Protein 2GK3 (pdb70)

InterPro domains:
  IPR010768 Putative glutamine amidotransferase [PF07090] (9-250)
  IPR017027 STM3548-like [PIRSF034405] (7-253)
  IPR029062 Class I glutamine amidotransferase-like [G3DSA:3.40.50.880] (1-253)
  IPR029062 Class I glutamine amidotransferase-like [SSF52317] (9-252)

Organism: Salmonella typhimurium (strain LT2 / SGSC1412 / ATCC 700720) (NCBI:txid99287)

Radius of gyration: 33.11 Å; Cα contacts (8 Å, |Δi|>4): 3754; chains: 6; bounding box: 82×88×79 Å

Structure (mmCIF, N/CA/C/O backbone):
data_2GK3
#
_entry.id   2GK3
#
_cell.length_a   182.892
_cell.length_b   79.367
_cell.length_c   115.660
_cell.angle_alpha   90.00
_cell.angle_beta   90.00
_cell.angle_gamma   90.00
#
_symmetry.space_group_name_H-M   'P 21 21 2'
#
loop_
_entity.id
_entity.type
_entity.pdbx_description
1 polymer 'putative cytoplasmic protein'
2 non-polymer GLYCEROL
3 water water
#
loop_
_atom_site.group_PDB
_atom_site.id
_atom_site.type_symbol
_atom_site.label_atom_id
_atom_site.label_alt_id
_atom_site.label_comp_id
_atom_site.label_asym_id
_atom_site.label_entity_id
_atom_site.label_seq_id
_atom_site.pdbx_PDB_ins_code
_atom_site.Cartn_x
_atom_site.Cartn_y
_atom_site.Cartn_z
_atom_site.occupancy
_atom_site.B_iso_or_equiv
_atom_site.auth_seq_id
_atom_site.auth_comp_id
_atom_site.auth_asym_id
_atom_site.auth_atom_id
_atom_site.pdbx_PDB_model_num
ATOM 1 N N . LEU A 1 11 ? 143.099 48.713 129.275 1.00 44.17 8 LEU A N 1
ATOM 2 C CA . LEU A 1 11 ? 143.465 48.910 127.840 1.00 44.27 8 LEU A CA 1
ATOM 3 C C . LEU A 1 11 ? 142.249 49.303 126.995 1.00 43.81 8 LEU A C 1
ATOM 4 O O . LEU A 1 11 ? 141.260 48.566 126.931 1.00 43.84 8 LEU A O 1
ATOM 9 N N . LYS A 1 12 ? 142.339 50.469 126.355 1.00 43.03 9 LYS A N 1
ATOM 10 C CA . LYS A 1 12 ? 141.218 51.079 125.630 1.00 42.52 9 LYS A CA 1
ATOM 11 C C . LYS A 1 12 ? 141.555 51.263 124.131 1.00 41.68 9 LYS A C 1
ATOM 12 O O . LYS A 1 12 ? 142.468 52.016 123.770 1.00 40.95 9 LYS A O 1
ATOM 18 N N . VAL A 1 13 ? 140.806 50.560 123.278 1.00 40.65 10 VAL A N 1
ATOM 19 C CA . VAL A 1 13 ? 141.180 50.355 121.874 1.00 39.93 10 VAL A CA 1
ATOM 20 C C . VAL A 1 13 ? 140.065 50.735 120.887 1.00 39.84 10 VAL A C 1
ATOM 21 O O . VAL A 1 13 ? 138.888 50.427 121.106 1.00 40.01 10 VAL A O 1
ATOM 25 N N . LEU A 1 14 ? 140.448 51.430 119.819 1.00 39.37 11 LEU A N 1
ATOM 26 C CA . LEU A 1 14 ? 139.542 51.737 118.712 1.00 39.06 11 LEU A CA 1
ATOM 27 C C . LEU A 1 14 ? 139.888 50.771 117.593 1.00 38.65 11 LEU A C 1
ATOM 28 O O . LEU A 1 14 ? 140.961 50.874 116.989 1.00 38.81 11 LEU A O 1
ATOM 33 N N . PHE A 1 15 ? 138.991 49.820 117.344 1.00 38.00 12 PHE A N 1
ATOM 34 C CA . PHE A 1 15 ? 139.161 48.826 116.291 1.00 37.30 12 PHE A CA 1
ATOM 35 C C . PHE A 1 15 ? 138.320 49.190 115.076 1.00 36.98 12 PHE A C 1
ATOM 36 O O . PHE A 1 15 ? 137.089 49.136 115.133 1.00 36.92 12 PHE A O 1
ATOM 44 N N . ILE A 1 16 ? 138.984 49.532 113.975 1.00 36.42 13 ILE A N 1
ATOM 45 C CA . ILE A 1 16 ? 138.299 49.979 112.766 1.00 35.88 13 ILE A CA 1
ATOM 46 C C . ILE A 1 16 ? 138.316 48.919 111.638 1.00 36.48 13 ILE A C 1
ATOM 47 O O . ILE A 1 16 ? 139.359 48.328 111.326 1.00 36.52 13 ILE A O 1
ATOM 52 N N . GLY A 1 17 ? 137.151 48.678 111.041 1.00 36.46 14 GLY A N 1
ATOM 53 C CA . GLY A 1 17 ? 137.061 47.841 109.844 1.00 37.28 14 GLY A CA 1
ATOM 54 C C . GLY A 1 17 ? 136.495 46.453 110.086 1.00 37.64 14 GLY A C 1
ATOM 55 O O . GLY A 1 17 ? 135.564 46.290 110.877 1.00 37.53 14 GLY A O 1
ATOM 56 N N . GLU A 1 18 ? 137.054 45.456 109.397 1.00 37.70 15 GLU A N 1
ATOM 57 C CA . GLU A 1 18 ? 136.550 44.072 109.456 1.00 38.14 15 GLU A CA 1
ATOM 58 C C . GLU A 1 18 ? 135.026 43.963 109.246 1.00 37.65 15 GLU A C 1
ATOM 59 O O . GLU A 1 18 ? 134.361 43.137 109.890 1.00 36.73 15 GLU A O 1
ATOM 65 N N . SER A 1 19 ? 134.499 44.808 108.348 1.00 37.37 16 SER A N 1
ATOM 66 C CA . SER A 1 19 ? 133.078 44.783 107.964 1.00 37.33 16 SER A CA 1
ATOM 67 C C . SER A 1 19 ? 132.876 45.012 106.453 1.00 37.51 16 SER A C 1
ATOM 68 O O . SER A 1 19 ? 133.670 45.709 105.803 1.00 37.42 16 SER A O 1
ATOM 71 N N . TRP A 1 20 ? 131.805 44.443 105.903 1.00 37.35 17 TRP A N 1
ATOM 72 C CA . TRP A 1 20 ? 131.524 44.571 104.471 1.00 37.67 17 TRP A CA 1
ATOM 73 C C . TRP A 1 20 ? 130.065 44.316 104.127 1.00 38.02 17 TRP A C 1
ATOM 74 O O . TRP A 1 20 ? 129.355 43.592 104.831 1.00 38.10 17 TRP A O 1
ATOM 85 N N . HIS A 1 21 ? 129.629 44.908 103.024 1.00 38.12 18 HIS A N 1
ATOM 86 C CA . HIS A 1 21 ? 128.358 44.550 102.437 1.00 38.23 18 HIS A CA 1
ATOM 87 C C . HIS A 1 21 ? 128.550 43.913 101.032 1.00 37.61 18 HIS A C 1
ATOM 88 O O . HIS A 1 21 ? 129.182 44.507 100.176 1.00 36.80 18 HIS A O 1
ATOM 95 N N . ILE A 1 22 ? 128.007 42.704 100.835 1.00 37.75 19 ILE A N 1
ATOM 96 C CA . ILE A 1 22 ? 127.854 42.023 99.514 1.00 38.56 19 ILE A CA 1
ATOM 97 C C . ILE A 1 22 ? 126.335 42.061 99.259 1.00 38.30 19 ILE A C 1
ATOM 98 O O . ILE A 1 22 ? 125.602 41.477 100.044 1.00 38.95 19 ILE A O 1
ATOM 103 N N . HIS A 1 23 ? 125.773 42.692 98.227 1.00 37.84 20 HIS A N 1
ATOM 104 C CA . HIS A 1 23 ? 125.943 42.577 96.791 1.00 37.15 20 HIS A CA 1
ATOM 105 C C . HIS A 1 23 ? 126.250 41.290 95.963 1.00 36.96 20 HIS A C 1
ATOM 106 O O . HIS A 1 23 ? 127.222 41.239 95.222 1.00 36.72 20 HIS A O 1
ATOM 121 N N . ILE A 1 25 ? 124.795 39.079 92.795 1.00 36.27 22 ILE A N 1
ATOM 122 C CA . ILE A 1 25 ? 123.955 39.013 91.600 1.00 34.71 22 ILE A CA 1
ATOM 123 C C . ILE A 1 25 ? 123.960 37.565 91.115 1.00 34.74 22 ILE A C 1
ATOM 124 O O . ILE A 1 25 ? 125.019 37.049 90.740 1.00 34.75 22 ILE A O 1
ATOM 129 N N . HIS A 1 26 ? 122.799 36.899 91.149 1.00 34.05 23 HIS A N 1
ATOM 130 C CA . HIS A 1 26 ? 122.718 35.479 90.771 1.00 33.21 23 HIS A CA 1
ATOM 131 C C . HIS A 1 26 ? 122.115 35.331 89.402 1.00 32.64 23 HIS A C 1
ATOM 132 O O . HIS A 1 26 ? 120.903 35.478 89.259 1.00 32.64 23 HIS A O 1
ATOM 139 N N . SER A 1 27 ? 122.935 35.006 88.409 1.00 32.61 24 SER A N 1
ATOM 140 C CA . SER A 1 27 ? 122.470 34.899 87.018 1.00 32.39 24 SER A CA 1
ATOM 141 C C . SER A 1 27 ? 122.149 33.465 86.615 1.00 32.93 24 SER A C 1
ATOM 142 O O . SER A 1 27 ? 123.028 32.612 86.589 1.00 32.73 24 SER A O 1
ATOM 145 N N . LYS A 1 28 ? 120.876 33.213 86.321 1.00 33.44 25 LYS A N 1
ATOM 146 C CA . LYS A 1 28 ? 120.415 31.898 85.864 1.00 33.88 25 LYS A CA 1
ATOM 147 C C . LYS A 1 28 ? 119.949 32.020 84.427 1.00 33.66 25 LYS A C 1
ATOM 148 O O . LYS A 1 28 ? 118.811 32.387 84.162 1.00 34.30 25 LYS A O 1
ATOM 154 N N . GLY A 1 29 ? 120.858 31.738 83.498 1.00 33.76 26 GLY A N 1
ATOM 155 C CA . GLY A 1 29 ? 120.649 32.002 82.086 1.00 33.76 26 GLY A CA 1
ATOM 156 C C . GLY A 1 29 ? 120.542 33.489 81.816 1.00 34.15 26 GLY A C 1
ATOM 157 O O . GLY A 1 29 ? 121.451 34.266 82.158 1.00 35.19 26 GLY A O 1
ATOM 158 N N . TYR A 1 30 ? 119.435 33.883 81.196 1.00 33.98 27 TYR A N 1
ATOM 159 C CA . TYR A 1 30 ? 119.172 35.263 80.794 1.00 33.54 27 TYR A CA 1
ATOM 160 C C . TYR A 1 30 ? 118.912 36.158 82.005 1.00 33.55 27 TYR A C 1
ATOM 161 O O . TYR A 1 30 ? 119.242 37.339 81.999 1.00 33.17 27 TYR A O 1
ATOM 170 N N . ASP A 1 31 ? 118.308 35.577 83.032 1.00 33.57 28 ASP A N 1
ATOM 171 C CA . ASP A 1 31 ? 117.789 36.314 84.166 1.00 33.90 28 ASP A CA 1
ATOM 172 C C . ASP A 1 31 ? 118.758 36.346 85.332 1.00 34.03 28 ASP A C 1
ATOM 173 O O . ASP A 1 31 ? 119.645 35.503 85.435 1.00 33.37 28 ASP A O 1
ATOM 178 N N . SER A 1 32 ? 118.575 37.323 86.211 1.00 34.33 29 SER A N 1
ATOM 179 C CA . SER A 1 32 ? 119.248 37.301 87.506 1.00 35.35 29 SER A CA 1
ATOM 180 C C . SER A 1 32 ? 118.346 37.826 88.600 1.00 34.73 29 SER A C 1
ATOM 181 O O . SER A 1 32 ? 117.398 38.564 88.345 1.00 34.97 29 SER A O 1
ATOM 184 N N . PHE A 1 33 ? 118.611 37.371 89.812 1.00 34.45 30 PHE A N 1
ATOM 185 C CA . PHE A 1 33 ? 117.996 37.936 90.994 1.00 34.41 30 PHE A CA 1
ATOM 186 C C . PHE A 1 33 ? 119.143 38.284 91.942 1.00 35.03 30 PHE A C 1
ATOM 187 O O . PHE A 1 33 ? 120.271 37.796 91.770 1.00 34.77 30 PHE A O 1
ATOM 195 N N . THR A 1 34 ? 118.866 39.146 92.918 1.00 35.84 31 THR A N 1
ATOM 196 C CA . THR A 1 34 ? 119.916 39.572 93.832 1.00 36.38 31 THR A CA 1
ATOM 197 C C . THR A 1 34 ? 119.654 39.237 95.271 1.00 36.02 31 THR A C 1
ATOM 198 O O . THR A 1 34 ? 118.532 39.031 95.687 1.00 36.63 31 THR A O 1
ATOM 202 N N . SER A 1 35 ? 120.749 39.207 96.008 1.00 36.38 32 SER A N 1
ATOM 203 C CA . SER A 1 35 ? 120.843 38.767 97.371 1.00 36.14 32 SER A CA 1
ATOM 204 C C . SER A 1 35 ? 121.808 39.778 97.960 1.00 36.16 32 SER A C 1
ATOM 205 O O . SER A 1 35 ? 122.781 40.145 97.285 1.00 35.99 32 SER A O 1
ATOM 208 N N . SER A 1 36 ? 121.564 40.222 99.192 1.00 36.03 33 SER A N 1
ATOM 209 C CA . SER A 1 36 ? 122.471 41.162 99.853 1.00 36.16 33 SER A CA 1
ATOM 210 C C . SER A 1 36 ? 122.659 40.844 101.331 1.00 36.94 33 SER A C 1
ATOM 211 O O . SER A 1 36 ? 121.718 40.465 102.005 1.00 37.34 33 SER A O 1
ATOM 214 N N . LYS A 1 37 ? 123.874 41.014 101.844 1.00 37.88 34 LYS A N 1
ATOM 215 C CA . LYS A 1 37 ? 124.131 40.775 103.277 1.00 39.04 34 LYS A CA 1
ATOM 216 C C . LYS A 1 37 ? 125.289 41.635 103.777 1.00 39.36 34 LYS A C 1
ATOM 217 O O . LYS A 1 37 ? 126.263 41.868 103.064 1.00 39.57 34 LYS A O 1
ATOM 223 N N . TYR A 1 38 ? 125.160 42.097 105.011 1.00 40.20 35 TYR A N 1
ATOM 224 C CA . TYR A 1 38 ? 126.236 42.737 105.733 1.00 40.82 35 TYR A CA 1
ATOM 225 C C . TYR A 1 38 ? 126.874 41.652 106.601 1.00 42.31 35 TYR A C 1
ATOM 226 O O . TYR A 1 38 ? 126.168 40.772 107.103 1.00 43.23 35 TYR A O 1
ATOM 235 N N . GLU A 1 39 ? 128.201 41.686 106.742 1.00 43.12 36 GLU A N 1
ATOM 236 C CA . GLU A 1 39 ? 128.928 40.737 107.590 1.00 43.57 36 GLU A CA 1
ATOM 237 C C . GLU A 1 39 ? 130.016 41.433 108.377 1.00 43.95 36 GLU A C 1
ATOM 238 O O . GLU A 1 39 ? 130.544 42.474 107.965 1.00 43.97 36 GLU A O 1
ATOM 244 N N . GLU A 1 40 ? 130.354 40.855 109.520 1.00 44.61 37 GLU A N 1
ATOM 245 C CA . GLU A 1 40 ? 131.509 41.306 110.268 1.00 44.95 37 GLU A CA 1
ATOM 246 C C . GLU A 1 40 ? 132.482 40.153 110.445 1.00 45.48 37 GLU A C 1
ATOM 247 O O . GLU A 1 40 ? 132.085 39.035 110.790 1.00 45.11 37 GLU A O 1
ATOM 253 N N . GLY A 1 41 ? 133.756 40.438 110.175 1.00 46.06 38 GLY A N 1
ATOM 254 C CA . GLY A 1 41 ? 134.786 39.408 110.062 1.00 47.17 38 GLY A CA 1
ATOM 255 C C . GLY A 1 41 ? 135.516 38.984 111.324 1.00 48.02 38 GLY A C 1
ATOM 256 O O . GLY A 1 41 ? 136.124 37.908 111.349 1.00 48.01 38 GLY A O 1
ATOM 257 N N . ALA A 1 42 ? 135.470 39.812 112.371 1.00 48.78 39 ALA A N 1
ATOM 258 C CA . ALA A 1 42 ? 136.308 39.569 113.561 1.00 49.67 39 ALA A CA 1
ATOM 259 C C . ALA A 1 42 ? 135.545 39.444 114.875 1.00 49.92 39 ALA A C 1
ATOM 260 O O . ALA A 1 42 ? 136.081 39.770 115.938 1.00 50.30 39 ALA A O 1
ATOM 262 N N . THR A 1 43 ? 134.315 38.944 114.804 1.00 50.18 40 THR A N 1
ATOM 263 C CA . THR A 1 43 ? 133.431 38.882 115.961 1.00 50.30 40 THR A CA 1
ATOM 264 C C . THR A 1 43 ? 133.999 38.083 117.146 1.00 50.57 40 THR A C 1
ATOM 265 O O . THR A 1 43 ? 134.017 38.579 118.268 1.00 50.22 40 THR A O 1
ATOM 269 N N . TRP A 1 44 ? 134.474 36.864 116.898 1.00 51.38 41 TRP A N 1
ATOM 270 C CA . TRP A 1 44 ? 135.018 36.031 117.981 1.00 52.10 41 TRP A CA 1
ATOM 271 C C . TRP A 1 44 ? 136.363 36.584 118.484 1.00 52.12 41 TRP A C 1
ATOM 272 O O . TRP A 1 44 ? 136.580 36.667 119.700 1.00 51.80 41 TRP A O 1
ATOM 283 N N . LEU A 1 45 ? 137.238 36.989 117.559 1.00 51.84 42 LEU A N 1
ATOM 284 C CA . LEU A 1 45 ? 138.438 37.737 117.929 1.00 51.84 42 LEU A CA 1
ATOM 285 C C . LEU A 1 45 ? 138.085 38.893 118.869 1.00 51.88 42 LEU A C 1
ATOM 286 O O . LEU A 1 45 ? 138.621 38.975 119.973 1.00 52.06 42 LEU A O 1
ATOM 291 N N . LEU A 1 46 ? 137.161 39.755 118.447 1.00 51.61 43 LEU A N 1
ATOM 292 C CA . LEU A 1 46 ? 136.776 40.904 119.249 1.00 51.73 43 LEU A CA 1
ATOM 293 C C . LEU A 1 46 ? 136.246 40.492 120.617 1.00 51.96 43 LEU A C 1
ATOM 294 O O . LEU A 1 46 ? 136.510 41.169 121.611 1.00 51.99 43 LEU A O 1
ATOM 299 N N . GLU A 1 47 ? 135.517 39.375 120.656 1.00 52.25 44 GLU A N 1
ATOM 300 C CA . GLU A 1 47 ? 134.910 38.860 121.882 1.00 53.11 44 GLU A CA 1
ATOM 301 C C . GLU A 1 47 ? 135.998 38.332 122.811 1.00 52.87 44 GLU A C 1
ATOM 302 O O . GLU A 1 47 ? 135.944 38.533 124.033 1.00 52.55 44 GLU A O 1
ATOM 308 N N . CYS A 1 48 ? 136.981 37.667 122.203 1.00 52.85 45 CYS A N 1
ATOM 309 C CA . CYS A 1 48 ? 138.174 37.188 122.883 1.00 53.06 45 CYS A CA 1
ATOM 310 C C . CYS A 1 48 ? 139.030 38.314 123.475 1.00 52.83 45 CYS A C 1
ATOM 311 O O . CYS A 1 48 ? 139.546 38.175 124.583 1.00 52.55 45 CYS A O 1
ATOM 314 N N . LEU A 1 49 ? 139.166 39.422 122.747 1.00 52.42 46 LEU A N 1
ATOM 315 C CA . LEU A 1 49 ? 139.868 40.594 123.263 1.00 52.37 46 LEU A CA 1
ATOM 316 C C . LEU A 1 49 ? 139.158 41.205 124.472 1.00 52.50 46 LEU A C 1
ATOM 317 O O . LEU A 1 49 ? 139.802 41.593 125.452 1.00 52.55 46 LEU A O 1
ATOM 322 N N . ARG A 1 50 ? 137.833 41.291 124.403 1.00 52.76 47 ARG A N 1
ATOM 323 C CA . ARG A 1 50 ? 137.042 41.853 125.503 1.00 53.11 47 ARG A CA 1
ATOM 324 C C . ARG A 1 50 ? 137.090 40.963 126.748 1.00 53.15 47 ARG A C 1
ATOM 325 O O . ARG A 1 50 ? 137.240 41.463 127.872 1.00 53.02 47 ARG A O 1
ATOM 333 N N . LYS A 1 51 ? 136.974 39.649 126.539 1.00 53.15 48 LYS A N 1
ATOM 334 C CA . LYS A 1 51 ? 137.096 38.671 127.625 1.00 53.28 48 LYS A CA 1
ATOM 335 C C . LYS A 1 51 ? 138.509 38.655 128.226 1.00 53.56 48 LYS A C 1
ATOM 336 O O . LYS A 1 51 ? 138.696 38.226 129.370 1.00 54.19 48 LYS A O 1
ATOM 342 N N . GLY A 1 52 ? 139.492 39.132 127.460 1.00 53.52 49 GLY A N 1
ATOM 343 C CA . GLY A 1 52 ? 140.874 39.236 127.919 1.00 53.01 49 GLY A CA 1
ATOM 344 C C . GLY A 1 52 ? 141.251 40.611 128.444 1.00 53.13 49 GLY A C 1
ATOM 345 O O . GLY A 1 52 ? 142.437 40.917 128.567 1.00 53.41 49 GLY A O 1
ATOM 346 N N . GLY A 1 53 ? 140.254 41.443 128.744 1.00 52.80 50 GLY A N 1
ATOM 347 C CA . GLY A 1 53 ? 140.488 42.706 129.444 1.00 52.78 50 GLY A CA 1
ATOM 348 C C . GLY A 1 53 ? 140.660 43.958 128.599 1.00 52.99 50 GLY A C 1
ATOM 349 O O . GLY A 1 53 ? 140.945 45.031 129.136 1.00 53.23 50 GLY A O 1
ATOM 350 N N . VAL A 1 54 ? 140.491 43.821 127.280 1.00 52.65 51 VAL A N 1
ATOM 351 C CA . VAL A 1 54 ? 140.561 44.942 126.337 1.00 51.60 51 VAL A CA 1
ATOM 352 C C . VAL A 1 54 ? 139.180 45.604 126.204 1.00 51.11 51 VAL A C 1
ATOM 353 O O . VAL A 1 54 ? 138.194 44.938 125.895 1.00 50.52 51 VAL A O 1
ATOM 357 N N . ASP A 1 55 ? 139.120 46.912 126.452 1.00 50.65 52 ASP A N 1
ATOM 358 C CA . ASP A 1 55 ? 137.890 47.688 126.271 1.00 50.38 52 ASP A CA 1
ATOM 359 C C . ASP A 1 55 ? 137.837 48.241 124.852 1.00 49.62 52 ASP A C 1
ATOM 360 O O . ASP A 1 55 ? 138.569 49.175 124.517 1.00 49.81 52 ASP A O 1
ATOM 365 N N . ILE A 1 56 ? 136.953 47.681 124.029 1.00 48.82 53 ILE A N 1
ATOM 366 C CA . ILE A 1 56 ? 136.906 47.995 122.592 1.00 47.67 53 ILE A CA 1
ATOM 367 C C . ILE A 1 56 ? 135.722 48.856 122.158 1.00 47.28 53 ILE A C 1
ATOM 368 O O . ILE A 1 56 ? 134.572 48.562 122.465 1.00 47.21 53 ILE A O 1
ATOM 373 N N . ASP A 1 57 ? 136.028 49.929 121.439 1.00 47.08 54 ASP A N 1
ATOM 374 C CA . ASP A 1 57 ? 135.041 50.647 120.641 1.00 46.63 54 ASP A CA 1
ATOM 375 C C . ASP A 1 57 ? 135.206 50.145 119.212 1.00 46.34 54 ASP A C 1
ATOM 376 O O . ASP A 1 57 ? 136.260 50.362 118.592 1.00 46.56 54 ASP A O 1
ATOM 381 N N . TYR A 1 58 ? 134.197 49.431 118.707 1.00 45.60 55 TYR A N 1
ATOM 382 C CA . TYR A 1 58 ? 134.276 48.819 117.378 1.00 44.71 55 TYR A CA 1
ATOM 383 C C . TYR A 1 58 ? 133.617 49.693 116.318 1.00 44.62 55 TYR A C 1
ATOM 384 O O . TYR A 1 58 ? 132.523 50.199 116.515 1.00 43.79 55 TYR A O 1
ATOM 401 N N . PRO A 1 60 ? 132.679 49.659 112.309 1.00 43.17 57 PRO A N 1
ATOM 402 C CA . PRO A 1 60 ? 132.576 49.101 110.965 1.00 42.24 57 PRO A CA 1
ATOM 403 C C . PRO A 1 60 ? 132.916 50.182 109.957 1.00 41.53 57 PRO A C 1
ATOM 404 O O . PRO A 1 60 ? 132.729 51.376 110.239 1.00 41.10 57 PRO A O 1
ATOM 408 N N . ALA A 1 61 ? 133.423 49.765 108.803 1.00 40.66 58 ALA A N 1
ATOM 409 C CA . ALA A 1 61 ? 133.941 50.701 107.815 1.00 40.22 58 ALA A CA 1
ATOM 410 C C . ALA A 1 61 ? 132.923 51.781 107.432 1.00 40.23 58 ALA A C 1
ATOM 411 O O . ALA A 1 61 ? 133.288 52.962 107.252 1.00 40.03 58 ALA A O 1
ATOM 413 N N . HIS A 1 62 ? 131.649 51.388 107.329 1.00 39.93 59 HIS A N 1
ATOM 414 C CA . HIS A 1 62 ? 130.588 52.341 106.979 1.00 39.88 59 HIS A CA 1
ATOM 415 C C . HIS A 1 62 ? 130.390 53.459 108.004 1.00 40.39 59 HIS A C 1
ATOM 416 O O . HIS A 1 62 ? 129.992 54.564 107.637 1.00 40.74 59 HIS A O 1
ATOM 423 N N . THR A 1 63 ? 130.682 53.158 109.272 1.00 40.69 60 THR A N 1
ATOM 424 C CA . THR A 1 63 ? 130.643 54.126 110.374 1.00 41.09 60 THR A CA 1
ATOM 425 C C . THR A 1 63 ? 131.734 55.190 110.216 1.00 40.68 60 THR A C 1
ATOM 426 O O . THR A 1 63 ? 131.518 56.370 110.523 1.00 40.31 60 THR A O 1
ATOM 430 N N . VAL A 1 64 ? 132.897 54.767 109.723 1.00 40.39 61 VAL A N 1
ATOM 431 C CA . VAL A 1 64 ? 134.005 55.681 109.419 1.00 40.37 61 VAL A CA 1
ATOM 432 C C . VAL A 1 64 ? 133.564 56.767 108.448 1.00 40.80 61 VAL A C 1
ATOM 433 O O . VAL A 1 64 ? 133.997 57.922 108.568 1.00 40.69 61 VAL A O 1
ATOM 437 N N . GLN A 1 65 ? 132.706 56.400 107.491 1.00 41.45 62 GLN A N 1
ATOM 438 C CA . GLN A 1 65 ? 132.237 57.359 106.479 1.00 42.35 62 GLN A CA 1
ATOM 439 C C . GLN A 1 65 ? 131.247 58.368 107.055 1.00 43.01 62 GLN A C 1
ATOM 440 O O . GLN A 1 65 ? 131.174 59.494 106.591 1.00 43.05 62 GLN A O 1
ATOM 446 N N . ILE A 1 66 ? 130.496 57.940 108.071 1.00 44.44 63 ILE A N 1
ATOM 447 C CA . ILE A 1 66 ? 129.461 58.749 108.731 1.00 45.69 63 ILE A CA 1
ATOM 448 C C . ILE A 1 66 ? 129.997 59.542 109.929 1.00 46.28 63 ILE A C 1
ATOM 449 O O . ILE A 1 66 ? 129.753 60.739 110.035 1.00 46.80 63 ILE A O 1
ATOM 454 N N . ALA A 1 67 ? 130.731 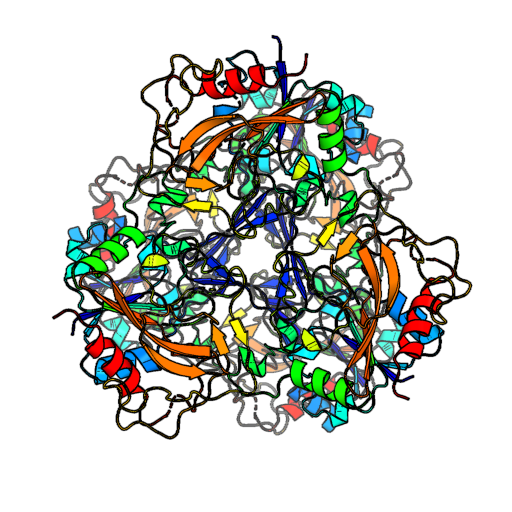58.870 110.817 1.00 47.12 64 ALA A N 1
ATOM 455 C CA . ALA A 1 67 ? 130.993 59.373 112.171 1.00 47.83 64 ALA A CA 1
ATOM 456 C C . ALA A 1 67 ? 132.431 59.158 112.689 1.00 48.14 64 ALA A C 1
ATOM 457 O O . ALA A 1 67 ? 132.632 58.537 113.737 1.00 48.64 64 ALA A O 1
ATOM 459 N N . PHE A 1 68 ? 133.429 59.670 111.976 1.00 48.00 65 PHE A N 1
ATOM 460 C CA . PHE A 1 68 ? 134.805 59.523 112.430 1.00 48.00 65 PHE A CA 1
ATOM 461 C C . PHE A 1 68 ? 135.235 60.711 113.295 1.00 48.66 65 PHE A C 1
ATOM 462 O O . PHE A 1 68 ? 134.963 61.862 112.928 1.00 48.59 65 PHE A O 1
ATOM 470 N N . PRO A 1 69 ? 135.922 60.440 114.431 1.00 49.24 66 PRO A N 1
ATOM 471 C CA . PRO A 1 69 ? 136.304 61.542 115.329 1.00 50.02 66 PRO A CA 1
ATOM 472 C C . PRO A 1 69 ? 137.132 62.619 114.622 1.00 50.85 66 PRO A C 1
ATOM 473 O O . PRO A 1 69 ? 138.108 62.312 113.933 1.00 50.69 66 PRO A O 1
ATOM 477 N N . GLU A 1 70 ? 136.727 63.872 114.800 1.00 52.02 67 GLU A N 1
ATOM 478 C CA . GLU A 1 70 ? 137.377 65.004 114.146 1.00 53.05 67 GLU A CA 1
ATOM 479 C C . GLU A 1 70 ? 138.391 65.705 115.054 1.00 53.70 67 GLU A C 1
ATOM 480 O O . GLU A 1 70 ? 139.306 66.377 114.572 1.00 54.05 67 GLU A O 1
ATOM 486 N N . SER A 1 71 ? 138.214 65.565 116.366 1.00 54.40 68 SER A N 1
ATOM 487 C CA . SER A 1 71 ? 139.146 66.136 117.336 1.00 54.94 68 SER A CA 1
ATOM 488 C C . SER A 1 71 ? 140.231 65.163 117.755 1.00 55.23 68 SER A C 1
ATOM 489 O O . SER A 1 71 ? 139.983 63.974 117.967 1.00 55.11 68 SER A O 1
ATOM 492 N N . ILE A 1 72 ? 141.439 65.701 117.874 1.00 55.71 69 ILE A N 1
ATOM 493 C CA . ILE A 1 72 ? 142.583 64.981 118.401 1.00 56.02 69 ILE A CA 1
ATOM 494 C C . ILE A 1 72 ? 142.302 64.418 119.817 1.00 55.96 69 ILE A C 1
ATOM 495 O O . ILE A 1 72 ? 142.658 63.277 120.123 1.00 55.88 69 ILE A O 1
ATOM 500 N N . ASP A 1 73 ? 141.633 65.221 120.645 1.00 55.87 70 ASP A N 1
ATOM 501 C CA . ASP A 1 73 ? 141.320 64.893 122.042 1.00 55.81 70 ASP A CA 1
ATOM 502 C C . ASP A 1 73 ? 140.423 63.668 122.177 1.00 55.28 70 ASP A C 1
ATOM 503 O O . ASP A 1 73 ? 140.545 62.894 123.132 1.00 55.24 70 ASP A O 1
ATOM 508 N N . GLU A 1 74 ? 139.507 63.520 121.226 1.00 54.44 71 GLU A N 1
ATOM 509 C CA . GLU A 1 74 ? 138.639 62.363 121.156 1.00 53.66 71 GLU A CA 1
ATOM 510 C C . GLU A 1 74 ? 139.464 61.107 120.895 1.00 52.43 71 GLU A C 1
ATOM 511 O O . GLU A 1 74 ? 139.295 60.103 121.572 1.00 52.21 71 GLU A O 1
ATOM 517 N N . LEU A 1 75 ? 140.368 61.176 119.923 1.00 51.29 72 LEU A N 1
ATOM 518 C CA . LEU A 1 75 ? 141.247 60.045 119.607 1.00 50.36 72 LEU A CA 1
ATOM 519 C C . LEU A 1 75 ? 142.228 59.698 120.741 1.00 49.90 72 LEU A C 1
ATOM 520 O O . LEU A 1 75 ? 142.483 58.510 121.012 1.00 49.42 72 LEU A O 1
ATOM 525 N N . ASN A 1 76 ? 142.755 60.732 121.402 1.00 48.98 73 ASN A N 1
ATOM 526 C CA . ASN A 1 76 ? 143.736 60.554 122.477 1.00 48.64 73 ASN A CA 1
ATOM 527 C C . ASN A 1 76 ? 143.284 59.659 123.626 1.00 48.12 73 ASN A C 1
ATOM 528 O O . ASN A 1 76 ? 144.120 59.082 124.309 1.00 48.19 73 ASN A O 1
ATOM 533 N N . ARG A 1 77 ? 141.969 59.538 123.819 1.00 47.80 74 ARG A N 1
ATOM 534 C CA . ARG A 1 77 ? 141.384 58.630 124.811 1.00 47.39 74 ARG A CA 1
ATOM 535 C C . ARG A 1 77 ? 141.673 57.154 124.521 1.00 46.37 74 ARG A C 1
ATOM 536 O O . ARG A 1 77 ? 141.518 56.305 125.399 1.00 46.72 74 ARG A O 1
ATOM 544 N N . TYR A 1 78 ? 142.103 56.845 123.301 1.00 44.93 75 TYR A N 1
ATOM 545 C CA . TYR A 1 78 ? 142.466 55.469 122.967 1.00 43.41 75 TYR A CA 1
ATOM 546 C C . TYR A 1 78 ? 143.943 55.207 123.150 1.00 42.36 75 TYR A C 1
ATOM 547 O O . TYR A 1 78 ? 144.785 56.040 122.814 1.00 41.42 75 TYR A O 1
ATOM 556 N N . ASP A 1 79 ? 144.237 54.028 123.686 1.00 41.39 76 ASP A N 1
ATOM 557 C CA . ASP A 1 79 ? 145.607 53.604 123.929 1.00 40.80 76 ASP A CA 1
ATOM 558 C C . ASP A 1 79 ? 146.162 53.042 122.640 1.00 40.37 76 ASP A C 1
ATOM 559 O O . ASP A 1 79 ? 147.369 53.103 122.400 1.00 40.59 76 ASP A O 1
ATOM 564 N N . VAL A 1 80 ? 145.273 52.470 121.821 1.00 39.76 77 VAL A N 1
ATOM 565 C CA . VAL A 1 80 ? 145.632 51.892 120.517 1.00 38.86 77 VAL A CA 1
ATOM 566 C C . VAL A 1 80 ? 144.506 52.124 119.507 1.00 38.09 77 VAL A C 1
ATOM 567 O O . VAL A 1 80 ? 143.332 52.189 119.878 1.00 37.70 77 VAL A O 1
ATOM 571 N N . ILE A 1 81 ? 144.878 52.288 118.238 1.00 36.88 78 ILE A N 1
ATOM 572 C CA . ILE A 1 81 ? 143.925 52.221 117.142 1.00 35.64 78 ILE A CA 1
ATOM 573 C C . ILE A 1 81 ? 144.326 51.066 116.243 1.00 35.49 78 ILE A C 1
ATOM 574 O O . ILE A 1 81 ? 145.511 50.864 115.981 1.00 35.67 78 ILE A O 1
ATOM 579 N N . VAL A 1 82 ? 143.337 50.281 115.821 1.00 35.44 79 VAL A N 1
ATOM 580 C CA . VAL A 1 82 ? 143.552 49.143 114.928 1.00 34.89 79 VAL A CA 1
ATOM 581 C C . VAL A 1 82 ? 142.829 49.380 113.611 1.00 35.32 79 VAL A C 1
ATOM 582 O O . VAL A 1 82 ? 141.647 49.722 113.594 1.00 35.71 79 VAL A O 1
ATOM 586 N N . ILE A 1 83 ? 143.552 49.200 112.513 1.00 35.22 80 ILE A N 1
ATOM 587 C CA . ILE A 1 83 ? 142.990 49.331 111.187 1.00 35.22 80 ILE A CA 1
ATOM 588 C C . ILE A 1 83 ? 143.115 47.986 110.455 1.00 35.27 80 ILE A C 1
ATOM 589 O O . ILE A 1 83 ? 144.215 47.462 110.277 1.00 35.18 80 ILE A O 1
ATOM 594 N N . SER A 1 84 ? 141.972 47.424 110.063 1.00 34.82 81 SER A N 1
ATOM 595 C CA . SER A 1 84 ? 141.938 46.139 109.399 1.00 34.71 81 SER A CA 1
ATOM 596 C C . SER A 1 84 ? 140.907 46.128 108.277 1.00 34.71 81 SER A C 1
ATOM 597 O O . SER A 1 84 ? 139.726 46.440 108.509 1.00 34.91 81 SER A O 1
ATOM 600 N N . ASP A 1 85 ? 141.366 45.768 107.075 1.00 34.30 82 ASP A N 1
ATOM 601 C CA . ASP A 1 85 ? 140.528 45.631 105.883 1.00 33.32 82 ASP A CA 1
ATOM 602 C C . ASP A 1 85 ? 139.624 46.829 105.568 1.00 32.82 82 ASP A C 1
ATOM 603 O O . ASP A 1 85 ? 138.437 46.677 105.195 1.00 32.35 82 ASP A O 1
ATOM 608 N N . ILE A 1 86 ? 140.187 48.018 105.746 1.00 31.44 83 ILE A N 1
ATOM 609 C CA . ILE A 1 86 ? 139.532 49.246 105.360 1.00 31.09 83 ILE A CA 1
ATOM 610 C C . ILE A 1 86 ? 140.586 50.102 104.660 1.00 30.89 83 ILE A C 1
ATOM 611 O O . ILE A 1 86 ? 141.670 50.302 105.185 1.00 30.81 83 ILE A O 1
ATOM 616 N N . GLY A 1 87 ? 140.270 50.576 103.465 1.00 30.71 84 GLY A N 1
ATOM 617 C CA . GLY A 1 87 ? 141.236 51.297 102.654 1.00 30.75 84 GLY A CA 1
ATOM 618 C C . GLY A 1 87 ? 141.267 52.781 102.963 1.00 30.67 84 GLY A C 1
ATOM 619 O O . GLY A 1 87 ? 140.326 53.321 103.558 1.00 30.94 84 GLY A O 1
ATOM 620 N N . SER A 1 88 ? 142.337 53.438 102.516 1.00 30.75 85 SER A N 1
ATOM 621 C CA . SER A 1 88 ? 142.546 54.874 102.732 1.00 30.70 85 SER A CA 1
ATOM 622 C C . SER A 1 88 ? 141.424 55.773 102.195 1.00 30.63 85 SER A C 1
ATOM 623 O O . SER A 1 88 ? 141.142 56.816 102.780 1.00 31.15 85 SER A O 1
ATOM 626 N N . ASN A 1 89 ? 140.791 55.363 101.092 1.00 30.68 86 ASN A N 1
ATOM 627 C CA . ASN A 1 89 ? 139.641 56.079 100.518 1.00 30.84 86 ASN A CA 1
ATOM 628 C C . ASN A 1 89 ? 138.486 56.270 101.492 1.00 30.43 86 ASN A C 1
ATOM 629 O O . ASN A 1 89 ? 137.843 57.300 101.491 1.00 29.39 86 ASN A O 1
ATOM 634 N N . THR A 1 90 ? 138.234 55.268 102.325 1.00 31.01 87 THR A N 1
ATOM 635 C CA . THR A 1 90 ? 137.162 55.350 103.311 1.00 31.49 87 THR A CA 1
ATOM 636 C C . THR A 1 90 ? 137.439 56.462 104.334 1.00 31.67 87 THR A C 1
ATOM 637 O O . THR A 1 90 ? 136.503 57.167 104.753 1.00 31.33 87 THR A O 1
ATOM 641 N N . PHE A 1 91 ? 138.716 56.630 104.697 1.00 31.49 88 PHE A N 1
ATOM 642 C CA . PHE A 1 91 ? 139.127 57.686 105.626 1.00 32.11 88 PHE A CA 1
ATOM 643 C C . PHE A 1 91 ? 139.133 59.071 105.004 1.00 32.11 88 PHE A C 1
ATOM 644 O O . PHE A 1 91 ? 138.755 60.046 105.636 1.00 32.65 88 PHE A O 1
ATOM 652 N N . LEU A 1 92 ? 139.576 59.155 103.763 1.00 32.20 89 LEU A N 1
ATOM 653 C CA . LEU A 1 92 ? 139.775 60.439 103.117 1.00 31.97 89 LEU A CA 1
ATOM 654 C C . LEU A 1 92 ? 138.516 60.969 102.472 1.00 32.47 89 LEU A C 1
ATOM 655 O O . LEU A 1 92 ? 138.427 62.166 102.193 1.00 33.80 89 LEU A O 1
ATOM 660 N N . LEU A 1 93 ? 137.553 60.081 102.227 1.00 32.11 90 LEU A N 1
ATOM 661 C CA . LEU A 1 93 ? 136.347 60.395 101.438 1.00 31.79 90 LEU A CA 1
ATOM 662 C C . LEU A 1 93 ? 135.069 60.010 102.190 1.00 31.78 90 LEU A C 1
ATOM 663 O O . LEU A 1 93 ? 134.230 59.254 101.686 1.00 30.94 90 LEU A O 1
ATOM 668 N N . GLN A 1 94 ? 134.939 60.540 103.403 1.00 32.49 91 GLN A N 1
ATOM 669 C CA . GLN A 1 94 ? 133.720 60.388 104.191 1.00 33.17 91 GLN A CA 1
ATOM 670 C C . GLN A 1 94 ? 132.579 61.069 103.454 1.00 33.36 91 GLN A C 1
ATOM 671 O O . GLN A 1 94 ? 132.808 61.903 102.567 1.00 32.77 91 GLN A O 1
ATOM 677 N N . ASN A 1 95 ? 131.356 60.698 103.811 1.00 33.89 92 ASN A N 1
ATOM 678 C CA . ASN A 1 95 ? 130.172 61.157 103.090 1.00 34.94 92 ASN A CA 1
ATOM 679 C C . ASN A 1 95 ? 130.024 62.676 103.009 1.00 35.66 92 ASN A C 1
ATOM 680 O O . ASN A 1 95 ? 129.617 63.207 101.966 1.00 35.53 92 ASN A O 1
ATOM 685 N N . GLU A 1 96 ? 130.387 63.379 104.084 1.00 36.81 93 GLU A N 1
ATOM 686 C CA . GLU A 1 96 ? 130.334 64.860 104.085 1.00 37.79 93 GLU A CA 1
ATOM 687 C C . GLU A 1 96 ? 131.279 65.462 103.039 1.00 37.30 93 GLU A C 1
ATOM 688 O O . GLU A 1 96 ? 131.009 66.520 102.462 1.00 37.69 93 GLU A O 1
ATOM 694 N N . THR A 1 97 ? 132.382 64.770 102.794 1.00 36.83 94 THR A N 1
ATOM 695 C CA . THR A 1 97 ? 133.375 65.199 101.820 1.00 36.43 94 THR A CA 1
ATOM 696 C C . THR A 1 97 ? 132.914 64.857 100.410 1.00 36.92 94 THR A C 1
ATOM 697 O O . THR A 1 97 ? 132.761 65.747 99.562 1.00 36.64 94 THR A O 1
ATOM 701 N N . PHE A 1 98 ? 132.687 63.563 100.171 1.00 37.07 95 PHE A N 1
ATOM 702 C CA . PHE A 1 98 ? 132.440 63.085 98.815 1.00 36.69 95 PHE A CA 1
ATOM 703 C C . PHE A 1 98 ? 131.059 63.456 98.269 1.00 37.13 95 PHE A C 1
ATOM 704 O O . PHE A 1 98 ? 130.926 63.738 97.080 1.00 36.21 95 PHE A O 1
ATOM 712 N N . TYR A 1 99 ? 130.042 63.458 99.129 1.00 37.65 96 TYR A N 1
ATOM 713 C CA . TYR A 1 99 ? 128.699 63.747 98.655 1.00 38.77 96 TYR A CA 1
ATOM 714 C C . TYR A 1 99 ? 128.181 65.089 99.092 1.00 40.61 96 TYR A C 1
ATOM 715 O O . TYR A 1 99 ? 127.514 65.759 98.309 1.00 40.89 96 TYR A O 1
ATOM 724 N N . GLN A 1 100 ? 128.473 65.479 100.335 1.00 43.06 97 GLN A N 1
ATOM 725 C CA . GLN A 1 100 ? 127.880 66.697 100.919 1.00 44.90 97 GLN A CA 1
ATOM 726 C C . GLN A 1 100 ? 128.676 67.958 100.587 1.00 45.99 97 GLN A C 1
ATOM 727 O O . GLN A 1 100 ? 128.219 69.070 100.848 1.00 46.80 97 GLN A O 1
ATOM 733 N N . LEU A 1 101 ? 129.858 67.773 100.003 1.00 46.86 98 LEU A N 1
ATOM 734 C CA . LEU A 1 101 ? 130.683 68.866 99.468 1.00 47.69 98 LEU A CA 1
ATOM 735 C C . LEU A 1 101 ? 131.124 69.858 100.542 1.00 48.01 98 LEU A C 1
ATOM 736 O O . LEU A 1 101 ? 131.377 71.035 100.268 1.00 48.05 98 LEU A O 1
ATOM 741 N N . LYS A 1 102 ? 131.221 69.351 101.768 1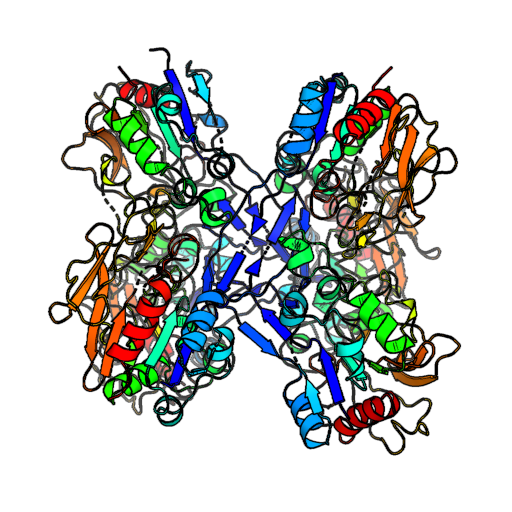.00 48.05 99 LYS A N 1
ATOM 742 C CA . LYS A 1 102 ? 131.704 70.107 102.904 1.00 48.01 99 LYS A CA 1
ATOM 743 C C . LYS A 1 102 ? 133.203 69.932 103.080 1.00 47.55 99 LYS A C 1
ATOM 744 O O . LYS A 1 102 ? 133.777 68.938 102.638 1.00 47.91 99 LYS A O 1
ATOM 750 N N . ILE A 1 103 ? 133.832 70.916 103.713 1.00 47.07 100 ILE A N 1
ATOM 751 C CA . ILE A 1 103 ? 135.220 70.810 104.149 1.00 46.64 100 ILE A CA 1
ATOM 752 C C . ILE A 1 103 ? 135.241 70.121 105.505 1.00 46.03 100 ILE A C 1
ATOM 753 O O . ILE A 1 103 ? 134.429 70.436 106.384 1.00 46.52 100 ILE A O 1
ATOM 758 N N . LYS A 1 104 ? 136.134 69.157 105.679 1.00 44.78 101 LYS A N 1
ATOM 759 C CA . LYS A 1 104 ? 136.196 68.473 106.958 1.00 43.95 101 LYS A CA 1
ATOM 760 C C . LYS A 1 104 ? 137.599 68.006 107.302 1.00 42.51 101 LYS A C 1
ATOM 761 O O . LYS A 1 104 ? 138.413 67.812 106.413 1.00 42.53 101 LYS A O 1
ATOM 767 N N . PRO A 1 105 ? 137.893 67.851 108.608 1.00 41.42 102 PRO A N 1
ATOM 768 C CA . PRO A 1 105 ? 139.236 67.441 108.981 1.00 40.26 102 PRO A CA 1
ATOM 769 C C . PRO A 1 105 ? 139.629 66.134 108.303 1.00 39.59 102 PRO A C 1
ATOM 770 O O . PRO A 1 105 ? 138.783 65.252 108.095 1.00 39.47 102 PRO A O 1
ATOM 774 N N . ASN A 1 106 ? 140.911 66.025 107.979 1.00 38.69 103 ASN A N 1
ATOM 775 C CA . ASN A 1 106 ? 141.490 64.829 107.402 1.00 37.99 103 ASN A CA 1
ATOM 776 C C . ASN A 1 106 ? 141.753 63.754 108.464 1.00 37.75 103 ASN A C 1
ATOM 777 O O . ASN A 1 106 ? 142.608 63.933 109.358 1.00 37.32 103 ASN A O 1
ATOM 782 N N . ALA A 1 107 ? 141.028 62.638 108.341 1.00 36.78 104 ALA A N 1
ATOM 783 C CA . ALA A 1 107 ? 141.097 61.539 109.307 1.00 36.86 104 ALA A CA 1
ATOM 784 C C . ALA A 1 107 ? 142.480 60.904 109.365 1.00 36.68 104 ALA A C 1
ATOM 785 O O . ALA A 1 107 ? 142.943 60.535 110.437 1.00 36.43 104 ALA A O 1
ATOM 787 N N . LEU A 1 108 ? 143.137 60.779 108.213 1.00 36.81 105 LEU A N 1
ATOM 788 C CA . LEU A 1 108 ? 144.492 60.236 108.177 1.00 37.04 105 LEU A CA 1
ATOM 789 C C . LEU A 1 108 ? 145.511 61.170 108.861 1.00 37.18 105 LEU A C 1
ATOM 790 O O . LEU A 1 108 ? 146.447 60.687 109.512 1.00 37.26 105 LEU A O 1
ATOM 795 N N . GLU A 1 109 ? 145.331 62.486 108.700 1.00 36.67 106 GLU A N 1
ATOM 796 C CA . GLU A 1 109 ? 146.117 63.467 109.442 1.00 36.58 106 GLU A CA 1
ATOM 797 C C . GLU A 1 109 ? 145.812 63.364 110.925 1.00 36.36 106 GLU A C 1
ATOM 798 O O . GLU A 1 109 ? 146.724 63.440 111.740 1.00 35.73 106 GLU A O 1
ATOM 804 N N . SER A 1 110 ? 144.535 63.182 111.270 1.00 36.30 107 SER A N 1
ATOM 805 C CA . SER A 1 110 ? 144.152 62.966 112.666 1.00 36.67 107 SER A CA 1
ATOM 806 C C . SER A 1 110 ? 144.847 61.737 113.245 1.00 37.13 107 SER A C 1
ATOM 807 O O . SER A 1 110 ? 145.393 61.788 114.351 1.00 37.58 107 SER A O 1
ATOM 810 N N . ILE A 1 111 ? 144.861 60.640 112.493 1.00 37.41 108 ILE A N 1
ATOM 811 C CA . ILE A 1 111 ? 145.470 59.419 112.995 1.00 37.36 108 ILE A CA 1
ATOM 812 C C . ILE A 1 111 ? 146.980 59.610 113.144 1.00 37.87 108 ILE A C 1
ATOM 813 O O . ILE A 1 111 ? 147.560 59.284 114.194 1.00 37.69 108 ILE A O 1
ATOM 818 N N . LYS A 1 112 ? 147.605 60.171 112.111 1.00 38.75 109 LYS A N 1
ATOM 819 C CA . LYS A 1 112 ? 149.050 60.444 112.140 1.00 39.99 109 LYS A CA 1
ATOM 820 C C . LYS A 1 112 ? 149.417 61.302 113.373 1.00 40.18 109 LYS A C 1
ATOM 821 O O . LYS A 1 112 ? 150.424 61.040 114.046 1.00 39.85 109 LYS A O 1
ATOM 827 N N . GLU A 1 113 ? 148.572 62.299 113.655 1.00 40.41 110 GLU A N 1
ATOM 828 C CA . GLU A 1 113 ? 148.741 63.218 114.775 1.00 41.27 110 GLU A CA 1
ATOM 829 C C . GLU A 1 113 ? 148.547 62.473 116.103 1.00 41.06 110 GLU A C 1
ATOM 830 O O . GLU A 1 113 ? 149.278 62.685 117.060 1.00 40.30 110 GLU A O 1
ATOM 836 N N . TYR A 1 114 ? 147.563 61.584 116.128 1.00 41.44 111 TYR A N 1
ATOM 837 C CA . TYR A 1 114 ? 147.307 60.725 117.270 1.00 41.86 111 TYR A CA 1
ATOM 838 C C . TYR A 1 114 ? 148.551 59.925 117.682 1.00 42.24 111 TYR A C 1
ATOM 839 O O . TYR A 1 114 ? 148.857 59.847 118.871 1.00 42.50 111 TYR A O 1
ATOM 848 N N . VAL A 1 115 ? 149.255 59.344 116.707 1.00 42.83 112 VAL A N 1
ATOM 849 C CA . VAL A 1 115 ? 150.482 58.567 116.971 1.00 43.37 112 VAL A CA 1
ATOM 850 C C . VAL A 1 115 ? 151.671 59.443 117.415 1.00 44.14 112 VAL A C 1
ATOM 851 O O . VAL A 1 115 ? 152.504 59.000 118.216 1.00 44.41 112 VAL A O 1
ATOM 855 N N . LYS A 1 116 ? 151.750 60.665 116.882 1.00 44.56 113 LYS A N 1
ATOM 856 C CA . LYS A 1 116 ? 152.780 61.635 117.272 1.00 44.94 113 LYS A CA 1
ATOM 857 C C . LYS A 1 116 ? 152.663 61.917 118.749 1.00 45.03 113 LYS A C 1
ATOM 858 O O . LYS A 1 116 ? 153.657 61.986 119.455 1.00 45.48 113 LYS A O 1
ATOM 864 N N . ASN A 1 117 ? 151.421 62.067 119.194 1.00 45.14 114 ASN A N 1
ATOM 865 C CA . ASN A 1 117 ? 151.082 62.391 120.561 1.00 44.86 114 ASN A CA 1
ATOM 866 C C . ASN A 1 117 ? 151.209 61.220 121.540 1.00 44.58 114 ASN A C 1
ATOM 867 O O . ASN A 1 117 ? 150.902 61.381 122.725 1.00 44.63 114 ASN A O 1
ATOM 872 N N . GLY A 1 118 ? 151.631 60.049 121.057 1.00 43.85 115 GLY A N 1
ATOM 873 C CA . GLY A 1 118 ? 151.821 58.891 121.938 1.00 43.27 115 GLY A CA 1
ATOM 874 C C . GLY A 1 118 ? 150.983 57.635 121.720 1.00 42.82 115 GLY A C 1
ATOM 875 O O . GLY A 1 118 ? 151.381 56.550 122.160 1.00 42.98 115 GLY A O 1
ATOM 876 N N . GLY A 1 119 ? 149.833 57.765 121.050 1.00 42.06 116 GLY A N 1
ATOM 877 C CA . GLY A 1 119 ? 148.945 56.623 120.808 1.00 40.73 116 GLY A CA 1
ATOM 878 C C . GLY A 1 119 ? 149.559 55.514 119.964 1.00 39.73 116 GLY A C 1
ATOM 879 O O . GLY A 1 119 ? 150.394 55.781 119.109 1.00 39.96 116 GLY A O 1
ATOM 880 N N . GLY A 1 120 ? 149.154 54.266 120.203 1.00 38.71 117 GLY A N 1
ATOM 881 C CA . GLY A 1 120 ? 149.583 53.136 119.354 1.00 37.46 117 GLY A CA 1
ATOM 882 C C . GLY A 1 120 ? 148.728 52.903 118.102 1.00 37.05 117 GLY A C 1
ATOM 883 O O . GLY A 1 120 ? 147.507 53.171 118.083 1.00 36.43 117 GLY A O 1
ATOM 884 N N . LEU A 1 121 ? 149.372 52.411 117.044 1.00 36.68 118 LEU A N 1
ATOM 885 C CA . LEU A 1 121 ? 148.668 52.079 115.811 1.00 36.04 118 LEU A CA 1
ATOM 886 C C . LEU A 1 121 ? 149.095 50.728 115.279 1.00 35.48 118 LEU A C 1
ATOM 887 O O . LEU A 1 121 ? 150.283 50.476 115.087 1.00 35.18 118 LEU A O 1
ATOM 892 N N . LEU A 1 122 ? 148.109 49.866 115.036 1.00 34.94 119 LEU A N 1
ATOM 893 C CA . LEU A 1 122 ? 148.337 48.580 114.385 1.00 34.73 119 LEU A CA 1
ATOM 894 C C . LEU A 1 122 ? 147.516 48.475 113.103 1.00 34.51 119 LEU A C 1
ATOM 895 O O . LEU A 1 122 ? 146.329 48.800 113.101 1.00 33.38 119 LEU A O 1
ATOM 908 N N . ILE A 1 124 ? 146.411 45.515 110.372 1.00 33.93 121 ILE A N 1
ATOM 909 C CA . ILE A 1 124 ? 146.336 44.096 110.022 1.00 32.74 121 ILE A CA 1
ATOM 910 C C . ILE A 1 124 ? 146.114 43.978 108.524 1.00 32.51 121 ILE A C 1
ATOM 911 O O . ILE A 1 124 ? 145.313 44.710 107.965 1.00 32.47 121 ILE A O 1
ATOM 916 N N . GLY A 1 125 ? 146.823 43.054 107.878 1.00 32.16 122 GLY A N 1
ATOM 917 C CA . GLY A 1 125 ? 146.743 42.892 106.426 1.00 31.69 122 GLY A CA 1
ATOM 918 C C . GLY A 1 125 ? 145.415 42.344 105.939 1.00 32.15 122 GLY A C 1
ATOM 919 O O . GLY A 1 125 ? 144.566 41.936 106.733 1.00 32.92 122 GLY A O 1
ATOM 920 N N . GLY A 1 126 ? 145.249 42.320 104.624 1.00 31.65 123 GLY A N 1
ATOM 921 C CA . GLY A 1 126 ? 144.003 41.919 103.980 1.00 31.49 123 GLY A CA 1
ATOM 922 C C . GLY A 1 126 ? 143.910 42.606 102.628 1.00 31.49 123 GLY A C 1
ATOM 923 O O . GLY A 1 126 ? 144.830 43.351 102.239 1.00 32.42 123 GLY A O 1
ATOM 924 N N . TYR A 1 127 ? 142.808 42.379 101.914 1.00 30.93 124 TYR A N 1
ATOM 925 C CA . TYR A 1 127 ? 142.636 42.886 100.546 1.00 30.48 124 TYR A CA 1
ATOM 926 C C . TYR A 1 127 ? 142.529 44.411 100.470 1.00 30.43 124 TYR A C 1
ATOM 927 O O . TYR A 1 127 ? 142.851 45.011 99.443 1.00 29.80 124 TYR A O 1
ATOM 936 N N . LEU A 1 128 ? 142.089 45.023 101.567 1.00 31.11 125 LEU A N 1
ATOM 937 C CA . LEU A 1 128 ? 142.011 46.492 101.675 1.00 31.83 125 LEU A CA 1
ATOM 938 C C . LEU A 1 128 ? 142.878 47.095 102.759 1.00 31.82 125 LEU A C 1
ATOM 939 O O . LEU A 1 128 ? 142.563 48.148 103.291 1.00 31.98 125 LEU A O 1
ATOM 944 N N . SER A 1 129 ? 143.978 46.414 103.069 1.00 31.91 126 SER A N 1
ATOM 945 C CA . SER A 1 129 ? 145.053 47.008 103.843 1.00 31.70 126 SER A CA 1
ATOM 946 C C . SER A 1 129 ? 146.248 47.267 102.932 1.00 31.76 126 SER A C 1
ATOM 947 O O . SER A 1 129 ? 146.309 46.764 101.778 1.00 30.40 126 SER A O 1
ATOM 950 N N . PHE A 1 130 ? 147.180 48.077 103.448 1.00 32.05 127 PHE A N 1
ATOM 951 C CA . PHE A 1 130 ? 148.428 48.407 102.739 1.00 32.32 127 PHE A CA 1
ATOM 952 C C . PHE A 1 130 ? 148.163 48.904 101.300 1.00 32.40 127 PHE A C 1
ATOM 953 O O . PHE A 1 130 ? 147.566 49.972 101.134 1.00 32.39 127 PHE A O 1
ATOM 969 N N . GLY A 1 132 ? 147.057 46.291 98.740 1.00 32.18 129 GLY A N 1
ATOM 970 C CA . GLY A 1 132 ? 145.950 45.340 98.665 1.00 31.57 129 GLY A CA 1
ATOM 971 C C . GLY A 1 132 ? 145.592 44.975 97.242 1.00 31.47 129 GLY A C 1
ATOM 972 O O . GLY A 1 132 ? 146.389 45.176 96.330 1.00 31.20 129 GLY A O 1
ATOM 973 N N . ILE A 1 133 ? 144.377 44.460 97.058 1.00 31.39 130 ILE A N 1
ATOM 974 C CA . ILE A 1 133 ? 143.939 43.964 95.750 1.00 31.20 130 ILE A CA 1
ATOM 975 C C . ILE A 1 133 ? 143.760 45.129 94.786 1.00 31.60 130 ILE A C 1
ATOM 976 O O . ILE A 1 133 ? 143.124 46.138 95.125 1.00 31.24 130 ILE A O 1
ATOM 981 N N . GLU A 1 134 ? 144.343 44.973 93.597 1.00 31.46 131 GLU A N 1
ATOM 982 C CA . GLU A 1 134 ? 144.410 46.045 92.607 1.00 32.74 131 GLU A CA 1
ATOM 983 C C . GLU A 1 134 ? 144.951 47.347 93.196 1.00 31.87 131 GLU A C 1
ATOM 984 O O . GLU A 1 134 ? 144.633 48.416 92.710 1.00 32.03 131 GLU A O 1
ATOM 990 N N . ALA A 1 135 ? 145.742 47.238 94.264 1.00 32.15 132 ALA A N 1
ATOM 991 C CA . ALA A 1 135 ? 146.314 48.387 94.977 1.00 31.91 132 ALA A CA 1
ATOM 992 C C . ALA A 1 135 ? 145.257 49.375 95.496 1.00 32.01 132 ALA A C 1
ATOM 993 O O . ALA A 1 135 ? 145.567 50.543 95.741 1.00 32.31 132 ALA A O 1
ATOM 995 N N . LYS A 1 136 ? 144.023 48.895 95.690 1.00 31.46 133 LYS A N 1
ATOM 996 C CA . LYS A 1 136 ? 142.889 49.769 96.012 1.00 30.15 133 LYS A CA 1
ATOM 997 C C . LYS A 1 136 ? 142.997 50.471 97.375 1.00 29.28 133 LYS A C 1
ATOM 998 O O . LYS A 1 136 ? 142.477 51.578 97.537 1.00 28.53 133 LYS A O 1
ATOM 1004 N N . ALA A 1 137 ? 143.607 49.800 98.358 1.00 28.30 134 ALA A N 1
ATOM 1005 C CA . ALA A 1 137 ? 143.755 50.356 99.713 1.00 27.49 134 ALA A CA 1
ATOM 1006 C C . ALA A 1 137 ? 144.608 51.632 99.689 1.00 27.41 134 ALA A C 1
ATOM 1007 O O . ALA A 1 137 ? 144.331 52.589 100.445 1.00 26.97 134 ALA A O 1
ATOM 1009 N N . ASN A 1 138 ? 145.641 51.603 98.836 1.00 26.74 135 ASN A N 1
ATOM 1010 C CA . ASN A 1 138 ? 146.363 52.780 98.354 1.00 27.83 135 ASN A CA 1
ATOM 1011 C C . ASN A 1 138 ? 147.120 53.559 99.447 1.00 28.00 135 ASN A C 1
ATOM 1012 O O . ASN A 1 138 ? 147.377 54.763 99.279 1.00 27.52 135 ASN A O 1
ATOM 1017 N N . TYR A 1 139 ? 147.496 52.884 100.538 1.00 27.61 136 TYR A N 1
ATOM 1018 C CA . TYR A 1 139 ? 148.081 53.594 101.682 1.00 28.35 136 TYR A CA 1
ATOM 1019 C C . TYR A 1 139 ? 149.417 54.247 101.373 1.00 29.40 136 TYR A C 1
ATOM 1020 O O . TYR A 1 139 ? 149.732 55.309 101.946 1.00 29.76 136 TYR A O 1
ATOM 1029 N N . LYS A 1 140 ? 150.172 53.656 100.443 1.00 29.58 137 LYS A N 1
ATOM 1030 C CA . LYS A 1 140 ? 151.474 54.188 100.075 1.00 30.61 137 LYS A CA 1
ATOM 1031 C C . LYS A 1 140 ? 151.420 55.634 99.573 1.00 31.09 137 LYS A C 1
ATOM 1032 O O . LYS A 1 140 ? 152.405 56.386 99.701 1.00 31.00 137 LYS A O 1
ATOM 1038 N N . ASN A 1 141 ? 150.278 56.001 98.988 1.00 31.15 138 ASN A N 1
ATOM 1039 C CA . ASN A 1 141 ? 150.103 57.316 98.372 1.00 31.13 138 ASN A CA 1
ATOM 1040 C C . ASN A 1 141 ? 149.352 58.294 99.264 1.00 31.34 138 ASN A C 1
ATOM 1041 O O . ASN A 1 141 ? 148.777 59.261 98.780 1.00 31.30 138 ASN A O 1
ATOM 1046 N N . THR A 1 142 ? 149.367 58.031 100.564 1.00 31.68 139 THR A N 1
ATOM 1047 C CA . THR A 1 142 ? 148.675 58.871 101.529 1.00 31.73 139 THR A CA 1
ATOM 1048 C C . THR A 1 142 ? 149.615 59.388 102.614 1.00 32.29 139 THR A C 1
ATOM 1049 O O . THR A 1 142 ? 150.714 58.871 102.803 1.00 32.30 139 THR A O 1
ATOM 1053 N N . VAL A 1 143 ? 149.146 60.380 103.357 1.00 33.01 140 VAL A N 1
ATOM 1054 C CA . VAL A 1 143 ? 149.932 60.984 104.424 1.00 34.05 140 VAL A CA 1
ATOM 1055 C C . VAL A 1 143 ? 150.158 60.025 105.608 1.00 34.74 140 VAL A C 1
ATOM 1056 O O . VAL A 1 143 ? 150.911 60.330 106.538 1.00 34.95 140 VAL A O 1
ATOM 1060 N N . LEU A 1 144 ? 149.538 58.845 105.548 1.00 34.68 141 LEU A N 1
ATOM 1061 C CA . LEU A 1 144 ? 149.774 57.829 106.570 1.00 34.34 141 LEU A CA 1
ATOM 1062 C C . LEU A 1 144 ? 150.960 56.924 106.263 1.00 34.08 141 LEU A C 1
ATOM 1063 O O . LEU A 1 144 ? 151.453 56.235 107.146 1.00 34.75 141 LEU A O 1
ATOM 1068 N N . ALA A 1 145 ? 151.433 56.911 105.026 1.00 34.25 142 ALA A N 1
ATOM 1069 C CA . ALA A 1 145 ? 152.535 56.008 104.667 1.00 34.61 142 ALA A CA 1
ATOM 1070 C C . ALA A 1 145 ? 153.801 56.149 105.558 1.00 35.19 142 ALA A C 1
ATOM 1071 O O . ALA A 1 145 ? 154.426 55.141 105.936 1.00 34.58 142 ALA A O 1
ATOM 1073 N N . GLU A 1 146 ? 154.159 57.392 105.901 1.00 35.89 143 GLU A N 1
ATOM 1074 C CA . GLU A 1 146 ? 155.391 57.669 106.658 1.00 36.75 143 GLU A CA 1
ATOM 1075 C C . GLU A 1 146 ? 155.319 57.182 108.102 1.00 36.73 143 GLU A C 1
ATOM 1076 O O . GLU A 1 146 ? 156.338 56.871 108.711 1.00 37.34 143 GLU A O 1
ATOM 1082 N N . VAL A 1 147 ? 154.103 57.096 108.623 1.00 36.79 144 VAL A N 1
ATOM 1083 C CA . VAL A 1 147 ? 153.847 56.580 109.963 1.00 37.13 144 VAL A CA 1
ATOM 1084 C C . VAL A 1 147 ? 154.117 55.073 110.107 1.00 37.21 144 VAL A C 1
ATOM 1085 O O . VAL A 1 147 ? 154.526 54.618 111.180 1.00 37.76 144 VAL A O 1
ATOM 1089 N N . LEU A 1 148 ? 153.930 54.303 109.038 1.00 36.88 145 LEU A N 1
ATOM 1090 C CA . LEU A 1 148 ? 154.046 52.846 109.156 1.00 36.57 145 LEU A CA 1
ATOM 1091 C C . LEU A 1 148 ? 155.504 52.356 109.159 1.00 36.78 145 LEU A C 1
ATOM 1092 O O . LEU A 1 148 ? 156.346 52.900 108.430 1.00 35.90 145 LEU A O 1
ATOM 1097 N N . PRO A 1 149 ? 155.798 51.323 109.987 1.00 37.02 146 PRO A N 1
ATOM 1098 C CA . PRO A 1 149 ? 157.150 50.743 110.086 1.00 36.93 146 PRO A CA 1
ATOM 1099 C C . PRO A 1 149 ? 157.571 49.905 108.886 1.00 37.07 146 PRO A C 1
ATOM 1100 O O . PRO A 1 149 ? 158.657 49.325 108.903 1.00 37.61 146 PRO A O 1
ATOM 1104 N N . VAL A 1 150 ? 156.730 49.829 107.857 1.00 36.96 147 VAL A N 1
ATOM 1105 C CA . VAL A 1 150 ? 157.103 49.141 106.610 1.00 36.43 147 VAL A CA 1
ATOM 1106 C C . VAL A 1 150 ? 157.019 50.086 105.405 1.00 36.63 147 VAL A C 1
ATOM 1107 O O . VAL A 1 150 ? 156.407 51.155 105.475 1.00 36.61 147 VAL A O 1
ATOM 1111 N N . ILE A 1 151 ? 157.646 49.678 104.310 1.00 36.98 148 ILE A N 1
ATOM 1112 C CA . ILE A 1 151 ? 157.593 50.383 103.039 1.00 36.92 148 ILE A CA 1
ATOM 1113 C C . ILE A 1 151 ? 156.849 49.444 102.088 1.00 37.01 148 ILE A C 1
ATOM 1114 O O . ILE A 1 151 ? 157.212 48.268 101.967 1.00 36.67 148 ILE A O 1
ATOM 1127 N N . LEU A 1 153 ? 154.806 48.139 98.406 1.00 36.22 150 LEU A N 1
ATOM 1128 C CA . LEU A 1 153 ? 155.050 48.053 96.957 1.00 35.74 150 LEU A CA 1
ATOM 1129 C C . LEU A 1 153 ? 154.315 49.166 96.200 1.00 35.75 150 LEU A C 1
ATOM 1130 O O . LEU A 1 153 ? 153.464 49.857 96.770 1.00 36.37 150 LEU A O 1
ATOM 1135 N N . ASP A 1 154 ? 154.637 49.331 94.921 1.00 35.29 151 ASP A N 1
ATOM 1136 C CA . ASP A 1 154 ? 154.024 50.361 94.093 1.00 35.42 151 ASP A CA 1
ATOM 1137 C C . ASP A 1 154 ? 152.668 49.974 93.539 1.00 35.11 151 ASP A C 1
ATOM 1138 O O . ASP A 1 154 ? 151.935 50.838 93.050 1.00 35.38 151 ASP A O 1
ATOM 1143 N N . GLY A 1 155 ? 152.349 48.683 93.600 1.00 34.28 152 GLY A N 1
ATOM 1144 C CA . GLY A 1 155 ? 151.064 48.172 93.120 1.00 33.19 152 GLY A CA 1
ATOM 1145 C C . GLY A 1 155 ? 150.534 47.086 94.046 1.00 32.34 152 GLY A C 1
ATOM 1146 O O . GLY A 1 155 ? 150.871 47.068 95.237 1.00 32.57 152 GLY A O 1
ATOM 1147 N N . ASP A 1 156 ? 149.698 46.206 93.493 1.00 31.27 153 ASP A N 1
ATOM 1148 C CA . ASP A 1 156 ? 149.054 45.102 94.208 1.00 30.43 153 ASP A CA 1
ATOM 1149 C C . ASP A 1 156 ? 150.119 44.345 94.989 1.00 29.70 153 ASP A C 1
ATOM 1150 O O . ASP A 1 156 ? 151.062 43.823 94.411 1.00 29.08 153 ASP A O 1
ATOM 1155 N N . ASP A 1 157 ? 149.968 44.293 96.306 1.00 29.35 154 ASP A N 1
ATOM 1156 C CA . ASP A 1 157 ? 150.995 43.693 97.142 1.00 29.59 154 ASP A CA 1
ATOM 1157 C C . ASP A 1 157 ? 150.627 42.317 97.752 1.00 30.08 154 ASP A C 1
ATOM 1158 O O . ASP A 1 157 ? 151.319 41.837 98.665 1.00 30.18 154 ASP A O 1
ATOM 1163 N N . ARG A 1 158 ? 149.561 41.693 97.266 1.00 30.27 155 ARG A N 1
ATOM 1164 C CA . ARG A 1 158 ? 149.175 40.385 97.784 1.00 31.18 155 ARG A CA 1
ATOM 1165 C C . ARG A 1 158 ? 150.208 39.351 97.408 1.00 31.77 155 ARG A C 1
ATOM 1166 O O . ARG A 1 158 ? 150.780 39.378 96.310 1.00 31.53 155 ARG A O 1
ATOM 1174 N N . VAL A 1 159 ? 150.464 38.450 98.344 1.00 32.40 156 VAL A N 1
ATOM 1175 C CA . VAL A 1 159 ? 151.105 37.207 98.012 1.00 33.20 156 VAL A CA 1
ATOM 1176 C C . VAL A 1 159 ? 150.079 36.135 98.371 1.00 33.79 156 VAL A C 1
ATOM 1177 O O . VAL A 1 159 ? 149.773 35.923 99.552 1.00 33.82 156 VAL A O 1
ATOM 1181 N N . GLU A 1 160 ? 149.510 35.507 97.347 1.00 34.08 157 GLU A N 1
ATOM 1182 C CA . GLU A 1 160 ? 148.577 34.410 97.565 1.00 34.88 157 GLU A CA 1
ATOM 1183 C C . GLU A 1 160 ? 149.321 33.072 97.721 1.00 35.03 157 GLU A C 1
ATOM 1184 O O . GLU A 1 160 ? 150.123 32.666 96.866 1.00 34.18 157 GLU A O 1
ATOM 1190 N N . LYS A 1 161 ? 149.028 32.398 98.822 1.00 35.50 158 LYS A N 1
ATOM 1191 C CA . LYS A 1 161 ? 149.594 31.083 99.092 1.00 35.80 158 LYS A CA 1
ATOM 1192 C C . LYS A 1 161 ? 148.480 30.096 99.418 1.00 35.76 158 LYS A C 1
ATOM 1193 O O . LYS A 1 161 ? 148.284 29.742 100.580 1.00 35.23 158 LYS A O 1
ATOM 1199 N N . PRO A 1 162 ? 147.753 29.624 98.392 1.00 36.47 159 PRO A N 1
ATOM 1200 C CA . PRO A 1 162 ? 146.654 28.717 98.751 1.00 37.38 159 PRO A CA 1
ATOM 1201 C C . PRO A 1 162 ? 147.156 27.378 99.343 1.00 38.45 159 PRO A C 1
ATOM 1202 O O . PRO A 1 162 ? 146.373 26.696 100.019 1.00 38.14 159 PRO A O 1
ATOM 1206 N N . GLU A 1 163 ? 148.438 27.034 99.106 1.00 39.26 160 GLU A N 1
ATOM 1207 C CA . GLU A 1 163 ? 149.088 25.868 99.747 1.00 40.76 160 GLU A CA 1
ATOM 1208 C C . GLU A 1 163 ? 149.276 26.044 101.255 1.00 41.16 160 GLU A C 1
ATOM 1209 O O . GLU A 1 163 ? 149.564 25.081 101.944 1.00 41.97 160 GLU A O 1
ATOM 1215 N N . GLY A 1 164 ? 149.162 27.266 101.754 1.00 41.97 161 GLY A N 1
ATOM 1216 C CA . GLY A 1 164 ? 149.570 27.575 103.122 1.00 43.24 161 GLY A CA 1
ATOM 1217 C C . GLY A 1 164 ? 151.072 27.790 103.245 1.00 44.32 161 GLY A C 1
ATOM 1218 O O . GLY A 1 164 ? 151.855 27.162 102.535 1.00 44.17 161 GLY A O 1
ATOM 1219 N N . ILE A 1 165 ? 151.463 28.723 104.109 1.00 45.70 162 ILE A N 1
ATOM 1220 C CA . ILE A 1 165 ? 152.840 28.825 104.621 1.00 47.68 162 ILE A CA 1
ATOM 1221 C C . ILE A 1 165 ? 152.855 29.218 106.098 1.00 48.61 162 ILE A C 1
ATOM 1222 O O . ILE A 1 165 ? 152.167 30.152 106.518 1.00 49.04 162 ILE A O 1
ATOM 1227 N N . CYS A 1 166 ? 153.643 28.515 106.896 1.00 49.97 163 CYS A N 1
ATOM 1228 C CA . CYS A 1 166 ? 153.686 28.827 108.319 1.00 51.26 163 CYS A CA 1
ATOM 1229 C C . CYS A 1 166 ? 154.543 30.034 108.596 1.00 51.02 163 CYS A C 1
ATOM 1230 O O . CYS A 1 166 ? 155.483 30.326 107.863 1.00 51.19 163 CYS A O 1
ATOM 1233 N N . ALA A 1 167 ? 154.168 30.749 109.648 1.00 51.17 164 ALA A N 1
ATOM 1234 C CA . ALA A 1 167 ? 154.948 31.852 110.174 1.00 51.58 164 ALA A CA 1
ATOM 1235 C C . ALA A 1 167 ? 156.282 31.341 110.732 1.00 51.89 164 ALA A C 1
ATOM 1236 O O . ALA A 1 167 ? 156.495 30.121 110.849 1.00 52.06 164 ALA A O 1
ATOM 1238 N N . GLU A 1 168 ? 157.183 32.271 111.043 1.00 51.96 165 GLU A N 1
ATOM 1239 C CA . GLU A 1 168 ? 158.491 31.935 111.600 1.00 52.48 165 GLU A CA 1
ATOM 1240 C C . GLU A 1 168 ? 158.938 33.055 112.492 1.00 52.42 165 GLU A C 1
ATOM 1241 O O . GLU A 1 168 ? 158.876 34.219 112.098 1.00 52.75 165 GLU A O 1
ATOM 1247 N N . ALA A 1 169 ? 159.382 32.705 113.693 1.00 52.23 166 ALA A N 1
ATOM 1248 C CA . ALA A 1 169 ? 159.946 33.676 114.615 1.00 52.01 166 ALA A CA 1
ATOM 1249 C C . ALA A 1 169 ? 161.382 33.980 114.216 1.00 51.97 166 ALA A C 1
ATOM 1250 O O . ALA A 1 169 ? 162.185 33.068 114.005 1.00 51.97 166 ALA A O 1
ATOM 1252 N N . VAL A 1 170 ? 161.692 35.263 114.071 1.00 51.93 167 VAL A N 1
ATOM 1253 C CA . VAL A 1 170 ? 163.075 35.677 113.870 1.00 51.86 167 VAL A CA 1
ATOM 1254 C C . VAL A 1 170 ? 163.623 36.254 115.171 1.00 52.23 167 VAL A C 1
ATOM 1255 O O . VAL A 1 170 ? 164.788 36.050 115.493 1.00 52.62 167 VAL A O 1
ATOM 1259 N N . SER A 1 171 ? 162.769 36.943 115.924 1.00 52.48 168 SER A N 1
ATOM 1260 C CA . SER A 1 171 ? 163.038 37.261 117.323 1.00 53.08 168 SER A CA 1
ATOM 1261 C C . SER A 1 171 ? 162.103 36.472 118.250 1.00 53.39 168 SER A C 1
ATOM 1262 O O . SER A 1 171 ? 161.142 37.037 118.754 1.00 53.29 168 SER A O 1
ATOM 1265 N N . PRO A 1 172 ? 162.395 35.173 118.507 1.00 54.22 169 PRO A N 1
ATOM 1266 C CA . PRO A 1 172 ? 161.452 34.415 119.346 1.00 54.75 169 PRO A CA 1
ATOM 1267 C C . PRO A 1 172 ? 161.449 34.935 120.778 1.00 55.18 169 PRO A C 1
ATOM 1268 O O . PRO A 1 172 ? 160.545 34.621 121.556 1.00 55.64 169 PRO A O 1
ATOM 1272 N N . GLU A 1 173 ? 162.435 35.767 121.096 1.00 55.51 170 GLU A N 1
ATOM 1273 C CA . GLU A 1 173 ? 162.630 36.271 122.445 1.00 55.74 170 GLU A CA 1
ATOM 1274 C C . GLU A 1 173 ? 161.878 37.569 122.732 1.00 55.68 170 GLU A C 1
ATOM 1275 O O . GLU A 1 173 ? 161.795 37.974 123.887 1.00 55.82 170 GLU A O 1
ATOM 1281 N N . HIS A 1 174 ? 161.336 38.215 121.694 1.00 55.70 171 HIS A N 1
ATOM 1282 C CA . HIS A 1 174 ? 160.575 39.479 121.844 1.00 55.38 171 HIS A CA 1
ATOM 1283 C C . HIS A 1 174 ? 159.403 39.268 122.810 1.00 55.28 171 HIS A C 1
ATOM 1284 O O . HIS A 1 174 ? 158.760 38.220 122.761 1.00 55.49 171 HIS A O 1
ATOM 1291 N N . PRO A 1 175 ? 159.147 40.240 123.715 1.00 55.28 172 PRO A N 1
ATOM 1292 C CA . PRO A 1 175 ? 158.062 40.119 124.710 1.00 55.44 172 PRO A CA 1
ATOM 1293 C C . PRO A 1 175 ? 156.702 39.661 124.159 1.00 55.62 172 PRO A C 1
ATOM 1294 O O . PRO A 1 175 ? 155.991 38.899 124.833 1.00 55.86 172 PRO A O 1
ATOM 1298 N N . VAL A 1 176 ? 156.363 40.105 122.948 1.00 55.31 173 VAL A N 1
ATOM 1299 C CA . VAL A 1 176 ? 155.094 39.761 122.299 1.00 54.94 173 VAL A CA 1
ATOM 1300 C C . VAL A 1 176 ? 154.944 38.260 121.956 1.00 54.76 173 VAL A C 1
ATOM 1301 O O . VAL A 1 176 ? 153.860 37.699 122.107 1.00 54.63 173 VAL A O 1
ATOM 1305 N N . VAL A 1 177 ? 156.024 37.618 121.517 1.00 54.77 174 VAL A N 1
ATOM 1306 C CA . VAL A 1 177 ? 155.946 36.230 121.018 1.00 54.90 174 VAL A CA 1
ATOM 1307 C C . VAL A 1 177 ? 156.742 35.207 121.851 1.00 54.97 174 VAL A C 1
ATOM 1308 O O . VAL A 1 177 ? 156.829 34.019 121.486 1.00 54.72 174 VAL A O 1
ATOM 1312 N N . ASN A 1 178 ? 157.341 35.679 122.941 1.00 55.15 175 ASN A N 1
ATOM 1313 C CA . ASN A 1 178 ? 158.116 34.822 123.828 1.00 55.39 175 ASN A CA 1
ATOM 1314 C C . ASN A 1 178 ? 157.224 33.710 124.379 1.00 55.14 175 ASN A C 1
ATOM 1315 O O . ASN A 1 178 ? 156.181 33.982 124.979 1.00 54.71 175 ASN A O 1
ATOM 1320 N N . GLY A 1 179 ? 157.628 32.464 124.131 1.00 55.06 176 GLY A N 1
ATOM 1321 C CA . GLY A 1 179 ? 156.893 31.294 124.603 1.00 54.63 176 GLY A CA 1
ATOM 1322 C C . GLY A 1 179 ? 156.044 30.657 123.523 1.00 54.60 176 GLY A C 1
ATOM 1323 O O . GLY A 1 179 ? 155.783 29.445 123.570 1.00 54.66 176 GLY A O 1
ATOM 1324 N N . PHE A 1 180 ? 155.623 31.460 122.535 1.00 53.86 177 PHE A N 1
ATOM 1325 C CA . PHE A 1 180 ? 154.775 30.960 121.446 1.00 52.85 177 PHE A CA 1
ATOM 1326 C C . PHE A 1 180 ? 155.494 29.822 120.757 1.00 52.57 177 PHE A C 1
ATOM 1327 O O . PHE A 1 180 ? 156.721 29.831 120.656 1.00 52.82 177 PHE A O 1
ATOM 1335 N N . SER A 1 181 ? 154.726 28.850 120.282 1.00 51.99 178 SER A N 1
ATOM 1336 C CA . SER A 1 181 ? 155.266 27.722 119.539 1.00 51.56 178 SER A CA 1
ATOM 1337 C C . SER A 1 181 ? 154.212 27.187 118.567 1.00 51.52 178 SER A C 1
ATOM 1338 O O . SER A 1 181 ? 153.073 27.673 118.548 1.00 51.79 178 SER A O 1
ATOM 1341 N N . ASP A 1 182 ? 154.601 26.203 117.761 1.00 51.13 179 ASP A N 1
ATOM 1342 C CA . ASP A 1 182 ? 153.724 25.580 116.751 1.00 51.25 179 ASP A CA 1
ATOM 1343 C C . ASP A 1 182 ? 153.005 26.621 115.883 1.00 50.48 179 ASP A C 1
ATOM 1344 O O . ASP A 1 182 ? 151.771 26.640 115.791 1.00 51.00 179 ASP A O 1
ATOM 1349 N N . TYR A 1 183 ? 153.798 27.487 115.258 1.00 49.31 180 TYR A N 1
ATOM 1350 C CA . TYR A 1 183 ? 153.282 28.557 114.422 1.00 47.79 180 TYR A CA 1
ATOM 1351 C C . TYR A 1 183 ? 152.430 28.013 113.287 1.00 46.73 180 TYR A C 1
ATOM 1352 O O . TYR A 1 183 ? 152.862 27.111 112.553 1.00 46.85 180 TYR A O 1
ATOM 1361 N N . PRO A 1 184 ? 151.211 28.567 113.142 1.00 45.56 181 PRO A N 1
ATOM 1362 C CA . PRO A 1 184 ? 150.211 28.082 112.191 1.00 44.58 181 PRO A CA 1
ATOM 1363 C C . PRO A 1 184 ? 150.474 28.589 110.773 1.00 43.77 181 PRO A C 1
ATOM 1364 O O . PRO A 1 184 ? 151.319 29.474 110.574 1.00 43.60 181 PRO A O 1
ATOM 1368 N N . VAL A 1 185 ? 149.750 28.032 109.805 1.00 42.73 182 VAL A N 1
ATOM 1369 C CA . VAL A 1 185 ? 149.855 28.467 108.414 1.00 41.71 182 VAL A CA 1
ATOM 1370 C C . VAL A 1 185 ? 148.958 29.676 108.103 1.00 40.62 182 VAL A C 1
ATOM 1371 O O . VAL A 1 185 ? 147.962 29.939 108.789 1.00 40.59 182 VAL A O 1
ATOM 1375 N N . PHE A 1 186 ? 149.359 30.422 107.078 1.00 39.44 183 PHE A N 1
ATOM 1376 C CA . PHE A 1 186 ? 148.541 31.482 106.491 1.00 37.69 183 PHE A CA 1
ATOM 1377 C C . PHE A 1 186 ? 148.406 31.176 105.007 1.00 36.67 183 PHE A C 1
ATOM 1378 O O . PHE A 1 186 ? 149.244 30.487 104.445 1.00 36.00 183 PHE A O 1
ATOM 1386 N N . LEU A 1 187 ? 147.327 31.656 104.398 1.00 35.80 184 LEU A N 1
ATOM 1387 C CA . LEU A 1 187 ? 147.077 31.444 102.971 1.00 34.88 184 LEU A CA 1
ATOM 1388 C C . LEU A 1 187 ? 147.494 32.658 102.116 1.00 33.97 184 LEU A C 1
ATOM 1389 O O . LEU A 1 187 ? 147.267 32.694 100.910 1.00 33.75 184 LEU A O 1
ATOM 1394 N N . GLY A 1 188 ? 148.114 33.641 102.758 1.00 33.20 185 GLY A N 1
ATOM 1395 C CA . GLY A 1 188 ? 148.659 34.781 102.068 1.00 32.67 185 GLY A CA 1
ATOM 1396 C C . GLY A 1 188 ? 148.915 35.939 103.000 1.00 32.73 185 GLY A C 1
ATOM 1397 O O . GLY A 1 188 ? 148.637 35.850 104.206 1.00 32.75 185 GLY A O 1
ATOM 1398 N N . TYR A 1 189 ? 149.415 37.033 102.418 1.00 32.42 186 TYR A N 1
ATOM 1399 C CA . TYR A 1 189 ? 149.829 38.222 103.145 1.00 32.19 186 TYR A CA 1
ATOM 1400 C C . TYR A 1 189 ? 150.119 39.374 102.170 1.00 32.39 186 TYR A C 1
ATOM 1401 O O . TYR A 1 189 ? 150.237 39.153 100.961 1.00 33.03 186 TYR A O 1
ATOM 1410 N N . ASN A 1 190 ? 150.218 40.594 102.691 1.00 32.23 187 ASN A N 1
ATOM 1411 C CA . ASN A 1 190 ? 150.721 41.732 101.923 1.00 32.76 187 ASN A CA 1
ATOM 1412 C C . ASN A 1 190 ? 152.254 41.770 101.984 1.00 33.29 187 ASN A C 1
ATOM 1413 O O . ASN A 1 190 ? 152.844 41.729 103.064 1.00 32.79 187 ASN A O 1
ATOM 1418 N N . GLN A 1 191 ? 152.898 41.844 100.823 1.00 34.50 188 GLN A N 1
ATOM 1419 C CA . GLN A 1 191 ? 154.352 41.971 100.764 1.00 35.33 188 GLN A CA 1
ATOM 1420 C C . GLN A 1 191 ? 154.772 43.411 101.028 1.00 35.60 188 GLN A C 1
ATOM 1421 O O . GLN A 1 191 ? 154.263 44.333 100.416 1.00 35.56 188 GLN A O 1
ATOM 1427 N N . ALA A 1 192 ? 155.684 43.596 101.975 1.00 36.54 189 ALA A N 1
ATOM 1428 C CA . ALA A 1 192 ? 156.306 44.899 102.229 1.00 37.27 189 ALA A CA 1
ATOM 1429 C C . ALA A 1 192 ? 157.772 44.711 102.656 1.00 37.82 189 ALA A C 1
ATOM 1430 O O . ALA A 1 192 ? 158.301 43.592 102.613 1.00 37.96 189 ALA A O 1
ATOM 1432 N N . VAL A 1 193 ? 158.417 45.814 103.030 1.00 38.15 190 VAL A N 1
ATOM 1433 C CA . VAL A 1 193 ? 159.821 45.827 103.434 1.00 38.87 190 VAL A CA 1
ATOM 1434 C C . VAL A 1 193 ? 159.917 46.581 104.766 1.00 39.18 190 VAL A C 1
ATOM 1435 O O . VAL A 1 193 ? 159.469 47.734 104.875 1.00 39.34 190 VAL A O 1
ATOM 1439 N N . ALA A 1 194 ? 160.469 45.941 105.792 1.00 39.51 191 ALA A N 1
ATOM 1440 C CA . ALA A 1 194 ? 160.663 46.643 107.055 1.00 39.89 191 ALA A CA 1
ATOM 1441 C C . ALA A 1 194 ? 161.615 47.819 106.824 1.00 40.07 191 ALA A C 1
ATOM 1442 O O . ALA A 1 194 ? 162.565 47.710 106.049 1.00 40.18 191 ALA A O 1
ATOM 1444 N N . ARG A 1 195 ? 161.332 48.946 107.462 1.00 40.60 192 ARG A N 1
ATOM 1445 C CA . ARG A 1 195 ? 162.261 50.067 107.469 1.00 41.60 192 ARG A CA 1
ATOM 1446 C C . ARG A 1 195 ? 163.486 49.684 108.307 1.00 42.51 192 ARG A C 1
ATOM 1447 O O . ARG A 1 195 ? 163.404 48.786 109.163 1.00 42.61 192 ARG A O 1
ATOM 1455 N N . ASP A 1 196 ? 164.615 50.352 108.064 1.00 43.18 193 ASP A N 1
ATOM 1456 C CA . ASP A 1 196 ? 165.852 50.069 108.802 1.00 43.98 193 ASP A CA 1
ATOM 1457 C C . ASP A 1 196 ? 165.662 50.189 110.324 1.00 44.17 193 ASP A C 1
ATOM 1458 O O . ASP A 1 196 ? 166.083 49.305 111.065 1.00 44.15 193 ASP A O 1
ATOM 1463 N N A ASP A 1 197 ? 165.016 51.264 110.775 0.50 44.34 194 ASP A N 1
ATOM 1464 N N B ASP A 1 197 ? 165.007 51.266 110.758 0.50 44.43 194 ASP A N 1
ATOM 1465 C CA A ASP A 1 197 ? 164.829 51.517 112.208 0.50 44.67 194 ASP A CA 1
ATOM 1466 C CA B ASP A 1 197 ? 164.784 51.547 112.181 0.50 44.82 194 ASP A CA 1
ATOM 1467 C C A ASP A 1 197 ? 163.849 50.563 112.913 0.50 45.03 194 ASP A C 1
ATOM 1468 C C B ASP A 1 197 ? 163.716 50.667 112.850 0.50 45.05 194 ASP A C 1
ATOM 1469 O O A ASP A 1 197 ? 163.613 50.699 114.120 0.50 44.97 194 ASP A O 1
ATOM 1470 O O B ASP A 1 197 ? 163.292 50.949 113.978 0.50 45.02 194 ASP A O 1
ATOM 1479 N N . ALA A 1 198 ? 163.302 49.596 112.171 1.00 45.05 195 ALA A N 1
ATOM 1480 C CA . ALA A 1 198 ? 162.202 48.741 112.663 1.00 45.43 195 ALA A CA 1
ATOM 1481 C C . ALA A 1 198 ? 162.595 47.330 113.069 1.00 45.72 195 ALA A C 1
ATOM 1482 O O . ALA A 1 198 ? 163.490 46.722 112.472 1.00 45.55 195 ALA A O 1
ATOM 1484 N N . ASP A 1 199 ? 161.879 46.806 114.064 1.00 46.06 196 ASP A N 1
ATOM 1485 C CA . ASP A 1 199 ? 162.101 45.445 114.563 1.00 46.44 196 ASP A CA 1
ATOM 1486 C C . ASP A 1 199 ? 161.147 44.462 113.927 1.00 45.86 196 ASP A C 1
ATOM 1487 O O . ASP A 1 199 ? 159.936 44.533 114.168 1.00 46.09 196 ASP A O 1
ATOM 1492 N N . VAL A 1 200 ? 161.692 43.549 113.123 1.00 45.03 197 VAL A N 1
ATOM 1493 C CA . VAL A 1 200 ? 160.929 42.433 112.572 1.00 44.54 197 VAL A CA 1
ATOM 1494 C C . VAL A 1 200 ? 160.934 41.292 113.600 1.00 44.42 197 VAL A C 1
ATOM 1495 O O . VAL A 1 200 ? 162.002 40.849 114.043 1.00 44.68 197 VAL A O 1
ATOM 1499 N N . VAL A 1 201 ? 159.746 40.816 113.965 1.00 43.58 198 VAL A N 1
ATOM 1500 C CA . VAL A 1 201 ? 159.603 39.793 115.002 1.00 42.65 198 VAL A CA 1
ATOM 1501 C C . VAL A 1 201 ? 159.190 38.439 114.410 1.00 42.27 198 VAL A C 1
ATOM 1502 O O . VAL A 1 201 ? 159.715 37.395 114.815 1.00 41.91 198 VAL A O 1
ATOM 1506 N N . LEU A 1 202 ? 158.258 38.458 113.453 1.00 41.85 199 LEU A N 1
ATOM 1507 C CA . LEU A 1 202 ? 157.916 37.241 112.689 1.00 41.34 199 LEU A CA 1
ATOM 1508 C C . LEU A 1 202 ? 158.090 37.477 111.198 1.00 41.09 199 LEU A C 1
ATOM 1509 O O . LEU A 1 202 ? 157.964 38.611 110.726 1.00 41.34 199 LEU A O 1
ATOM 1514 N N . THR A 1 203 ? 158.383 36.407 110.464 1.00 40.72 200 THR A N 1
ATOM 1515 C CA . THR A 1 203 ? 158.455 36.467 109.017 1.00 40.14 200 THR A CA 1
ATOM 1516 C C . THR A 1 203 ? 157.549 35.428 108.370 1.00 40.01 200 THR A C 1
ATOM 1517 O O . THR A 1 203 ? 157.047 34.499 109.024 1.00 39.45 200 THR A O 1
ATOM 1521 N N . ILE A 1 204 ? 157.357 35.592 107.067 1.00 39.65 201 ILE A N 1
ATOM 1522 C CA . ILE A 1 204 ? 156.436 34.773 106.315 1.00 40.03 201 ILE A CA 1
ATOM 1523 C C . ILE A 1 204 ? 157.011 34.639 104.920 1.00 40.65 201 ILE A C 1
ATOM 1524 O O . ILE A 1 204 ? 157.211 35.641 104.224 1.00 40.31 201 ILE A O 1
ATOM 1529 N N . ASN A 1 205 ? 157.326 33.404 104.532 1.00 41.26 202 ASN A N 1
ATOM 1530 C CA . ASN A 1 205 ? 157.973 33.153 103.249 1.00 41.84 202 ASN A CA 1
ATOM 1531 C C . ASN A 1 205 ? 159.152 34.144 103.023 1.00 42.17 202 ASN A C 1
ATOM 1532 O O . ASN A 1 205 ? 159.351 34.654 101.917 1.00 42.50 202 ASN A O 1
ATOM 1537 N N . ASN A 1 206 ? 159.907 34.409 104.099 1.00 42.07 203 ASN A N 1
ATOM 1538 C CA . ASN A 1 206 ? 161.017 35.387 104.150 1.00 42.44 203 ASN A CA 1
ATOM 1539 C C . ASN A 1 206 ? 160.653 36.877 104.048 1.00 41.95 203 ASN A C 1
ATOM 1540 O O . ASN A 1 206 ? 161.530 37.738 103.943 1.00 41.76 203 ASN A O 1
ATOM 1545 N N . ASP A 1 207 ? 159.359 37.179 104.106 1.00 41.37 204 ASP A N 1
ATOM 1546 C CA . ASP A 1 207 ? 158.887 38.550 104.138 1.00 40.21 204 ASP A CA 1
ATOM 1547 C C . ASP A 1 207 ? 158.491 38.911 105.573 1.00 39.98 204 ASP A C 1
ATOM 1548 O O . ASP A 1 207 ? 158.228 38.018 106.390 1.00 40.08 204 ASP A O 1
ATOM 1553 N N . PRO A 1 208 ? 158.450 40.215 105.895 1.00 39.25 205 PRO A N 1
ATOM 1554 C CA . PRO A 1 208 ? 158.014 40.527 107.254 1.00 39.22 205 PRO A CA 1
ATOM 1555 C C . PRO A 1 208 ? 156.555 40.095 107.481 1.00 39.04 205 PRO A C 1
ATOM 1556 O O . PRO A 1 208 ? 155.709 40.213 106.581 1.00 39.04 205 PRO A O 1
ATOM 1560 N N . LEU A 1 209 ? 156.283 39.547 108.657 1.00 38.94 206 LEU A N 1
ATOM 1561 C CA . LEU A 1 209 ? 154.934 39.170 109.020 1.00 38.68 206 LEU A CA 1
ATOM 1562 C C . LEU A 1 209 ? 154.465 40.042 110.150 1.00 38.77 206 LEU A C 1
ATOM 1563 O O . LEU A 1 209 ? 153.340 40.537 110.121 1.00 39.04 206 LEU A O 1
ATOM 1568 N N . LEU A 1 210 ? 155.332 40.232 111.141 1.00 38.71 207 LEU A N 1
ATOM 1569 C CA . LEU A 1 210 ? 155.048 41.122 112.271 1.00 38.72 207 LEU A CA 1
ATOM 1570 C C . LEU A 1 210 ? 156.218 42.082 112.497 1.00 38.90 207 LEU A C 1
ATOM 1571 O O . LEU A 1 210 ? 157.375 41.660 112.561 1.00 39.38 207 LEU A O 1
ATOM 1576 N N . VAL A 1 211 ? 155.911 43.370 112.628 1.00 38.88 208 VAL A N 1
ATOM 1577 C CA . VAL A 1 211 ? 156.926 44.416 112.622 1.00 38.92 208 VAL A CA 1
ATOM 1578 C C . VAL A 1 211 ? 156.497 45.490 113.594 1.00 39.70 208 VAL A C 1
ATOM 1579 O O . VAL A 1 211 ? 155.353 45.953 113.526 1.00 40.13 208 VAL A O 1
ATOM 1583 N N . PHE A 1 212 ? 157.397 45.899 114.493 1.00 39.72 209 PHE A N 1
ATOM 1584 C CA . PHE A 1 212 ? 157.112 47.046 115.368 1.00 39.82 209 PHE A CA 1
ATOM 1585 C C . PHE A 1 212 ? 158.027 48.214 115.060 1.00 39.79 209 PHE A C 1
ATOM 1586 O O . PHE A 1 212 ? 159.179 48.030 114.660 1.00 39.71 209 PHE A O 1
ATOM 1594 N N . GLY A 1 213 ? 157.509 49.420 115.240 1.00 39.66 210 GLY A N 1
ATOM 1595 C CA . GLY A 1 213 ? 158.321 50.606 115.063 1.00 39.76 210 GLY A CA 1
ATOM 1596 C C . GLY A 1 213 ? 157.804 51.711 115.937 1.00 40.14 210 GLY A C 1
ATOM 1597 O O . GLY A 1 213 ? 157.042 51.479 116.877 1.00 39.64 210 GLY A O 1
ATOM 1598 N N . GLU A 1 214 ? 158.217 52.925 115.607 1.00 41.06 211 GLU A N 1
ATOM 1599 C CA . GLU A 1 214 ? 157.874 54.099 116.381 1.00 42.38 211 GLU A CA 1
ATOM 1600 C C . GLU A 1 214 ? 157.627 55.239 115.420 1.00 41.71 211 GLU A C 1
ATOM 1601 O O . GLU A 1 214 ? 158.189 55.253 114.323 1.00 41.96 211 GLU A O 1
ATOM 1607 N N . TYR A 1 215 ? 156.780 56.181 115.821 1.00 40.91 212 TYR A N 1
ATOM 1608 C CA . TYR A 1 215 ? 156.621 57.416 115.079 1.00 40.34 212 TYR A CA 1
ATOM 1609 C C . TYR A 1 215 ? 156.487 58.542 116.094 1.00 40.85 212 TYR A C 1
ATOM 1610 O O . TYR A 1 215 ? 155.392 58.789 116.642 1.00 40.50 212 TYR A O 1
ATOM 1619 N N . GLN A 1 216 ? 157.612 59.218 116.346 1.00 40.80 213 GLN A N 1
ATOM 1620 C CA . GLN A 1 216 ? 157.718 60.185 117.454 1.00 41.03 213 GLN A CA 1
ATOM 1621 C C . GLN A 1 216 ? 157.336 59.484 118.778 1.00 40.38 213 GLN A C 1
ATOM 1622 O O . GLN A 1 216 ? 157.913 58.450 119.086 1.00 40.04 213 GLN A O 1
ATOM 1628 N N . GLN A 1 217 ? 156.379 60.006 119.541 1.00 40.59 214 GLN A N 1
ATOM 1629 C CA . GLN A 1 217 ? 156.010 59.397 120.833 1.00 40.77 214 GLN A CA 1
ATOM 1630 C C . GLN A 1 217 ? 155.326 58.020 120.742 1.00 41.06 214 GLN A C 1
ATOM 1631 O O . GLN A 1 217 ? 155.469 57.189 121.649 1.00 41.39 214 GLN A O 1
ATOM 1637 N N . GLY A 1 218 ? 154.573 57.795 119.660 1.00 41.11 215 GLY A N 1
ATOM 1638 C CA . GLY A 1 218 ? 153.724 56.609 119.512 1.00 40.58 215 GLY A CA 1
ATOM 1639 C C . GLY A 1 218 ? 154.424 55.357 119.014 1.00 40.21 215 GLY A C 1
ATOM 1640 O O . GLY A 1 218 ? 155.367 55.430 118.227 1.00 40.47 215 GLY A O 1
ATOM 1641 N N . LYS A 1 219 ? 153.961 54.207 119.499 1.00 39.73 216 LYS A N 1
ATOM 1642 C CA . LYS A 1 219 ? 154.393 52.910 118.994 1.00 39.55 216 LYS A CA 1
ATOM 1643 C C . LYS A 1 219 ? 153.515 52.450 117.814 1.00 38.54 216 LYS A C 1
ATOM 1644 O O . LYS A 1 219 ? 152.315 52.754 117.744 1.00 38.18 216 LYS A O 1
ATOM 1650 N N . THR A 1 220 ? 154.116 51.709 116.892 1.00 37.46 217 THR A N 1
ATOM 1651 C CA . THR A 1 220 ? 153.402 51.255 115.716 1.00 36.86 217 THR A CA 1
ATOM 1652 C C . THR A 1 220 ? 153.615 49.764 115.492 1.00 36.52 217 THR A C 1
ATOM 1653 O O . THR A 1 220 ? 154.602 49.202 115.934 1.00 36.49 217 THR A O 1
ATOM 1657 N N . ALA A 1 221 ? 152.670 49.125 114.816 1.00 36.02 218 ALA A N 1
ATOM 1658 C CA . ALA A 1 221 ? 152.772 47.710 114.514 1.00 35.61 218 ALA A CA 1
ATOM 1659 C C . ALA A 1 221 ? 152.068 47.367 113.203 1.00 35.35 218 ALA A C 1
ATOM 1660 O O . ALA A 1 221 ? 151.029 47.951 112.863 1.00 35.69 218 ALA A O 1
ATOM 1662 N N . CYS A 1 222 ? 152.649 46.416 112.481 1.00 34.68 219 CYS A N 1
ATOM 1663 C CA . CYS A 1 222 ? 152.047 45.849 111.286 1.00 34.31 219 CYS A CA 1
ATOM 1664 C C . CYS A 1 222 ? 152.065 44.324 111.367 1.00 33.99 219 CYS A C 1
ATOM 1665 O O . CYS A 1 222 ? 153.115 43.730 111.539 1.00 33.03 219 CYS A O 1
ATOM 1668 N N . PHE A 1 223 ? 150.887 43.703 111.271 1.00 34.00 220 PHE A N 1
ATOM 1669 C CA . PHE A 1 223 ? 150.802 42.273 111.017 1.00 33.72 220 PHE A CA 1
ATOM 1670 C C . PHE A 1 223 ? 150.419 42.111 109.556 1.00 33.36 220 PHE A C 1
ATOM 1671 O O . PHE A 1 223 ? 149.380 42.629 109.133 1.00 33.29 220 PHE A O 1
ATOM 1687 N N . SER A 1 225 ? 149.648 39.494 107.491 1.00 33.43 222 SER A N 1
ATOM 1688 C CA . SER A 1 225 ? 148.516 38.655 107.060 1.00 33.28 222 SER A CA 1
ATOM 1689 C C . SER A 1 225 ? 147.210 39.134 107.707 1.00 33.18 222 SER A C 1
ATOM 1690 O O . SER A 1 225 ? 147.138 40.235 108.240 1.00 33.25 222 SER A O 1
ATOM 1693 N N . ASP A 1 226 ? 146.178 38.304 107.657 1.00 33.38 223 ASP A N 1
ATOM 1694 C CA . ASP A 1 226 ? 144.848 38.693 108.108 1.00 33.46 223 ASP A CA 1
ATOM 1695 C C . ASP A 1 226 ? 144.585 38.057 109.469 1.00 34.03 223 ASP A C 1
ATOM 1696 O O . ASP A 1 226 ? 145.166 37.017 109.811 1.00 34.32 223 ASP A O 1
ATOM 1701 N N . CYS A 1 227 ? 143.707 38.670 110.245 1.00 34.31 224 CYS A N 1
ATOM 1702 C CA . CYS A 1 227 ? 143.277 38.073 111.495 1.00 34.76 224 CYS A CA 1
ATOM 1703 C C . CYS A 1 227 ? 142.103 37.132 111.233 1.00 34.58 224 CYS A C 1
ATOM 1704 O O . CYS A 1 227 ? 141.661 36.431 112.136 1.00 34.69 224 CYS A O 1
ATOM 1707 N N . SER A 1 228 ? 141.609 37.122 109.993 1.00 34.75 225 SER A N 1
ATOM 1708 C CA . SER A 1 228 ? 140.327 36.484 109.643 1.00 34.53 225 SER A CA 1
ATOM 1709 C C . SER A 1 228 ? 140.504 35.666 108.382 1.00 34.06 225 SER A C 1
ATOM 1710 O O . SER A 1 228 ? 141.500 35.823 107.708 1.00 34.27 225 SER A O 1
ATOM 1713 N N . PRO A 1 229 ? 139.534 34.789 108.055 1.00 34.05 226 PRO A N 1
ATOM 1714 C CA . PRO A 1 229 ? 139.529 34.106 106.750 1.00 33.76 226 PRO A CA 1
ATOM 1715 C C . PRO A 1 229 ? 139.508 35.084 105.547 1.00 33.53 226 PRO A C 1
ATOM 1716 O O . PRO A 1 229 ? 138.962 36.197 105.664 1.00 32.93 226 PRO A O 1
ATOM 1720 N N . HIS A 1 230 ? 140.063 34.673 104.403 1.00 33.17 227 HIS A N 1
ATOM 1721 C CA . HIS A 1 230 ? 140.654 33.337 104.237 1.00 33.86 227 HIS A CA 1
ATOM 1722 C C . HIS A 1 230 ? 142.159 33.254 104.503 1.00 33.99 227 HIS A C 1
ATOM 1723 O O . HIS A 1 230 ? 142.682 32.153 104.675 1.00 33.52 227 HIS A O 1
ATOM 1730 N N . TRP A 1 231 ? 142.842 34.408 104.556 1.00 34.18 228 TRP A N 1
ATOM 1731 C CA . TRP A 1 231 ? 144.288 34.413 104.800 1.00 34.15 228 TRP A CA 1
ATOM 1732 C C . TRP A 1 231 ? 144.610 33.880 106.187 1.00 34.82 228 TRP A C 1
ATOM 1733 O O . TRP A 1 231 ? 145.499 33.040 106.337 1.00 35.15 228 TRP A O 1
ATOM 1744 N N . GLY A 1 232 ? 143.895 34.384 107.192 1.00 35.47 229 GLY A N 1
ATOM 1745 C CA . GLY A 1 232 ? 143.951 33.828 108.547 1.00 36.64 229 GLY A CA 1
ATOM 1746 C C . GLY A 1 232 ? 143.215 32.502 108.566 1.00 37.12 229 GLY A C 1
ATOM 1747 O O . GLY A 1 232 ? 141.980 32.450 108.502 1.00 36.89 229 GLY A O 1
ATOM 1748 N N . THR A 1 233 ? 143.976 31.423 108.622 1.00 38.18 230 THR A N 1
ATOM 1749 C CA . THR A 1 233 ? 143.399 30.092 108.468 1.00 39.64 230 THR A CA 1
ATOM 1750 C C . THR A 1 233 ? 142.660 29.645 109.725 1.00 40.33 230 THR A C 1
ATOM 1751 O O . THR A 1 233 ? 142.773 30.264 110.789 1.00 40.11 230 THR A O 1
ATOM 1755 N N . GLN A 1 234 ? 141.901 28.569 109.591 1.00 41.56 231 GLN A N 1
ATOM 1756 C CA . GLN A 1 234 ? 141.242 27.968 110.739 1.00 43.29 231 GLN A CA 1
ATOM 1757 C C . GLN A 1 234 ? 142.288 27.534 111.783 1.00 43.46 231 GLN A C 1
ATOM 1758 O O . GLN A 1 234 ? 142.095 27.771 112.982 1.00 43.68 231 GLN A O 1
ATOM 1764 N N . GLN A 1 235 ? 143.406 26.963 111.317 1.00 43.90 232 GLN A N 1
ATOM 1765 C CA . GLN A 1 235 ? 144.542 26.630 112.185 1.00 44.93 232 GLN A CA 1
ATOM 1766 C C . GLN A 1 235 ? 144.999 27.846 112.978 1.00 43.93 232 GLN A C 1
ATOM 1767 O O . GLN A 1 235 ? 145.235 27.751 114.182 1.00 44.53 232 GLN A O 1
ATOM 1773 N N . PHE A 1 236 ? 145.099 28.987 112.303 1.00 43.13 233 PHE A N 1
ATOM 1774 C CA . PHE A 1 236 ? 145.452 30.247 112.947 1.00 42.29 233 PHE A CA 1
ATOM 1775 C C . PHE A 1 236 ? 144.388 30.708 113.959 1.00 41.99 233 PHE A C 1
ATOM 1776 O O . PHE A 1 236 ? 144.742 31.062 115.081 1.00 41.33 233 PHE A O 1
ATOM 1792 N N . SER A 1 238 ? 142.360 29.014 115.730 1.00 42.95 235 SER A N 1
ATOM 1793 C CA . SER A 1 238 ? 142.275 28.109 116.867 1.00 43.49 235 SER A CA 1
ATOM 1794 C C . SER A 1 238 ? 143.618 27.897 117.571 1.00 43.90 235 SER A C 1
ATOM 1795 O O . SER A 1 238 ? 143.707 27.161 118.544 1.00 44.13 235 SER A O 1
ATOM 1798 N N . TRP A 1 239 ? 144.661 28.541 117.067 1.00 44.34 236 TRP A N 1
ATOM 1799 C CA . TRP A 1 239 ? 146.003 28.406 117.615 1.00 44.88 236 TRP A CA 1
ATOM 1800 C C . TRP A 1 239 ? 146.041 28.946 119.054 1.00 45.46 236 TRP A C 1
ATOM 1801 O O . TRP A 1 239 ? 145.555 30.058 119.312 1.00 45.52 236 TRP A O 1
ATOM 1812 N N . PRO A 1 240 ? 146.562 28.137 120.013 1.00 45.98 237 PRO A N 1
ATOM 1813 C CA . PRO A 1 240 ? 146.841 28.703 121.334 1.00 46.55 237 PRO A CA 1
ATOM 1814 C C . PRO A 1 240 ? 147.777 29.864 121.055 1.00 47.00 237 PRO A C 1
ATOM 1815 O O . PRO A 1 240 ? 148.522 29.797 120.076 1.00 48.09 237 PRO A O 1
ATOM 1819 N N . PHE A 1 241 ? 147.752 30.921 121.852 1.00 46.90 238 PHE A N 1
ATOM 1820 C CA . PHE A 1 241 ? 148.582 32.123 121.551 1.00 46.34 238 PHE A CA 1
ATOM 1821 C C . PHE A 1 241 ? 147.972 33.087 120.531 1.00 45.77 238 PHE A C 1
ATOM 1822 O O . PHE A 1 241 ? 148.435 34.225 120.441 1.00 45.84 238 PHE A O 1
ATOM 1830 N N . TYR A 1 242 ? 146.953 32.653 119.778 1.00 44.99 239 TYR A N 1
ATOM 1831 C CA . TYR A 1 242 ? 146.262 33.543 118.836 1.00 44.14 239 TYR A CA 1
ATOM 1832 C C . TYR A 1 242 ? 145.761 34.793 119.552 1.00 43.87 239 TYR A C 1
ATOM 1833 O O . TYR A 1 242 ? 146.046 35.913 119.138 1.00 43.65 239 TYR A O 1
ATOM 1842 N N . THR A 1 243 ? 145.044 34.597 120.649 1.00 43.55 240 THR A N 1
ATOM 1843 C CA . THR A 1 243 ? 144.578 35.702 121.474 1.00 43.35 240 THR A CA 1
ATOM 1844 C C . THR A 1 243 ? 145.744 36.434 122.136 1.00 43.44 240 THR A C 1
ATOM 1845 O O . THR A 1 243 ? 145.704 37.671 122.291 1.00 43.50 240 THR A O 1
ATOM 1849 N N . ASP A 1 244 ? 146.777 35.679 122.525 1.00 43.24 241 ASP A N 1
ATOM 1850 C CA . ASP A 1 244 ? 147.954 36.270 123.161 1.00 43.17 241 ASP A CA 1
ATOM 1851 C C . ASP A 1 244 ? 148.677 37.201 122.201 1.00 42.25 241 ASP A C 1
ATOM 1852 O O . ASP A 1 244 ? 149.050 38.303 122.590 1.00 42.30 241 ASP A O 1
ATOM 1857 N N . LEU A 1 245 ? 148.859 36.766 120.953 1.00 41.27 242 LEU A N 1
ATOM 1858 C CA . LEU A 1 245 ? 149.470 37.610 119.923 1.00 40.55 242 LEU A CA 1
ATOM 1859 C C . LEU A 1 245 ? 148.785 38.969 119.928 1.00 40.24 242 LEU A C 1
ATOM 1860 O O . LEU A 1 245 ? 149.422 39.972 120.174 1.00 40.24 242 LEU A O 1
ATOM 1865 N N . TRP A 1 246 ? 147.473 38.982 119.745 1.00 39.36 243 TRP A N 1
ATOM 1866 C CA . TRP A 1 246 ? 146.733 40.230 119.697 1.00 39.02 243 TRP A CA 1
ATOM 1867 C C . TRP A 1 246 ? 146.753 41.024 120.996 1.00 39.86 243 TRP A C 1
ATOM 1868 O O . TRP A 1 246 ? 146.973 42.232 120.968 1.00 39.60 243 TRP A O 1
ATOM 1879 N N . VAL A 1 247 ? 146.520 40.355 122.126 1.00 40.86 244 VAL A N 1
ATOM 1880 C CA . VAL A 1 247 ? 146.572 41.017 123.429 1.00 41.74 244 VAL A CA 1
ATOM 1881 C C . VAL A 1 247 ? 147.974 41.616 123.660 1.00 42.18 244 VAL A C 1
ATOM 1882 O O . VAL A 1 247 ? 148.106 42.797 123.986 1.00 42.22 244 VAL A O 1
ATOM 1886 N N . ASN A 1 248 ? 149.004 40.796 123.461 1.00 43.03 245 ASN A N 1
ATOM 1887 C CA . ASN A 1 248 ? 150.389 41.215 123.649 1.00 43.85 245 ASN A CA 1
ATOM 1888 C C . ASN A 1 248 ? 150.724 42.426 122.790 1.00 44.62 245 ASN A C 1
ATOM 1889 O O . ASN A 1 248 ? 151.070 43.485 123.339 1.00 45.16 245 ASN A O 1
ATOM 1894 N N . THR A 1 249 ? 150.582 42.299 121.467 1.00 44.94 246 THR A N 1
ATOM 1895 C CA . THR A 1 249 ? 150.879 43.440 120.586 1.00 45.41 246 THR A CA 1
ATOM 1896 C C . THR A 1 249 ? 150.096 44.727 120.936 1.00 45.54 246 THR A C 1
ATOM 1897 O O . THR A 1 249 ? 150.659 45.815 120.917 1.00 45.61 246 THR A O 1
ATOM 1901 N N . LEU A 1 250 ? 148.837 44.596 121.327 1.00 45.89 247 LEU A N 1
ATOM 1902 C CA . LEU A 1 250 ? 148.087 45.762 121.802 1.00 46.61 247 LEU A CA 1
ATOM 1903 C C . LEU A 1 250 ? 148.698 46.394 123.052 1.00 47.33 247 LEU A C 1
ATOM 1904 O O . LEU A 1 250 ? 148.855 47.614 123.116 1.00 47.13 247 LEU A O 1
ATOM 1909 N N . GLN A 1 251 ? 149.034 45.557 124.039 1.00 48.20 248 GLN A N 1
ATOM 1910 C CA . GLN A 1 251 ? 149.683 46.006 125.279 1.00 48.98 248 GLN A CA 1
ATOM 1911 C C . GLN A 1 251 ? 150.999 46.691 124.951 1.00 48.43 248 GLN A C 1
ATOM 1912 O O . GLN A 1 251 ? 151.287 47.789 125.438 1.00 48.63 248 GLN A O 1
ATOM 1918 N N . PHE A 1 252 ? 151.786 46.025 124.116 1.00 47.86 249 PHE A N 1
ATOM 1919 C CA . PHE A 1 252 ? 153.083 46.522 123.699 1.00 48.11 249 PHE A CA 1
ATOM 1920 C C . PHE A 1 252 ? 153.032 47.925 123.056 1.00 47.56 249 PHE A C 1
ATOM 1921 O O . PHE A 1 252 ? 153.884 48.775 123.355 1.00 47.80 249 PHE A O 1
ATOM 1929 N N . ILE A 1 253 ? 152.049 48.179 122.192 1.00 46.12 250 ILE A N 1
ATOM 1930 C CA . ILE A 1 253 ? 152.036 49.460 121.490 1.00 44.87 250 ILE A CA 1
ATOM 1931 C C . ILE A 1 253 ? 151.219 50.540 122.191 1.00 45.01 250 ILE A C 1
ATOM 1932 O O . ILE A 1 253 ? 151.258 51.691 121.781 1.00 44.59 250 ILE A O 1
ATOM 1937 N N . ALA A 1 254 ? 150.543 50.179 123.281 1.00 45.40 251 ALA A N 1
ATOM 1938 C CA . ALA A 1 254 ? 149.613 51.091 123.956 1.00 46.14 251 ALA A CA 1
ATOM 1939 C C . ALA A 1 254 ? 150.263 52.305 124.598 1.00 46.24 251 ALA A C 1
ATOM 1940 O O . ALA A 1 254 ? 151.350 52.216 125.123 1.00 46.55 251 ALA A O 1
ATOM 1942 N N . ARG A 1 255 ? 149.579 53.437 124.547 1.00 46.75 252 ARG A N 1
ATOM 1943 C CA . ARG A 1 255 ? 149.933 54.597 125.355 1.00 47.81 252 ARG A CA 1
ATOM 1944 C C . ARG A 1 255 ? 149.887 54.236 126.847 1.00 47.91 252 ARG A C 1
ATOM 1945 O O . ARG A 1 255 ? 148.883 53.691 127.330 1.00 47.93 252 ARG A O 1
ATOM 1953 N N . LYS A 1 256 ? 150.962 54.546 127.573 1.00 48.26 253 LYS A N 1
ATOM 1954 C CA . LYS A 1 256 ? 151.023 54.272 129.028 1.00 48.69 253 LYS A CA 1
ATOM 1955 C C . LYS A 1 256 ? 150.729 55.494 129.904 1.00 48.61 253 LYS A C 1
ATOM 1956 O O . LYS A 1 256 ? 151.107 56.616 129.557 1.00 48.88 253 LYS A O 1
ATOM 1962 N N . LEU B 1 11 ? 136.486 82.915 69.365 1.00 48.06 8 LEU B N 1
ATOM 1963 C CA . LEU B 1 11 ? 137.158 81.736 70.003 1.00 48.72 8 LEU B CA 1
ATOM 1964 C C . LEU B 1 11 ? 136.262 80.495 69.984 1.00 48.31 8 LEU B C 1
ATOM 1965 O O . LEU B 1 11 ? 135.218 80.463 70.658 1.00 48.24 8 LEU B O 1
ATOM 1970 N N . LYS B 1 12 ? 136.695 79.480 69.225 1.00 47.90 9 LYS B N 1
ATOM 1971 C CA . LYS B 1 12 ? 135.906 78.256 68.957 1.00 47.40 9 LYS B CA 1
ATOM 1972 C C . LYS B 1 12 ? 136.480 77.025 69.671 1.00 46.63 9 LYS B C 1
ATOM 1973 O O . LYS B 1 12 ? 137.592 76.595 69.379 1.00 46.86 9 LYS B O 1
ATOM 1979 N N . VAL B 1 13 ? 135.720 76.458 70.601 1.00 45.82 10 VAL B N 1
ATOM 1980 C CA . VAL B 1 13 ? 136.267 75.437 71.516 1.00 44.66 10 VAL B CA 1
ATOM 1981 C C . VAL B 1 13 ? 135.402 74.176 71.633 1.00 43.99 10 VAL B C 1
ATOM 1982 O O . VAL B 1 13 ? 134.172 74.245 71.795 1.00 44.20 10 VAL B O 1
ATOM 1986 N N . LEU B 1 14 ? 136.069 73.025 71.547 1.00 42.53 11 LEU B N 1
ATOM 1987 C CA . LEU B 1 14 ? 135.425 71.727 71.774 1.00 41.32 11 LEU B CA 1
ATOM 1988 C C . LEU B 1 14 ? 135.664 71.265 73.218 1.00 40.27 11 LEU B C 1
ATOM 1989 O O . LEU B 1 14 ? 136.806 71.132 73.665 1.00 39.43 11 LEU B O 1
ATOM 1994 N N . PHE B 1 15 ? 134.573 71.050 73.946 1.00 39.54 12 PHE B N 1
ATOM 1995 C CA . PHE B 1 15 ? 134.662 70.641 75.338 1.00 38.79 12 PHE B CA 1
ATOM 1996 C C . PHE B 1 15 ? 134.237 69.177 75.547 1.00 38.10 12 PHE B C 1
ATOM 1997 O O . PHE B 1 15 ? 133.041 68.841 75.453 1.00 38.03 12 PHE B O 1
ATOM 2005 N N . ILE B 1 16 ? 135.212 68.323 75.867 1.00 37.12 13 ILE B N 1
ATOM 2006 C CA . ILE B 1 16 ? 134.961 66.884 75.982 1.00 35.82 13 ILE B CA 1
ATOM 2007 C C . ILE B 1 16 ? 134.941 66.321 77.406 1.00 35.38 13 ILE B C 1
ATOM 2008 O O . ILE B 1 16 ? 135.903 66.467 78.164 1.00 35.52 13 ILE B O 1
ATOM 2013 N N . GLY B 1 17 ? 133.847 65.648 77.748 1.00 34.79 14 GLY B N 1
ATOM 2014 C CA . GLY B 1 17 ? 133.751 64.926 79.011 1.00 34.38 14 GLY B CA 1
ATOM 2015 C C . GLY B 1 17 ? 132.723 65.530 79.938 1.00 34.14 14 GLY B C 1
ATOM 2016 O O . GLY B 1 17 ? 131.689 66.006 79.489 1.00 33.95 14 GLY B O 1
ATOM 2017 N N . GLU B 1 18 ? 133.012 65.475 81.235 1.00 33.87 15 GLU B N 1
ATOM 2018 C CA . GLU B 1 18 ? 132.186 66.077 82.281 1.00 34.12 15 GLU B CA 1
ATOM 2019 C C . GLU B 1 18 ? 130.755 65.551 82.310 1.00 33.99 15 GLU B C 1
ATOM 2020 O O . GLU B 1 18 ? 129.811 66.297 82.592 1.00 34.20 15 GLU B O 1
ATOM 2026 N N . SER B 1 19 ? 130.609 64.260 82.020 1.00 33.72 16 SER B N 1
ATOM 2027 C CA . SER B 1 19 ? 129.317 63.582 82.084 1.00 32.94 16 SER B CA 1
ATOM 2028 C C . SER B 1 19 ? 129.513 62.157 82.561 1.00 33.09 16 SER B C 1
ATOM 2029 O O . SER B 1 19 ? 130.527 61.524 82.278 1.00 32.50 16 SER B O 1
ATOM 2032 N N . TRP B 1 20 ? 128.518 61.659 83.274 1.00 33.20 17 TRP B N 1
ATOM 2033 C CA . TRP B 1 20 ? 128.537 60.300 83.755 1.00 33.73 17 TRP B CA 1
ATOM 2034 C C . TRP B 1 20 ? 127.125 59.790 83.862 1.00 33.31 17 TRP B C 1
ATOM 2035 O O . TRP B 1 20 ? 126.187 60.576 83.992 1.00 33.19 17 TRP B O 1
ATOM 2046 N N A HIS B 1 21 ? 126.988 58.472 83.812 0.50 32.68 18 HIS B N 1
ATOM 2047 N N B HIS B 1 21 ? 126.979 58.466 83.771 0.50 33.14 18 HIS B N 1
ATOM 2048 C CA A HIS B 1 21 ? 125.746 57.832 84.150 0.50 31.95 18 HIS B CA 1
ATOM 2049 C CA B HIS B 1 21 ? 125.745 57.763 84.096 0.50 32.85 18 HIS B CA 1
ATOM 2050 C C A HIS B 1 21 ? 125.981 56.938 85.362 0.50 32.22 18 HIS B C 1
ATOM 2051 C C B HIS B 1 21 ? 126.036 56.993 85.388 0.50 32.73 18 HIS B C 1
ATOM 2052 O O A HIS B 1 21 ? 126.841 56.048 85.333 0.50 32.62 18 HIS B O 1
ATOM 2053 O O B HIS B 1 21 ? 127.019 56.244 85.445 0.50 33.14 18 HIS B O 1
ATOM 2066 N N . ILE B 1 22 ? 125.205 57.169 86.415 1.00 32.09 19 ILE B N 1
ATOM 2067 C CA . ILE B 1 22 ? 125.373 56.447 87.673 1.00 31.82 19 ILE B CA 1
ATOM 2068 C C . ILE B 1 22 ? 124.308 55.380 87.786 1.00 31.81 19 ILE B C 1
ATOM 2069 O O . ILE B 1 22 ? 123.125 55.658 87.602 1.00 31.46 19 ILE B O 1
ATOM 2074 N N . HIS B 1 23 ? 124.737 54.163 88.087 1.00 31.41 20 HIS B N 1
ATOM 2075 C CA . HIS B 1 23 ? 123.824 53.102 88.436 1.00 31.57 20 HIS B CA 1
ATOM 2076 C C . HIS B 1 23 ? 123.954 52.889 89.926 1.00 31.70 20 HIS B C 1
ATOM 2077 O O . HIS B 1 23 ? 125.032 52.527 90.397 1.00 31.78 20 HIS B O 1
ATOM 2092 N N . ILE B 1 25 ? 122.736 50.966 93.434 1.00 33.82 22 ILE B N 1
ATOM 2093 C CA . ILE B 1 25 ? 122.117 49.776 93.991 1.00 33.99 22 ILE B CA 1
ATOM 2094 C C . ILE B 1 25 ? 121.842 50.064 95.465 1.00 33.99 22 ILE B C 1
ATOM 2095 O O . ILE B 1 25 ? 122.766 50.179 96.283 1.00 34.57 22 ILE B O 1
ATOM 2100 N N . HIS B 1 26 ? 120.560 50.214 95.797 1.00 33.47 23 HIS B N 1
ATOM 2101 C CA . HIS B 1 26 ? 120.162 50.522 97.155 1.00 32.50 23 HIS B CA 1
ATOM 2102 C C . HIS B 1 26 ? 119.755 49.218 97.814 1.00 32.28 23 HIS B C 1
ATOM 2103 O O . HIS B 1 26 ? 118.639 48.756 97.600 1.00 32.51 23 HIS B O 1
ATOM 2110 N N . SER B 1 27 ? 120.629 48.637 98.629 1.00 32.35 24 SER B N 1
ATOM 2111 C CA . SER B 1 27 ? 120.290 47.407 99.358 1.00 32.52 24 SER B CA 1
ATOM 2112 C C . SER B 1 27 ? 119.727 47.698 100.746 1.00 33.43 24 SER B C 1
ATOM 2113 O O . SER B 1 27 ? 120.439 48.223 101.628 1.00 33.45 24 SER B O 1
ATOM 2116 N N . LYS B 1 28 ? 118.446 47.350 100.912 1.00 33.76 25 LYS B N 1
ATOM 2117 C CA . LYS B 1 28 ? 117.744 47.390 102.177 1.00 33.64 25 LYS B CA 1
ATOM 2118 C C . LYS B 1 28 ? 117.607 45.946 102.632 1.00 33.94 25 LYS B C 1
ATOM 2119 O O . LYS B 1 28 ? 116.678 45.265 102.234 1.00 35.26 25 LYS B O 1
ATOM 2125 N N . GLY B 1 29 ? 118.545 45.470 103.453 1.00 33.64 26 GLY B N 1
ATOM 2126 C CA . GLY B 1 29 ? 118.578 44.061 103.879 1.00 32.57 26 GLY B CA 1
ATOM 2127 C C . GLY B 1 29 ? 118.805 43.064 102.743 1.00 32.19 26 GLY B C 1
ATOM 2128 O O . GLY B 1 29 ? 119.730 43.221 101.947 1.00 31.68 26 GLY B O 1
ATOM 2129 N N . TYR B 1 30 ? 117.954 42.034 102.673 1.00 32.25 27 TYR B N 1
ATOM 2130 C CA . TYR B 1 30 ? 118.011 41.026 101.606 1.00 31.56 27 TYR B CA 1
ATOM 2131 C C . TYR B 1 30 ? 117.847 41.650 100.231 1.00 31.27 27 TYR B C 1
ATOM 2132 O O . TYR B 1 30 ? 118.557 41.291 99.291 1.00 31.08 27 TYR B O 1
ATOM 2141 N N . ASP B 1 31 ? 116.919 42.602 100.139 1.00 31.59 28 ASP B N 1
ATOM 2142 C CA . ASP B 1 31 ? 116.487 43.206 98.876 1.00 31.38 28 ASP B CA 1
ATOM 2143 C C . ASP B 1 31 ? 117.286 44.408 98.448 1.00 31.24 28 ASP B C 1
ATOM 2144 O O . ASP B 1 31 ? 117.877 45.097 99.266 1.00 31.00 28 ASP B O 1
ATOM 2149 N N . SER B 1 32 ? 117.256 44.673 97.152 1.00 31.26 29 SER B N 1
ATOM 2150 C CA . SER B 1 32 ? 117.800 45.892 96.628 1.00 32.01 29 SER B CA 1
ATOM 2151 C C . SER B 1 32 ? 116.910 46.438 95.510 1.00 31.63 29 SER B C 1
ATOM 2152 O O . SER B 1 32 ? 116.297 45.681 94.749 1.00 31.49 29 SER B O 1
ATOM 2155 N N . PHE B 1 33 ? 116.820 47.759 95.434 1.00 31.10 30 PHE B N 1
ATOM 2156 C CA . PHE B 1 33 ? 116.223 48.411 94.283 1.00 30.94 30 PHE B CA 1
ATOM 2157 C C . PHE B 1 33 ? 117.243 49.362 93.662 1.00 31.39 30 PHE B C 1
ATOM 2158 O O . PHE B 1 33 ? 118.197 49.803 94.319 1.00 31.34 30 PHE B O 1
ATOM 2166 N N . THR B 1 34 ? 117.044 49.671 92.393 1.00 31.80 31 THR B N 1
ATOM 2167 C CA . THR B 1 34 ? 118.012 50.437 91.651 1.00 32.69 31 THR B CA 1
ATOM 2168 C C . THR B 1 34 ? 117.382 51.716 91.114 1.00 33.02 31 THR B C 1
ATOM 2169 O O . THR B 1 34 ? 116.179 51.788 90.870 1.00 33.74 31 THR B O 1
ATOM 2173 N N . SER B 1 35 ? 118.201 52.751 90.996 1.00 32.94 32 SER B N 1
ATOM 2174 C CA . SER B 1 35 ? 117.807 53.984 90.372 1.00 32.02 32 SER B CA 1
ATOM 2175 C C . SER B 1 35 ? 119.033 54.360 89.559 1.00 32.27 32 SER B C 1
ATOM 2176 O O . SER B 1 35 ? 120.161 54.163 90.012 1.00 32.89 32 SER B O 1
ATOM 2179 N N . SER B 1 36 ? 118.835 54.832 88.340 1.00 32.47 33 SER B N 1
ATOM 2180 C CA . SER B 1 36 ? 119.957 55.270 87.510 1.00 32.68 33 SER B CA 1
ATOM 2181 C C . SER B 1 36 ? 119.842 56.750 87.239 1.00 33.51 33 SER B C 1
ATOM 2182 O O . SER B 1 36 ? 118.751 57.291 87.175 1.00 33.14 33 SER B O 1
ATOM 2185 N N . LYS B 1 37 ? 120.986 57.399 87.060 1.00 35.22 34 LYS B N 1
ATOM 2186 C CA . LYS B 1 37 ? 121.057 58.860 87.109 1.00 36.51 34 LYS B CA 1
ATOM 2187 C C . LYS B 1 37 ? 122.143 59.381 86.173 1.00 36.93 34 LYS B C 1
ATOM 2188 O O . LYS B 1 37 ? 123.328 59.092 86.359 1.00 37.26 34 LYS B O 1
ATOM 2194 N N . TYR B 1 38 ? 121.742 60.154 85.175 1.00 37.44 35 TYR B N 1
ATOM 2195 C CA . TYR B 1 38 ? 122.709 60.838 84.333 1.00 38.13 35 TYR B CA 1
ATOM 2196 C C . TYR B 1 38 ? 122.966 62.281 84.852 1.00 39.11 35 TYR B C 1
ATOM 2197 O O . TYR B 1 38 ? 122.029 63.004 85.203 1.00 39.05 35 TYR B O 1
ATOM 2206 N N . GLU B 1 39 ? 124.236 62.674 84.916 1.00 39.89 36 GLU B N 1
ATOM 2207 C CA . GLU B 1 39 ? 124.601 64.045 85.280 1.00 41.23 36 GLU B CA 1
ATOM 2208 C C . GLU B 1 39 ? 125.684 64.595 84.382 1.00 41.29 36 GLU B C 1
ATOM 2209 O O . GLU B 1 39 ? 126.591 63.870 83.959 1.00 41.51 36 GLU B O 1
ATOM 2215 N N . GLU B 1 40 ? 125.578 65.887 84.094 1.00 41.47 37 GLU B N 1
ATOM 2216 C CA . GLU B 1 40 ? 126.666 66.634 83.496 1.00 41.71 37 GLU B CA 1
ATOM 2217 C C . GLU B 1 40 ? 127.307 67.494 84.580 1.00 41.93 37 GLU B C 1
ATOM 2218 O O . GLU B 1 40 ? 126.616 68.087 85.401 1.00 41.82 37 GLU B O 1
ATOM 2224 N N . GLY B 1 41 ? 128.630 67.548 84.600 1.00 42.41 38 GLY B N 1
ATOM 2225 C CA . GLY B 1 41 ? 129.331 68.141 85.738 1.00 43.48 38 GLY B CA 1
ATOM 2226 C C . GLY B 1 41 ? 129.880 69.552 85.614 1.00 44.39 38 GLY B C 1
ATOM 2227 O O . GLY B 1 41 ? 130.326 70.111 86.614 1.00 44.20 38 GLY B O 1
ATOM 2228 N N . ALA B 1 42 ? 129.859 70.120 84.403 1.00 44.90 39 ALA B N 1
ATOM 2229 C CA . ALA B 1 42 ? 130.431 71.449 84.140 1.00 45.68 39 ALA B CA 1
ATOM 2230 C C . ALA B 1 42 ? 129.415 72.404 83.516 1.00 46.27 39 ALA B C 1
ATOM 2231 O O . ALA B 1 42 ? 129.772 73.255 82.707 1.00 46.07 39 ALA B O 1
ATOM 2233 N N . THR B 1 43 ? 128.148 72.240 83.894 1.00 47.59 40 THR B N 1
ATOM 2234 C CA . THR B 1 43 ? 127.071 73.141 83.475 1.00 48.79 40 THR B CA 1
ATOM 2235 C C . THR B 1 43 ? 127.419 74.608 83.790 1.00 49.57 40 THR B C 1
ATOM 2236 O O . THR B 1 43 ? 127.155 75.509 82.974 1.00 49.28 40 THR B O 1
ATOM 2240 N N . TRP B 1 44 ? 128.017 74.815 84.971 1.00 50.19 41 TRP B N 1
ATOM 2241 C CA . TRP B 1 44 ? 128.418 76.128 85.457 1.00 50.64 41 TRP B CA 1
ATOM 2242 C C . TRP B 1 44 ? 129.578 76.693 84.660 1.00 50.39 41 TRP B C 1
ATOM 2243 O O . TRP B 1 44 ? 129.523 77.832 84.228 1.00 50.12 41 TRP B O 1
ATOM 2254 N N . LEU B 1 45 ? 130.621 75.884 84.468 1.00 50.45 42 LEU B N 1
ATOM 2255 C CA . LEU B 1 45 ? 131.792 76.278 83.679 1.00 50.19 42 LEU B CA 1
ATOM 2256 C C . LEU B 1 45 ? 131.382 76.727 82.291 1.00 50.34 42 LEU B C 1
ATOM 2257 O O . LEU B 1 45 ? 131.858 77.747 81.813 1.00 50.26 42 LEU B O 1
ATOM 2262 N N . LEU B 1 46 ? 130.495 75.959 81.653 1.00 50.96 43 LEU B N 1
ATOM 2263 C CA . LEU B 1 46 ? 130.121 76.194 80.256 1.00 51.85 43 LEU B CA 1
ATOM 2264 C C . LEU B 1 46 ? 129.311 77.474 80.080 1.00 52.44 43 LEU B C 1
ATOM 2265 O O . LEU B 1 46 ? 129.472 78.167 79.088 1.00 52.51 43 LEU B O 1
ATOM 2270 N N . GLU B 1 47 ? 128.433 77.751 81.044 1.00 53.44 44 GLU B N 1
ATOM 2271 C CA . GLU B 1 47 ? 127.740 79.035 81.163 1.00 54.46 44 GLU B CA 1
ATOM 2272 C C . GLU B 1 47 ? 128.727 80.202 81.315 1.00 54.30 44 GLU B C 1
ATOM 2273 O O . GLU B 1 47 ? 128.664 81.154 80.552 1.00 54.44 44 GLU B O 1
ATOM 2279 N N . CYS B 1 48 ? 129.642 80.112 82.282 1.00 54.36 45 CYS B N 1
ATOM 2280 C CA . CYS B 1 48 ? 130.709 81.106 82.435 1.00 54.38 45 CYS B CA 1
ATOM 2281 C C . CYS B 1 48 ? 131.478 81.345 81.138 1.00 54.72 45 CYS B C 1
ATOM 2282 O O . CYS B 1 48 ? 131.716 82.492 80.763 1.00 55.16 45 CYS B O 1
ATOM 2285 N N . LEU B 1 49 ? 131.871 80.263 80.467 1.00 54.79 46 LEU B N 1
ATOM 2286 C CA . LEU B 1 49 ? 132.676 80.360 79.257 1.00 54.58 46 LEU B CA 1
ATOM 2287 C C . LEU B 1 49 ? 131.929 81.020 78.105 1.00 54.67 46 LEU B C 1
ATOM 2288 O O . LEU B 1 49 ? 132.502 81.830 77.381 1.00 54.30 46 LEU B O 1
ATOM 2293 N N . ARG B 1 50 ? 130.659 80.666 77.932 1.00 54.98 47 ARG B N 1
ATOM 2294 C CA . ARG B 1 50 ? 129.858 81.250 76.859 1.00 55.65 47 ARG B CA 1
ATOM 2295 C C . ARG B 1 50 ? 129.529 82.713 77.174 1.00 55.64 47 ARG B C 1
ATOM 2296 O O . ARG B 1 50 ? 129.447 83.549 76.265 1.00 55.48 47 ARG B O 1
ATOM 2304 N N . LYS B 1 51 ? 129.381 83.010 78.466 1.00 55.29 48 LYS B N 1
ATOM 2305 C CA . LYS B 1 51 ? 129.209 84.377 78.933 1.00 55.43 48 LYS B CA 1
ATOM 2306 C C . LYS B 1 51 ? 130.496 85.185 78.747 1.00 54.67 48 LYS B C 1
ATOM 2307 O O . LYS B 1 51 ? 130.438 86.396 78.554 1.00 55.18 48 LYS B O 1
ATOM 2313 N N . GLY B 1 52 ? 131.644 84.519 78.801 1.00 53.60 49 GLY B N 1
ATOM 2314 C CA . GLY B 1 52 ? 132.920 85.150 78.482 1.00 52.65 49 GLY B CA 1
ATOM 2315 C C . GLY B 1 52 ? 133.126 85.232 76.979 1.00 52.38 49 GLY B C 1
ATOM 2316 O O . GLY B 1 52 ? 134.225 85.533 76.508 1.00 52.25 49 GLY B O 1
ATOM 2317 N N . GLY B 1 53 ? 132.072 84.950 76.220 1.00 51.88 50 GLY B N 1
ATOM 2318 C CA . GLY B 1 53 ? 132.140 85.004 74.763 1.00 51.91 50 GLY B CA 1
ATOM 2319 C C . GLY B 1 53 ? 132.945 83.913 74.062 1.00 51.82 50 GLY B C 1
ATOM 2320 O O . GLY B 1 53 ? 133.393 84.104 72.921 1.00 51.80 50 GLY B O 1
ATOM 2321 N N . VAL B 1 54 ? 133.130 82.775 74.735 1.00 51.30 51 VAL B N 1
ATOM 2322 C CA . VAL B 1 54 ? 133.718 81.588 74.106 1.00 50.55 51 VAL B CA 1
ATOM 2323 C C . VAL B 1 54 ? 132.628 80.798 73.381 1.00 50.30 51 VAL B C 1
ATOM 2324 O O . VAL B 1 54 ? 131.550 80.561 73.937 1.00 49.66 51 VAL B O 1
ATOM 2328 N N . ASP B 1 55 ? 132.917 80.402 72.139 1.00 49.91 52 ASP B N 1
ATOM 2329 C CA . ASP B 1 55 ? 132.015 79.536 71.380 1.00 49.85 52 ASP B CA 1
ATOM 2330 C C . ASP B 1 55 ? 132.275 78.029 71.667 1.00 48.93 52 ASP B C 1
ATOM 2331 O O . ASP B 1 55 ? 133.266 77.452 71.189 1.00 48.81 52 ASP B O 1
ATOM 2336 N N . ILE B 1 56 ? 131.374 77.417 72.440 1.00 47.76 53 ILE B N 1
ATOM 2337 C CA . ILE B 1 56 ? 131.534 76.035 72.934 1.00 47.03 53 ILE B CA 1
ATOM 2338 C C . ILE B 1 56 ? 130.667 74.991 72.209 1.00 46.21 53 ILE B C 1
ATOM 2339 O O . ILE B 1 56 ? 129.449 75.123 72.128 1.00 46.04 53 ILE B O 1
ATOM 2344 N N . ASP B 1 57 ? 131.305 73.952 71.688 1.00 45.22 54 ASP B N 1
ATOM 2345 C CA . ASP B 1 57 ? 130.594 72.714 71.356 1.00 44.48 54 ASP B CA 1
ATOM 2346 C C . ASP B 1 57 ? 130.866 71.674 72.469 1.00 43.24 54 ASP B C 1
ATOM 2347 O O . ASP B 1 57 ? 132.005 71.261 72.679 1.00 43.31 54 ASP B O 1
ATOM 2352 N N . TYR B 1 58 ? 129.829 71.279 73.195 1.00 41.74 55 TYR B N 1
ATOM 2353 C CA . TYR B 1 58 ? 129.980 70.336 74.302 1.00 40.67 55 TYR B CA 1
ATOM 2354 C C . TYR B 1 58 ? 129.804 68.873 73.846 1.00 39.75 55 TYR B C 1
ATOM 2355 O O . TYR B 1 58 ? 128.770 68.511 73.298 1.00 39.16 55 TYR B O 1
ATOM 2372 N N . PRO B 1 60 ? 129.688 65.240 75.426 1.00 37.09 57 PRO B N 1
ATOM 2373 C CA . PRO B 1 60 ? 129.637 64.325 76.569 1.00 36.89 57 PRO B CA 1
ATOM 2374 C C . PRO B 1 60 ? 130.460 63.059 76.300 1.00 36.54 57 PRO B C 1
ATOM 2375 O O . PRO B 1 60 ? 130.685 62.720 75.147 1.00 36.19 57 PRO B O 1
ATOM 2379 N N . ALA B 1 61 ? 130.888 62.361 77.352 1.00 36.63 58 ALA B N 1
ATOM 2380 C CA . ALA B 1 61 ? 131.706 61.133 77.192 1.00 36.31 58 ALA B CA 1
ATOM 2381 C C . ALA B 1 61 ? 131.029 60.081 76.289 1.00 36.28 58 ALA B C 1
ATOM 2382 O O . ALA B 1 61 ? 131.651 59.561 75.362 1.00 36.54 58 ALA B O 1
ATOM 2384 N N . HIS B 1 62 ? 129.751 59.809 76.532 1.00 35.96 59 HIS B N 1
ATOM 2385 C CA . HIS B 1 62 ? 129.018 58.829 75.724 1.00 36.20 59 HIS B CA 1
ATOM 2386 C C . HIS B 1 62 ? 128.963 59.187 74.236 1.00 36.21 59 HIS B C 1
ATOM 2387 O O . HIS B 1 62 ? 128.898 58.290 73.390 1.00 35.58 59 HIS B O 1
ATOM 2394 N N . THR B 1 63 ? 129.015 60.491 73.931 1.00 36.25 60 THR B N 1
ATOM 2395 C CA . THR B 1 63 ? 129.023 60.967 72.542 1.00 36.42 60 THR B CA 1
ATOM 2396 C C . THR B 1 63 ? 130.339 60.624 71.850 1.00 36.98 60 THR B C 1
ATOM 2397 O O . THR B 1 63 ? 130.345 60.293 70.663 1.00 37.00 60 THR B O 1
ATOM 2401 N N . VAL B 1 64 ? 131.446 60.720 72.589 1.00 37.92 61 VAL B N 1
ATOM 2402 C CA . VAL B 1 64 ? 132.762 60.253 72.116 1.00 38.63 61 VAL B CA 1
ATOM 2403 C C . VAL B 1 64 ? 132.691 58.763 71.724 1.00 39.27 61 VAL B C 1
ATOM 2404 O O . VAL B 1 64 ? 133.203 58.362 70.695 1.00 39.24 61 VAL B O 1
ATOM 2408 N N . GLN B 1 65 ? 132.028 57.960 72.549 1.00 40.72 62 GLN B N 1
ATOM 2409 C CA . GLN B 1 65 ? 131.848 56.523 72.309 1.00 41.81 62 GLN B CA 1
ATOM 2410 C C . GLN B 1 65 ? 131.140 56.198 71.002 1.00 42.38 62 GLN B C 1
ATOM 2411 O O . GLN B 1 65 ? 131.418 55.195 70.345 1.00 42.35 62 GLN B O 1
ATOM 2417 N N . ILE B 1 66 ? 130.202 57.063 70.652 1.00 43.24 63 ILE B N 1
ATOM 2418 C CA . ILE B 1 66 ? 129.180 56.781 69.656 1.00 43.63 63 ILE B CA 1
ATOM 2419 C C . ILE B 1 66 ? 129.375 57.578 68.366 1.00 44.16 63 ILE B C 1
ATOM 2420 O O . ILE B 1 66 ? 128.902 57.167 67.308 1.00 44.21 63 ILE B O 1
ATOM 2425 N N . ALA B 1 67 ? 130.091 58.700 68.445 1.00 44.40 64 ALA B N 1
ATOM 2426 C CA . ALA B 1 67 ? 130.091 59.668 67.344 1.00 44.68 64 ALA B CA 1
ATOM 2427 C C . ALA B 1 67 ? 131.311 60.582 67.262 1.00 44.83 64 ALA B C 1
ATOM 2428 O O . ALA B 1 67 ? 131.225 61.646 66.649 1.00 44.54 64 ALA B O 1
ATOM 2430 N N . PHE B 1 68 ? 132.436 60.181 67.863 1.00 45.36 65 PHE B N 1
ATOM 2431 C CA . PHE B 1 68 ? 133.658 60.992 67.808 1.00 45.92 65 PHE B CA 1
ATOM 2432 C C . PHE B 1 68 ? 134.067 61.219 66.362 1.00 47.07 65 PHE B C 1
ATOM 2433 O O . PHE B 1 68 ? 134.067 60.263 65.575 1.00 46.65 65 PHE B O 1
ATOM 2441 N N . PRO B 1 69 ? 134.408 62.486 66.006 1.00 48.57 66 PRO B N 1
ATOM 2442 C CA . PRO B 1 69 ? 134.835 62.850 64.652 1.00 49.54 66 PRO B CA 1
ATOM 2443 C C . PRO B 1 69 ? 135.948 61.952 64.137 1.00 50.71 66 PRO B C 1
ATOM 2444 O O . PRO B 1 69 ? 136.999 61.833 64.760 1.00 50.93 66 PRO B O 1
ATOM 2448 N N . GLU B 1 70 ? 135.700 61.337 62.991 1.00 52.20 67 GLU B N 1
ATOM 2449 C CA . GLU B 1 70 ? 136.606 60.361 62.399 1.00 53.63 67 GLU B CA 1
ATOM 2450 C C . GLU B 1 70 ? 137.803 60.976 61.666 1.00 54.31 67 GLU B C 1
ATOM 2451 O O . GLU B 1 70 ? 138.841 60.326 61.495 1.00 54.51 67 GLU B O 1
ATOM 2457 N N . SER B 1 71 ? 137.674 62.214 61.212 1.00 55.25 68 SER B N 1
ATOM 2458 C CA . SER B 1 71 ? 138.791 62.814 60.490 1.00 56.41 68 SER B CA 1
ATOM 2459 C C . SER B 1 71 ? 139.169 64.174 61.033 1.00 56.65 68 SER B C 1
ATOM 2460 O O . SER B 1 71 ? 138.312 64.933 61.505 1.00 56.75 68 SER B O 1
ATOM 2463 N N . ILE B 1 72 ? 140.464 64.467 60.946 1.00 56.86 69 ILE B N 1
ATOM 2464 C CA . ILE B 1 72 ? 141.064 65.622 61.602 1.00 57.07 69 ILE B CA 1
ATOM 2465 C C . ILE B 1 72 ? 140.541 66.963 61.079 1.00 57.27 69 ILE B C 1
ATOM 2466 O O . ILE B 1 72 ? 140.615 67.980 61.788 1.00 56.96 69 ILE B O 1
ATOM 2471 N N . ASP B 1 73 ? 139.994 66.959 59.860 1.00 57.48 70 ASP B N 1
ATOM 2472 C CA . ASP B 1 73 ? 139.474 68.186 59.240 1.00 57.77 70 ASP B CA 1
ATOM 2473 C C . ASP B 1 73 ? 138.435 68.819 60.141 1.00 57.47 70 ASP B C 1
ATOM 2474 O O . ASP B 1 73 ? 138.420 70.032 60.355 1.00 57.60 70 ASP B O 1
ATOM 2479 N N . GLU B 1 74 ? 137.589 67.955 60.682 1.00 57.30 71 GLU B N 1
ATOM 2480 C CA . GLU B 1 74 ? 136.459 68.318 61.511 1.00 57.32 71 GLU B CA 1
ATOM 2481 C C . GLU B 1 74 ? 136.918 68.901 62.845 1.00 56.50 71 GLU B C 1
ATOM 2482 O O . GLU B 1 74 ? 136.239 69.767 63.405 1.00 56.46 71 GLU B O 1
ATOM 2488 N N . LEU B 1 75 ? 138.058 68.416 63.348 1.00 55.52 72 LEU B N 1
ATOM 2489 C CA . LEU B 1 75 ? 138.642 68.878 64.618 1.00 54.77 72 LEU B CA 1
ATOM 2490 C C . LEU B 1 75 ? 139.295 70.259 64.505 1.00 54.55 72 LEU B C 1
ATOM 2491 O O . LEU B 1 75 ? 139.370 71.009 65.490 1.00 54.19 72 LEU B O 1
ATOM 2496 N N . ASN B 1 76 ? 139.758 70.583 63.302 1.00 54.23 73 ASN B N 1
ATOM 2497 C CA . ASN B 1 76 ? 140.465 71.838 63.045 1.00 54.46 73 ASN B CA 1
ATOM 2498 C C . ASN B 1 76 ? 139.598 73.104 63.008 1.00 53.76 73 ASN B C 1
ATOM 2499 O O . ASN B 1 76 ? 140.125 74.220 62.965 1.00 53.70 73 ASN B O 1
ATOM 2504 N N . ARG B 1 77 ? 138.278 72.934 63.055 1.00 52.94 74 ARG B N 1
ATOM 2505 C CA . ARG B 1 77 ? 137.396 74.080 63.229 1.00 52.44 74 ARG B CA 1
ATOM 2506 C C . ARG B 1 77 ? 137.501 74.675 64.655 1.00 51.25 74 ARG B C 1
ATOM 2507 O O . ARG B 1 77 ? 136.912 75.717 64.942 1.00 51.07 74 ARG B O 1
ATOM 2515 N N . TYR B 1 78 ? 138.271 74.010 65.524 1.00 49.75 75 TYR B N 1
ATOM 2516 C CA . TYR B 1 78 ? 138.427 74.413 66.919 1.00 47.98 75 TYR B CA 1
ATOM 2517 C C . TYR B 1 78 ? 139.798 75.013 67.189 1.00 46.98 75 TYR B C 1
ATOM 2518 O O . TYR B 1 78 ? 140.809 74.556 66.643 1.00 46.86 75 TYR B O 1
ATOM 2527 N N . ASP B 1 79 ? 139.810 76.047 68.029 1.00 45.55 76 ASP B N 1
ATOM 2528 C CA . ASP B 1 79 ? 141.040 76.732 68.413 1.00 44.42 76 ASP B CA 1
ATOM 2529 C C . ASP B 1 79 ? 141.653 76.033 69.609 1.00 43.13 76 ASP B C 1
ATOM 2530 O O . ASP B 1 79 ? 142.874 76.052 69.787 1.00 42.20 76 ASP B O 1
ATOM 2535 N N . VAL B 1 80 ? 140.783 75.433 70.423 1.00 41.65 77 VAL B N 1
ATOM 2536 C CA . VAL B 1 80 ? 141.192 74.653 71.592 1.00 40.71 77 VAL B CA 1
ATOM 2537 C C . VAL B 1 80 ? 140.288 73.430 71.715 1.00 40.03 77 VAL B C 1
ATOM 2538 O O . VAL B 1 80 ? 139.070 73.499 71.476 1.00 39.22 77 VAL B O 1
ATOM 2542 N N . ILE B 1 81 ? 140.898 72.317 72.109 1.00 39.14 78 ILE B N 1
ATOM 2543 C CA . ILE B 1 81 ? 140.143 71.169 72.597 1.00 38.18 78 ILE B CA 1
ATOM 2544 C C . ILE B 1 81 ? 140.351 71.036 74.119 1.00 37.44 78 ILE B C 1
ATOM 2545 O O . ILE B 1 81 ? 141.481 71.102 74.617 1.00 36.70 78 ILE B O 1
ATOM 2550 N N . VAL B 1 82 ? 139.253 70.888 74.856 1.00 36.57 79 VAL B N 1
ATOM 2551 C CA . VAL B 1 82 ? 139.341 70.676 76.304 1.00 35.62 79 VAL B CA 1
ATOM 2552 C C . VAL B 1 82 ? 138.963 69.249 76.669 1.00 35.35 79 VAL B C 1
ATOM 2553 O O . VAL B 1 82 ? 137.920 68.747 76.229 1.00 35.31 79 VAL B O 1
ATOM 2557 N N . ILE B 1 83 ? 139.809 68.607 77.481 1.00 34.23 80 ILE B N 1
ATOM 2558 C CA . ILE B 1 83 ? 139.515 67.261 77.970 1.00 33.14 80 ILE B CA 1
ATOM 2559 C C . ILE B 1 83 ? 139.363 67.243 79.491 1.00 32.44 80 ILE B C 1
ATOM 2560 O O . ILE B 1 83 ? 140.290 67.595 80.209 1.00 32.91 80 ILE B O 1
ATOM 2565 N N . SER B 1 84 ? 138.196 66.839 79.983 1.00 32.03 81 SER B N 1
ATOM 2566 C CA . SER B 1 84 ? 137.954 66.845 81.428 1.00 32.12 81 SER B CA 1
ATOM 2567 C C . SER B 1 84 ? 137.168 65.635 81.922 1.00 31.71 81 SER B C 1
ATOM 2568 O O . SER B 1 84 ? 136.073 65.358 81.430 1.00 32.48 81 SER B O 1
ATOM 2571 N N . ASP B 1 85 ? 137.722 64.911 82.891 1.00 31.26 82 ASP B N 1
ATOM 2572 C CA . ASP B 1 85 ? 137.039 63.733 83.448 1.00 30.81 82 ASP B CA 1
ATOM 2573 C C . ASP B 1 85 ? 136.535 62.692 82.413 1.00 30.34 82 ASP B C 1
ATOM 2574 O O . ASP B 1 85 ? 135.441 62.105 82.547 1.00 29.80 82 ASP B O 1
ATOM 2579 N N . ILE B 1 86 ? 137.335 62.483 81.371 1.00 30.08 83 ILE B N 1
ATOM 2580 C CA . ILE B 1 86 ? 137.076 61.408 80.410 1.00 28.95 83 ILE B CA 1
ATOM 2581 C C . ILE B 1 86 ? 138.408 60.690 80.166 1.00 28.76 83 ILE B C 1
ATOM 2582 O O . ILE B 1 86 ? 139.393 61.323 79.758 1.00 28.36 83 ILE B O 1
ATOM 2587 N N . GLY B 1 87 ? 138.444 59.386 80.458 1.00 27.99 84 GLY B N 1
ATOM 2588 C CA . GLY B 1 87 ? 139.694 58.609 80.380 1.00 27.50 84 GLY B CA 1
ATOM 2589 C C . GLY B 1 87 ? 140.095 58.251 78.971 1.00 27.10 84 GLY B C 1
ATOM 2590 O O . GLY B 1 87 ? 139.282 58.328 78.050 1.00 27.14 84 GLY B O 1
ATOM 2591 N N . SER B 1 88 ? 141.350 57.843 78.802 1.00 27.13 85 SER B N 1
ATOM 2592 C CA . SER B 1 88 ? 141.867 57.445 77.481 1.00 26.52 85 SER B CA 1
ATOM 2593 C C . SER B 1 88 ? 141.164 56.239 76.836 1.00 26.43 85 SER B C 1
ATOM 2594 O O . SER B 1 88 ? 141.082 56.173 75.617 1.00 26.85 85 SER B O 1
ATOM 2597 N N . ASN B 1 89 ? 140.645 55.305 77.632 1.00 26.15 86 ASN B N 1
ATOM 2598 C CA . ASN B 1 89 ? 139.863 54.190 77.093 1.00 26.82 86 ASN B CA 1
ATOM 2599 C C . ASN B 1 89 ? 138.622 54.601 76.303 1.00 28.02 86 ASN B C 1
ATOM 2600 O O . ASN B 1 89 ? 138.210 53.900 75.368 1.00 27.50 86 ASN B O 1
ATOM 2605 N N . THR B 1 90 ? 137.996 55.708 76.696 1.00 28.42 87 THR B N 1
ATOM 2606 C CA . THR B 1 90 ? 136.825 56.171 75.968 1.00 28.72 87 THR B CA 1
ATOM 2607 C C . THR B 1 90 ? 137.239 56.582 74.562 1.00 29.48 87 THR B C 1
ATOM 2608 O O . THR B 1 90 ? 136.532 56.285 73.609 1.00 30.39 87 THR B O 1
ATOM 2612 N N . PHE B 1 91 ? 138.400 57.224 74.429 1.00 30.60 88 PHE B N 1
ATOM 2613 C CA . PHE B 1 91 ? 138.900 57.661 73.117 1.00 30.96 88 PHE B CA 1
ATOM 2614 C C . PHE B 1 91 ? 139.400 56.475 72.269 1.00 31.20 88 PHE B C 1
ATOM 2615 O O . PHE B 1 91 ? 139.114 56.388 71.073 1.00 31.17 88 PHE B O 1
ATOM 2623 N N . LEU B 1 92 ? 140.149 55.580 72.912 1.00 30.69 89 LEU B N 1
ATOM 2624 C CA . LEU B 1 92 ? 140.752 54.411 72.278 1.00 30.40 89 LEU B CA 1
ATOM 2625 C C . LEU B 1 92 ? 139.741 53.324 71.917 1.00 30.80 89 LEU B C 1
ATOM 2626 O O . LEU B 1 92 ? 139.880 52.666 70.894 1.00 31.57 89 LEU B O 1
ATOM 2631 N N . LEU B 1 93 ? 138.711 53.162 72.737 1.00 31.20 90 LEU B N 1
ATOM 2632 C CA . LEU B 1 93 ? 137.770 52.043 72.613 1.00 31.71 90 LEU B CA 1
ATOM 2633 C C . LEU B 1 93 ? 136.325 52.483 72.338 1.00 32.24 90 LEU B C 1
ATOM 2634 O O . LEU B 1 93 ? 135.397 52.169 73.087 1.00 32.03 90 LEU B O 1
ATOM 2639 N N . GLN B 1 94 ? 136.145 53.208 71.242 1.00 33.49 91 GLN B N 1
ATOM 2640 C CA . GLN B 1 94 ? 134.813 53.585 70.770 1.00 34.61 91 GLN B CA 1
ATOM 2641 C C . GLN B 1 94 ? 133.968 52.330 70.463 1.00 35.64 91 GLN B C 1
ATOM 2642 O O . GLN B 1 94 ? 134.532 51.227 70.324 1.00 35.66 91 GLN B O 1
ATOM 2648 N N . ASN B 1 95 ? 132.637 52.490 70.388 1.00 35.93 92 ASN B N 1
ATOM 2649 C CA . ASN B 1 95 ? 131.716 51.357 70.182 1.00 36.96 92 ASN B CA 1
ATOM 2650 C C . ASN B 1 95 ? 132.019 50.460 68.956 1.00 37.20 92 ASN B C 1
ATOM 2651 O O . ASN B 1 95 ? 131.930 49.233 69.044 1.00 36.95 92 ASN B O 1
ATOM 2656 N N . GLU B 1 96 ? 132.371 51.073 67.826 1.00 37.54 93 GLU B N 1
ATOM 2657 C CA . GLU B 1 96 ? 132.645 50.320 66.604 1.00 38.34 93 GLU B CA 1
ATOM 2658 C C . GLU B 1 96 ? 133.897 49.467 66.770 1.00 37.53 93 GLU B C 1
ATOM 2659 O O . GLU B 1 96 ? 133.977 48.355 66.242 1.00 37.94 93 GLU B O 1
ATOM 2665 N N . THR B 1 97 ? 134.870 50.005 67.504 1.00 36.38 94 THR B N 1
ATOM 2666 C CA . THR B 1 97 ? 136.091 49.290 67.806 1.00 35.10 94 THR B CA 1
ATOM 2667 C C . THR B 1 97 ? 135.807 48.129 68.747 1.00 34.70 94 THR B C 1
ATOM 2668 O O . THR B 1 97 ? 136.209 46.988 68.483 1.00 35.42 94 THR B O 1
ATOM 2672 N N . PHE B 1 98 ? 135.117 48.410 69.842 1.00 33.51 95 PHE B N 1
ATOM 2673 C CA . PHE B 1 98 ? 135.052 47.445 70.907 1.00 32.82 95 PHE B CA 1
ATOM 2674 C C . PHE B 1 98 ? 133.944 46.415 70.714 1.00 33.30 95 PHE B C 1
ATOM 2675 O O . PHE B 1 98 ? 134.102 45.283 71.147 1.00 33.00 95 PHE B O 1
ATOM 2683 N N . TYR B 1 99 ? 132.855 46.778 70.039 1.00 34.10 96 TYR B N 1
ATOM 2684 C CA . TYR B 1 99 ? 131.752 45.814 69.820 1.00 35.10 96 TYR B CA 1
ATOM 2685 C C . TYR B 1 99 ? 131.528 45.351 68.378 1.00 36.26 96 TYR B C 1
ATOM 2686 O O . TYR B 1 99 ? 131.179 44.179 68.148 1.00 36.57 96 TYR B O 1
ATOM 2695 N N . GLN B 1 100 ? 131.735 46.253 67.423 1.00 37.75 97 GLN B N 1
ATOM 2696 C CA . GLN B 1 100 ? 131.387 46.002 66.012 1.00 39.75 97 GLN B CA 1
ATOM 2697 C C . GLN B 1 100 ? 132.511 45.433 65.120 1.00 40.66 97 GLN B C 1
ATOM 2698 O O . GLN B 1 100 ? 132.315 45.235 63.918 1.00 41.58 97 GLN B O 1
ATOM 2704 N N . LEU B 1 101 ? 133.682 45.190 65.704 1.00 42.01 98 LEU B N 1
ATOM 2705 C CA . LEU B 1 101 ? 134.834 44.622 64.998 1.00 43.26 98 LEU B CA 1
ATOM 2706 C C . LEU B 1 101 ? 135.382 45.521 63.878 1.00 43.70 98 LEU B C 1
ATOM 2707 O O . LEU B 1 101 ? 136.103 45.041 63.012 1.00 44.09 98 LEU B O 1
ATOM 2712 N N . LYS B 1 102 ? 135.052 46.809 63.891 1.00 44.11 99 LYS B N 1
ATOM 2713 C CA . LYS B 1 102 ? 135.519 47.731 62.850 1.00 44.42 99 LYS B CA 1
ATOM 2714 C C . LYS B 1 102 ? 136.925 48.224 63.146 1.00 44.25 99 LYS B C 1
ATOM 2715 O O . LYS B 1 102 ? 137.346 48.268 64.308 1.00 44.17 99 LYS B O 1
ATOM 2721 N N . ILE B 1 103 ? 137.656 48.571 62.090 1.00 44.06 100 ILE B N 1
ATOM 2722 C CA . ILE B 1 103 ? 138.943 49.249 62.206 1.00 44.17 100 ILE B CA 1
ATOM 2723 C C . ILE B 1 103 ? 138.660 50.732 62.048 1.00 43.95 100 ILE B C 1
ATOM 2724 O O . ILE B 1 103 ? 137.990 51.133 61.094 1.00 44.51 100 ILE B O 1
ATOM 2729 N N . LYS B 1 104 ? 139.140 51.555 62.974 1.00 43.44 101 LYS B N 1
ATOM 2730 C CA . LYS B 1 104 ? 138.942 52.995 62.805 1.00 42.89 101 LYS B CA 1
ATOM 2731 C C . LYS B 1 104 ? 140.053 53.908 63.314 1.00 41.65 101 LYS B C 1
ATOM 2732 O O . LYS B 1 104 ? 140.977 53.442 63.972 1.00 41.20 101 LYS B O 1
ATOM 2738 N N . PRO B 1 105 ? 139.977 55.216 62.976 1.00 40.70 102 PRO B N 1
ATOM 2739 C CA . PRO B 1 105 ? 141.082 56.121 63.298 1.00 39.86 102 PRO B CA 1
ATOM 2740 C C . PRO B 1 105 ? 141.227 56.276 64.800 1.00 39.19 102 PRO B C 1
ATOM 2741 O O . PRO B 1 105 ? 140.230 56.236 65.536 1.00 38.99 102 PRO B O 1
ATOM 2745 N N . ASN B 1 106 ? 142.474 56.405 65.231 1.00 38.13 103 ASN B N 1
ATOM 2746 C CA . ASN B 1 106 ? 142.803 56.569 66.620 1.00 37.64 103 ASN B CA 1
ATOM 2747 C C . ASN B 1 106 ? 142.529 58.026 67.040 1.00 37.10 103 ASN B C 1
ATOM 2748 O O . ASN B 1 106 ? 143.221 58.945 66.605 1.00 36.28 103 ASN B O 1
ATOM 2753 N N . ALA B 1 107 ? 141.494 58.210 67.862 1.00 36.74 104 ALA B N 1
ATOM 2754 C CA . ALA B 1 107 ? 141.070 59.539 68.353 1.00 36.28 104 ALA B CA 1
ATOM 2755 C C . ALA B 1 107 ? 142.188 60.238 69.093 1.00 36.07 104 ALA B C 1
ATOM 2756 O O . ALA B 1 107 ? 142.357 61.441 68.964 1.00 35.82 104 ALA B O 1
ATOM 2758 N N . LEU B 1 108 ? 142.972 59.481 69.856 1.00 35.96 105 LEU B N 1
ATOM 2759 C CA . LEU B 1 108 ? 144.105 60.076 70.541 1.00 36.11 105 LEU B CA 1
ATOM 2760 C C . LEU B 1 108 ? 145.159 60.540 69.557 1.00 36.53 105 LEU B C 1
ATOM 2761 O O . LEU B 1 108 ? 145.810 61.562 69.798 1.00 36.83 105 LEU B O 1
ATOM 2766 N N . GLU B 1 109 ? 145.347 59.787 68.470 1.00 36.95 106 GLU B N 1
ATOM 2767 C CA . GLU B 1 109 ? 146.282 60.198 67.414 1.00 37.64 106 GLU B CA 1
ATOM 2768 C C . GLU B 1 109 ? 145.726 61.436 66.700 1.00 37.65 106 GLU B C 1
ATOM 2769 O O . GLU B 1 109 ? 146.452 62.392 66.461 1.00 37.93 106 GLU B O 1
ATOM 2775 N N . SER B 1 110 ? 144.436 61.426 66.394 1.00 37.91 107 SER B N 1
ATOM 2776 C CA . SER B 1 110 ? 143.787 62.595 65.796 1.00 38.98 107 SER B CA 1
ATOM 2777 C C . SER B 1 110 ? 144.061 63.885 66.603 1.00 39.45 107 SER B C 1
ATOM 2778 O O . SER B 1 110 ? 144.545 64.869 66.054 1.00 39.23 107 SER B O 1
ATOM 2781 N N . ILE B 1 111 ? 143.792 63.837 67.908 1.00 40.31 108 ILE B N 1
ATOM 2782 C CA . ILE B 1 111 ? 143.991 64.971 68.811 1.00 41.06 108 ILE B CA 1
ATOM 2783 C C . ILE B 1 111 ? 145.434 65.436 68.793 1.00 41.98 108 ILE B C 1
ATOM 2784 O O . ILE B 1 111 ? 145.708 66.627 68.721 1.00 42.49 108 ILE B O 1
ATOM 2789 N N . LYS B 1 112 ? 146.350 64.483 68.859 1.00 43.00 109 LYS B N 1
ATOM 2790 C CA . LYS B 1 112 ? 147.776 64.761 68.884 1.00 44.08 109 LYS B CA 1
ATOM 2791 C C . LYS B 1 112 ? 148.221 65.470 67.602 1.00 44.82 109 LYS B C 1
ATOM 2792 O O . LYS B 1 112 ? 149.097 66.348 67.635 1.00 44.42 109 LYS B O 1
ATOM 2798 N N . GLU B 1 113 ? 147.630 65.050 66.479 1.00 45.45 110 GLU B N 1
ATOM 2799 C CA . GLU B 1 113 ? 147.911 65.621 65.172 1.00 46.02 110 GLU B CA 1
ATOM 2800 C C . GLU B 1 113 ? 147.367 67.052 65.140 1.00 45.44 110 GLU B C 1
ATOM 2801 O O . GLU B 1 113 ? 148.027 67.968 64.649 1.00 45.46 110 GLU B O 1
ATOM 2807 N N . TYR B 1 114 ? 146.177 67.219 65.704 1.00 45.03 111 TYR B N 1
ATOM 2808 C CA . TYR B 1 114 ? 145.505 68.505 65.833 1.00 45.05 111 TYR B CA 1
ATOM 2809 C C . TYR B 1 114 ? 146.339 69.537 66.585 1.00 45.06 111 TYR B C 1
ATOM 2810 O O . TYR B 1 114 ? 146.424 70.677 66.152 1.00 45.38 111 TYR B O 1
ATOM 2819 N N . VAL B 1 115 ? 146.937 69.138 67.707 1.00 45.06 112 VAL B N 1
ATOM 2820 C CA . VAL B 1 115 ? 147.838 70.012 68.466 1.00 44.85 112 VAL B CA 1
ATOM 2821 C C . VAL B 1 115 ? 149.130 70.252 67.673 1.00 45.47 112 VAL B C 1
ATOM 2822 O O . VAL B 1 115 ? 149.642 71.374 67.641 1.00 45.85 112 VAL B O 1
ATOM 2826 N N . LYS B 1 116 ? 149.641 69.199 67.032 1.00 45.81 113 LYS B N 1
ATOM 2827 C CA . LYS B 1 116 ? 150.855 69.257 66.209 1.00 46.50 113 LYS B CA 1
ATOM 2828 C C . LYS B 1 116 ? 150.791 70.405 65.177 1.00 46.01 113 LYS B C 1
ATOM 2829 O O . LYS B 1 116 ? 151.757 71.144 64.988 1.00 45.73 113 LYS B O 1
ATOM 2835 N N . ASN B 1 117 ? 149.627 70.556 64.554 1.00 45.68 114 ASN B N 1
ATOM 2836 C CA . ASN B 1 117 ? 149.402 71.555 63.517 1.00 45.65 114 ASN B CA 1
ATOM 2837 C C . ASN B 1 117 ? 148.624 72.794 63.988 1.00 45.38 114 ASN B C 1
ATOM 2838 O O . ASN B 1 117 ? 147.829 73.359 63.229 1.00 45.79 114 ASN B O 1
ATOM 2843 N N . GLY B 1 118 ? 148.839 73.207 65.240 1.00 44.74 115 GLY B N 1
ATOM 2844 C CA . GLY B 1 118 ? 148.346 74.502 65.697 1.00 43.79 115 GLY B CA 1
ATOM 2845 C C . GLY B 1 118 ? 147.309 74.506 66.797 1.00 43.52 115 GLY B C 1
ATOM 2846 O O . GLY B 1 118 ? 147.300 75.424 67.632 1.00 44.49 115 GLY B O 1
ATOM 2847 N N . GLY B 1 119 ? 146.422 73.514 66.802 1.00 42.37 116 GLY B N 1
ATOM 2848 C CA . GLY B 1 119 ? 145.383 73.400 67.832 1.00 41.24 116 GLY B CA 1
ATOM 2849 C C . GLY B 1 119 ? 145.873 73.476 69.282 1.00 40.47 116 GLY B C 1
ATOM 2850 O O . GLY B 1 119 ? 146.988 73.058 69.607 1.00 40.53 116 GLY B O 1
ATOM 2851 N N . GLY B 1 120 ? 145.049 74.043 70.151 1.00 39.32 117 GLY B N 1
ATOM 2852 C CA . GLY B 1 120 ? 145.355 74.068 71.571 1.00 38.40 117 GLY B CA 1
ATOM 2853 C C . GLY B 1 120 ? 144.686 72.908 72.296 1.00 37.56 117 GLY B C 1
ATOM 2854 O O . GLY B 1 120 ? 143.611 72.436 71.885 1.00 37.88 117 GLY B O 1
ATOM 2855 N N . LEU B 1 121 ? 145.318 72.452 73.375 1.00 36.09 118 LEU B N 1
ATOM 2856 C CA . LEU B 1 121 ? 144.755 71.392 74.209 1.00 34.04 118 LEU B CA 1
ATOM 2857 C C . LEU B 1 121 ? 144.864 71.728 75.689 1.00 33.24 118 LEU B C 1
ATOM 2858 O O . LEU B 1 121 ? 145.971 71.915 76.202 1.00 33.04 118 LEU B O 1
ATOM 2863 N N . LEU B 1 122 ? 143.720 71.788 76.368 1.00 31.84 119 LEU B N 1
ATOM 2864 C CA . LEU B 1 122 ? 143.693 71.808 77.824 1.00 31.69 119 LEU B CA 1
ATOM 2865 C C . LEU B 1 122 ? 143.147 70.480 78.418 1.00 30.83 119 LEU B C 1
ATOM 2866 O O . LEU B 1 122 ? 142.127 69.963 77.969 1.00 31.07 119 LEU B O 1
ATOM 2879 N N . ILE B 1 124 ? 141.900 69.030 82.191 1.00 29.44 121 ILE B N 1
ATOM 2880 C CA . ILE B 1 124 ? 141.499 69.403 83.556 1.00 29.67 121 ILE B CA 1
ATOM 2881 C C . ILE B 1 124 ? 141.445 68.140 84.433 1.00 30.08 121 ILE B C 1
ATOM 2882 O O . ILE B 1 124 ? 140.935 67.121 83.994 1.00 30.54 121 ILE B O 1
ATOM 2887 N N . GLY B 1 125 ? 141.946 68.227 85.666 1.00 30.11 122 GLY B N 1
ATOM 2888 C CA . GLY B 1 125 ? 142.094 67.076 86.550 1.00 29.37 122 GLY B CA 1
ATOM 2889 C C . GLY B 1 125 ? 140.780 66.540 87.092 1.00 30.11 122 GLY B C 1
ATOM 2890 O O . GLY B 1 125 ? 139.719 67.198 86.993 1.00 30.41 122 GLY B O 1
ATOM 2891 N N . GLY B 1 126 ? 140.846 65.337 87.657 1.00 29.00 123 GLY B N 1
ATOM 2892 C CA . GLY B 1 126 ? 139.665 64.605 88.086 1.00 28.36 123 GLY B CA 1
ATOM 2893 C C . GLY B 1 126 ? 139.981 63.138 88.253 1.00 28.09 123 GLY B C 1
ATOM 2894 O O . GLY B 1 126 ? 141.124 62.735 88.125 1.00 28.36 123 GLY B O 1
ATOM 2895 N N . TYR B 1 127 ? 138.979 62.338 88.587 1.00 28.36 124 TYR B N 1
ATOM 2896 C CA . TYR B 1 127 ? 139.172 60.901 88.784 1.00 28.21 124 TYR B CA 1
ATOM 2897 C C . TYR B 1 127 ? 139.408 60.192 87.451 1.00 28.40 124 TYR B C 1
ATOM 2898 O O . TYR B 1 127 ? 140.076 59.151 87.407 1.00 28.82 124 TYR B O 1
ATOM 2907 N N . LEU B 1 128 ? 138.894 60.774 86.367 1.00 28.39 125 LEU B N 1
ATOM 2908 C CA . LEU B 1 128 ? 139.149 60.261 85.008 1.00 28.27 125 LEU B CA 1
ATOM 2909 C C . LEU B 1 128 ? 140.023 61.114 84.081 1.00 27.96 125 LEU B C 1
ATOM 2910 O O . LEU B 1 128 ? 139.896 61.101 82.845 1.00 28.58 125 LEU B O 1
ATOM 2915 N N . SER B 1 129 ? 140.964 61.802 84.701 1.00 27.06 126 SER B N 1
ATOM 2916 C CA . SER B 1 129 ? 141.966 62.559 83.991 1.00 26.88 126 SER B CA 1
ATOM 2917 C C . SER B 1 129 ? 143.314 62.077 84.423 1.00 26.59 126 SER B C 1
ATOM 2918 O O . SER B 1 129 ? 143.426 61.381 85.439 1.00 27.13 126 SER B O 1
ATOM 2921 N N . PHE B 1 130 ? 144.338 62.476 83.669 1.00 26.59 127 PHE B N 1
ATOM 2922 C CA . PHE B 1 130 ? 145.727 62.097 83.933 1.00 26.56 127 PHE B CA 1
ATOM 2923 C C . PHE B 1 130 ? 145.820 60.577 84.223 1.00 26.48 127 PHE B C 1
ATOM 2924 O O . PHE B 1 130 ? 145.442 59.787 83.352 1.00 25.92 127 PHE B O 1
ATOM 2940 N N . GLY B 1 132 ? 144.500 59.306 87.505 1.00 26.69 129 GLY B N 1
ATOM 2941 C CA . GLY B 1 132 ? 143.167 59.276 88.100 1.00 26.59 129 GLY B CA 1
ATOM 2942 C C . GLY B 1 132 ? 143.001 58.166 89.121 1.00 26.64 129 GLY B C 1
ATOM 2943 O O . GLY B 1 132 ? 143.973 57.552 89.526 1.00 26.43 129 GLY B O 1
ATOM 2944 N N . ILE B 1 133 ? 141.761 57.902 89.529 1.00 27.13 130 ILE B N 1
ATOM 2945 C CA . ILE B 1 133 ? 141.459 56.843 90.506 1.00 27.62 130 ILE B CA 1
ATOM 2946 C C . ILE B 1 133 ? 141.780 55.438 89.983 1.00 27.76 130 ILE B C 1
ATOM 2947 O O . ILE B 1 133 ? 141.351 55.042 88.896 1.00 28.07 130 ILE B O 1
ATOM 2952 N N . GLU B 1 134 ? 142.568 54.701 90.761 1.00 28.05 131 GLU B N 1
ATOM 2953 C CA . GLU B 1 134 ? 143.080 53.389 90.363 1.00 28.52 131 GLU B CA 1
ATOM 2954 C C . GLU B 1 134 ? 143.795 53.478 89.018 1.00 27.83 131 GLU B C 1
ATOM 2955 O O . GLU B 1 134 ? 143.889 52.485 88.298 1.00 26.83 131 GLU B O 1
ATOM 2961 N N . ALA B 1 135 ? 144.274 54.680 88.683 1.00 27.18 132 ALA B N 1
ATOM 2962 C CA . ALA B 1 135 ? 145.016 54.925 87.453 1.00 27.15 132 ALA B CA 1
ATOM 2963 C C . ALA B 1 135 ? 144.191 54.611 86.206 1.00 27.53 132 ALA B C 1
ATOM 2964 O O . ALA B 1 135 ? 144.772 54.371 85.128 1.00 28.68 132 ALA B O 1
ATOM 2966 N N . LYS B 1 136 ? 142.859 54.633 86.332 1.00 27.33 133 LYS B N 1
ATOM 2967 C CA . LYS B 1 136 ? 141.958 54.151 85.266 1.00 27.51 133 LYS B CA 1
ATOM 2968 C C . LYS B 1 136 ? 142.019 55.018 84.014 1.00 26.60 133 LYS B C 1
ATOM 2969 O O . LYS B 1 136 ? 141.761 54.544 82.904 1.00 25.59 133 LYS B O 1
ATOM 2975 N N . ALA B 1 137 ? 142.333 56.298 84.209 1.00 25.46 134 ALA B N 1
ATOM 2976 C CA . ALA B 1 137 ? 142.345 57.250 83.097 1.00 24.67 134 ALA B CA 1
ATOM 2977 C C . ALA B 1 137 ? 143.501 56.931 82.154 1.00 24.49 134 ALA B C 1
ATOM 2978 O O . ALA B 1 137 ? 143.381 57.109 80.940 1.00 24.35 134 ALA B O 1
ATOM 2980 N N . ASN B 1 138 ? 144.612 56.471 82.737 1.00 24.84 135 ASN B N 1
ATOM 2981 C CA . ASN B 1 138 ? 145.678 55.733 82.045 1.00 25.79 135 ASN B CA 1
ATOM 2982 C C . ASN B 1 138 ? 146.428 56.517 80.971 1.00 27.01 135 ASN B C 1
ATOM 2983 O O . ASN B 1 138 ? 147.128 55.920 80.139 1.00 27.40 135 ASN B O 1
ATOM 2988 N N . TYR B 1 139 ? 146.301 57.846 80.982 1.00 28.24 136 TYR B N 1
ATOM 2989 C CA . TYR B 1 139 ? 146.894 58.665 79.911 1.00 28.60 136 TYR B CA 1
ATOM 2990 C C . TYR B 1 139 ? 148.405 58.483 79.779 1.00 28.89 136 TYR B C 1
ATOM 2991 O O . TYR B 1 139 ? 148.943 58.577 78.672 1.00 29.70 136 TYR B O 1
ATOM 3000 N N . LYS B 1 140 ? 149.104 58.225 80.878 1.00 29.30 137 LYS B N 1
ATOM 3001 C CA . LYS B 1 140 ? 150.550 58.016 80.772 1.00 30.34 137 LYS B CA 1
ATOM 3002 C C . LYS B 1 140 ? 150.937 56.888 79.791 1.00 30.91 137 LYS B C 1
ATOM 3003 O O . LYS B 1 140 ? 152.004 56.919 79.161 1.00 31.01 137 LYS B O 1
ATOM 3009 N N . ASN B 1 141 ? 150.079 55.885 79.668 1.00 31.46 138 ASN B N 1
ATOM 3010 C CA . ASN B 1 141 ? 150.403 54.758 78.800 1.00 32.40 138 ASN B CA 1
ATOM 3011 C C . ASN B 1 141 ? 149.802 54.911 77.424 1.00 32.68 138 ASN B C 1
ATOM 3012 O O . ASN B 1 141 ? 149.476 53.924 76.794 1.00 33.73 138 ASN B O 1
ATOM 3017 N N . THR B 1 142 ? 149.637 56.153 76.974 1.00 33.32 139 THR B N 1
ATOM 3018 C CA . THR B 1 142 ? 149.059 56.428 75.664 1.00 33.58 139 THR B CA 1
ATOM 3019 C C . THR B 1 142 ? 149.901 57.353 74.787 1.00 34.15 139 THR B C 1
ATOM 3020 O O . THR B 1 142 ? 150.807 58.033 75.266 1.00 33.85 139 THR B O 1
ATOM 3024 N N . VAL B 1 143 ? 149.577 57.370 73.493 1.00 34.88 140 VAL B N 1
ATOM 3025 C CA . VAL B 1 143 ? 150.204 58.281 72.533 1.00 35.46 140 VAL B CA 1
ATOM 3026 C C . VAL B 1 143 ? 150.000 59.782 72.842 1.00 35.91 140 VAL B C 1
ATOM 3027 O O . VAL B 1 143 ? 150.680 60.634 72.256 1.00 35.96 140 VAL B O 1
ATOM 3031 N N . LEU B 1 144 ? 149.091 60.099 73.767 1.00 36.03 141 LEU B N 1
ATOM 3032 C CA . LEU B 1 144 ? 148.840 61.504 74.142 1.00 36.19 141 LEU B CA 1
ATOM 3033 C C . LEU B 1 144 ? 149.778 62.009 75.235 1.00 36.13 141 LEU B C 1
ATOM 3034 O O . LEU B 1 144 ? 149.897 63.213 75.426 1.00 36.05 141 LEU B O 1
ATOM 3039 N N . ALA B 1 145 ? 150.449 61.099 75.944 1.00 36.14 142 ALA B N 1
ATOM 3040 C CA . ALA B 1 145 ? 151.233 61.497 77.108 1.00 36.31 142 ALA B CA 1
ATOM 3041 C C . ALA B 1 145 ? 152.344 62.486 76.730 1.00 37.25 142 ALA B C 1
ATOM 3042 O O . ALA B 1 145 ? 152.636 63.427 77.482 1.00 37.00 142 ALA B O 1
ATOM 3044 N N . GLU B 1 146 ? 152.936 62.286 75.549 1.00 37.90 143 GLU B N 1
ATOM 3045 C CA . GLU B 1 146 ? 154.057 63.099 75.106 1.00 38.63 143 GLU B CA 1
ATOM 3046 C C . GLU B 1 146 ? 153.645 64.526 74.705 1.00 38.43 143 GLU B C 1
ATOM 3047 O O . GLU B 1 146 ? 154.476 65.428 74.662 1.00 38.44 143 GLU B O 1
ATOM 3053 N N . VAL B 1 147 ? 152.360 64.718 74.433 1.00 38.11 144 VAL B N 1
ATOM 3054 C CA . VAL B 1 147 ? 151.813 66.047 74.142 1.00 37.83 144 VAL B CA 1
ATOM 3055 C C . VAL B 1 147 ? 151.722 66.948 75.388 1.00 37.88 144 VAL B C 1
ATOM 3056 O O . VAL B 1 147 ? 151.668 68.180 75.269 1.00 38.59 144 VAL B O 1
ATOM 3060 N N . LEU B 1 148 ? 151.695 66.343 76.575 1.00 37.09 145 LEU B N 1
ATOM 3061 C CA . LEU B 1 148 ? 151.306 67.081 77.772 1.00 36.18 145 LEU B CA 1
ATOM 3062 C C . LEU B 1 148 ? 152.517 67.664 78.468 1.00 35.78 145 LEU B C 1
ATOM 3063 O O . LEU B 1 148 ? 153.562 66.988 78.569 1.00 35.97 145 LEU B O 1
ATOM 3068 N N . PRO B 1 149 ? 152.387 68.923 78.954 1.00 35.15 146 PRO B N 1
ATOM 3069 C CA . PRO B 1 149 ? 153.500 69.630 79.591 1.00 35.01 146 PRO B CA 1
ATOM 3070 C C . PRO B 1 149 ? 153.782 69.143 81.021 1.00 35.03 146 PRO B C 1
ATOM 3071 O O . PRO B 1 149 ? 154.476 69.843 81.784 1.00 35.32 146 PRO B O 1
ATOM 3075 N N . VAL B 1 150 ? 153.250 67.972 81.385 1.00 34.06 147 VAL B N 1
ATOM 3076 C CA . VAL B 1 150 ? 153.566 67.350 82.673 1.00 33.74 147 VAL B CA 1
ATOM 3077 C C . VAL B 1 150 ? 153.962 65.879 82.480 1.00 34.15 147 VAL B C 1
ATOM 3078 O O . VAL B 1 150 ? 153.587 65.254 81.476 1.00 33.79 147 VAL B O 1
ATOM 3082 N N . ILE B 1 151 ? 154.706 65.338 83.443 1.00 33.47 148 ILE B N 1
ATOM 3083 C CA . ILE B 1 151 ? 154.948 63.898 83.495 1.00 33.46 148 ILE B CA 1
ATOM 3084 C C . ILE B 1 151 ? 154.128 63.294 84.645 1.00 32.37 148 ILE B C 1
ATOM 3085 O O . ILE B 1 151 ? 154.282 63.689 85.812 1.00 31.79 148 ILE B O 1
ATOM 3098 N N . LEU B 1 153 ? 152.501 60.241 87.206 1.00 30.98 150 LEU B N 1
ATOM 3099 C CA . LEU B 1 153 ? 152.993 59.155 88.065 1.00 31.36 150 LEU B CA 1
ATOM 3100 C C . LEU B 1 153 ? 152.592 57.816 87.445 1.00 31.53 150 LEU B C 1
ATOM 3101 O O . LEU B 1 153 ? 151.724 57.761 86.583 1.00 31.37 150 LEU B O 1
ATOM 3106 N N . ASP B 1 154 ? 153.191 56.736 87.922 1.00 32.41 151 ASP B N 1
ATOM 3107 C CA . ASP B 1 154 ? 152.925 55.408 87.364 1.00 32.68 151 ASP B CA 1
ATOM 3108 C C . ASP B 1 154 ? 151.646 54.708 87.827 1.00 32.03 151 ASP B C 1
ATOM 3109 O O . ASP B 1 154 ? 151.240 53.731 87.206 1.00 33.18 151 ASP B O 1
ATOM 3114 N N . GLY B 1 155 ? 150.992 55.206 88.870 1.00 31.07 152 GLY B N 1
ATOM 3115 C CA . GLY B 1 155 ? 149.693 54.668 89.283 1.00 29.56 152 GLY B CA 1
ATOM 3116 C C . GLY B 1 155 ? 148.721 55.752 89.720 1.00 29.17 152 GLY B C 1
ATOM 3117 O O . GLY B 1 155 ? 148.797 56.890 89.240 1.00 28.81 152 GLY B O 1
ATOM 3118 N N . ASP B 1 156 ? 147.809 55.401 90.626 1.00 28.21 153 ASP B N 1
ATOM 3119 C CA . ASP B 1 156 ? 146.848 56.348 91.164 1.00 29.20 153 ASP B CA 1
ATOM 3120 C C . ASP B 1 156 ? 147.589 57.645 91.544 1.00 29.28 153 ASP B C 1
ATOM 3121 O O . ASP B 1 156 ? 148.611 57.610 92.276 1.00 29.14 153 ASP B O 1
ATOM 3126 N N . ASP B 1 157 ? 147.093 58.767 91.017 1.00 28.53 154 ASP B N 1
ATOM 3127 C CA . ASP B 1 157 ? 147.803 60.027 91.125 1.00 28.49 154 ASP B CA 1
ATOM 3128 C C . ASP B 1 157 ? 147.017 61.088 91.926 1.00 28.63 154 ASP B C 1
ATOM 3129 O O . ASP B 1 157 ? 147.425 62.247 92.005 1.00 28.51 154 ASP B O 1
ATOM 3134 N N . ARG B 1 158 ? 145.901 60.680 92.530 1.00 28.21 155 ARG B N 1
ATOM 3135 C CA . ARG B 1 158 ? 145.123 61.572 93.356 1.00 28.08 155 ARG B CA 1
ATOM 3136 C C . ARG B 1 158 ? 145.880 61.969 94.617 1.00 28.88 155 ARG B C 1
ATOM 3137 O O . ARG B 1 158 ? 146.525 61.138 95.274 1.00 28.93 155 ARG B O 1
ATOM 3145 N N . VAL B 1 159 ? 145.798 63.252 94.932 1.00 28.96 156 VAL B N 1
ATOM 3146 C CA . VAL B 1 159 ? 146.108 63.734 96.263 1.00 29.49 156 VAL B CA 1
ATOM 3147 C C . VAL B 1 159 ? 144.785 64.241 96.838 1.00 29.27 156 VAL B C 1
ATOM 3148 O O . VAL B 1 159 ? 144.181 65.170 96.302 1.00 29.35 156 VAL B O 1
ATOM 3152 N N . GLU B 1 160 ? 144.322 63.596 97.898 1.00 29.04 157 GLU B N 1
ATOM 3153 C CA . GLU B 1 160 ? 143.032 63.928 98.479 1.00 30.03 157 GLU B CA 1
ATOM 3154 C C . GLU B 1 160 ? 143.211 64.916 99.643 1.00 30.42 157 GLU B C 1
ATOM 3155 O O . GLU B 1 160 ? 143.948 64.659 100.596 1.00 29.88 157 GLU B O 1
ATOM 3161 N N . LYS B 1 161 ? 142.555 66.060 99.550 1.00 31.41 158 LYS B N 1
ATOM 3162 C CA . LYS B 1 161 ? 142.678 67.040 100.622 1.00 32.83 158 LYS B CA 1
ATOM 3163 C C . LYS B 1 161 ? 141.320 67.498 101.150 1.00 33.21 158 LYS B C 1
ATOM 3164 O O . LYS B 1 161 ? 140.923 68.639 100.881 1.00 33.79 158 LYS B O 1
ATOM 3170 N N . PRO B 1 162 ? 140.618 66.623 101.911 1.00 33.00 159 PRO B N 1
ATOM 3171 C CA . PRO B 1 162 ? 139.318 67.008 102.422 1.00 33.23 159 PRO B CA 1
ATOM 3172 C C . PRO B 1 162 ? 139.367 68.217 103.371 1.00 33.78 159 PRO B C 1
ATOM 3173 O O . PRO B 1 162 ? 138.340 68.860 103.556 1.00 33.76 159 PRO B O 1
ATOM 3177 N N . GLU B 1 163 ? 140.533 68.495 103.964 1.00 34.91 160 GLU B N 1
ATOM 3178 C CA . GLU B 1 163 ? 140.738 69.667 104.833 1.00 36.32 160 GLU B CA 1
ATOM 3179 C C . GLU B 1 163 ? 140.738 70.948 104.025 1.00 36.80 160 GLU B C 1
ATOM 3180 O O . GLU B 1 163 ? 140.507 72.014 104.590 1.00 36.34 160 GLU B O 1
ATOM 3186 N N . GLY B 1 164 ? 141.071 70.843 102.732 1.00 37.76 161 GLY B N 1
ATOM 3187 C CA . GLY B 1 164 ? 141.252 72.012 101.862 1.00 39.23 161 GLY B CA 1
ATOM 3188 C C . GLY B 1 164 ? 142.690 72.497 101.795 1.00 40.83 161 GLY B C 1
ATOM 3189 O O . GLY B 1 164 ? 143.409 72.502 102.797 1.00 40.70 161 GLY B O 1
ATOM 3190 N N . ILE B 1 165 ? 143.124 72.860 100.597 1.00 42.81 162 ILE B N 1
ATOM 3191 C CA . ILE B 1 165 ? 144.384 73.575 100.388 1.00 45.44 162 ILE B CA 1
ATOM 3192 C C . ILE B 1 165 ? 144.083 74.655 99.373 1.00 46.65 162 ILE B C 1
ATOM 3193 O O . ILE B 1 165 ? 143.312 74.437 98.424 1.00 46.54 162 ILE B O 1
ATOM 3198 N N . CYS B 1 166 ? 144.707 75.810 99.560 1.00 48.02 163 CYS B N 1
ATOM 3199 C CA . CYS B 1 166 ? 144.550 76.895 98.626 1.00 50.01 163 CYS B CA 1
ATOM 3200 C C . CYS B 1 166 ? 145.544 76.773 97.489 1.00 49.92 163 CYS B C 1
ATOM 3201 O O . CYS B 1 166 ? 146.596 76.133 97.621 1.00 49.81 163 CYS B O 1
ATOM 3204 N N . ALA B 1 167 ? 145.170 77.354 96.355 1.00 50.70 164 ALA B N 1
ATOM 3205 C CA . ALA B 1 167 ? 146.073 77.541 95.232 1.00 51.40 164 ALA B CA 1
ATOM 3206 C C . ALA B 1 167 ? 147.061 78.657 95.561 1.00 52.28 164 ALA B C 1
ATOM 3207 O O . ALA B 1 167 ? 146.751 79.559 96.339 1.00 52.27 164 ALA B O 1
ATOM 3209 N N . GLU B 1 168 ? 148.252 78.596 94.980 1.00 53.36 165 GLU B N 1
ATOM 3210 C CA . GLU B 1 168 ? 149.227 79.672 95.135 1.00 54.68 165 GLU B CA 1
ATOM 3211 C C . GLU B 1 168 ? 149.831 80.036 93.801 1.00 54.46 165 GLU B C 1
ATOM 3212 O O . GLU B 1 168 ? 150.202 79.149 93.023 1.00 54.69 165 GLU B O 1
ATOM 3218 N N . ALA B 1 169 ? 149.937 81.338 93.535 1.00 54.23 166 ALA B N 1
ATOM 3219 C CA . ALA B 1 169 ? 150.574 81.806 92.301 1.00 53.93 166 ALA B CA 1
ATOM 3220 C C . ALA B 1 169 ? 152.089 81.898 92.468 1.00 53.64 166 ALA B C 1
ATOM 3221 O O . ALA B 1 169 ? 152.562 82.585 93.360 1.00 53.51 166 ALA B O 1
ATOM 3223 N N . VAL B 1 170 ? 152.842 81.181 91.634 1.00 53.68 167 VAL B N 1
ATOM 3224 C CA . VAL B 1 170 ? 154.314 81.289 91.633 1.00 53.79 167 VAL B CA 1
ATOM 3225 C C . VAL B 1 170 ? 154.850 82.189 90.510 1.00 53.75 167 VAL B C 1
ATOM 3226 O O . VAL B 1 170 ? 156.022 82.573 90.522 1.00 53.90 167 VAL B O 1
ATOM 3230 N N . SER B 1 171 ? 153.988 82.493 89.540 1.00 53.67 168 SER B N 1
ATOM 3231 C CA . SER B 1 171 ? 154.271 83.478 88.499 1.00 53.31 168 SER B CA 1
ATOM 3232 C C . SER B 1 171 ? 153.064 84.387 88.342 1.00 53.21 168 SER B C 1
ATOM 3233 O O . SER B 1 171 ? 152.306 84.270 87.369 1.00 53.04 168 SER B O 1
ATOM 3236 N N . PRO B 1 172 ? 152.870 85.303 89.307 1.00 53.14 169 PRO B N 1
ATOM 3237 C CA . PRO B 1 172 ? 151.703 86.179 89.232 1.00 53.33 169 PRO B CA 1
ATOM 3238 C C . PRO B 1 172 ? 151.760 87.111 88.017 1.00 53.30 169 PRO B C 1
ATOM 3239 O O . PRO B 1 172 ? 150.726 87.630 87.598 1.00 53.69 169 PRO B O 1
ATOM 3243 N N . GLU B 1 173 ? 152.949 87.285 87.445 1.00 53.21 170 GLU B N 1
ATOM 3244 C CA . GLU B 1 173 ? 153.132 88.159 86.292 1.00 53.63 170 GLU B CA 1
ATOM 3245 C C . GLU B 1 173 ? 152.658 87.552 84.964 1.00 53.26 170 GLU B C 1
ATOM 3246 O O . GLU B 1 173 ? 152.595 88.258 83.946 1.00 53.66 170 GLU B O 1
ATOM 3252 N N . HIS B 1 174 ? 152.323 86.258 84.978 1.00 52.10 171 HIS B N 1
ATOM 3253 C CA . HIS B 1 174 ? 151.839 85.557 83.793 1.00 50.54 171 HIS B CA 1
ATOM 3254 C C . HIS B 1 174 ? 150.480 86.117 83.338 1.00 49.93 171 HIS B C 1
ATOM 3255 O O . HIS B 1 174 ? 149.588 86.313 84.164 1.00 49.85 171 HIS B O 1
ATOM 3262 N N . PRO B 1 175 ? 150.327 86.382 82.022 1.00 49.12 172 PRO B N 1
ATOM 3263 C CA . PRO B 1 175 ? 149.131 86.997 81.426 1.00 49.01 172 PRO B CA 1
ATOM 3264 C C . PRO B 1 175 ? 147.805 86.313 81.771 1.00 49.05 172 PRO B C 1
ATOM 3265 O O . PRO B 1 175 ? 146.745 86.952 81.726 1.00 48.75 172 PRO B O 1
ATOM 3269 N N . VAL B 1 176 ? 147.870 85.016 82.074 1.00 48.88 173 VAL B N 1
ATOM 3270 C CA . VAL B 1 176 ? 146.697 84.215 82.393 1.00 48.25 173 VAL B CA 1
ATOM 3271 C C . VAL B 1 176 ? 146.103 84.635 83.741 1.00 48.61 173 VAL B C 1
ATOM 3272 O O . VAL B 1 176 ? 144.884 84.804 83.868 1.00 48.29 173 VAL B O 1
ATOM 3276 N N . VAL B 1 177 ? 146.969 84.841 84.729 1.00 49.22 174 VAL B N 1
ATOM 3277 C CA . VAL B 1 177 ? 146.521 85.132 86.095 1.00 50.11 174 VAL B CA 1
ATOM 3278 C C . VAL B 1 177 ? 146.744 86.578 86.581 1.00 50.92 174 VAL B C 1
ATOM 3279 O O . VAL B 1 177 ? 146.582 86.870 87.790 1.00 50.81 174 VAL B O 1
ATOM 3283 N N . ASN B 1 178 ? 147.120 87.474 85.661 1.00 51.46 175 ASN B N 1
ATOM 3284 C CA . ASN B 1 178 ? 147.378 88.875 86.027 1.00 52.40 175 ASN B CA 1
ATOM 3285 C C . ASN B 1 178 ? 146.178 89.542 86.694 1.00 51.89 175 ASN B C 1
ATOM 3286 O O . ASN B 1 178 ? 145.063 89.568 86.148 1.00 51.31 175 ASN B O 1
ATOM 3291 N N . GLY B 1 179 ? 146.426 90.035 87.905 1.00 51.83 176 GLY B N 1
ATOM 3292 C CA . GLY B 1 179 ? 145.413 90.724 88.685 1.00 51.74 176 GLY B CA 1
ATOM 3293 C C . GLY B 1 179 ? 144.404 89.793 89.314 1.00 51.78 176 GLY B C 1
ATOM 3294 O O . GLY B 1 179 ? 143.290 90.219 89.645 1.00 52.01 176 GLY B O 1
ATOM 3295 N N . PHE B 1 180 ? 144.778 88.518 89.447 1.00 51.12 177 PHE B N 1
ATOM 3296 C CA . PHE B 1 180 ? 144.028 87.574 90.276 1.00 50.62 177 PHE B CA 1
ATOM 3297 C C . PHE B 1 180 ? 144.595 87.708 91.684 1.00 49.99 177 PHE B C 1
ATOM 3298 O O . PHE B 1 180 ? 145.795 87.966 91.853 1.00 49.60 177 PHE B O 1
ATOM 3306 N N . SER B 1 181 ? 143.729 87.532 92.678 1.00 49.28 178 SER B N 1
ATOM 3307 C CA . SER B 1 181 ? 144.145 87.417 94.076 1.00 49.17 178 SER B CA 1
ATOM 3308 C C . SER B 1 181 ? 143.138 86.579 94.883 1.00 48.98 178 SER B C 1
ATOM 3309 O O . SER B 1 181 ? 142.068 86.205 94.378 1.00 48.75 178 SER B O 1
ATOM 3312 N N . ASP B 1 182 ? 143.487 86.311 96.139 1.00 49.22 179 ASP B N 1
ATOM 3313 C CA . ASP B 1 182 ? 142.600 85.635 97.094 1.00 49.29 179 ASP B CA 1
ATOM 3314 C C . ASP B 1 182 ? 142.164 84.261 96.547 1.00 48.98 179 ASP B C 1
ATOM 3315 O O . ASP B 1 182 ? 140.968 83.971 96.383 1.00 48.57 179 ASP B O 1
ATOM 3320 N N . TYR B 1 183 ? 143.157 83.424 96.252 1.00 48.65 180 TYR B N 1
ATOM 3321 C CA . TYR B 1 183 ? 142.902 82.127 95.616 1.00 48.21 180 TYR B CA 1
ATOM 3322 C C . TYR B 1 183 ? 142.034 81.218 96.484 1.00 47.33 180 TYR B C 1
ATOM 3323 O O . TYR B 1 183 ? 142.157 81.233 97.722 1.00 47.19 180 TYR B O 1
ATOM 3332 N N . PRO B 1 184 ? 141.125 80.455 95.845 1.00 46.38 181 PRO B N 1
ATOM 3333 C CA . PRO B 1 184 ? 140.195 79.611 96.609 1.00 45.46 181 PRO B CA 1
ATOM 3334 C C . PRO B 1 184 ? 140.822 78.315 97.132 1.00 44.57 181 PRO B C 1
ATOM 3335 O O . PRO B 1 184 ? 141.984 78.022 96.813 1.00 44.49 181 PRO B O 1
ATOM 3339 N N . VAL B 1 185 ? 140.077 77.591 97.979 1.00 44.00 182 VAL B N 1
ATOM 3340 C CA . VAL B 1 185 ? 140.444 76.218 98.407 1.00 43.18 182 VAL B CA 1
ATOM 3341 C C . VAL B 1 185 ? 139.968 75.136 97.441 1.00 42.00 182 VAL B C 1
ATOM 3342 O O . VAL B 1 185 ? 138.911 75.263 96.811 1.00 41.86 182 VAL B O 1
ATOM 3346 N N . PHE B 1 186 ? 140.758 74.069 97.388 1.00 40.74 183 PHE B N 1
ATOM 3347 C CA . PHE B 1 186 ? 140.494 72.867 96.614 1.00 39.89 183 PHE B CA 1
ATOM 3348 C C . PHE B 1 186 ? 140.521 71.664 97.545 1.00 38.92 183 PHE B C 1
ATOM 3349 O O . PHE B 1 186 ? 141.150 71.706 98.594 1.00 38.65 183 PHE B O 1
ATOM 3357 N N . LEU B 1 187 ? 139.841 70.588 97.151 1.00 37.41 184 LEU B N 1
ATOM 3358 C CA . LEU B 1 187 ? 139.713 69.412 98.011 1.00 35.56 184 LEU B CA 1
ATOM 3359 C C . LEU B 1 187 ? 140.530 68.211 97.517 1.00 34.41 184 LEU B C 1
ATOM 3360 O O . LEU B 1 187 ? 140.468 67.115 98.090 1.00 34.08 184 LEU B O 1
ATOM 3365 N N . GLY B 1 188 ? 141.323 68.446 96.474 1.00 32.80 185 GLY B N 1
ATOM 3366 C CA . GLY B 1 188 ? 142.225 67.440 95.930 1.00 31.75 185 GLY B CA 1
ATOM 3367 C C . GLY B 1 188 ? 142.739 67.870 94.573 1.00 31.49 185 GLY B C 1
ATOM 3368 O O . GLY B 1 188 ? 142.362 68.939 94.051 1.00 31.68 185 GLY B O 1
ATOM 3369 N N . TYR B 1 189 ? 143.614 67.052 94.008 1.00 30.57 186 TYR B N 1
ATOM 3370 C CA . TYR B 1 189 ? 144.201 67.323 92.703 1.00 30.26 186 TYR B CA 1
ATOM 3371 C C . TYR B 1 189 ? 144.988 66.096 92.230 1.00 30.43 186 TYR B C 1
ATOM 3372 O O . TYR B 1 189 ? 145.334 65.241 93.041 1.00 29.71 186 TYR B O 1
ATOM 3381 N N . ASN B 1 190 ? 145.276 66.033 90.926 1.00 30.95 187 ASN B N 1
ATOM 3382 C CA . ASN B 1 190 ? 146.176 65.027 90.391 1.00 32.18 187 ASN B CA 1
ATOM 3383 C C . ASN B 1 190 ? 147.627 65.519 90.536 1.00 33.40 187 ASN B C 1
ATOM 3384 O O . ASN B 1 190 ? 147.957 66.654 90.171 1.00 33.60 187 ASN B O 1
ATOM 3389 N N . GLN B 1 191 ? 148.493 64.645 91.034 1.00 34.35 188 GLN B N 1
ATOM 3390 C CA . GLN B 1 191 ? 149.888 64.968 91.167 1.00 35.88 188 GLN B CA 1
ATOM 3391 C C . GLN B 1 191 ? 150.698 64.538 89.936 1.00 36.53 188 GLN B C 1
ATOM 3392 O O . GLN B 1 191 ? 150.667 63.371 89.527 1.00 36.65 188 GLN B O 1
ATOM 3398 N N . ALA B 1 192 ? 151.407 65.501 89.356 1.00 37.22 189 ALA B N 1
ATOM 3399 C CA . ALA B 1 192 ? 152.353 65.242 88.281 1.00 38.38 189 ALA B CA 1
ATOM 3400 C C . ALA B 1 192 ? 153.621 66.131 88.430 1.00 39.51 189 ALA B C 1
ATOM 3401 O O . ALA B 1 192 ? 153.750 66.902 89.408 1.00 39.77 189 ALA B O 1
ATOM 3403 N N . VAL B 1 193 ? 154.573 66.010 87.505 1.00 40.70 190 VAL B N 1
ATOM 3404 C CA . VAL B 1 193 ? 155.843 66.750 87.621 1.00 42.31 190 VAL B CA 1
ATOM 3405 C C . VAL B 1 193 ? 156.188 67.539 86.358 1.00 43.30 190 VAL B C 1
ATOM 3406 O O . VAL B 1 193 ? 155.670 67.250 85.269 1.00 43.12 190 VAL B O 1
ATOM 3410 N N . ALA B 1 194 ? 157.094 68.514 86.534 1.00 45.14 191 ALA B N 1
ATOM 3411 C CA . ALA B 1 194 ? 157.884 69.175 85.448 1.00 45.30 191 ALA B CA 1
ATOM 3412 C C . ALA B 1 194 ? 156.873 69.774 84.513 1.00 45.51 191 ALA B C 1
ATOM 3413 O O . ALA B 1 194 ? 155.958 70.426 85.040 1.00 45.82 191 ALA B O 1
ATOM 3415 N N . ARG B 1 195 ? 156.975 69.633 83.181 1.00 45.87 192 ARG B N 1
ATOM 3416 C CA . ARG B 1 195 ? 158.160 69.262 82.389 1.00 45.87 192 ARG B CA 1
ATOM 3417 C C . ARG B 1 195 ? 159.160 70.420 82.394 1.00 46.33 192 ARG B C 1
ATOM 3418 O O . ARG B 1 195 ? 158.766 71.570 82.606 1.00 46.09 192 ARG B O 1
ATOM 3426 N N . ASP B 1 196 ? 160.430 70.106 82.139 1.00 46.66 193 ASP B N 1
ATOM 3427 C CA . ASP B 1 196 ? 161.548 71.066 82.220 1.00 47.82 193 ASP B CA 1
ATOM 3428 C C . ASP B 1 196 ? 161.332 72.389 81.487 1.00 47.54 193 ASP B C 1
ATOM 3429 O O . ASP B 1 196 ? 161.591 73.462 82.046 1.00 47.61 193 ASP B O 1
ATOM 3434 N N . ASP B 1 197 ? 160.846 72.302 80.249 1.00 47.38 194 ASP B N 1
ATOM 3435 C CA . ASP B 1 197 ? 160.632 73.482 79.414 1.00 46.83 194 ASP B CA 1
ATOM 3436 C C . ASP B 1 197 ? 159.196 73.983 79.482 1.00 46.70 194 ASP B C 1
ATOM 3437 O O . ASP B 1 197 ? 158.758 74.728 78.595 1.00 46.90 194 ASP B O 1
ATOM 3442 N N . ALA B 1 198 ? 158.478 73.581 80.540 1.00 45.93 195 ALA B N 1
ATOM 3443 C CA . ALA B 1 198 ? 157.090 74.004 80.765 1.00 45.18 195 ALA B CA 1
ATOM 3444 C C . ALA B 1 198 ? 157.009 75.103 81.836 1.00 44.94 195 ALA B C 1
ATOM 3445 O O . ALA B 1 198 ? 157.913 75.222 82.673 1.00 44.59 195 ALA B O 1
ATOM 3447 N N . ASP B 1 199 ? 155.928 75.892 81.811 1.00 44.06 196 ASP B N 1
ATOM 3448 C CA . ASP B 1 199 ? 155.740 76.966 82.791 1.00 43.91 196 ASP B CA 1
ATOM 3449 C C . ASP B 1 199 ? 154.651 76.745 83.836 1.00 43.18 196 ASP B C 1
ATOM 3450 O O . ASP B 1 199 ? 153.456 76.743 83.532 1.00 42.49 196 ASP B O 1
ATOM 3455 N N . VAL B 1 200 ? 155.090 76.596 85.080 1.00 43.06 197 VAL B N 1
ATOM 3456 C CA . VAL B 1 200 ? 154.182 76.470 86.218 1.00 42.91 197 VAL B CA 1
ATOM 3457 C C . VAL B 1 200 ? 153.724 77.859 86.669 1.00 43.13 197 VAL B C 1
ATOM 3458 O O . VAL B 1 200 ? 154.546 78.693 87.054 1.00 43.43 197 VAL B O 1
ATOM 3462 N N . VAL B 1 201 ? 152.417 78.098 86.605 1.00 43.02 198 VAL B N 1
ATOM 3463 C CA . VAL B 1 201 ? 151.843 79.390 86.936 1.00 43.09 198 VAL B CA 1
ATOM 3464 C C . VAL B 1 201 ? 151.198 79.349 88.334 1.00 43.64 198 VAL B C 1
ATOM 3465 O O . VAL B 1 201 ? 151.409 80.254 89.160 1.00 43.78 198 VAL B O 1
ATOM 3469 N N . LEU B 1 202 ? 150.423 78.294 88.598 1.00 43.04 199 LEU B N 1
ATOM 3470 C CA . LEU B 1 202 ? 149.894 78.062 89.939 1.00 42.64 199 LEU B CA 1
ATOM 3471 C C . LEU B 1 202 ? 150.404 76.742 90.467 1.00 42.45 199 LEU B C 1
ATOM 3472 O O . LEU B 1 202 ? 150.576 75.791 89.709 1.00 42.94 199 LEU B O 1
ATOM 3477 N N . THR B 1 203 ? 150.685 76.698 91.762 1.00 42.39 200 THR B N 1
ATOM 3478 C CA . THR B 1 203 ? 150.970 75.441 92.439 1.00 42.36 200 THR B CA 1
ATOM 3479 C C . THR B 1 203 ? 149.899 75.135 93.471 1.00 41.81 200 THR B C 1
ATOM 3480 O O . THR B 1 203 ? 149.006 75.941 93.730 1.00 41.14 200 THR B O 1
ATOM 3484 N N . ILE B 1 204 ? 149.998 73.940 94.040 1.00 41.66 201 ILE B N 1
ATOM 3485 C CA . ILE B 1 204 ? 149.034 73.455 95.011 1.00 41.60 201 ILE B CA 1
ATOM 3486 C C . ILE B 1 204 ? 149.767 72.449 95.891 1.00 41.50 201 ILE B C 1
ATOM 3487 O O . ILE B 1 204 ? 150.315 71.457 95.393 1.00 40.95 201 ILE B O 1
ATOM 3492 N N . ASN B 1 205 ? 149.820 72.736 97.192 1.00 41.55 202 ASN B N 1
ATOM 3493 C CA . ASN B 1 205 ? 150.556 71.885 98.128 1.00 42.12 202 ASN B CA 1
ATOM 3494 C C . ASN B 1 205 ? 151.961 71.570 97.590 1.00 41.97 202 ASN B C 1
ATOM 3495 O O . ASN B 1 205 ? 152.437 70.442 97.691 1.00 42.24 202 ASN B O 1
ATOM 3500 N N . ASN B 1 206 ? 152.610 72.587 97.019 1.00 42.27 203 ASN B N 1
ATOM 3501 C CA . ASN B 1 206 ? 153.943 72.460 96.407 1.00 42.96 203 ASN B CA 1
ATOM 3502 C C . ASN B 1 206 ? 154.068 71.508 95.196 1.00 42.24 203 ASN B C 1
ATOM 3503 O O . ASN B 1 206 ? 155.168 71.070 94.842 1.00 42.66 203 ASN B O 1
ATOM 3508 N N . ASP B 1 207 ? 152.931 71.175 94.591 1.00 41.27 204 ASP B N 1
ATOM 3509 C CA . ASP B 1 207 ? 152.878 70.451 93.332 1.00 40.12 204 ASP B CA 1
ATOM 3510 C C . ASP B 1 207 ? 152.307 71.403 92.287 1.00 39.00 204 ASP B C 1
ATOM 3511 O O . ASP B 1 207 ? 151.590 72.340 92.642 1.00 39.09 204 ASP B O 1
ATOM 3516 N N . PRO B 1 208 ? 152.589 71.159 90.993 1.00 37.98 205 PRO B N 1
ATOM 3517 C CA . PRO B 1 208 ? 152.007 72.024 89.955 1.00 37.08 205 PRO B CA 1
ATOM 3518 C C . PRO B 1 208 ? 150.475 72.010 89.958 1.00 36.41 205 PRO B C 1
ATOM 3519 O O . PRO B 1 208 ? 149.870 70.954 90.208 1.00 36.01 205 PRO B O 1
ATOM 3523 N N . LEU B 1 209 ? 149.864 73.177 89.716 1.00 35.18 206 LEU B N 1
ATOM 3524 C CA . LEU B 1 209 ? 148.399 73.277 89.556 1.00 34.84 206 LEU B CA 1
ATOM 3525 C C . LEU B 1 209 ? 147.977 73.708 88.152 1.00 35.38 206 LEU B C 1
ATOM 3526 O O . LEU B 1 209 ? 147.122 73.092 87.551 1.00 35.23 206 LEU B O 1
ATOM 3531 N N . LEU B 1 210 ? 148.560 74.785 87.648 1.00 36.51 207 LEU B N 1
ATOM 3532 C CA . LEU B 1 210 ? 148.243 75.246 86.303 1.00 37.49 207 LEU B CA 1
ATOM 3533 C C . LEU B 1 210 ? 149.563 75.313 85.579 1.00 37.58 207 LEU B C 1
ATOM 3534 O O . LEU B 1 210 ? 150.490 75.952 86.059 1.00 37.75 207 LEU B O 1
ATOM 3539 N N . VAL B 1 211 ? 149.646 74.603 84.452 1.00 37.75 208 VAL B N 1
ATOM 3540 C CA . VAL B 1 211 ? 150.889 74.438 83.708 1.00 37.84 208 VAL B CA 1
ATOM 3541 C C . VAL B 1 211 ? 150.645 74.750 82.236 1.00 38.27 208 VAL B C 1
ATOM 3542 O O . VAL B 1 211 ? 149.603 74.374 81.683 1.00 38.19 208 VAL B O 1
ATOM 3546 N N . PHE B 1 212 ? 151.587 75.471 81.622 1.00 38.46 209 PHE B N 1
ATOM 3547 C CA . PHE B 1 212 ? 151.544 75.738 80.186 1.00 38.79 209 PHE B CA 1
ATOM 3548 C C . PHE B 1 212 ? 152.780 75.186 79.525 1.00 39.21 209 PHE B C 1
ATOM 3549 O O . PHE B 1 212 ? 153.852 75.191 80.103 1.00 38.96 209 PHE B O 1
ATOM 3557 N N . GLY B 1 213 ? 152.609 74.688 78.311 1.00 40.36 210 GLY B N 1
ATOM 3558 C CA . GLY B 1 213 ? 153.733 74.247 77.492 1.00 41.97 210 GLY B CA 1
ATOM 3559 C C . GLY B 1 213 ? 153.330 74.336 76.038 1.00 42.93 210 GLY B C 1
ATOM 3560 O O . GLY B 1 213 ? 152.320 74.966 75.687 1.00 42.58 210 GLY B O 1
ATOM 3561 N N . GLU B 1 214 ? 154.111 73.698 75.184 1.00 44.43 211 GLU B N 1
ATOM 3562 C CA . GLU B 1 214 ? 153.752 73.624 73.770 1.00 46.35 211 GLU B CA 1
ATOM 3563 C C . GLU B 1 214 ? 154.119 72.279 73.156 1.00 46.64 211 GLU B C 1
ATOM 3564 O O . GLU B 1 214 ? 154.956 71.528 73.702 1.00 46.33 211 GLU B O 1
ATOM 3570 N N . TYR B 1 215 ? 153.446 71.965 72.048 1.00 46.86 212 TYR B N 1
ATOM 3571 C CA . TYR B 1 215 ? 153.749 70.762 71.303 1.00 47.42 212 TYR B CA 1
ATOM 3572 C C . TYR B 1 215 ? 153.728 71.054 69.806 1.00 47.52 212 TYR B C 1
ATOM 3573 O O . TYR B 1 215 ? 152.661 71.219 69.193 1.00 47.15 212 TYR B O 1
ATOM 3582 N N . GLN B 1 216 ? 154.935 71.119 69.242 1.00 47.94 213 GLN B N 1
ATOM 3583 C CA . GLN B 1 216 ? 155.160 71.598 67.880 1.00 48.52 213 GLN B CA 1
ATOM 3584 C C . GLN B 1 216 ? 154.474 72.961 67.667 1.00 48.37 213 GLN B C 1
ATOM 3585 O O . GLN B 1 216 ? 154.831 73.918 68.358 1.00 48.57 213 GLN B O 1
ATOM 3591 N N . GLN B 1 217 ? 153.494 73.055 66.768 1.00 48.09 214 GLN B N 1
ATOM 3592 C CA . GLN B 1 217 ? 152.808 74.342 66.525 1.00 48.45 214 GLN B CA 1
ATOM 3593 C C . GLN B 1 217 ? 151.797 74.734 67.606 1.00 47.92 214 GLN B C 1
ATOM 3594 O O . GLN B 1 217 ? 151.617 75.931 67.886 1.00 47.69 214 GLN B O 1
ATOM 3600 N N . GLY B 1 218 ? 151.156 73.728 68.213 1.00 47.51 215 GLY B N 1
ATOM 3601 C CA . GLY B 1 218 ? 150.117 73.944 69.217 1.00 46.58 215 GLY B CA 1
ATOM 3602 C C . GLY B 1 218 ? 150.642 74.283 70.604 1.00 46.18 215 GLY B C 1
ATOM 3603 O O . GLY B 1 218 ? 151.806 74.024 70.929 1.00 45.73 215 GLY B O 1
ATOM 3604 N N . LYS B 1 219 ? 149.766 74.880 71.410 1.00 45.78 216 LYS B N 1
ATOM 3605 C CA . LYS B 1 219 ? 150.048 75.199 72.815 1.00 45.50 216 LYS B CA 1
ATOM 3606 C C . LYS B 1 219 ? 149.199 74.294 73.706 1.00 44.36 216 LYS B C 1
ATOM 3607 O O . LYS B 1 219 ? 148.055 73.959 73.370 1.00 44.16 216 LYS B O 1
ATOM 3613 N N . THR B 1 220 ? 149.761 73.928 74.849 1.00 42.81 217 THR B N 1
ATOM 3614 C CA . THR B 1 220 ? 149.108 73.025 75.783 1.00 41.34 217 THR B CA 1
ATOM 3615 C C . THR B 1 220 ? 148.957 73.640 77.185 1.00 40.97 217 THR B C 1
ATOM 3616 O O . THR B 1 220 ? 149.719 74.548 77.571 1.00 40.99 217 THR B O 1
ATOM 3620 N N . ALA B 1 221 ? 147.954 73.158 77.918 1.00 39.39 218 ALA B N 1
ATOM 3621 C CA . ALA B 1 221 ? 147.729 73.545 79.298 1.00 38.85 218 ALA B CA 1
ATOM 3622 C C . ALA B 1 221 ? 147.227 72.365 80.147 1.00 38.22 218 ALA B C 1
ATOM 3623 O O . ALA B 1 221 ? 146.476 71.513 79.668 1.00 38.12 218 ALA B O 1
ATOM 3625 N N . CYS B 1 222 ? 147.646 72.334 81.407 1.00 37.07 219 CYS B N 1
ATOM 3626 C CA . CYS B 1 222 ? 147.132 71.367 82.365 1.00 36.38 219 CYS B CA 1
ATOM 3627 C C . CYS B 1 222 ? 146.740 72.092 83.636 1.00 36.11 219 CYS B C 1
ATOM 3628 O O . CYS B 1 222 ? 147.559 72.786 84.239 1.00 35.69 219 CYS B O 1
ATOM 3631 N N . PHE B 1 223 ? 145.473 71.946 84.014 1.00 35.75 220 PHE B N 1
ATOM 3632 C CA . PHE B 1 223 ? 145.014 72.320 85.341 1.00 35.37 220 PHE B CA 1
ATOM 3633 C C . PHE B 1 223 ? 144.782 71.020 86.117 1.00 35.03 220 PHE B C 1
ATOM 3634 O O . PHE B 1 223 ? 143.948 70.184 85.738 1.00 35.44 220 PHE B O 1
ATOM 3650 N N . SER B 1 225 ? 143.668 70.186 89.111 1.00 33.80 222 SER B N 1
ATOM 3651 C CA . SER B 1 225 ? 142.532 69.943 89.944 1.00 33.18 222 SER B CA 1
ATOM 3652 C C . SER B 1 225 ? 141.291 70.028 89.070 1.00 33.77 222 SER B C 1
ATOM 3653 O O . SER B 1 225 ? 141.385 70.098 87.852 1.00 33.79 222 SER B O 1
ATOM 3656 N N . ASP B 1 226 ? 140.128 70.028 89.705 1.00 34.28 223 ASP B N 1
ATOM 3657 C CA . ASP B 1 226 ? 138.865 69.907 89.008 1.00 34.95 223 ASP B CA 1
ATOM 3658 C C . ASP B 1 226 ? 138.246 71.284 88.795 1.00 35.76 223 ASP B C 1
ATOM 3659 O O . ASP B 1 226 ? 138.484 72.225 89.570 1.00 35.51 223 ASP B O 1
ATOM 3664 N N . CYS B 1 227 ? 137.462 71.408 87.732 1.00 36.12 224 CYS B N 1
ATOM 3665 C CA . CYS B 1 227 ? 136.663 72.604 87.520 1.00 36.57 224 CYS B CA 1
ATOM 3666 C C . CYS B 1 227 ? 135.353 72.471 88.293 1.00 36.78 224 CYS B C 1
ATOM 3667 O O . CYS B 1 227 ? 134.616 73.450 88.444 1.00 36.94 224 CYS B O 1
ATOM 3670 N N . SER B 1 228 ? 135.094 71.260 88.801 1.00 36.82 225 SER B N 1
ATOM 3671 C CA . SER B 1 228 ? 133.849 70.917 89.477 1.00 37.26 225 SER B CA 1
ATOM 3672 C C . SER B 1 228 ? 134.061 70.251 90.840 1.00 36.99 225 SER B C 1
ATOM 3673 O O . SER B 1 228 ? 135.180 69.850 91.191 1.00 36.59 225 SER B O 1
ATOM 3676 N N . PRO B 1 229 ? 132.972 70.101 91.608 1.00 36.50 226 PRO B N 1
ATOM 3677 C CA . PRO B 1 229 ? 132.994 69.294 92.824 1.00 36.41 226 PRO B CA 1
ATOM 3678 C C . PRO B 1 229 ? 133.332 67.784 92.581 1.00 36.08 226 PRO B C 1
ATOM 3679 O O . PRO B 1 229 ? 132.962 67.209 91.557 1.00 36.14 226 PRO B O 1
ATOM 3683 N N . HIS B 1 230 ? 133.997 67.152 93.543 1.00 35.40 227 HIS B N 1
ATOM 3684 C CA . HIS B 1 230 ? 134.194 67.749 94.874 1.00 35.05 227 HIS B CA 1
ATOM 3685 C C . HIS B 1 230 ? 135.563 68.420 95.064 1.00 34.63 227 HIS B C 1
ATOM 3686 O O . HIS B 1 230 ? 135.775 69.143 96.030 1.00 34.77 227 HIS B O 1
ATOM 3693 N N . TRP B 1 231 ? 136.483 68.210 94.133 1.00 34.61 228 TRP B N 1
ATOM 3694 C CA . TRP B 1 231 ? 137.791 68.844 94.257 1.00 34.90 228 TRP B CA 1
ATOM 3695 C C . TRP B 1 231 ? 137.690 70.355 94.084 1.00 36.19 228 TRP B C 1
ATOM 3696 O O . TRP B 1 231 ? 138.319 71.108 94.820 1.00 36.75 228 TRP B O 1
ATOM 3707 N N . GLY B 1 232 ? 136.902 70.785 93.102 1.00 37.06 229 GLY B N 1
ATOM 3708 C CA . GLY B 1 232 ? 136.663 72.201 92.873 1.00 38.25 229 GLY B CA 1
ATOM 3709 C C . GLY B 1 232 ? 135.527 72.613 93.778 1.00 39.18 229 GLY B C 1
ATOM 3710 O O . GLY B 1 232 ? 134.372 72.277 93.533 1.00 38.45 229 GLY B O 1
ATOM 3711 N N . THR B 1 233 ? 135.869 73.314 94.849 1.00 40.41 230 THR B N 1
ATOM 3712 C CA . THR B 1 233 ? 134.885 73.729 95.842 1.00 42.00 230 THR B CA 1
ATOM 3713 C C . THR B 1 233 ? 133.977 74.841 95.313 1.00 43.48 230 THR B C 1
ATOM 3714 O O . THR B 1 233 ? 134.281 75.495 94.300 1.00 43.60 230 THR B O 1
ATOM 3718 N N . GLN B 1 234 ? 132.867 75.046 96.019 1.00 45.14 231 GLN B N 1
ATOM 3719 C CA . GLN B 1 234 ? 131.876 76.074 95.683 1.00 46.49 231 GLN B CA 1
ATOM 3720 C C . GLN B 1 234 ? 132.472 77.478 95.820 1.00 46.64 231 GLN B C 1
ATOM 3721 O O . GLN B 1 234 ? 132.036 78.395 95.120 1.00 46.88 231 GLN B O 1
ATOM 3727 N N A GLN B 1 235 ? 133.439 77.621 96.729 0.50 46.66 232 GLN B N 1
ATOM 3728 N N B GLN B 1 235 ? 133.484 77.633 96.674 0.50 46.81 232 GLN B N 1
ATOM 3729 C CA A GLN B 1 235 ? 134.292 78.810 96.814 0.50 46.73 232 GLN B CA 1
ATOM 3730 C CA B GLN B 1 235 ? 134.234 78.897 96.768 0.50 47.05 232 GLN B CA 1
ATOM 3731 C C A GLN B 1 235 ? 134.944 79.087 95.456 0.50 47.23 232 GLN B C 1
ATOM 3732 C C B GLN B 1 235 ? 135.211 79.133 95.593 0.50 47.43 232 GLN B C 1
ATOM 3733 O O A GLN B 1 235 ? 134.838 80.196 94.921 0.50 47.17 232 GLN B O 1
ATOM 3734 O O B GLN B 1 235 ? 135.615 80.268 95.330 0.50 47.53 232 GLN B O 1
ATOM 3745 N N . PHE B 1 236 ? 135.591 78.061 94.898 1.00 47.75 233 PHE B N 1
ATOM 3746 C CA . PHE B 1 236 ? 136.286 78.172 93.610 1.00 48.09 233 PHE B CA 1
ATOM 3747 C C . PHE B 1 236 ? 135.283 78.549 92.525 1.00 48.55 233 PHE B C 1
ATOM 3748 O O . PHE B 1 236 ? 135.529 79.446 91.714 1.00 48.61 233 PHE B O 1
ATOM 3764 N N . SER B 1 238 ? 132.575 80.203 92.872 1.00 51.87 235 SER B N 1
ATOM 3765 C CA . SER B 1 238 ? 132.060 81.558 93.091 1.00 52.30 235 SER B CA 1
ATOM 3766 C C . SER B 1 238 ? 133.158 82.643 93.165 1.00 52.27 235 SER B C 1
ATOM 3767 O O . SER B 1 238 ? 132.855 83.839 93.283 1.00 52.37 235 SER B O 1
ATOM 3770 N N . TRP B 1 239 ? 134.420 82.214 93.119 1.00 51.96 236 TRP B N 1
ATOM 3771 C CA . TRP B 1 239 ? 135.577 83.106 93.049 1.00 51.53 236 TRP B CA 1
ATOM 3772 C C . TRP B 1 239 ? 135.353 84.046 91.867 1.00 52.02 236 TRP B C 1
ATOM 3773 O O . TRP B 1 239 ? 134.874 83.596 90.818 1.00 51.58 236 TRP B O 1
ATOM 3784 N N . PRO B 1 240 ? 135.636 85.364 92.048 1.00 52.61 237 PRO B N 1
ATOM 3785 C CA . PRO B 1 240 ? 135.436 86.380 90.983 1.00 52.83 237 PRO B CA 1
ATOM 3786 C C . PRO B 1 240 ? 136.280 86.152 89.727 1.00 52.70 237 PRO B C 1
ATOM 3787 O O . PRO B 1 240 ? 135.866 86.534 88.629 1.00 52.67 237 PRO B O 1
ATOM 3791 N N . PHE B 1 241 ? 137.441 85.523 89.899 1.00 52.75 238 PHE B N 1
ATOM 3792 C CA . PHE B 1 241 ? 138.328 85.202 88.783 1.00 52.86 238 PHE B CA 1
ATOM 3793 C C . PHE B 1 241 ? 138.187 83.766 88.231 1.00 52.79 238 PHE B C 1
ATOM 3794 O O . PHE B 1 241 ? 139.027 83.322 87.449 1.00 53.28 238 PHE B O 1
ATOM 3802 N N . TYR B 1 242 ? 137.121 83.056 88.616 1.00 52.35 239 TYR B N 1
ATOM 3803 C CA . TYR B 1 242 ? 136.832 81.727 88.077 1.00 51.68 239 TYR B CA 1
ATOM 3804 C C . TYR B 1 242 ? 136.679 81.787 86.561 1.00 51.35 239 TYR B C 1
ATOM 3805 O O . TYR B 1 242 ? 137.370 81.073 85.836 1.00 51.62 239 TYR B O 1
ATOM 3814 N N . THR B 1 243 ? 135.782 82.641 86.084 1.00 50.77 240 THR B N 1
ATOM 3815 C CA . THR B 1 243 ? 135.552 82.791 84.649 1.00 50.60 240 THR B CA 1
ATOM 3816 C C . THR B 1 243 ? 136.807 83.295 83.925 1.00 50.29 240 THR B C 1
ATOM 3817 O O . THR B 1 243 ? 137.085 82.877 82.802 1.00 50.46 240 THR B O 1
ATOM 3821 N N . ASP B 1 244 ? 137.569 84.168 84.586 1.00 49.38 241 ASP B N 1
ATOM 3822 C CA . ASP B 1 244 ? 138.769 84.759 84.002 1.00 48.69 241 ASP B CA 1
ATOM 3823 C C . ASP B 1 244 ? 139.891 83.729 83.840 1.00 47.47 241 ASP B C 1
ATOM 3824 O O . ASP B 1 244 ? 140.526 83.666 82.776 1.00 46.87 241 ASP B O 1
ATOM 3829 N N . LEU B 1 245 ? 140.112 82.918 84.880 1.00 45.91 242 LEU B N 1
ATOM 3830 C CA . LEU B 1 245 ? 141.044 81.786 84.801 1.00 44.83 242 LEU B CA 1
ATOM 3831 C C . LEU B 1 245 ? 140.826 80.967 83.522 1.00 43.91 242 LEU B C 1
ATOM 3832 O O . LEU B 1 245 ? 141.721 80.858 82.692 1.00 43.32 242 LEU B O 1
ATOM 3837 N N . TRP B 1 246 ? 139.625 80.433 83.353 1.00 43.23 243 TRP B N 1
ATOM 3838 C CA . TRP B 1 246 ? 139.365 79.534 82.238 1.00 43.22 243 TRP B CA 1
ATOM 3839 C C . TRP B 1 246 ? 139.376 80.216 80.871 1.00 43.64 243 TRP B C 1
ATOM 3840 O O . TRP B 1 246 ? 139.903 79.645 79.907 1.00 43.66 243 TRP B O 1
ATOM 3851 N N . VAL B 1 247 ? 138.821 81.432 80.792 1.00 43.61 244 VAL B N 1
ATOM 3852 C CA . VAL B 1 247 ? 138.804 82.171 79.534 1.00 43.22 244 VAL B CA 1
ATOM 3853 C C . VAL B 1 247 ? 140.233 82.552 79.137 1.00 43.30 244 VAL B C 1
ATOM 3854 O O . VAL B 1 247 ? 140.598 82.420 77.958 1.00 43.49 244 VAL B O 1
ATOM 3858 N N . ASN B 1 248 ? 141.036 82.993 80.115 1.00 42.77 245 ASN B N 1
ATOM 3859 C CA . ASN B 1 248 ? 142.432 83.388 79.854 1.00 42.69 245 ASN B CA 1
ATOM 3860 C C . ASN B 1 248 ? 143.337 82.221 79.481 1.00 42.47 245 ASN B C 1
ATOM 3861 O O . ASN B 1 248 ? 144.211 82.364 78.616 1.00 42.46 245 ASN B O 1
ATOM 3866 N N . THR B 1 249 ? 143.165 81.083 80.158 1.00 41.76 246 THR B N 1
ATOM 3867 C CA . THR B 1 249 ? 143.929 79.889 79.795 1.00 41.40 246 THR B CA 1
ATOM 3868 C C . THR B 1 249 ? 143.566 79.466 78.364 1.00 40.52 246 THR B C 1
ATOM 3869 O O . THR B 1 249 ? 144.451 79.232 77.558 1.00 39.80 246 THR B O 1
ATOM 3873 N N . LEU B 1 250 ? 142.269 79.414 78.057 1.00 40.49 247 LEU B N 1
ATOM 3874 C CA . LEU B 1 250 ? 141.792 79.057 76.714 1.00 41.26 247 LEU B CA 1
ATOM 3875 C C . LEU B 1 250 ? 142.305 80.018 75.631 1.00 42.15 247 LEU B C 1
ATOM 3876 O O . LEU B 1 250 ? 142.772 79.580 74.569 1.00 42.15 247 LEU B O 1
ATOM 3881 N N . GLN B 1 251 ? 142.210 81.325 75.906 1.00 43.00 248 GLN B N 1
ATOM 3882 C CA . GLN B 1 251 ? 142.733 82.354 74.992 1.00 43.63 248 GLN B CA 1
ATOM 3883 C C . GLN B 1 251 ? 144.242 82.226 74.805 1.00 42.98 248 GLN B C 1
ATOM 3884 O O . GLN B 1 251 ? 144.734 82.403 73.690 1.00 43.09 248 GLN B O 1
ATOM 3890 N N . PHE B 1 252 ? 144.962 81.916 75.886 1.00 42.36 249 PHE B N 1
ATOM 3891 C CA . PHE B 1 252 ? 146.421 81.792 75.832 1.00 42.42 249 PHE B CA 1
ATOM 3892 C C . PHE B 1 252 ? 146.855 80.609 74.970 1.00 42.99 249 PHE B C 1
ATOM 3893 O O . PHE B 1 252 ? 147.875 80.683 74.293 1.00 42.93 249 PHE B O 1
ATOM 3901 N N . ILE B 1 253 ? 146.093 79.513 74.986 1.00 43.39 250 ILE B N 1
ATOM 3902 C CA . ILE B 1 253 ? 146.495 78.354 74.184 1.00 44.13 250 ILE B CA 1
ATOM 3903 C C . ILE B 1 253 ? 145.778 78.255 72.845 1.00 44.49 250 ILE B C 1
ATOM 3904 O O . ILE B 1 253 ? 146.099 77.368 72.043 1.00 45.11 250 ILE B O 1
ATOM 3909 N N . ALA B 1 254 ? 144.820 79.145 72.592 1.00 45.01 251 ALA B N 1
ATOM 3910 C CA . ALA B 1 254 ? 144.100 79.130 71.313 1.00 45.86 251 ALA B CA 1
ATOM 3911 C C . ALA B 1 254 ? 145.034 79.207 70.089 1.00 46.59 251 ALA B C 1
ATOM 3912 O O . ALA B 1 254 ? 146.101 79.828 70.150 1.00 46.46 251 ALA B O 1
ATOM 3914 N N . ARG B 1 255 ? 144.633 78.531 69.010 1.00 47.60 252 ARG B N 1
ATOM 3915 C CA . ARG B 1 255 ? 145.335 78.530 67.722 1.00 48.93 252 ARG B CA 1
ATOM 3916 C C . ARG B 1 255 ? 145.660 79.957 67.252 1.00 50.09 252 ARG B C 1
ATOM 3917 O O . ARG B 1 255 ? 144.755 80.792 67.132 1.00 50.30 252 ARG B O 1
ATOM 3925 N N . LYS B 1 256 ? 146.938 80.239 66.993 1.00 51.52 253 LYS B N 1
ATOM 3926 C CA . LYS B 1 256 ? 147.335 81.588 66.556 1.00 53.10 253 LYS B CA 1
ATOM 3927 C C . LYS B 1 256 ? 147.141 81.768 65.054 1.00 53.08 253 LYS B C 1
ATOM 3928 O O . LYS B 1 256 ? 146.120 82.294 64.621 1.00 53.44 253 LYS B O 1
ATOM 3934 N N . LEU C 1 11 ? 149.396 15.015 69.450 1.00 49.15 8 LEU C N 1
ATOM 3935 C CA . LEU C 1 11 ? 149.719 16.198 70.323 1.00 49.55 8 LEU C CA 1
ATOM 3936 C C . LEU C 1 11 ? 148.598 16.503 71.330 1.00 48.99 8 LEU C C 1
ATOM 3937 O O . LEU C 1 11 ? 147.454 16.772 70.943 1.00 48.70 8 LEU C O 1
ATOM 3942 N N . LYS C 1 12 ? 148.957 16.458 72.616 1.00 48.53 9 LYS C N 1
ATOM 3943 C CA . LYS C 1 12 ? 148.024 16.550 73.740 1.00 48.39 9 LYS C CA 1
ATOM 3944 C C . LYS C 1 12 ? 148.111 17.931 74.428 1.00 47.66 9 LYS C C 1
ATOM 3945 O O . LYS C 1 12 ? 149.111 18.231 75.092 1.00 47.96 9 LYS C O 1
ATOM 3951 N N . VAL C 1 13 ? 147.075 18.763 74.268 1.00 46.51 10 VAL C N 1
ATOM 3952 C CA . VAL C 1 13 ? 147.105 20.152 74.787 1.00 45.14 10 VAL C CA 1
ATOM 3953 C C . VAL C 1 13 ? 145.947 20.534 75.726 1.00 43.94 10 VAL C C 1
ATOM 3954 O O . VAL C 1 13 ? 144.780 20.410 75.369 1.00 43.52 10 VAL C O 1
ATOM 3958 N N . LEU C 1 14 ? 146.288 21.001 76.927 1.00 42.54 11 LEU C N 1
ATOM 3959 C CA . LEU C 1 14 ? 145.309 21.604 77.843 1.00 41.06 11 LEU C CA 1
ATOM 3960 C C . LEU C 1 14 ? 145.157 23.107 77.517 1.00 40.26 11 LEU C C 1
ATOM 3961 O O . LEU C 1 14 ? 146.117 23.879 77.645 1.00 40.00 11 LEU C O 1
ATOM 3966 N N . PHE C 1 15 ? 143.968 23.512 77.077 1.00 38.84 12 PHE C N 1
ATOM 3967 C CA . PHE C 1 15 ? 143.701 24.915 76.761 1.00 38.07 12 PHE C CA 1
ATOM 3968 C C . PHE C 1 15 ? 142.817 25.523 77.852 1.00 38.02 12 PHE C C 1
ATOM 3969 O O . PHE C 1 15 ? 141.706 25.043 78.111 1.00 38.02 12 PHE C O 1
ATOM 3977 N N . ILE C 1 16 ? 143.315 26.575 78.497 1.00 37.27 13 ILE C N 1
ATOM 3978 C CA . ILE C 1 16 ? 142.621 27.163 79.640 1.00 36.80 13 ILE C CA 1
ATOM 3979 C C . ILE C 1 16 ? 142.250 28.640 79.393 1.00 36.51 13 ILE C C 1
ATOM 3980 O O . ILE C 1 16 ? 143.069 29.416 78.891 1.00 35.39 13 ILE C O 1
ATOM 3985 N N . GLY C 1 17 ? 141.013 28.998 79.764 1.00 36.25 14 GLY C N 1
ATOM 3986 C CA . GLY C 1 17 ? 140.508 30.362 79.664 1.00 35.56 14 GLY C CA 1
ATOM 3987 C C . GLY C 1 17 ? 139.522 30.567 78.537 1.00 35.75 14 GLY C C 1
ATOM 3988 O O . GLY C 1 17 ? 138.701 29.685 78.245 1.00 36.10 14 GLY C O 1
ATOM 3989 N N . GLU C 1 18 ? 139.611 31.744 77.916 1.00 35.51 15 GLU C N 1
ATOM 3990 C CA . GLU C 1 18 ? 138.727 32.196 76.826 1.00 35.46 15 GLU C CA 1
ATOM 3991 C C . GLU C 1 18 ? 137.231 32.054 77.086 1.00 35.59 15 GLU C C 1
ATOM 3992 O O . GLU C 1 18 ? 136.441 31.796 76.170 1.00 35.79 15 GLU C O 1
ATOM 3998 N N . SER C 1 19 ? 136.840 32.245 78.337 1.00 35.59 16 SER C N 1
ATOM 3999 C CA . SER C 1 19 ? 135.439 32.170 78.703 1.00 35.33 16 SER C CA 1
ATOM 4000 C C . SER C 1 19 ? 135.084 33.293 79.670 1.00 35.71 16 SER C C 1
ATOM 4001 O O . SER C 1 19 ? 135.923 33.766 80.440 1.00 35.59 16 SER C O 1
ATOM 4004 N N . TRP C 1 20 ? 133.829 33.711 79.624 1.00 36.07 17 TRP C N 1
ATOM 4005 C CA . TRP C 1 20 ? 133.360 34.793 80.457 1.00 36.31 17 TRP C CA 1
ATOM 4006 C C . TRP C 1 20 ? 131.849 34.709 80.611 1.00 36.29 17 TRP C C 1
ATOM 4007 O O . TRP C 1 20 ? 131.163 34.207 79.730 1.00 36.70 17 TRP C O 1
ATOM 4018 N N A HIS C 1 21 ? 131.345 35.173 81.749 0.50 36.24 18 HIS C N 1
ATOM 4019 N N B HIS C 1 21 ? 131.350 35.194 81.748 0.50 36.44 18 HIS C N 1
ATOM 4020 C CA A HIS C 1 21 ? 129.920 35.420 81.908 0.50 35.69 18 HIS C CA 1
ATOM 4021 C CA B HIS C 1 21 ? 129.922 35.400 81.985 0.50 36.08 18 HIS C CA 1
ATOM 4022 C C A HIS C 1 21 ? 129.721 36.923 81.967 0.50 35.63 18 HIS C C 1
ATOM 4023 C C B HIS C 1 21 ? 129.676 36.914 82.007 0.50 35.84 18 HIS C C 1
ATOM 4024 O O A HIS C 1 21 ? 130.259 37.596 82.847 0.50 35.73 18 HIS C O 1
ATOM 4025 O O B HIS C 1 21 ? 130.157 37.597 82.912 0.50 35.91 18 HIS C O 1
ATOM 4038 N N . ILE C 1 22 ? 128.959 37.439 81.012 1.00 35.76 19 ILE C N 1
ATOM 4039 C CA . ILE C 1 22 ? 128.557 38.851 80.999 1.00 35.16 19 ILE C CA 1
ATOM 4040 C C . ILE C 1 22 ? 127.242 39.048 81.747 1.00 35.34 19 ILE C C 1
ATOM 4041 O O . ILE C 1 22 ? 126.259 38.335 81.515 1.00 35.29 19 ILE C O 1
ATOM 4046 N N . HIS C 1 23 ? 127.238 40.003 82.674 1.00 35.03 20 HIS C N 1
ATOM 4047 C CA . HIS C 1 23 ? 125.998 40.493 83.251 1.00 34.75 20 HIS C CA 1
ATOM 4048 C C . HIS C 1 23 ? 125.820 41.939 82.805 1.00 34.40 20 HIS C C 1
ATOM 4049 O O . HIS C 1 23 ? 126.653 42.787 83.132 1.00 33.80 20 HIS C O 1
ATOM 4064 N N . ILE C 1 25 ? 123.635 45.465 82.596 1.00 33.18 22 ILE C N 1
ATOM 4065 C CA . ILE C 1 25 ? 122.650 46.332 83.241 1.00 32.21 22 ILE C CA 1
ATOM 4066 C C . ILE C 1 25 ? 122.245 47.404 82.253 1.00 31.68 22 ILE C C 1
ATOM 4067 O O . ILE C 1 25 ? 123.025 48.294 81.964 1.00 31.50 22 ILE C O 1
ATOM 4072 N N . HIS C 1 26 ? 121.028 47.305 81.727 1.00 31.88 23 HIS C N 1
ATOM 4073 C CA . HIS C 1 26 ? 120.515 48.244 80.734 1.00 31.95 23 HIS C CA 1
ATOM 4074 C C . HIS C 1 26 ? 119.714 49.335 81.427 1.00 32.16 23 HIS C C 1
ATOM 4075 O O . HIS C 1 26 ? 118.588 49.082 81.868 1.00 32.97 23 HIS C O 1
ATOM 4082 N N . SER C 1 27 ? 120.250 50.549 81.495 1.00 32.11 24 SER C N 1
ATOM 4083 C CA . SER C 1 27 ? 119.548 51.639 82.161 1.00 31.53 24 SER C CA 1
ATOM 4084 C C . SER C 1 27 ? 118.860 52.501 81.146 1.00 32.12 24 SER C C 1
ATOM 4085 O O . SER C 1 27 ? 119.512 53.070 80.271 1.00 32.66 24 SER C O 1
ATOM 4088 N N . LYS C 1 28 ? 117.538 52.597 81.256 1.00 32.59 25 LYS C N 1
ATOM 4089 C CA . LYS C 1 28 ? 116.765 53.548 80.444 1.00 32.82 25 LYS C CA 1
ATOM 4090 C C . LYS C 1 28 ? 116.118 54.552 81.380 1.00 32.68 25 LYS C C 1
ATOM 4091 O O . LYS C 1 28 ? 115.083 54.264 81.999 1.00 32.99 25 LYS C O 1
ATOM 4097 N N . GLY C 1 29 ? 116.738 55.723 81.488 1.00 32.43 26 GLY C N 1
ATOM 4098 C CA . GLY C 1 29 ? 116.310 56.741 82.435 1.00 32.01 26 GLY C CA 1
ATOM 4099 C C . GLY C 1 29 ? 116.491 56.230 83.851 1.00 32.11 26 GLY C C 1
ATOM 4100 O O . GLY C 1 29 ? 117.529 55.660 84.178 1.00 32.80 26 GLY C O 1
ATOM 4101 N N . TYR C 1 30 ? 115.470 56.405 84.684 1.00 31.65 27 TYR C N 1
ATOM 4102 C CA . TYR C 1 30 ? 115.489 55.957 86.065 1.00 31.10 27 TYR C CA 1
ATOM 4103 C C . TYR C 1 30 ? 115.618 54.425 86.180 1.00 30.85 27 TYR C C 1
ATOM 4104 O O . TYR C 1 30 ? 116.228 53.923 87.132 1.00 29.62 27 TYR C O 1
ATOM 4113 N N . ASP C 1 31 ? 115.032 53.693 85.221 1.00 30.43 28 ASP C N 1
ATOM 4114 C CA . ASP C 1 31 ? 114.897 52.241 85.330 1.00 30.16 28 ASP C CA 1
ATOM 4115 C C . ASP C 1 31 ? 116.014 51.489 84.623 1.00 30.24 28 ASP C C 1
ATOM 4116 O O . ASP C 1 31 ? 116.653 52.004 83.710 1.00 29.63 28 ASP C O 1
ATOM 4121 N N . SER C 1 32 ? 116.166 50.231 85.016 1.00 30.36 29 SER C N 1
ATOM 4122 C CA . SER C 1 32 ? 117.041 49.294 84.350 1.00 31.03 29 SER C CA 1
ATOM 4123 C C . SER C 1 32 ? 116.487 47.852 84.386 1.00 30.93 29 SER C C 1
ATOM 4124 O O . SER C 1 32 ? 115.786 47.440 85.302 1.00 29.82 29 SER C O 1
ATOM 4127 N N . PHE C 1 33 ? 116.793 47.096 83.344 1.00 31.76 30 PHE C N 1
ATOM 4128 C CA . PHE C 1 33 ? 116.578 45.663 83.357 1.00 31.88 30 PHE C CA 1
ATOM 4129 C C . PHE C 1 33 ? 117.934 45.007 83.046 1.00 32.52 30 PHE C C 1
ATOM 4130 O O . PHE C 1 33 ? 118.878 45.668 82.606 1.00 32.88 30 PHE C O 1
ATOM 4138 N N . THR C 1 34 ? 118.042 43.716 83.296 1.00 33.36 31 THR C N 1
ATOM 4139 C CA . THR C 1 34 ? 119.325 43.033 83.142 1.00 33.90 31 THR C CA 1
ATOM 4140 C C . THR C 1 34 ? 119.230 41.859 82.176 1.00 34.24 31 THR C C 1
ATOM 4141 O O . THR C 1 34 ? 118.171 41.237 82.042 1.00 34.82 31 THR C O 1
ATOM 4145 N N . SER C 1 35 ? 120.319 41.616 81.454 1.00 34.27 32 SER C N 1
ATOM 4146 C CA . SER C 1 35 ? 120.454 40.420 80.631 1.00 34.08 32 SER C CA 1
ATOM 4147 C C . SER C 1 35 ? 121.840 39.844 80.852 1.00 34.10 32 SER C C 1
ATOM 4148 O O . SER C 1 35 ? 122.822 40.581 80.927 1.00 33.53 32 SER C O 1
ATOM 4151 N N . SER C 1 36 ? 121.908 38.528 80.991 1.00 33.78 33 SER C N 1
ATOM 4152 C CA . SER C 1 36 ? 123.162 37.864 81.274 1.00 33.69 33 SER C CA 1
ATOM 4153 C C . SER C 1 36 ? 123.436 36.822 80.214 1.00 34.42 33 SER C C 1
ATOM 4154 O O . SER C 1 36 ? 122.496 36.276 79.623 1.00 34.14 33 SER C O 1
ATOM 4157 N N . LYS C 1 37 ? 124.720 36.572 79.950 1.00 35.43 34 LYS C N 1
ATOM 4158 C CA . LYS C 1 37 ? 125.134 35.478 79.041 1.00 36.31 34 LYS C CA 1
ATOM 4159 C C . LYS C 1 37 ? 126.556 34.979 79.273 1.00 37.02 34 LYS C C 1
ATOM 4160 O O . LYS C 1 37 ? 127.471 35.767 79.539 1.00 37.58 34 LYS C O 1
ATOM 4166 N N . TYR C 1 38 ? 126.720 33.665 79.164 1.00 37.61 35 TYR C N 1
ATOM 4167 C CA . TYR C 1 38 ? 128.022 33.030 79.134 1.00 38.94 35 TYR C CA 1
ATOM 4168 C C . TYR C 1 38 ? 128.466 33.006 77.680 1.00 40.06 35 TYR C C 1
ATOM 4169 O O . TYR C 1 38 ? 127.638 32.835 76.782 1.00 40.87 35 TYR C O 1
ATOM 4178 N N . GLU C 1 39 ? 129.759 33.225 77.436 1.00 40.88 36 GLU C N 1
ATOM 4179 C CA . GLU C 1 39 ? 130.324 33.076 76.079 1.00 41.24 36 GLU C CA 1
ATOM 4180 C C . GLU C 1 39 ? 131.698 32.425 76.127 1.00 40.77 36 GLU C C 1
ATOM 4181 O O . GLU C 1 39 ? 132.370 32.442 77.163 1.00 40.52 36 GLU C O 1
ATOM 4187 N N . GLU C 1 40 ? 132.105 31.866 74.988 1.00 40.78 37 GLU C N 1
ATOM 4188 C CA . GLU C 1 40 ? 133.464 31.375 74.801 1.00 40.59 37 GLU C CA 1
ATOM 4189 C C . GLU C 1 40 ? 134.138 32.061 73.628 1.00 40.44 37 GLU C C 1
ATOM 4190 O O . GLU C 1 40 ? 133.535 32.210 72.582 1.00 40.52 37 GLU C O 1
ATOM 4196 N N . GLY C 1 41 ? 135.384 32.490 73.808 1.00 40.49 38 GLY C N 1
ATOM 4197 C CA . GLY C 1 41 ? 136.037 33.339 72.811 1.00 41.37 38 GLY C CA 1
ATOM 4198 C C . GLY C 1 41 ? 136.979 32.710 71.789 1.00 42.01 38 GLY C C 1
ATOM 4199 O O . GLY C 1 41 ? 137.395 33.381 70.844 1.00 42.09 38 GLY C O 1
ATOM 4200 N N . ALA C 1 42 ? 137.330 31.438 71.968 1.00 42.39 39 ALA C N 1
ATOM 4201 C CA . ALA C 1 42 ? 138.304 30.804 71.082 1.00 42.88 39 ALA C CA 1
ATOM 4202 C C . ALA C 1 42 ? 137.725 29.560 70.388 1.00 43.35 39 ALA C C 1
ATOM 4203 O O . ALA C 1 42 ? 138.450 28.641 70.028 1.00 43.34 39 ALA C O 1
ATOM 4205 N N . THR C 1 43 ? 136.410 29.546 70.199 1.00 44.06 40 THR C N 1
ATOM 4206 C CA . THR C 1 43 ? 135.729 28.404 69.591 1.00 44.44 40 THR C CA 1
ATOM 4207 C C . THR C 1 43 ? 136.295 28.112 68.197 1.00 44.58 40 THR C C 1
ATOM 4208 O O . THR C 1 43 ? 136.538 26.948 67.851 1.00 44.55 40 THR C O 1
ATOM 4212 N N . TRP C 1 44 ? 136.513 29.174 67.426 1.00 44.23 41 TRP C N 1
ATOM 4213 C CA . TRP C 1 44 ? 137.200 29.102 66.140 1.00 44.88 41 TRP C CA 1
ATOM 4214 C C . TRP C 1 44 ? 138.616 28.479 66.241 1.00 45.01 41 TRP C C 1
ATOM 4215 O O . TRP C 1 44 ? 138.883 27.440 65.611 1.00 45.25 41 TRP C O 1
ATOM 4226 N N . LEU C 1 45 ? 139.508 29.101 67.022 1.00 44.18 42 LEU C N 1
ATOM 4227 C CA . LEU C 1 45 ? 140.855 28.571 67.240 1.00 43.90 42 LEU C CA 1
ATOM 4228 C C . LEU C 1 45 ? 140.849 27.073 67.628 1.00 44.29 42 LEU C C 1
ATOM 4229 O O . LEU C 1 45 ? 141.571 26.266 67.042 1.00 43.57 42 LEU C O 1
ATOM 4234 N N . LEU C 1 46 ? 140.028 26.726 68.615 1.00 44.67 43 LEU C N 1
ATOM 4235 C CA . LEU C 1 46 ? 139.888 25.351 69.083 1.00 45.26 43 LEU C CA 1
ATOM 4236 C C . LEU C 1 46 ? 139.491 24.392 67.961 1.00 46.04 43 LEU C C 1
ATOM 4237 O O . LEU C 1 46 ? 140.024 23.277 67.879 1.00 45.53 43 LEU C O 1
ATOM 4242 N N . GLU C 1 47 ? 138.575 24.835 67.103 1.00 47.05 44 GLU C N 1
ATOM 4243 C CA . GLU C 1 47 ? 138.176 24.046 65.950 1.00 48.78 44 GLU C CA 1
ATOM 4244 C C . GLU C 1 47 ? 139.306 23.925 64.926 1.00 48.84 44 GLU C C 1
ATOM 4245 O O . GLU C 1 47 ? 139.556 22.831 64.417 1.00 49.01 44 GLU C O 1
ATOM 4251 N N . CYS C 1 48 ? 139.996 25.038 64.658 1.00 48.98 45 CYS C N 1
ATOM 4252 C CA . CYS C 1 48 ? 141.157 25.045 63.769 1.00 48.86 45 CYS C CA 1
ATOM 4253 C C . CYS C 1 48 ? 142.204 24.063 64.248 1.00 49.27 45 CYS C C 1
ATOM 4254 O O . CYS C 1 48 ? 142.746 23.286 63.453 1.00 49.77 45 CYS C O 1
ATOM 4257 N N . LEU C 1 49 ? 142.484 24.118 65.548 1.00 49.30 46 LEU C N 1
ATOM 4258 C CA . LEU C 1 49 ? 143.483 23.274 66.178 1.00 49.44 46 LEU C CA 1
ATOM 4259 C C . LEU C 1 49 ? 143.093 21.795 66.157 1.00 50.34 46 LEU C C 1
ATOM 4260 O O . LEU C 1 49 ? 143.950 20.930 65.996 1.00 50.12 46 LEU C O 1
ATOM 4265 N N . ARG C 1 50 ? 141.803 21.515 66.351 1.00 51.38 47 ARG C N 1
ATOM 4266 C CA . ARG C 1 50 ? 141.288 20.152 66.273 1.00 52.53 47 ARG C CA 1
ATOM 4267 C C . ARG C 1 50 ? 141.505 19.616 64.857 1.00 52.69 47 ARG C C 1
ATOM 4268 O O . ARG C 1 50 ? 142.133 18.571 64.679 1.00 52.42 47 ARG C O 1
ATOM 4276 N N . LYS C 1 51 ? 141.013 20.364 63.866 1.00 52.96 48 LYS C N 1
ATOM 4277 C CA . LYS C 1 51 ? 141.153 20.009 62.453 1.00 53.45 48 LYS C CA 1
ATOM 4278 C C . LYS C 1 51 ? 142.610 19.933 61.999 1.00 53.18 48 LYS C C 1
ATOM 4279 O O . LYS C 1 51 ? 142.907 19.331 60.966 1.00 53.39 48 LYS C O 1
ATOM 4285 N N . GLY C 1 52 ? 143.508 20.539 62.770 1.00 52.81 49 GLY C N 1
ATOM 4286 C CA . GLY C 1 52 ? 144.933 20.550 62.439 1.00 52.27 49 GLY C CA 1
ATOM 4287 C C . GLY C 1 52 ? 145.742 19.494 63.169 1.00 51.90 49 GLY C C 1
ATOM 4288 O O . GLY C 1 52 ? 146.972 19.574 63.208 1.00 52.29 49 GLY C O 1
ATOM 4289 N N . GLY C 1 53 ? 145.053 18.519 63.762 1.00 51.40 50 GLY C N 1
ATOM 4290 C CA . GLY C 1 53 ? 145.694 17.372 64.407 1.00 50.76 50 GLY C CA 1
ATOM 4291 C C . GLY C 1 53 ? 146.009 17.489 65.894 1.00 50.54 50 GLY C C 1
ATOM 4292 O O . GLY C 1 53 ? 146.680 16.619 66.458 1.00 50.21 50 GLY C O 1
ATOM 4293 N N . VAL C 1 54 ? 145.526 18.557 66.535 1.00 50.27 51 VAL C N 1
ATOM 4294 C CA . VAL C 1 54 ? 145.772 18.783 67.957 1.00 49.45 51 VAL C CA 1
ATOM 4295 C C . VAL C 1 54 ? 144.627 18.203 68.789 1.00 49.23 51 VAL C C 1
ATOM 4296 O O . VAL C 1 54 ? 143.458 18.392 68.468 1.00 48.83 51 VAL C O 1
ATOM 4300 N N . ASP C 1 55 ? 144.980 17.488 69.853 1.00 48.95 52 ASP C N 1
ATOM 4301 C CA . ASP C 1 55 ? 143.998 16.904 70.756 1.00 49.27 52 ASP C CA 1
ATOM 4302 C C . ASP C 1 55 ? 143.854 17.806 71.993 1.00 48.97 52 ASP C C 1
ATOM 4303 O O . ASP C 1 55 ? 144.732 17.809 72.866 1.00 49.04 52 ASP C O 1
ATOM 4308 N N . ILE C 1 56 ? 142.752 18.566 72.049 1.00 48.24 53 ILE C N 1
ATOM 4309 C CA . ILE C 1 56 ? 142.554 19.599 73.066 1.00 47.42 53 ILE C CA 1
ATOM 4310 C C . ILE C 1 56 ? 141.638 19.160 74.206 1.00 46.92 53 ILE C C 1
ATOM 4311 O O . ILE C 1 56 ? 140.529 18.691 73.969 1.00 46.91 53 ILE C O 1
ATOM 4316 N N . ASP C 1 57 ? 142.104 19.342 75.441 1.00 46.41 54 ASP C N 1
ATOM 4317 C CA . ASP C 1 57 ? 141.221 19.407 76.610 1.00 45.99 54 ASP C CA 1
ATOM 4318 C C . ASP C 1 57 ? 140.958 20.877 76.994 1.00 45.89 54 ASP C C 1
ATOM 4319 O O . ASP C 1 57 ? 141.859 21.574 77.478 1.00 46.09 54 ASP C O 1
ATOM 4324 N N . TYR C 1 58 ? 139.726 21.334 76.763 1.00 45.14 55 TYR C N 1
ATOM 4325 C CA . TYR C 1 58 ? 139.351 22.721 76.992 1.00 44.18 55 TYR C CA 1
ATOM 4326 C C . TYR C 1 58 ? 138.769 22.980 78.374 1.00 43.37 55 TYR C C 1
ATOM 4327 O O . TYR C 1 58 ? 137.704 22.465 78.728 1.00 43.96 55 TYR C O 1
ATOM 4344 N N . PRO C 1 60 ? 137.384 25.962 80.504 1.00 40.32 57 PRO C N 1
ATOM 4345 C CA . PRO C 1 60 ? 136.971 27.360 80.703 1.00 39.89 57 PRO C CA 1
ATOM 4346 C C . PRO C 1 60 ? 137.348 27.850 82.104 1.00 40.10 57 PRO C C 1
ATOM 4347 O O . PRO C 1 60 ? 137.622 27.027 83.001 1.00 40.01 57 PRO C O 1
ATOM 4351 N N . ALA C 1 61 ? 137.388 29.171 82.289 1.00 39.77 58 ALA C N 1
ATOM 4352 C CA . ALA C 1 61 ? 137.855 29.745 83.545 1.00 39.87 58 ALA C CA 1
ATOM 4353 C C . ALA C 1 61 ? 137.139 29.185 84.769 1.00 40.04 58 ALA C C 1
ATOM 4354 O O . ALA C 1 61 ? 137.791 28.853 85.756 1.00 39.81 58 ALA C O 1
ATOM 4356 N N . HIS C 1 62 ? 135.813 29.059 84.700 1.00 40.51 59 HIS C N 1
ATOM 4357 C CA . HIS C 1 62 ? 135.021 28.628 85.869 1.00 41.24 59 HIS C CA 1
ATOM 4358 C C . HIS C 1 62 ? 135.319 27.203 86.295 1.00 41.25 59 HIS C C 1
ATOM 4359 O O . HIS C 1 62 ? 135.173 26.847 87.466 1.00 41.98 59 HIS C O 1
ATOM 4366 N N . THR C 1 63 ? 135.764 26.401 85.341 1.00 40.99 60 THR C N 1
ATOM 4367 C CA . THR C 1 63 ? 136.174 25.050 85.616 1.00 40.79 60 THR C CA 1
ATOM 4368 C C . THR C 1 63 ? 137.467 25.043 86.440 1.00 40.86 60 THR C C 1
ATOM 4369 O O . THR C 1 63 ? 137.619 24.212 87.347 1.00 40.21 60 THR C O 1
ATOM 4373 N N . VAL C 1 64 ? 138.383 25.977 86.139 1.00 40.66 61 VAL C N 1
ATOM 4374 C CA . VAL C 1 64 ? 139.618 26.139 86.928 1.00 40.31 61 VAL C CA 1
ATOM 4375 C C . VAL C 1 64 ? 139.276 26.399 88.402 1.00 40.85 61 VAL C C 1
ATOM 4376 O O . VAL C 1 64 ? 140.005 25.971 89.289 1.00 40.78 61 VAL C O 1
ATOM 4380 N N . GLN C 1 65 ? 138.150 27.064 88.651 1.00 41.27 62 GLN C N 1
ATOM 4381 C CA . GLN C 1 65 ? 137.739 27.413 90.011 1.00 42.48 62 GLN C CA 1
ATOM 4382 C C . GLN C 1 65 ? 137.267 26.196 90.805 1.00 43.04 62 GLN C C 1
ATOM 4383 O O . GLN C 1 65 ? 137.410 26.145 92.031 1.00 42.04 62 GLN C O 1
ATOM 4389 N N . ILE C 1 66 ? 136.724 25.222 90.075 1.00 44.45 63 ILE C N 1
ATOM 4390 C CA . ILE C 1 66 ? 136.096 24.022 90.643 1.00 45.86 63 ILE C CA 1
ATOM 4391 C C . ILE C 1 66 ? 136.980 22.776 90.536 1.00 46.40 63 ILE C C 1
ATOM 4392 O O . ILE C 1 66 ? 137.069 21.986 91.473 1.00 46.99 63 ILE C O 1
ATOM 4397 N N . ALA C 1 67 ? 137.622 22.589 89.392 1.00 46.67 64 ALA C N 1
ATOM 4398 C CA . ALA C 1 67 ? 138.188 21.289 89.096 1.00 47.38 64 ALA C CA 1
ATOM 4399 C C . ALA C 1 67 ? 139.558 21.375 88.457 1.00 47.70 64 ALA C C 1
ATOM 4400 O O . ALA C 1 67 ? 139.788 20.810 87.387 1.00 48.60 64 ALA C O 1
ATOM 4402 N N . PHE C 1 68 ? 140.475 22.088 89.099 1.00 47.76 65 PHE C N 1
ATOM 4403 C CA . PHE C 1 68 ? 141.812 22.159 88.558 1.00 47.82 65 PHE C CA 1
ATOM 4404 C C . PHE C 1 68 ? 142.670 21.033 89.126 1.00 48.64 65 PHE C C 1
ATOM 4405 O O . PHE C 1 68 ? 142.679 20.823 90.344 1.00 48.54 65 PHE C O 1
ATOM 4413 N N . PRO C 1 69 ? 143.393 20.309 88.242 1.00 49.38 66 PRO C N 1
ATOM 4414 C CA . PRO C 1 69 ? 144.208 19.161 88.648 1.00 50.22 66 PRO C CA 1
ATOM 4415 C C . PRO C 1 69 ? 145.055 19.458 89.877 1.00 51.11 66 PRO C C 1
ATOM 4416 O O . PRO C 1 69 ? 145.981 20.283 89.818 1.00 51.19 66 PRO C O 1
ATOM 4420 N N . GLU C 1 70 ? 144.720 18.807 90.987 1.00 52.03 67 GLU C N 1
ATOM 4421 C CA . GLU C 1 70 ? 145.524 18.912 92.195 1.00 53.40 67 GLU C CA 1
ATOM 4422 C C . GLU C 1 70 ? 146.886 18.240 92.049 1.00 54.12 67 GLU C C 1
ATOM 4423 O O . GLU C 1 70 ? 147.854 18.644 92.681 1.00 53.94 67 GLU C O 1
ATOM 4429 N N . SER C 1 71 ? 146.946 17.221 91.198 1.00 55.54 68 SER C N 1
ATOM 4430 C CA . SER C 1 71 ? 148.124 16.377 91.049 1.00 56.71 68 SER C CA 1
ATOM 4431 C C . SER C 1 71 ? 149.016 16.830 89.893 1.00 57.31 68 SER C C 1
ATOM 4432 O O . SER C 1 71 ? 148.554 16.950 88.756 1.00 57.55 68 SER C O 1
ATOM 4435 N N . ILE C 1 72 ? 150.292 17.074 90.189 1.00 57.97 69 ILE C N 1
ATOM 4436 C CA . ILE C 1 72 ? 151.314 17.385 89.164 1.00 58.64 69 ILE C CA 1
ATOM 4437 C C . ILE C 1 72 ? 151.427 16.291 88.077 1.00 58.77 69 ILE C C 1
ATOM 4438 O O . ILE C 1 72 ? 151.837 16.569 86.942 1.00 58.96 69 ILE C O 1
ATOM 4443 N N . ASP C 1 73 ? 151.048 15.061 88.436 1.00 58.64 70 ASP C N 1
ATOM 4444 C CA . ASP C 1 73 ? 150.961 13.948 87.493 1.00 58.37 70 ASP C CA 1
ATOM 4445 C C . ASP C 1 73 ? 149.803 14.092 86.517 1.00 57.50 70 ASP C C 1
ATOM 4446 O O . ASP C 1 73 ? 149.852 13.556 85.414 1.00 57.48 70 ASP C O 1
ATOM 4451 N N . GLU C 1 74 ? 148.752 14.789 86.929 1.00 56.84 71 GLU C N 1
ATOM 4452 C CA . GLU C 1 74 ? 147.632 15.037 86.029 1.00 56.13 71 GLU C CA 1
AT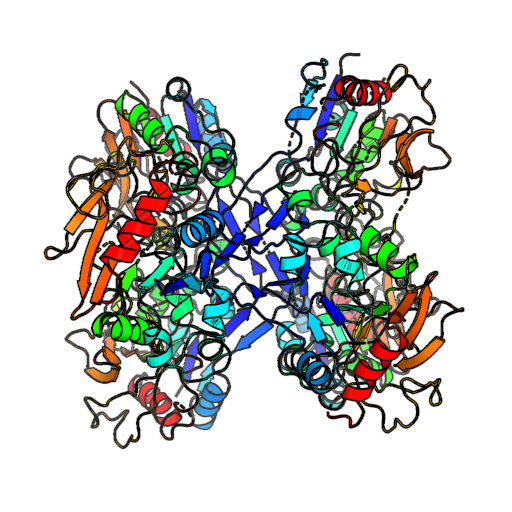OM 4453 C C . GLU C 1 74 ? 148.028 15.962 84.903 1.00 55.68 71 GLU C C 1
ATOM 4454 O O . GLU C 1 74 ? 147.633 15.752 83.756 1.00 56.15 71 GLU C O 1
ATOM 4460 N N . LEU C 1 75 ? 148.817 16.980 85.229 1.00 54.87 72 LEU C N 1
ATOM 4461 C CA . LEU C 1 75 ? 149.267 17.933 84.227 1.00 54.22 72 LEU C CA 1
ATOM 4462 C C . LEU C 1 75 ? 150.293 17.292 83.310 1.00 53.73 72 LEU C C 1
ATOM 4463 O O . LEU C 1 75 ? 150.350 17.612 82.120 1.00 53.67 72 LEU C O 1
ATOM 4468 N N . ASN C 1 76 ? 151.086 16.376 83.865 1.00 53.14 73 ASN C N 1
ATOM 4469 C CA . ASN C 1 76 ? 152.150 15.726 83.117 1.00 52.74 73 ASN C CA 1
ATOM 4470 C C . ASN C 1 76 ? 151.692 14.936 81.893 1.00 52.40 73 ASN C C 1
ATOM 4471 O O . ASN C 1 76 ? 152.479 14.711 80.974 1.00 52.50 73 ASN C O 1
ATOM 4476 N N . ARG C 1 77 ? 150.419 14.552 81.860 1.00 51.63 74 ARG C N 1
ATOM 4477 C CA . ARG C 1 77 ? 149.865 13.908 80.675 1.00 51.72 74 ARG C CA 1
ATOM 4478 C C . ARG C 1 77 ? 149.827 14.852 79.455 1.00 50.23 74 ARG C C 1
ATOM 4479 O O . ARG C 1 77 ? 149.789 14.394 78.303 1.00 50.55 74 ARG C O 1
ATOM 4487 N N . TYR C 1 78 ? 149.838 16.162 79.709 1.00 48.23 75 TYR C N 1
ATOM 4488 C CA . TYR C 1 78 ? 149.783 17.167 78.637 1.00 46.25 75 TYR C CA 1
ATOM 4489 C C . TYR C 1 78 ? 151.168 17.524 78.095 1.00 45.20 75 TYR C C 1
ATOM 4490 O O . TYR C 1 78 ? 152.121 17.649 78.870 1.00 45.00 75 TYR C O 1
ATOM 4499 N N . ASP C 1 79 ? 151.260 17.668 76.771 1.00 43.95 76 ASP C N 1
ATOM 4500 C CA . ASP C 1 79 ? 152.484 18.106 76.084 1.00 43.37 76 ASP C CA 1
ATOM 4501 C C . ASP C 1 79 ? 152.654 19.639 76.147 1.00 42.93 76 ASP C C 1
ATOM 4502 O O . ASP C 1 79 ? 153.786 20.142 76.211 1.00 42.30 76 ASP C O 1
ATOM 4507 N N . VAL C 1 80 ? 151.524 20.361 76.093 1.00 42.03 77 VAL C N 1
ATOM 4508 C CA . VAL C 1 80 ? 151.478 21.847 76.225 1.00 41.48 77 VAL C CA 1
ATOM 4509 C C . VAL C 1 80 ? 150.257 22.312 77.040 1.00 40.58 77 VAL C C 1
ATOM 4510 O O . VAL C 1 80 ? 149.171 21.739 76.936 1.00 40.33 77 VAL C O 1
ATOM 4514 N N . ILE C 1 81 ? 150.457 23.335 77.866 1.00 39.79 78 ILE C N 1
ATOM 4515 C CA . ILE C 1 81 ? 149.339 24.060 78.471 1.00 38.81 78 ILE C CA 1
ATOM 4516 C C . ILE C 1 81 ? 149.259 25.469 77.869 1.00 38.11 78 ILE C C 1
ATOM 4517 O O . ILE C 1 81 ? 150.285 26.158 77.723 1.00 38.65 78 ILE C O 1
ATOM 4522 N N . VAL C 1 82 ? 148.047 25.880 77.502 1.00 36.43 79 VAL C N 1
ATOM 4523 C CA . VAL C 1 82 ? 147.835 27.184 76.911 1.00 34.93 79 VAL C CA 1
ATOM 4524 C C . VAL C 1 82 ? 146.982 28.012 77.868 1.00 34.56 79 VAL C C 1
ATOM 4525 O O . VAL C 1 82 ? 145.952 27.539 78.347 1.00 34.03 79 VAL C O 1
ATOM 4529 N N . ILE C 1 83 ? 147.438 29.234 78.160 1.00 33.56 80 ILE C N 1
ATOM 4530 C CA . ILE C 1 83 ? 146.726 30.139 79.064 1.00 32.86 80 ILE C CA 1
ATOM 4531 C C . ILE C 1 83 ? 146.347 31.402 78.313 1.00 32.66 80 ILE C C 1
ATOM 4532 O O . ILE C 1 83 ? 147.206 32.079 77.741 1.00 33.11 80 ILE C O 1
ATOM 4537 N N . SER C 1 84 ? 145.052 31.703 78.286 1.00 32.09 81 SER C N 1
ATOM 4538 C CA . SER C 1 84 ? 144.559 32.820 77.493 1.00 31.48 81 SER C CA 1
ATOM 4539 C C . SER C 1 84 ? 143.310 33.457 78.072 1.00 31.33 81 SER C C 1
ATOM 4540 O O . SER C 1 84 ? 142.330 32.764 78.363 1.00 31.04 81 SER C O 1
ATOM 4543 N N . ASP C 1 85 ? 143.348 34.788 78.201 1.00 31.25 82 ASP C N 1
ATOM 4544 C CA . ASP C 1 85 ? 142.281 35.576 78.834 1.00 30.78 82 ASP C CA 1
ATOM 4545 C C . ASP C 1 85 ? 141.748 35.014 80.168 1.00 30.76 82 ASP C C 1
ATOM 4546 O O . ASP C 1 85 ? 140.541 34.984 80.430 1.00 30.08 82 ASP C O 1
ATOM 4551 N N . ILE C 1 86 ? 142.676 34.555 81.002 1.00 30.72 83 ILE C N 1
ATOM 4552 C CA . ILE C 1 86 ? 142.359 34.122 82.347 1.00 30.76 83 ILE C CA 1
ATOM 4553 C C . ILE C 1 86 ? 143.477 34.646 83.231 1.00 31.13 83 ILE C C 1
ATOM 4554 O O . ILE C 1 86 ? 144.667 34.439 82.933 1.00 31.28 83 ILE C O 1
ATOM 4559 N N . GLY C 1 87 ? 143.092 35.338 84.301 1.00 30.80 84 GLY C N 1
ATOM 4560 C CA . GLY C 1 87 ? 144.050 35.966 85.188 1.00 31.29 84 GLY C CA 1
ATOM 4561 C C . GLY C 1 87 ? 144.582 35.084 86.291 1.00 31.19 84 GLY C C 1
ATOM 4562 O O . GLY C 1 87 ? 143.966 34.097 86.674 1.00 32.00 84 GLY C O 1
ATOM 4563 N N . SER C 1 88 ? 145.735 35.459 86.822 1.00 31.34 85 SER C N 1
ATOM 4564 C CA . SER C 1 88 ? 146.401 34.693 87.866 1.00 31.21 85 SER C CA 1
ATOM 4565 C C . SER C 1 88 ? 145.484 34.377 89.058 1.00 31.55 85 SER C C 1
ATOM 4566 O O . SER C 1 88 ? 145.583 33.293 89.651 1.00 32.35 85 SER C O 1
ATOM 4569 N N . ASN C 1 89 ? 144.597 35.319 89.392 1.00 31.12 86 ASN C N 1
ATOM 4570 C CA . ASN C 1 89 ? 143.643 35.181 90.497 1.00 30.71 86 ASN C CA 1
ATOM 4571 C C . ASN C 1 89 ? 142.734 33.957 90.400 1.00 30.67 86 ASN C C 1
ATOM 4572 O O . ASN C 1 89 ? 142.350 33.385 91.415 1.00 31.15 86 ASN C O 1
ATOM 4577 N N . THR C 1 90 ? 142.345 33.590 89.191 1.00 30.56 87 THR C N 1
ATOM 4578 C CA . THR C 1 90 ? 141.478 32.428 88.998 1.00 31.15 87 THR C CA 1
ATOM 4579 C C . THR C 1 90 ? 142.191 31.129 89.392 1.00 31.59 87 THR C C 1
ATOM 4580 O O . THR C 1 90 ? 141.617 30.279 90.093 1.00 31.63 87 THR C O 1
ATOM 4584 N N . PHE C 1 91 ? 143.452 31.009 88.985 1.00 31.98 88 PHE C N 1
ATOM 4585 C CA . PHE C 1 91 ? 144.290 29.871 89.363 1.00 32.35 88 PHE C CA 1
ATOM 4586 C C . PHE C 1 91 ? 144.585 29.881 90.858 1.00 32.80 88 PHE C C 1
ATOM 4587 O O . PHE C 1 91 ? 144.546 28.838 91.506 1.00 33.30 88 PHE C O 1
ATOM 4595 N N . LEU C 1 92 ? 144.885 31.065 91.399 1.00 32.81 89 LEU C N 1
ATOM 4596 C CA . LEU C 1 92 ? 145.246 31.205 92.816 1.00 32.67 89 LEU C CA 1
ATOM 4597 C C . LEU C 1 92 ? 144.097 31.125 93.812 1.00 32.56 89 LEU C C 1
ATOM 4598 O O . LEU C 1 92 ? 144.312 30.727 94.957 1.00 32.41 89 LEU C O 1
ATOM 4603 N N . LEU C 1 93 ? 142.899 31.529 93.393 1.00 32.44 90 LEU C N 1
ATOM 4604 C CA . LEU C 1 93 ? 141.772 31.665 94.323 1.00 32.98 90 LEU C CA 1
ATOM 4605 C C . LEU C 1 93 ? 140.593 30.807 93.904 1.00 33.43 90 LEU C C 1
ATOM 4606 O O . LEU C 1 93 ? 139.498 31.316 93.689 1.00 34.16 90 LEU C O 1
ATOM 4611 N N . GLN C 1 94 ? 140.826 29.504 93.787 1.00 33.74 91 GLN C N 1
ATOM 4612 C CA . GLN C 1 94 ? 139.768 28.554 93.443 1.00 34.34 91 GLN C CA 1
ATOM 4613 C C . GLN C 1 94 ? 138.710 28.573 94.560 1.00 33.81 91 GLN C C 1
ATOM 4614 O O . GLN C 1 94 ? 138.957 29.105 95.642 1.00 33.11 91 GLN C O 1
ATOM 4620 N N . ASN C 1 95 ? 137.524 28.039 94.282 1.00 34.34 92 ASN C N 1
ATOM 4621 C CA . ASN C 1 95 ? 136.421 28.097 95.243 1.00 35.19 92 ASN C CA 1
ATOM 4622 C C . ASN C 1 95 ? 136.715 27.570 96.631 1.00 35.30 92 ASN C C 1
ATOM 4623 O O . ASN C 1 95 ? 136.367 28.214 97.612 1.00 35.00 92 ASN C O 1
ATOM 4628 N N . GLU C 1 96 ? 137.394 26.431 96.718 1.00 36.01 93 GLU C N 1
ATOM 4629 C CA . GLU C 1 96 ? 137.691 25.839 98.021 1.00 37.11 93 GLU C CA 1
ATOM 4630 C C . GLU C 1 96 ? 138.693 26.647 98.839 1.00 36.88 93 GLU C C 1
ATOM 4631 O O . GLU C 1 96 ? 138.735 26.543 100.069 1.00 37.07 93 GLU C O 1
ATOM 4637 N N . THR C 1 97 ? 139.524 27.421 98.149 1.00 36.58 94 THR C N 1
ATOM 4638 C CA . THR C 1 97 ? 140.357 28.406 98.809 1.00 36.30 94 THR C CA 1
ATOM 4639 C C . THR C 1 97 ? 139.496 29.566 99.281 1.00 36.09 94 THR C C 1
ATOM 4640 O O . THR C 1 97 ? 139.457 29.856 100.465 1.00 35.22 94 THR C O 1
ATOM 4644 N N . PHE C 1 98 ? 138.800 30.217 98.342 1.00 36.57 95 PHE C N 1
ATOM 4645 C CA . PHE C 1 98 ? 138.142 31.495 98.631 1.00 36.68 95 PHE C CA 1
ATOM 4646 C C . PHE C 1 98 ? 136.878 31.418 99.491 1.00 37.57 95 PHE C C 1
ATOM 4647 O O . PHE C 1 98 ? 136.659 32.278 100.355 1.00 37.55 95 PHE C O 1
ATOM 4655 N N . TYR C 1 99 ? 136.065 30.383 99.287 1.00 38.30 96 TYR C N 1
ATOM 4656 C CA . TYR C 1 99 ? 134.766 30.298 99.955 1.00 39.31 96 TYR C CA 1
ATOM 4657 C C . TYR C 1 99 ? 134.690 29.242 101.045 1.00 41.22 96 TYR C C 1
ATOM 4658 O O . TYR C 1 99 ? 134.232 29.521 102.149 1.00 41.77 96 TYR C O 1
ATOM 4667 N N . GLN C 1 100 ? 135.110 28.025 100.721 1.00 43.14 97 GLN C N 1
ATOM 4668 C CA . GLN C 1 100 ? 135.260 26.978 101.704 1.00 45.32 97 GLN C CA 1
ATOM 4669 C C . GLN C 1 100 ? 136.590 27.393 102.270 1.00 46.75 97 GLN C C 1
ATOM 4670 O O . GLN C 1 100 ? 137.246 28.271 101.687 1.00 48.46 97 GLN C O 1
ATOM 4676 N N . LEU C 1 101 ? 137.021 26.878 103.406 1.00 47.05 98 LEU C N 1
ATOM 4677 C CA . LEU C 1 101 ? 138.252 27.485 103.898 1.00 47.19 98 LEU C CA 1
ATOM 4678 C C . LEU C 1 101 ? 139.375 26.476 103.973 1.00 47.56 98 LEU C C 1
ATOM 4679 O O . LEU C 1 101 ? 139.977 26.244 105.027 1.00 47.39 98 LEU C O 1
ATOM 4684 N N . LYS C 1 102 ? 139.653 25.908 102.801 1.00 47.64 99 LYS C N 1
ATOM 4685 C CA . LYS C 1 102 ? 140.522 24.750 102.658 1.00 47.96 99 LYS C CA 1
ATOM 4686 C C . LYS C 1 102 ? 141.875 25.112 102.065 1.00 48.01 99 LYS C C 1
ATOM 4687 O O . LYS C 1 102 ? 141.995 26.055 101.267 1.00 47.82 99 LYS C O 1
ATOM 4693 N N . ILE C 1 103 ? 142.888 24.360 102.482 1.00 47.85 100 ILE C N 1
ATOM 4694 C CA . ILE C 1 103 ? 144.233 24.445 101.929 1.00 47.74 100 ILE C CA 1
ATOM 4695 C C . ILE C 1 103 ? 144.248 23.607 100.650 1.00 47.10 100 ILE C C 1
ATOM 4696 O O . ILE C 1 103 ? 143.747 22.486 100.642 1.00 47.61 100 ILE C O 1
ATOM 4701 N N . LYS C 1 104 ? 144.786 24.168 99.568 1.00 46.04 101 LYS C N 1
ATOM 4702 C CA . LYS C 1 104 ? 144.781 23.511 98.256 1.00 45.20 101 LYS C CA 1
ATOM 4703 C C . LYS C 1 104 ? 146.167 23.581 97.649 1.00 44.59 101 LYS C C 1
ATOM 4704 O O . LYS C 1 104 ? 146.964 24.427 98.050 1.00 45.12 101 LYS C O 1
ATOM 4710 N N . PRO C 1 105 ? 146.477 22.680 96.698 1.00 43.85 102 PRO C N 1
ATOM 4711 C CA . PRO C 1 105 ? 147.727 22.885 95.962 1.00 42.95 102 PRO C CA 1
ATOM 4712 C C . PRO C 1 105 ? 147.656 24.162 95.107 1.00 42.15 102 PRO C C 1
ATOM 4713 O O . PRO C 1 105 ? 146.600 24.492 94.548 1.00 42.05 102 PRO C O 1
ATOM 4717 N N . ASN C 1 106 ? 148.774 24.868 95.038 1.00 40.99 103 ASN C N 1
ATOM 4718 C CA . ASN C 1 106 ? 148.905 26.081 94.249 1.00 40.31 103 ASN C CA 1
ATOM 4719 C C . ASN C 1 106 ? 149.008 25.724 92.765 1.00 39.30 103 ASN C C 1
ATOM 4720 O O . ASN C 1 106 ? 149.992 25.120 92.331 1.00 39.22 103 ASN C O 1
ATOM 4725 N N . ALA C 1 107 ? 147.982 26.094 92.002 1.00 38.38 104 ALA C N 1
ATOM 4726 C CA . ALA C 1 107 ? 147.917 25.804 90.567 1.00 38.03 104 ALA C CA 1
ATOM 4727 C C . ALA C 1 107 ? 149.120 26.350 89.807 1.00 38.15 104 ALA C C 1
ATOM 4728 O O . ALA C 1 107 ? 149.619 25.694 88.892 1.00 38.33 104 ALA C O 1
ATOM 4730 N N . LEU C 1 108 ? 149.584 27.542 90.189 1.00 37.90 105 LEU C N 1
ATOM 4731 C CA . LEU C 1 108 ? 150.680 28.181 89.487 1.00 38.22 105 LEU C CA 1
ATOM 4732 C C . LEU C 1 108 ? 151.995 27.471 89.781 1.00 38.55 105 LEU C C 1
ATOM 4733 O O . LEU C 1 108 ? 152.815 27.288 88.880 1.00 37.89 105 LEU C O 1
ATOM 4738 N N . GLU C 1 109 ? 152.184 27.074 91.044 1.00 39.12 106 GLU C N 1
ATOM 4739 C CA . GLU C 1 109 ? 153.292 26.190 91.415 1.00 39.35 106 GLU C CA 1
ATOM 4740 C C . GLU C 1 109 ? 153.247 24.899 90.594 1.00 39.20 106 GLU C C 1
ATOM 4741 O O . GLU C 1 109 ? 154.277 24.487 90.044 1.00 39.61 106 GLU C O 1
ATOM 4747 N N . SER C 1 110 ? 152.065 24.286 90.486 1.00 38.91 107 SER C N 1
ATOM 4748 C CA . SER C 1 110 ? 151.893 23.106 89.630 1.00 39.19 107 SER C CA 1
ATOM 4749 C C . SER C 1 110 ? 152.373 23.396 88.206 1.00 39.84 107 SER C C 1
ATOM 4750 O O . SER C 1 110 ? 153.273 22.723 87.707 1.00 39.95 107 SER C O 1
ATOM 4753 N N . ILE C 1 111 ? 151.801 24.420 87.571 1.00 39.99 108 ILE C N 1
ATOM 4754 C CA . ILE C 1 111 ? 152.246 24.823 86.236 1.00 40.06 108 ILE C CA 1
ATOM 4755 C C . ILE C 1 111 ? 153.760 25.061 86.167 1.00 40.34 108 ILE C C 1
ATOM 4756 O O . ILE C 1 111 ? 154.401 24.588 85.242 1.00 40.87 108 ILE C O 1
ATOM 4761 N N . LYS C 1 112 ? 154.339 25.766 87.135 1.00 41.03 109 LYS C N 1
ATOM 4762 C CA . LYS C 1 112 ? 155.803 25.950 87.159 1.00 42.39 109 LYS C CA 1
ATOM 4763 C C . LYS C 1 112 ? 156.563 24.603 87.208 1.00 43.01 109 LYS C C 1
ATOM 4764 O O . LYS C 1 112 ? 157.436 24.362 86.382 1.00 42.77 109 LYS C O 1
ATOM 4770 N N . GLU C 1 113 ? 156.227 23.751 88.179 1.00 43.65 110 GLU C N 1
ATOM 4771 C CA . GLU C 1 113 ? 156.774 22.383 88.265 1.00 44.94 110 GLU C CA 1
ATOM 4772 C C . GLU C 1 113 ? 156.605 21.607 86.944 1.00 44.00 110 GLU C C 1
ATOM 4773 O O . GLU C 1 113 ? 157.585 21.097 86.396 1.00 43.90 110 GLU C O 1
ATOM 4779 N N . TYR C 1 114 ? 155.379 21.574 86.420 1.00 43.52 111 TYR C N 1
ATOM 4780 C CA . TYR C 1 114 ? 155.083 21.026 85.086 1.00 43.39 111 TYR C CA 1
ATOM 4781 C C . TYR C 1 114 ? 156.052 21.432 83.958 1.00 43.99 111 TYR C C 1
ATOM 4782 O O . TYR C 1 114 ? 156.543 20.566 83.224 1.00 44.66 111 TYR C O 1
ATOM 4791 N N . VAL C 1 115 ? 156.304 22.737 83.805 1.00 44.18 112 VAL C N 1
ATOM 4792 C CA . VAL C 1 115 ? 157.221 23.250 82.773 1.00 44.33 112 VAL C CA 1
ATOM 4793 C C . VAL C 1 115 ? 158.681 22.912 83.119 1.00 44.46 112 VAL C C 1
ATOM 4794 O O . VAL C 1 115 ? 159.455 22.460 82.267 1.00 44.41 112 VAL C O 1
ATOM 4798 N N . LYS C 1 116 ? 159.043 23.144 84.379 1.00 44.69 113 LYS C N 1
ATOM 4799 C CA . LYS C 1 116 ? 160.350 22.783 84.925 1.00 44.99 113 LYS C CA 1
ATOM 4800 C C . LYS C 1 116 ? 160.754 21.343 84.516 1.00 45.20 113 LYS C C 1
ATOM 4801 O O . LYS C 1 116 ? 161.928 21.096 84.194 1.00 45.28 113 LYS C O 1
ATOM 4807 N N . ASN C 1 117 ? 159.776 20.428 84.492 1.00 44.96 114 ASN C N 1
ATOM 4808 C CA . ASN C 1 117 ? 160.005 19.012 84.154 1.00 44.77 114 ASN C CA 1
ATOM 4809 C C . ASN C 1 117 ? 159.728 18.619 82.689 1.00 44.20 114 ASN C C 1
ATOM 4810 O O . ASN C 1 117 ? 159.602 17.431 82.376 1.00 44.55 114 ASN C O 1
ATOM 4815 N N . GLY C 1 118 ? 159.650 19.596 81.788 1.00 42.93 115 GLY C N 1
ATOM 4816 C CA . GLY C 1 118 ? 159.573 19.279 80.365 1.00 41.34 115 GLY C CA 1
ATOM 4817 C C . GLY C 1 118 ? 158.298 19.667 79.637 1.00 40.68 115 GLY C C 1
ATOM 4818 O O . GLY C 1 118 ? 158.259 19.652 78.414 1.00 40.48 115 GLY C O 1
ATOM 4819 N N . GLY C 1 119 ? 157.246 20.019 80.372 1.00 39.94 116 GLY C N 1
ATOM 4820 C CA . GLY C 1 119 ? 156.004 20.443 79.732 1.00 38.52 116 GLY C CA 1
ATOM 4821 C C . GLY C 1 119 ? 156.112 21.778 79.007 1.00 37.46 116 GLY C C 1
ATOM 4822 O O . GLY C 1 119 ? 156.927 22.621 79.368 1.00 37.51 116 GLY C O 1
ATOM 4823 N N . GLY C 1 120 ? 155.290 21.966 77.978 1.00 36.76 117 GLY C N 1
ATOM 4824 C CA . GLY C 1 120 ? 155.242 23.248 77.248 1.00 35.96 117 GLY C CA 1
ATOM 4825 C C . GLY C 1 120 ? 154.214 24.233 77.788 1.00 35.21 117 GLY C C 1
ATOM 4826 O O . GLY C 1 120 ? 153.161 23.826 78.308 1.00 34.99 117 GLY C O 1
ATOM 4827 N N . LEU C 1 121 ? 154.526 25.530 77.678 1.00 34.29 118 LEU C N 1
ATOM 4828 C CA . LEU C 1 121 ? 153.610 26.587 78.137 1.00 33.53 118 LEU C CA 1
ATOM 4829 C C . LEU C 1 121 ? 153.511 27.751 77.171 1.00 32.97 118 LEU C C 1
ATOM 4830 O O . LEU C 1 121 ? 154.507 28.406 76.885 1.00 33.05 118 LEU C O 1
ATOM 4835 N N . LEU C 1 122 ? 152.301 27.986 76.679 1.00 32.28 119 LEU C N 1
ATOM 4836 C CA . LEU C 1 122 ? 151.994 29.124 75.809 1.00 32.25 119 LEU C CA 1
ATOM 4837 C C . LEU C 1 122 ? 151.016 30.073 76.519 1.00 31.78 119 LEU C C 1
ATOM 4838 O O . LEU C 1 122 ? 149.961 29.634 76.999 1.00 31.70 119 LEU C O 1
ATOM 4851 N N . ILE C 1 124 ? 148.798 33.466 75.718 1.00 29.00 121 ILE C N 1
ATOM 4852 C CA . ILE C 1 124 ? 148.236 34.338 74.683 1.00 27.87 121 ILE C CA 1
ATOM 4853 C C . ILE C 1 124 ? 147.714 35.628 75.321 1.00 28.73 121 ILE C C 1
ATOM 4854 O O . ILE C 1 124 ? 147.105 35.590 76.401 1.00 28.43 121 ILE C O 1
ATOM 4859 N N . GLY C 1 125 ? 147.961 36.759 74.648 1.00 28.82 122 GLY C N 1
ATOM 4860 C CA . GLY C 1 125 ? 147.642 38.079 75.174 1.00 28.31 122 GLY C CA 1
ATOM 4861 C C . GLY C 1 125 ? 146.165 38.442 75.192 1.00 28.47 122 GLY C C 1
ATOM 4862 O O . GLY C 1 125 ? 145.346 37.829 74.499 1.00 28.63 122 GLY C O 1
ATOM 4863 N N . GLY C 1 126 ? 145.841 39.459 75.993 1.00 28.04 123 GLY C N 1
ATOM 4864 C CA . GLY C 1 126 ? 144.497 40.037 76.095 1.00 27.13 123 GLY C CA 1
ATOM 4865 C C . GLY C 1 126 ? 144.319 40.777 77.421 1.00 26.93 123 GLY C C 1
ATOM 4866 O O . GLY C 1 126 ? 145.293 41.019 78.142 1.00 26.50 123 GLY C O 1
ATOM 4867 N N . TYR C 1 127 ? 143.075 41.099 77.774 1.00 26.64 124 TYR C N 1
ATOM 4868 C CA . TYR C 1 127 ? 142.812 41.926 78.951 1.00 26.80 124 TYR C CA 1
ATOM 4869 C C . TYR C 1 127 ? 143.070 41.219 80.274 1.00 27.39 124 TYR C C 1
ATOM 4870 O O . TYR C 1 127 ? 143.322 41.870 81.322 1.00 26.59 124 TYR C O 1
ATOM 4879 N N . LEU C 1 128 ? 142.977 39.891 80.227 1.00 27.05 125 LEU C N 1
ATOM 4880 C CA . LEU C 1 128 ? 143.230 39.110 81.403 1.00 27.98 125 LEU C CA 1
ATOM 4881 C C . LEU C 1 128 ? 144.415 38.177 81.268 1.00 28.31 125 LEU C C 1
ATOM 4882 O O . LEU C 1 128 ? 144.447 37.123 81.896 1.00 28.77 125 LEU C O 1
ATOM 4887 N N . SER C 1 129 ? 145.404 38.622 80.495 1.00 28.37 126 SER C N 1
ATOM 4888 C CA . SER C 1 129 ? 146.702 37.948 80.352 1.00 28.77 126 SER C CA 1
ATOM 4889 C C . SER C 1 129 ? 147.801 38.914 80.762 1.00 28.67 126 SER C C 1
ATOM 4890 O O . SER C 1 129 ? 147.567 40.133 80.803 1.00 28.01 126 SER C O 1
ATOM 4893 N N . PHE C 1 130 ? 148.998 38.370 81.032 1.00 28.02 127 PHE C N 1
ATOM 4894 C CA . PHE C 1 130 ? 150.158 39.188 81.372 1.00 27.50 127 PHE C CA 1
ATOM 4895 C C . PHE C 1 130 ? 149.772 40.146 82.508 1.00 27.40 127 PHE C C 1
ATOM 4896 O O . PHE C 1 130 ? 149.371 39.662 83.565 1.00 26.61 127 PHE C O 1
ATOM 4912 N N . GLY C 1 132 ? 147.577 43.120 81.756 1.00 28.24 129 GLY C N 1
ATOM 4913 C CA . GLY C 1 132 ? 146.194 43.288 81.283 1.00 28.28 129 GLY C CA 1
ATOM 4914 C C . GLY C 1 132 ? 145.508 44.571 81.739 1.00 28.29 129 GLY C C 1
ATOM 4915 O O . GLY C 1 132 ? 146.168 45.484 82.261 1.00 28.87 129 GLY C O 1
ATOM 4916 N N . ILE C 1 133 ? 144.190 44.636 81.526 1.00 27.86 130 ILE C N 1
ATOM 4917 C CA . ILE C 1 133 ? 143.385 45.808 81.843 1.00 27.65 130 ILE C CA 1
ATOM 4918 C C . ILE C 1 133 ? 143.478 46.114 83.341 1.00 27.55 130 ILE C C 1
ATOM 4919 O O . ILE C 1 133 ? 143.273 45.214 84.175 1.00 27.29 130 ILE C O 1
ATOM 4924 N N . GLU 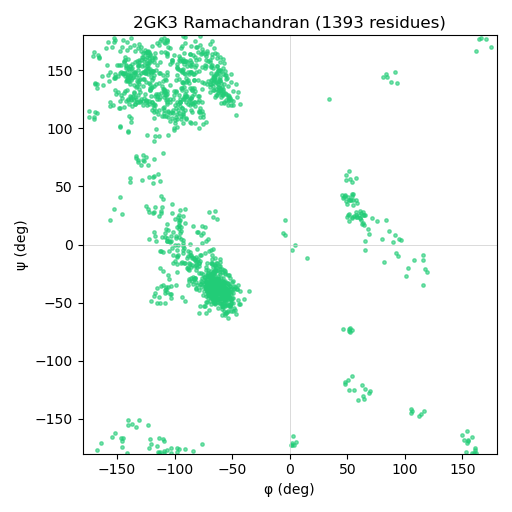C 1 134 ? 143.842 47.363 83.670 1.00 26.47 131 GLU C N 1
ATOM 4925 C CA . GLU C 1 134 ? 144.044 47.785 85.059 1.00 26.59 131 GLU C CA 1
ATOM 4926 C C . GLU C 1 134 ? 144.990 46.848 85.816 1.00 25.96 131 GLU C C 1
ATOM 4927 O O . GLU C 1 134 ? 144.897 46.743 87.041 1.00 25.47 131 GLU C O 1
ATOM 4933 N N . ALA C 1 135 ? 145.882 46.171 85.078 1.00 25.89 132 ALA C N 1
ATOM 4934 C CA . ALA C 1 135 ? 146.886 45.243 85.639 1.00 26.34 132 ALA C CA 1
ATOM 4935 C C . ALA C 1 135 ? 146.251 44.050 86.360 1.00 26.25 132 ALA C C 1
ATOM 4936 O O . ALA C 1 135 ? 146.898 43.435 87.202 1.00 26.94 132 ALA C O 1
ATOM 4938 N N . LYS C 1 136 ? 144.986 43.758 86.031 1.00 26.34 133 LYS C N 1
ATOM 4939 C CA . LYS C 1 136 ? 144.153 42.771 86.725 1.00 26.42 133 LYS C CA 1
ATOM 4940 C C . LYS C 1 136 ? 144.631 41.307 86.658 1.00 25.88 133 LYS C C 1
ATOM 4941 O O . LYS C 1 136 ? 144.454 40.557 87.634 1.00 25.05 133 LYS C O 1
ATOM 4947 N N . ALA C 1 137 ? 145.175 40.903 85.507 1.00 25.36 134 ALA C N 1
ATOM 4948 C CA . ALA C 1 137 ? 145.726 39.558 85.342 1.00 25.36 134 ALA C CA 1
ATOM 4949 C C . ALA C 1 137 ? 146.873 39.345 86.330 1.00 25.75 134 ALA C C 1
ATOM 4950 O O . ALA C 1 137 ? 147.003 38.248 86.903 1.00 25.60 134 ALA C O 1
ATOM 4952 N N . ASN C 1 138 ? 147.697 40.388 86.527 1.00 25.07 135 ASN C N 1
ATOM 4953 C CA . ASN C 1 138 ? 148.625 40.454 87.677 1.00 25.78 135 ASN C CA 1
ATOM 4954 C C . ASN C 1 138 ? 149.730 39.379 87.654 1.00 26.62 135 ASN C C 1
ATOM 4955 O O . ASN C 1 138 ? 150.275 38.990 88.689 1.00 26.06 135 ASN C O 1
ATOM 4960 N N . TYR C 1 139 ? 150.079 38.892 86.471 1.00 27.49 136 TYR C N 1
ATOM 4961 C CA . TYR C 1 139 ? 150.966 37.734 86.431 1.00 28.02 136 TYR C CA 1
ATOM 4962 C C . TYR C 1 139 ? 152.376 38.061 86.929 1.00 28.77 136 TYR C C 1
ATOM 4963 O O . TYR C 1 139 ? 153.098 37.167 87.415 1.00 28.91 136 TYR C O 1
ATOM 4972 N N . LYS C 1 140 ? 152.754 39.340 86.838 1.00 29.01 137 LYS C N 1
ATOM 4973 C CA . LYS C 1 140 ? 154.127 39.751 87.160 1.00 29.67 137 LYS C CA 1
ATOM 4974 C C . LYS C 1 140 ? 154.415 39.512 88.630 1.00 30.15 137 LYS C C 1
ATOM 4975 O O . LYS C 1 140 ? 155.557 39.231 89.008 1.00 30.47 137 LYS C O 1
ATOM 4981 N N . ASN C 1 141 ? 153.371 39.643 89.451 1.00 30.31 138 ASN C N 1
ATOM 4982 C CA . ASN C 1 141 ? 153.497 39.530 90.890 1.00 30.92 138 ASN C CA 1
ATOM 4983 C C . ASN C 1 141 ? 153.156 38.142 91.391 1.00 31.49 138 ASN C C 1
ATOM 4984 O O . ASN C 1 141 ? 152.766 37.992 92.537 1.00 32.66 138 ASN C O 1
ATOM 4989 N N . THR C 1 142 ? 153.307 37.133 90.537 1.00 31.89 139 THR C N 1
ATOM 4990 C CA . THR C 1 142 ? 153.036 35.750 90.916 1.00 31.76 139 THR C CA 1
ATOM 4991 C C . THR C 1 142 ? 154.255 34.849 90.678 1.00 32.61 139 THR C C 1
ATOM 4992 O O . THR C 1 142 ? 155.202 35.214 89.950 1.00 32.63 139 THR C O 1
ATOM 4996 N N . VAL C 1 143 ? 154.198 33.650 91.266 1.00 32.67 140 VAL C N 1
ATOM 4997 C CA . VAL C 1 143 ? 155.206 32.608 91.053 1.00 32.65 140 VAL C CA 1
ATOM 4998 C C . VAL C 1 143 ? 155.353 32.129 89.588 1.00 32.76 140 VAL C C 1
ATOM 4999 O O . VAL C 1 143 ? 156.355 31.498 89.240 1.00 33.25 140 VAL C O 1
ATOM 5003 N N . LEU C 1 144 ? 154.400 32.436 88.720 1.00 32.58 141 LEU C N 1
ATOM 5004 C CA . LEU C 1 144 ? 154.558 32.036 87.305 1.00 32.91 141 LEU C CA 1
ATOM 5005 C C . LEU C 1 144 ? 155.435 32.972 86.494 1.00 33.27 141 LEU C C 1
ATOM 5006 O O . LEU C 1 144 ? 155.892 32.609 85.411 1.00 33.34 141 LEU C O 1
ATOM 5011 N N . ALA C 1 145 ? 155.659 34.186 86.995 1.00 33.80 142 ALA C N 1
ATOM 5012 C CA . ALA C 1 145 ? 156.349 35.221 86.217 1.00 34.14 142 ALA C CA 1
ATOM 5013 C C . ALA C 1 145 ? 157.711 34.757 85.711 1.00 34.89 142 ALA C C 1
ATOM 5014 O O . ALA C 1 145 ? 158.083 35.051 84.576 1.00 35.45 142 ALA C O 1
ATOM 5016 N N . GLU C 1 146 ? 158.455 34.027 86.543 1.00 35.27 143 GLU C N 1
ATOM 5017 C CA . GLU C 1 146 ? 159.856 33.692 86.214 1.00 36.04 143 GLU C CA 1
ATOM 5018 C C . GLU C 1 146 ? 159.968 32.658 85.085 1.00 35.59 143 GLU C C 1
ATOM 5019 O O . GLU C 1 146 ? 161.032 32.499 84.495 1.00 35.92 143 GLU C O 1
ATOM 5025 N N . VAL C 1 147 ? 158.855 31.978 84.808 1.00 35.13 144 VAL C N 1
ATOM 5026 C CA . VAL C 1 147 ? 158.735 30.961 83.768 1.00 34.36 144 VAL C CA 1
ATOM 5027 C C . VAL C 1 147 ? 158.627 31.584 82.377 1.00 33.84 144 VAL C C 1
ATOM 5028 O O . VAL C 1 147 ? 159.150 31.056 81.392 1.00 34.04 144 VAL C O 1
ATOM 5032 N N . LEU C 1 148 ? 157.944 32.711 82.304 1.00 33.30 145 LEU C N 1
ATOM 5033 C CA . LEU C 1 148 ? 157.626 33.335 81.030 1.00 33.06 145 LEU C CA 1
ATOM 5034 C C . LEU C 1 148 ? 158.879 33.941 80.368 1.00 32.52 145 LEU C C 1
ATOM 5035 O O . LEU C 1 148 ? 159.745 34.461 81.058 1.00 32.30 145 LEU C O 1
ATOM 5040 N N . PRO C 1 149 ? 159.008 33.818 79.030 1.00 32.80 146 PRO C N 1
ATOM 5041 C CA . PRO C 1 149 ? 160.168 34.405 78.332 1.00 32.96 146 PRO C CA 1
ATOM 5042 C C . PRO C 1 149 ? 160.140 35.946 78.139 1.00 33.26 146 PRO C C 1
ATOM 5043 O O . PRO C 1 149 ? 160.978 36.487 77.400 1.00 33.58 146 PRO C O 1
ATOM 5047 N N . VAL C 1 150 ? 159.201 36.636 78.784 1.00 32.71 147 VAL C N 1
ATOM 5048 C CA . VAL C 1 150 ? 159.149 38.093 78.705 1.00 32.71 147 VAL C CA 1
ATOM 5049 C C . VAL C 1 150 ? 159.199 38.704 80.104 1.00 33.17 147 VAL C C 1
ATOM 5050 O O . VAL C 1 150 ? 158.952 38.012 81.110 1.00 34.15 147 VAL C O 1
ATOM 5054 N N . ILE C 1 151 ? 159.540 39.983 80.162 1.00 32.49 148 ILE C N 1
ATOM 5055 C CA . ILE C 1 151 ? 159.437 40.756 81.384 1.00 32.99 148 ILE C CA 1
ATOM 5056 C C . ILE C 1 151 ? 158.285 41.761 81.227 1.00 32.57 148 ILE C C 1
ATOM 5057 O O . ILE C 1 151 ? 158.229 42.537 80.259 1.00 32.73 148 ILE C O 1
ATOM 5070 N N . LEU C 1 153 ? 155.404 44.838 82.247 1.00 32.92 150 LEU C N 1
ATOM 5071 C CA . LEU C 1 153 ? 155.363 46.192 82.797 1.00 32.82 150 LEU C CA 1
ATOM 5072 C C . LEU C 1 153 ? 154.841 46.126 84.226 1.00 33.14 150 LEU C C 1
ATOM 5073 O O . LEU C 1 153 ? 154.459 45.050 84.683 1.00 33.35 150 LEU C O 1
ATOM 5078 N N . ASP C 1 154 ? 154.834 47.252 84.945 1.00 32.89 151 ASP C N 1
ATOM 5079 C CA . ASP C 1 154 ? 154.387 47.231 86.333 1.00 33.05 151 ASP C CA 1
ATOM 5080 C C . ASP C 1 154 ? 152.909 47.509 86.506 1.00 31.96 151 ASP C C 1
ATOM 5081 O O . ASP C 1 154 ? 152.359 47.261 87.561 1.00 32.94 151 ASP C O 1
ATOM 5086 N N . GLY C 1 155 ? 152.270 48.037 85.476 1.00 31.60 152 GLY C N 1
ATOM 5087 C CA . GLY C 1 155 ? 150.844 48.338 85.517 1.00 30.43 152 GLY C CA 1
ATOM 5088 C C . GLY C 1 155 ? 150.145 47.833 84.264 1.00 30.11 152 GLY C C 1
ATOM 5089 O O . GLY C 1 155 ? 150.632 46.906 83.611 1.00 30.03 152 GLY C O 1
ATOM 5090 N N . ASP C 1 156 ? 148.995 48.430 83.949 1.00 29.12 153 ASP C N 1
ATOM 5091 C CA . ASP C 1 156 ? 148.325 48.192 82.704 1.00 28.78 153 ASP C CA 1
ATOM 5092 C C . ASP C 1 156 ? 149.371 48.180 81.571 1.00 29.03 153 ASP C C 1
ATOM 5093 O O . ASP C 1 156 ? 150.105 49.151 81.361 1.00 28.59 153 ASP C O 1
ATOM 5098 N N . ASP C 1 157 ? 149.433 47.057 80.858 1.00 29.64 154 ASP C N 1
ATOM 5099 C CA . ASP C 1 157 ? 150.395 46.855 79.766 1.00 29.91 154 ASP C CA 1
ATOM 5100 C C . ASP C 1 157 ? 149.810 46.900 78.354 1.00 29.66 154 ASP C C 1
ATOM 5101 O O . ASP C 1 157 ? 150.514 46.612 77.388 1.00 30.02 154 ASP C O 1
ATOM 5106 N N . ARG C 1 158 ? 148.527 47.231 78.236 1.00 29.47 155 ARG C N 1
ATOM 5107 C CA . ARG C 1 158 ? 147.878 47.317 76.925 1.00 29.15 155 ARG C CA 1
ATOM 5108 C C . ARG C 1 158 ? 148.466 48.446 76.077 1.00 29.76 155 ARG C C 1
ATOM 5109 O O . ARG C 1 158 ? 148.843 49.516 76.584 1.00 29.47 155 ARG C O 1
ATOM 5117 N N . VAL C 1 159 ? 148.573 48.150 74.790 1.00 29.59 156 VAL C N 1
ATOM 5118 C CA . VAL C 1 159 ? 148.720 49.124 73.753 1.00 30.02 156 VAL C CA 1
ATOM 5119 C C . VAL C 1 159 ? 147.482 48.951 72.879 1.00 30.54 156 VAL C C 1
ATOM 5120 O O . VAL C 1 159 ? 147.272 47.906 72.261 1.00 30.70 156 VAL C O 1
ATOM 5124 N N . GLU C 1 160 ? 146.634 49.967 72.863 1.00 31.07 157 GLU C N 1
ATOM 5125 C CA . GLU C 1 160 ? 145.476 49.952 71.992 1.00 31.35 157 GLU C CA 1
ATOM 5126 C C . GLU C 1 160 ? 145.815 50.572 70.651 1.00 31.83 157 GLU C C 1
ATOM 5127 O O . GLU C 1 160 ? 146.370 51.685 70.571 1.00 31.87 157 GLU C O 1
ATOM 5133 N N . LYS C 1 161 ? 145.507 49.824 69.599 1.00 32.11 158 LYS C N 1
ATOM 5134 C CA . LYS C 1 161 ? 145.719 50.281 68.233 1.00 32.43 158 LYS C CA 1
ATOM 5135 C C . LYS C 1 161 ? 144.441 50.092 67.409 1.00 31.93 158 LYS C C 1
ATOM 5136 O O . LYS C 1 161 ? 144.405 49.255 66.502 1.00 31.43 158 LYS C O 1
ATOM 5142 N N . PRO C 1 162 ? 143.387 50.872 67.729 1.00 31.91 159 PRO C N 1
ATOM 5143 C CA . PRO C 1 162 ? 142.097 50.777 67.038 1.00 31.89 159 PRO C CA 1
ATOM 5144 C C . PRO C 1 162 ? 142.191 50.991 65.530 1.00 32.55 159 PRO C C 1
ATOM 5145 O O . PRO C 1 162 ? 141.290 50.545 64.802 1.00 32.46 159 PRO C O 1
ATOM 5149 N N . GLU C 1 163 ? 143.256 51.667 65.078 1.00 33.34 160 GLU C N 1
ATOM 5150 C CA . GLU C 1 163 ? 143.487 51.946 63.651 1.00 34.79 160 GLU C CA 1
ATOM 5151 C C . GLU C 1 163 ? 144.202 50.789 62.932 1.00 35.57 160 GLU C C 1
ATOM 5152 O O . GLU C 1 163 ? 144.333 50.789 61.694 1.00 35.34 160 GLU C O 1
ATOM 5158 N N . GLY C 1 164 ? 144.657 49.821 63.726 1.00 36.59 161 GLY C N 1
ATOM 5159 C CA . GLY C 1 164 ? 145.308 48.620 63.233 1.00 37.94 161 GLY C CA 1
ATOM 5160 C C . GLY C 1 164 ? 146.809 48.770 63.134 1.00 38.94 161 GLY C C 1
ATOM 5161 O O . GLY C 1 164 ? 147.320 49.867 62.896 1.00 39.27 161 GLY C O 1
ATOM 5162 N N . ILE C 1 165 ? 147.511 47.656 63.333 1.00 39.83 162 ILE C N 1
ATOM 5163 C CA . ILE C 1 165 ? 148.967 47.591 63.226 1.00 40.82 162 ILE C CA 1
ATOM 5164 C C . ILE C 1 165 ? 149.358 46.165 62.811 1.00 41.78 162 ILE C C 1
ATOM 5165 O O . ILE C 1 165 ? 148.850 45.174 63.374 1.00 42.36 162 ILE C O 1
ATOM 5170 N N . CYS C 1 166 ? 150.246 46.073 61.821 1.00 42.35 163 CYS C N 1
ATOM 5171 C CA A CYS C 1 166 ? 150.682 44.799 61.248 0.50 42.62 163 CYS C CA 1
ATOM 5172 C CA B CYS C 1 166 ? 150.640 44.781 61.272 0.50 42.70 163 CYS C CA 1
ATOM 5173 C C . CYS C 1 166 ? 151.693 44.075 62.119 1.00 42.62 163 CYS C C 1
ATOM 5174 O O . CYS C 1 166 ? 152.493 44.704 62.800 1.00 42.47 163 CYS C O 1
ATOM 5179 N N . ALA C 1 167 ? 151.665 42.752 62.073 1.00 43.00 164 ALA C N 1
ATOM 5180 C CA . ALA C 1 167 ? 152.751 41.964 62.633 1.00 43.58 164 ALA C CA 1
ATOM 5181 C C . ALA C 1 167 ? 153.925 42.028 61.647 1.00 44.12 164 ALA C C 1
ATOM 5182 O O . ALA C 1 167 ? 153.735 42.237 60.446 1.00 43.93 164 ALA C O 1
ATOM 5184 N N . GLU C 1 168 ? 155.133 41.874 62.177 1.00 45.02 165 GLU C N 1
ATOM 5185 C CA . GLU C 1 168 ? 156.340 41.789 61.377 1.00 46.12 165 GLU C CA 1
ATOM 5186 C C . GLU C 1 168 ? 157.190 40.616 61.834 1.00 46.03 165 GLU C C 1
ATOM 5187 O O . GLU C 1 168 ? 157.286 40.340 63.035 1.00 46.21 165 GLU C O 1
ATOM 5193 N N . ALA C 1 169 ? 157.790 39.920 60.869 1.00 45.94 166 ALA C N 1
ATOM 5194 C CA . ALA C 1 169 ? 158.698 38.819 61.154 1.00 45.65 166 ALA C CA 1
ATOM 5195 C C . ALA C 1 169 ? 160.121 39.359 61.256 1.00 45.74 166 ALA C C 1
ATOM 5196 O O . ALA C 1 169 ? 160.552 40.113 60.391 1.00 45.75 166 ALA C O 1
ATOM 5198 N N . VAL C 1 170 ? 160.826 39.019 62.335 1.00 45.92 167 VAL C N 1
ATOM 5199 C CA . VAL C 1 170 ? 162.227 39.449 62.525 1.00 46.25 167 VAL C CA 1
ATOM 5200 C C . VAL C 1 170 ? 163.167 38.257 62.458 1.00 46.43 167 VAL C C 1
ATOM 5201 O O . VAL C 1 170 ? 164.374 38.403 62.216 1.00 46.52 167 VAL C O 1
ATOM 5205 N N . SER C 1 171 ? 162.597 37.077 62.677 1.00 46.48 168 SER C N 1
ATOM 5206 C CA . SER C 1 171 ? 163.292 35.829 62.426 1.00 46.56 168 SER C CA 1
ATOM 5207 C C . SER C 1 171 ? 162.425 34.999 61.489 1.00 46.72 168 SER C C 1
ATOM 5208 O O . SER C 1 171 ? 161.788 34.043 61.925 1.00 46.71 168 SER C O 1
ATOM 5211 N N . PRO C 1 172 ? 162.400 35.373 60.186 1.00 47.23 169 PRO C N 1
ATOM 5212 C CA . PRO C 1 172 ? 161.502 34.741 59.205 1.00 47.69 169 PRO C CA 1
ATOM 5213 C C . PRO C 1 172 ? 161.820 33.258 58.981 1.00 47.91 169 PRO C C 1
ATOM 5214 O O . PRO C 1 172 ? 160.962 32.504 58.491 1.00 47.66 169 PRO C O 1
ATOM 5218 N N . GLU C 1 173 ? 163.039 32.865 59.350 1.00 47.90 170 GLU C N 1
ATOM 5219 C CA . GLU C 1 173 ? 163.558 31.519 59.090 1.00 48.62 170 GLU C CA 1
ATOM 5220 C C . GLU C 1 173 ? 163.268 30.576 60.253 1.00 47.75 170 GLU C C 1
ATOM 5221 O O . GLU C 1 173 ? 163.604 29.380 60.197 1.00 47.74 170 GLU C O 1
ATOM 5227 N N . HIS C 1 174 ? 162.663 31.124 61.310 1.00 46.37 171 HIS C N 1
ATOM 5228 C CA . HIS C 1 174 ? 162.290 30.327 62.474 1.00 44.59 171 HIS C CA 1
ATOM 5229 C C . HIS C 1 174 ? 161.289 29.237 62.062 1.00 44.11 171 HIS C C 1
ATOM 5230 O O . HIS C 1 174 ? 160.373 29.508 61.302 1.00 44.24 171 HIS C O 1
ATOM 5237 N N . PRO C 1 175 ? 161.478 27.999 62.544 1.00 43.91 172 PRO C N 1
ATOM 5238 C CA . PRO C 1 175 ? 160.567 26.893 62.188 1.00 43.88 172 PRO C CA 1
ATOM 5239 C C . PRO C 1 175 ? 159.074 27.211 62.347 1.00 43.71 172 PRO C C 1
ATOM 5240 O O . PRO C 1 175 ? 158.252 26.667 61.609 1.00 43.88 172 PRO C O 1
ATOM 5244 N N . VAL C 1 176 ? 158.728 28.062 63.317 1.00 43.41 173 VAL C N 1
ATOM 5245 C CA . VAL C 1 176 ? 157.323 28.322 63.649 1.00 42.27 173 VAL C CA 1
ATOM 5246 C C . VAL C 1 176 ? 156.658 29.125 62.536 1.00 41.66 173 VAL C C 1
ATOM 5247 O O . VAL C 1 176 ? 155.544 28.820 62.138 1.00 41.55 173 VAL C O 1
ATOM 5251 N N . VAL C 1 177 ? 157.375 30.107 62.000 1.00 41.10 174 VAL C N 1
ATOM 5252 C CA . VAL C 1 177 ? 156.819 30.993 60.975 1.00 40.91 174 VAL C CA 1
ATOM 5253 C C . VAL C 1 177 ? 157.389 30.830 59.559 1.00 40.88 174 VAL C C 1
ATOM 5254 O O . VAL C 1 177 ? 156.911 31.481 58.619 1.00 40.80 174 VAL C O 1
ATOM 5258 N N . ASN C 1 178 ? 158.419 30.000 59.413 1.00 40.97 175 ASN C N 1
ATOM 5259 C CA . ASN C 1 178 ? 159.062 29.793 58.115 1.00 41.24 175 ASN C CA 1
ATOM 5260 C C . ASN C 1 178 ? 158.017 29.466 57.036 1.00 41.16 175 ASN C C 1
ATOM 5261 O O . ASN C 1 178 ? 157.259 28.502 57.178 1.00 41.04 175 ASN C O 1
ATOM 5266 N N . GLY C 1 179 ? 157.944 30.307 56.002 1.00 40.97 176 GLY C N 1
ATOM 5267 C CA . GLY C 1 179 ? 156.960 30.146 54.932 1.00 41.29 176 GLY C CA 1
ATOM 5268 C C . GLY C 1 179 ? 155.767 31.095 55.014 1.00 41.73 176 GLY C C 1
ATOM 5269 O O . GLY C 1 179 ? 155.083 31.320 54.017 1.00 42.04 176 GLY C O 1
ATOM 5270 N N . PHE C 1 180 ? 155.505 31.659 56.193 1.00 41.72 177 PHE C N 1
ATOM 5271 C CA . PHE C 1 180 ? 154.349 32.557 56.352 1.00 41.64 177 PHE C CA 1
ATOM 5272 C C . PHE C 1 180 ? 154.573 33.826 55.544 1.00 41.50 177 PHE C C 1
ATOM 5273 O O . PHE C 1 180 ? 155.720 34.240 55.321 1.00 40.66 177 PHE C O 1
ATOM 5281 N N . SER C 1 181 ? 153.474 34.439 55.106 1.00 41.42 178 SER C N 1
ATOM 5282 C CA . SER C 1 181 ? 153.566 35.758 54.492 1.00 41.82 178 SER C CA 1
ATOM 5283 C C . SER C 1 181 ? 152.274 36.585 54.646 1.00 42.14 178 SER C C 1
ATOM 5284 O O . SER C 1 181 ? 151.279 36.118 55.221 1.00 41.91 178 SER C O 1
ATOM 5287 N N . ASP C 1 182 ? 152.321 37.817 54.137 1.00 42.80 179 ASP C N 1
ATOM 5288 C CA . ASP C 1 182 ? 151.192 38.738 54.165 1.00 43.65 179 ASP C CA 1
ATOM 5289 C C . ASP C 1 182 ? 150.572 38.831 55.571 1.00 43.13 179 ASP C C 1
ATOM 5290 O O . ASP C 1 182 ? 149.386 38.519 55.789 1.00 43.21 179 ASP C O 1
ATOM 5295 N N . TYR C 1 183 ? 151.407 39.253 56.514 1.00 42.26 180 TYR C N 1
ATOM 5296 C CA . TYR C 1 183 ? 151.063 39.282 57.927 1.00 41.67 180 TYR C CA 1
ATOM 5297 C C . TYR C 1 183 ? 149.871 40.193 58.212 1.00 40.98 180 TYR C C 1
ATOM 5298 O O . TYR C 1 183 ? 149.807 41.304 57.698 1.00 40.92 180 TYR C O 1
ATOM 5307 N N . PRO C 1 184 ? 148.922 39.718 59.035 1.00 40.23 181 PRO C N 1
ATOM 5308 C CA . PRO C 1 184 ? 147.710 40.497 59.221 1.00 40.13 181 PRO C CA 1
ATOM 5309 C C . PRO C 1 184 ? 147.875 41.690 60.180 1.00 39.79 181 PRO C C 1
ATOM 5310 O O . PRO C 1 184 ? 148.968 41.932 60.748 1.00 39.96 181 PRO C O 1
ATOM 5314 N N . VAL C 1 185 ? 146.776 42.414 60.335 1.00 39.36 182 VAL C N 1
ATOM 5315 C CA . VAL C 1 185 ? 146.686 43.592 61.200 1.00 39.22 182 VAL C CA 1
ATOM 5316 C C . VAL C 1 185 ? 146.054 43.212 62.543 1.00 38.32 182 VAL C C 1
ATOM 5317 O O . VAL C 1 185 ? 145.145 42.382 62.587 1.00 38.48 182 VAL C O 1
ATOM 5321 N N . PHE C 1 186 ? 146.573 43.809 63.617 1.00 37.49 183 PHE C N 1
ATOM 5322 C CA . PHE C 1 186 ? 146.075 43.624 64.987 1.00 36.48 183 PHE C CA 1
ATOM 5323 C C . PHE C 1 186 ? 145.578 44.957 65.585 1.00 35.92 183 PHE C C 1
ATOM 5324 O O . PHE C 1 186 ? 146.106 46.023 65.274 1.00 35.17 183 PHE C O 1
ATOM 5332 N N . LEU C 1 187 ? 144.582 44.880 66.462 1.00 35.17 184 LEU C N 1
ATOM 5333 C CA . LEU C 1 187 ? 144.012 46.080 67.084 1.00 34.64 184 LEU C CA 1
ATOM 5334 C C . LEU C 1 187 ? 144.561 46.363 68.494 1.00 34.62 184 LEU C C 1
ATOM 5335 O O . LEU C 1 187 ? 144.109 47.290 69.186 1.00 34.55 184 LEU C O 1
ATOM 5340 N N . GLY C 1 188 ? 145.571 45.593 68.896 1.00 33.88 185 GLY C N 1
ATOM 5341 C CA . GLY C 1 188 ? 146.269 45.846 70.158 1.00 33.18 185 GLY C CA 1
ATOM 5342 C C . GLY C 1 188 ? 147.112 44.665 70.601 1.00 32.99 185 GLY C C 1
ATOM 5343 O O . GLY C 1 188 ? 147.124 43.628 69.936 1.00 33.08 185 GLY C O 1
ATOM 5344 N N . TYR C 1 189 ? 147.834 44.840 71.704 1.00 31.87 186 TYR C N 1
ATOM 5345 C CA . TYR C 1 189 ? 148.669 43.804 72.293 1.00 31.33 186 TYR C CA 1
ATOM 5346 C C . TYR C 1 189 ? 149.057 44.218 73.707 1.00 31.66 186 TYR C C 1
ATOM 5347 O O . TYR C 1 189 ? 148.995 45.412 74.049 1.00 31.80 186 TYR C O 1
ATOM 5356 N N . ASN C 1 190 ? 149.459 43.244 74.524 1.00 31.30 187 ASN C N 1
ATOM 5357 C CA . ASN C 1 190 ? 150.189 43.548 75.754 1.00 31.42 187 ASN C CA 1
ATOM 5358 C C . ASN C 1 190 ? 151.648 43.903 75.455 1.00 31.37 187 ASN C C 1
ATOM 5359 O O . ASN C 1 190 ? 152.318 43.217 74.679 1.00 31.10 187 ASN C O 1
ATOM 5364 N N . GLN C 1 191 ? 152.133 44.975 76.069 1.00 31.78 188 GLN C N 1
ATOM 5365 C CA . GLN C 1 191 ? 153.544 45.354 75.944 1.00 32.54 188 GLN C CA 1
ATOM 5366 C C . GLN C 1 191 ? 154.399 44.707 77.028 1.00 32.68 188 GLN C C 1
ATOM 5367 O O . GLN C 1 191 ? 154.093 44.801 78.213 1.00 32.58 188 GLN C O 1
ATOM 5373 N N . ALA C 1 192 ? 155.463 44.038 76.598 1.00 33.21 189 ALA C N 1
ATOM 5374 C CA . ALA C 1 192 ? 156.421 43.424 77.494 1.00 34.05 189 ALA C CA 1
ATOM 5375 C C . ALA C 1 192 ? 157.814 43.527 76.877 1.00 34.94 189 ALA C C 1
ATOM 5376 O O . ALA C 1 192 ? 157.986 44.008 75.742 1.00 34.83 189 ALA C O 1
ATOM 5378 N N . VAL C 1 193 ? 158.815 43.087 77.625 1.00 36.02 190 VAL C N 1
ATOM 5379 C CA . VAL C 1 193 ? 160.180 43.110 77.126 1.00 36.52 190 VAL C CA 1
ATOM 5380 C C . VAL C 1 193 ? 160.718 41.677 77.129 1.00 37.74 190 VAL C C 1
ATOM 5381 O O . VAL C 1 193 ? 160.660 40.984 78.158 1.00 37.54 190 VAL C O 1
ATOM 5385 N N . ALA C 1 194 ? 161.239 41.242 75.979 1.00 38.62 191 ALA C N 1
ATOM 5386 C CA . ALA C 1 194 ? 161.842 39.911 75.865 1.00 39.92 191 ALA C CA 1
ATOM 5387 C C . ALA C 1 194 ? 163.048 39.772 76.779 1.00 40.48 191 ALA C C 1
ATOM 5388 O O . ALA C 1 194 ? 163.887 40.671 76.841 1.00 40.58 191 ALA C O 1
ATOM 5390 N N . ARG C 1 195 ? 163.133 38.640 77.480 1.00 41.49 192 ARG C N 1
ATOM 5391 C CA . ARG C 1 195 ? 164.341 38.300 78.239 1.00 42.42 192 ARG C CA 1
ATOM 5392 C C . ARG C 1 195 ? 165.527 38.105 77.283 1.00 43.29 192 ARG C C 1
ATOM 5393 O O . ARG C 1 195 ? 165.346 37.666 76.152 1.00 42.74 192 ARG C O 1
ATOM 5401 N N . ASP C 1 196 ? 166.729 38.448 77.748 1.00 44.85 193 ASP C N 1
ATOM 5402 C CA . ASP C 1 196 ? 167.963 38.341 76.950 1.00 46.60 193 ASP C CA 1
ATOM 5403 C C . ASP C 1 196 ? 168.234 36.970 76.327 1.00 46.34 193 ASP C C 1
ATOM 5404 O O . ASP C 1 196 ? 168.742 36.875 75.221 1.00 46.42 193 ASP C O 1
ATOM 5409 N N A ASP C 1 197 ? 167.855 35.941 77.077 0.50 46.38 194 ASP C N 1
ATOM 5410 N N B ASP C 1 197 ? 167.903 35.908 77.050 0.50 46.62 194 ASP C N 1
ATOM 5411 C CA A ASP C 1 197 ? 168.051 34.532 76.758 0.50 46.18 194 ASP C CA 1
ATOM 5412 C CA B ASP C 1 197 ? 168.147 34.545 76.582 0.50 46.64 194 ASP C CA 1
ATOM 5413 C C A ASP C 1 197 ? 166.947 33.960 75.848 0.50 46.07 194 ASP C C 1
ATOM 5414 C C B ASP C 1 197 ? 167.111 34.120 75.526 0.50 46.28 194 ASP C C 1
ATOM 5415 O O A ASP C 1 197 ? 167.003 32.791 75.444 0.50 46.18 194 ASP C O 1
ATOM 5416 O O B ASP C 1 197 ? 167.368 33.219 74.723 0.50 46.18 194 ASP C O 1
ATOM 5425 N N . ALA C 1 198 ? 165.960 34.796 75.522 1.00 45.89 195 ALA C N 1
ATOM 5426 C CA . ALA C 1 198 ? 164.788 34.400 74.715 1.00 45.13 195 ALA C CA 1
ATOM 5427 C C . ALA C 1 198 ? 164.859 34.836 73.264 1.00 44.68 195 ALA C C 1
ATOM 5428 O O . ALA C 1 198 ? 165.571 35.784 72.928 1.00 44.48 195 ALA C O 1
ATOM 5430 N N . ASP C 1 199 ? 164.075 34.166 72.418 1.00 44.10 196 ASP C N 1
ATOM 5431 C CA . ASP C 1 199 ? 164.035 34.454 70.978 1.00 43.89 196 ASP C CA 1
ATOM 5432 C C . ASP C 1 199 ? 162.771 35.158 70.541 1.00 42.52 196 ASP C C 1
ATOM 5433 O O . ASP C 1 199 ? 161.675 34.633 70.711 1.00 42.24 196 ASP C O 1
ATOM 5438 N N . VAL C 1 200 ? 162.944 36.329 69.938 1.00 41.45 197 VAL C N 1
ATOM 5439 C CA . VAL C 1 200 ? 161.826 37.154 69.475 1.00 40.34 197 VAL C CA 1
ATOM 5440 C C . VAL C 1 200 ? 161.666 36.899 67.997 1.00 39.64 197 VAL C C 1
ATOM 5441 O O . VAL C 1 200 ? 162.569 37.178 67.224 1.00 40.46 197 VAL C O 1
ATOM 5445 N N . VAL C 1 201 ? 160.523 36.356 67.603 1.00 38.78 198 VAL C N 1
ATOM 5446 C CA . VAL C 1 201 ? 160.336 35.884 66.230 1.00 37.38 198 VAL C CA 1
ATOM 5447 C C . VAL C 1 201 ? 159.469 36.862 65.425 1.00 37.37 198 VAL C C 1
ATOM 5448 O O . VAL C 1 201 ? 159.750 37.150 64.255 1.00 36.84 198 VAL C O 1
ATOM 5452 N N . LEU C 1 202 ? 158.402 37.345 66.057 1.00 36.51 199 LEU C N 1
ATOM 5453 C CA . LEU C 1 202 ? 157.540 38.344 65.458 1.00 36.17 199 LEU C CA 1
ATOM 5454 C C . LEU C 1 202 ? 157.535 39.572 66.348 1.00 36.12 199 LEU C C 1
ATOM 5455 O O . LEU C 1 202 ? 157.679 39.477 67.584 1.00 35.34 199 LEU C O 1
ATOM 5460 N N . THR C 1 203 ? 157.403 40.728 65.706 1.00 35.98 200 THR C N 1
ATOM 5461 C CA . THR C 1 203 ? 157.244 41.979 66.421 1.00 35.88 200 THR C CA 1
ATOM 5462 C C . THR C 1 203 ? 155.950 42.655 66.014 1.00 35.85 200 THR C C 1
ATOM 5463 O O . THR C 1 203 ? 155.407 42.381 64.934 1.00 35.75 200 THR C O 1
ATOM 5467 N N . ILE C 1 204 ? 155.460 43.518 66.905 1.00 35.13 201 ILE C N 1
ATOM 5468 C CA . ILE C 1 204 ? 154.316 44.382 66.641 1.00 35.31 201 ILE C CA 1
ATOM 5469 C C . ILE C 1 204 ? 154.620 45.791 67.203 1.00 35.50 201 ILE C C 1
ATOM 5470 O O . ILE C 1 204 ? 154.977 45.930 68.381 1.00 35.35 201 ILE C O 1
ATOM 5475 N N . ASN C 1 205 ? 154.529 46.816 66.357 1.00 36.07 202 ASN C N 1
ATOM 5476 C CA . ASN C 1 205 ? 154.829 48.195 66.773 1.00 37.08 202 ASN C CA 1
ATOM 5477 C C . ASN C 1 205 ? 156.237 48.338 67.382 1.00 37.69 202 ASN C C 1
ATOM 5478 O O . ASN C 1 205 ? 156.492 49.249 68.180 1.00 37.88 202 ASN C O 1
ATOM 5483 N N . ASN C 1 206 ? 157.144 47.423 67.004 1.00 38.37 203 ASN C N 1
ATOM 5484 C CA . ASN C 1 206 ? 158.540 47.394 67.499 1.00 38.76 203 ASN C CA 1
ATOM 5485 C C . ASN C 1 206 ? 158.682 46.759 68.873 1.00 38.06 203 ASN C C 1
ATOM 5486 O O . ASN C 1 206 ? 159.765 46.762 69.480 1.00 38.04 203 ASN C O 1
ATOM 5491 N N . ASP C 1 207 ? 157.561 46.243 69.363 1.00 37.12 204 ASP C N 1
ATOM 5492 C CA . ASP C 1 207 ? 157.492 45.535 70.620 1.00 35.47 204 ASP C CA 1
ATOM 5493 C C . ASP C 1 207 ? 157.435 44.035 70.246 1.00 35.01 204 ASP C C 1
ATOM 5494 O O . ASP C 1 207 ? 157.059 43.701 69.119 1.00 34.58 204 ASP C O 1
ATOM 5499 N N . PRO C 1 208 ? 157.798 43.137 71.183 1.00 34.34 205 PRO C N 1
ATOM 5500 C CA . PRO C 1 208 ? 157.689 41.689 70.893 1.00 34.29 205 PRO C CA 1
ATOM 5501 C C . PRO C 1 208 ? 156.247 41.268 70.663 1.00 34.14 205 PRO C C 1
ATOM 5502 O O . PRO C 1 208 ? 155.361 41.752 71.358 1.00 34.40 205 PRO C O 1
ATOM 5506 N N . LEU C 1 209 ? 156.005 40.399 69.687 1.00 34.15 206 LEU C N 1
ATOM 5507 C CA . LEU C 1 209 ? 154.660 39.830 69.488 1.00 34.23 206 LEU C CA 1
ATOM 5508 C C . LEU C 1 209 ? 154.680 38.311 69.704 1.00 34.77 206 LEU C C 1
ATOM 5509 O O . LEU C 1 209 ? 153.756 37.744 70.330 1.00 34.75 206 LEU C O 1
ATOM 5514 N N . LEU C 1 210 ? 155.729 37.662 69.179 1.00 34.40 207 LEU C N 1
ATOM 5515 C CA . LEU C 1 210 ? 155.926 36.235 69.374 1.00 33.53 207 LEU C CA 1
ATOM 5516 C C . LEU C 1 210 ? 157.315 35.929 69.913 1.00 33.73 207 LEU C C 1
ATOM 5517 O O . LEU C 1 210 ? 158.322 36.215 69.266 1.00 33.43 207 LEU C O 1
ATOM 5522 N N . VAL C 1 211 ? 157.350 35.311 71.097 1.00 34.20 208 VAL C N 1
ATOM 5523 C CA . VAL C 1 211 ? 158.593 35.079 71.840 1.00 34.10 208 VAL C CA 1
ATOM 5524 C C . VAL C 1 211 ? 158.663 33.627 72.298 1.00 34.74 208 VAL C C 1
ATOM 5525 O O . VAL C 1 211 ? 157.650 33.066 72.729 1.00 35.33 208 VAL C O 1
ATOM 5529 N N . PHE C 1 212 ? 159.857 33.024 72.207 1.00 34.86 209 PHE C N 1
ATOM 5530 C CA . PHE C 1 212 ? 160.083 31.630 72.627 1.00 34.58 209 PHE C CA 1
ATOM 5531 C C . PHE C 1 212 ? 161.211 31.546 73.624 1.00 35.38 209 PHE C C 1
ATOM 5532 O O . PHE C 1 212 ? 162.223 32.228 73.476 1.00 36.77 209 PHE C O 1
ATOM 5540 N N . GLY C 1 213 ? 161.061 30.709 74.640 1.00 35.80 210 GLY C N 1
ATOM 5541 C CA . GLY C 1 213 ? 162.119 30.559 75.629 1.00 36.75 210 GLY C CA 1
ATOM 5542 C C . GLY C 1 213 ? 162.215 29.149 76.169 1.00 37.55 210 GLY C C 1
ATOM 5543 O O . GLY C 1 213 ? 161.602 28.229 75.640 1.00 37.18 210 GLY C O 1
ATOM 5544 N N . GLU C 1 214 ? 162.993 28.991 77.230 1.00 38.80 211 GLU C N 1
ATOM 5545 C CA . GLU C 1 214 ? 163.063 27.729 77.962 1.00 40.69 211 GLU C CA 1
ATOM 5546 C C . GLU C 1 214 ? 162.922 28.025 79.436 1.00 40.32 211 GLU C C 1
ATOM 5547 O O . GLU C 1 214 ? 163.227 29.137 79.891 1.00 40.11 211 GLU C O 1
ATOM 5553 N N . TYR C 1 215 ? 162.433 27.044 80.182 1.00 40.26 212 TYR C N 1
ATOM 5554 C CA . TYR C 1 215 ? 162.544 27.098 81.626 1.00 40.27 212 TYR C CA 1
ATOM 5555 C C . TYR C 1 215 ? 162.926 25.684 82.109 1.00 41.22 212 TYR C C 1
ATOM 5556 O O . TYR C 1 215 ? 162.106 24.752 82.074 1.00 40.70 212 TYR C O 1
ATOM 5565 N N . GLN C 1 216 ? 164.182 25.549 82.556 1.00 42.27 213 GLN C N 1
ATOM 5566 C CA . GLN C 1 216 ? 164.820 24.246 82.798 1.00 43.41 213 GLN C CA 1
ATOM 5567 C C . GLN C 1 216 ? 164.607 23.330 81.595 1.00 43.63 213 GLN C C 1
ATOM 5568 O O . GLN C 1 216 ? 165.016 23.668 80.475 1.00 43.61 213 GLN C O 1
ATOM 5574 N N . GLN C 1 217 ? 163.949 22.195 81.829 1.00 44.00 214 GLN C N 1
ATOM 5575 C CA . GLN C 1 217 ? 163.711 21.207 80.781 1.00 44.89 214 GLN C CA 1
ATOM 5576 C C . GLN C 1 217 ? 162.650 21.665 79.786 1.00 44.60 214 GLN C C 1
ATOM 5577 O O . GLN C 1 217 ? 162.714 21.301 78.604 1.00 44.67 214 GLN C O 1
ATOM 5583 N N . GLY C 1 218 ? 161.675 22.450 80.258 1.00 44.13 215 GLY C N 1
ATOM 5584 C CA . GLY C 1 218 ? 160.502 22.804 79.441 1.00 43.11 215 GLY C CA 1
ATOM 5585 C C . GLY C 1 218 ? 160.697 23.989 78.512 1.00 42.48 215 GLY C C 1
ATOM 5586 O O . GLY C 1 218 ? 161.633 24.783 78.679 1.00 41.50 215 GLY C O 1
ATOM 5587 N N . LYS C 1 219 ? 159.798 24.104 77.535 1.00 41.86 216 LYS C N 1
ATOM 5588 C CA . LYS C 1 219 ? 159.823 25.224 76.591 1.00 41.95 216 LYS C CA 1
ATOM 5589 C C . LYS C 1 219 ? 158.612 26.156 76.746 1.00 40.85 216 LYS C C 1
ATOM 5590 O O . LYS C 1 219 ? 157.511 25.729 77.103 1.00 40.30 216 LYS C O 1
ATOM 5596 N N . THR C 1 220 ? 158.841 27.438 76.486 1.00 39.64 217 THR C N 1
ATOM 5597 C CA . THR C 1 220 ? 157.835 28.457 76.723 1.00 38.62 217 THR C CA 1
ATOM 5598 C C . THR C 1 220 ? 157.631 29.283 75.468 1.00 37.91 217 THR C C 1
ATOM 5599 O O . THR C 1 220 ? 158.576 29.525 74.733 1.00 38.03 217 THR C O 1
ATOM 5603 N N . ALA C 1 221 ? 156.382 29.666 75.220 1.00 36.68 218 ALA C N 1
ATOM 5604 C CA . ALA C 1 221 ? 156.029 30.639 74.196 1.00 35.69 218 ALA C CA 1
ATOM 5605 C C . ALA C 1 221 ? 155.164 31.755 74.809 1.00 35.16 218 ALA C C 1
ATOM 5606 O O . ALA C 1 221 ? 154.400 31.510 75.740 1.00 34.97 218 ALA C O 1
ATOM 5608 N N . CYS C 1 222 ? 155.280 32.972 74.280 1.00 34.13 219 CYS C N 1
ATOM 5609 C CA . CYS C 1 222 ? 154.317 34.040 74.591 1.00 32.88 219 CYS C CA 1
ATOM 5610 C C . CYS C 1 222 ? 153.872 34.684 73.309 1.00 31.92 219 CYS C C 1
ATOM 5611 O O . CYS C 1 222 ? 154.700 35.039 72.488 1.00 32.53 219 CYS C O 1
ATOM 5614 N N . PHE C 1 223 ? 152.570 34.797 73.116 1.00 30.83 220 PHE C N 1
ATOM 5615 C CA . PHE C 1 223 ? 152.049 35.549 71.998 1.00 30.59 220 PHE C CA 1
ATOM 5616 C C . PHE C 1 223 ? 151.305 36.784 72.532 1.00 30.21 220 PHE C C 1
ATOM 5617 O O . PHE C 1 223 ? 150.280 36.651 73.194 1.00 30.28 220 PHE C O 1
ATOM 5633 N N . SER C 1 225 ? 149.578 39.415 71.440 1.00 31.60 222 SER C N 1
ATOM 5634 C CA . SER C 1 225 ? 148.249 39.877 71.082 1.00 31.78 222 SER C CA 1
ATOM 5635 C C . SER C 1 225 ? 147.231 38.761 71.304 1.00 32.05 222 SER C C 1
ATOM 5636 O O . SER C 1 225 ? 147.561 37.724 71.886 1.00 32.94 222 SER C O 1
ATOM 5639 N N . ASP C 1 226 ? 145.994 38.979 70.873 1.00 32.45 223 ASP C N 1
ATOM 5640 C CA . ASP C 1 226 ? 144.910 38.033 71.125 1.00 33.23 223 ASP C CA 1
ATOM 5641 C C . ASP C 1 226 ? 144.730 37.039 69.975 1.00 33.16 223 ASP C C 1
ATOM 5642 O O . ASP C 1 226 ? 144.994 37.368 68.822 1.00 32.89 223 ASP C O 1
ATOM 5647 N N . CYS C 1 227 ? 144.259 35.839 70.295 1.00 33.69 224 CYS C N 1
ATOM 5648 C CA . CYS C 1 227 ? 143.835 34.891 69.258 1.00 34.83 224 CYS C CA 1
ATOM 5649 C C . CYS C 1 227 ? 142.451 35.230 68.688 1.00 34.76 224 CYS C C 1
ATOM 5650 O O . CYS C 1 227 ? 142.091 34.712 67.642 1.00 35.36 224 CYS C O 1
ATOM 5653 N N . SER C 1 228 ? 141.712 36.110 69.374 1.00 34.80 225 SER C N 1
ATOM 5654 C CA . SER C 1 228 ? 140.306 36.441 69.090 1.00 34.55 225 SER C CA 1
ATOM 5655 C C . SER C 1 228 ? 140.026 37.963 69.129 1.00 34.57 225 SER C C 1
ATOM 5656 O O . SER C 1 228 ? 140.893 38.748 69.539 1.00 33.98 225 SER C O 1
ATOM 5659 N N . PRO C 1 229 ? 138.809 38.385 68.715 1.00 34.11 226 PRO C N 1
ATOM 5660 C CA . PRO C 1 229 ? 138.453 39.799 68.759 1.00 33.53 226 PRO C CA 1
ATOM 5661 C C . PRO C 1 229 ? 138.445 40.350 70.199 1.00 33.32 226 PRO C C 1
ATOM 5662 O O . PRO C 1 229 ? 138.214 39.584 71.167 1.00 33.07 226 PRO C O 1
ATOM 5666 N N . HIS C 1 230 ? 138.678 41.658 70.334 1.00 32.00 227 HIS C N 1
ATOM 5667 C CA . HIS C 1 230 ? 138.782 42.558 69.182 1.00 31.21 227 HIS C CA 1
ATOM 5668 C C . HIS C 1 230 ? 140.220 42.769 68.705 1.00 31.24 227 HIS C C 1
ATOM 5669 O O . HIS C 1 230 ? 140.439 43.239 67.591 1.00 30.96 227 HIS C O 1
ATOM 5676 N N . TRP C 1 231 ? 141.200 42.420 69.537 1.00 31.66 228 TRP C N 1
ATOM 5677 C CA . TRP C 1 231 ? 142.614 42.621 69.169 1.00 32.17 228 TRP C CA 1
ATOM 5678 C C . TRP C 1 231 ? 142.971 41.794 67.924 1.00 33.03 228 TRP C C 1
ATOM 5679 O O . TRP C 1 231 ? 143.618 42.295 67.001 1.00 32.78 228 TRP C O 1
ATOM 5690 N N . GLY C 1 232 ? 142.518 40.539 67.905 1.00 33.67 229 GLY C N 1
ATOM 5691 C CA . GLY C 1 232 ? 142.688 39.668 66.747 1.00 35.15 229 GLY C CA 1
ATOM 5692 C C . GLY C 1 232 ? 141.615 39.949 65.720 1.00 36.02 229 GLY C C 1
ATOM 5693 O O . GLY C 1 232 ? 140.463 39.564 65.880 1.00 35.86 229 GLY C O 1
ATOM 5694 N N . THR C 1 233 ? 141.997 40.633 64.658 1.00 37.76 230 THR C N 1
ATOM 5695 C CA . THR C 1 233 ? 141.052 41.022 63.625 1.00 39.81 230 THR C CA 1
ATOM 5696 C C . THR C 1 233 ? 140.445 39.824 62.874 1.00 41.63 230 THR C C 1
ATOM 5697 O O . THR C 1 233 ? 140.938 38.680 62.966 1.00 41.81 230 THR C O 1
ATOM 5701 N N . GLN C 1 234 ? 139.362 40.107 62.151 1.00 43.28 231 GLN C N 1
ATOM 5702 C CA . GLN C 1 234 ? 138.818 39.197 61.144 1.00 45.34 231 GLN C CA 1
ATOM 5703 C C . GLN C 1 234 ? 139.880 38.789 60.123 1.00 45.06 231 GLN C C 1
ATOM 5704 O O . GLN C 1 234 ? 139.863 37.665 59.624 1.00 45.36 231 GLN C O 1
ATOM 5710 N N . GLN C 1 235 ? 140.790 39.712 59.825 1.00 44.58 232 GLN C N 1
ATOM 5711 C CA . GLN C 1 235 ? 141.838 39.479 58.854 1.00 45.11 232 GLN C CA 1
ATOM 5712 C C . GLN C 1 235 ? 142.780 38.387 59.351 1.00 44.57 232 GLN C C 1
ATOM 5713 O O . GLN C 1 235 ? 143.128 37.484 58.604 1.00 44.87 232 GLN C O 1
ATOM 5719 N N . PHE C 1 236 ? 143.171 38.485 60.620 1.00 43.99 233 PHE C N 1
ATOM 5720 C CA . PHE C 1 236 ? 144.043 37.524 61.272 1.00 43.20 233 PHE C CA 1
ATOM 5721 C C . PHE C 1 236 ? 143.395 36.136 61.348 1.00 43.87 233 PHE C C 1
ATOM 5722 O O . PHE C 1 236 ? 144.010 35.128 61.022 1.00 42.99 233 PHE C O 1
ATOM 5738 N N . SER C 1 238 ? 141.081 34.713 59.682 1.00 45.00 235 SER C N 1
ATOM 5739 C CA . SER C 1 238 ? 140.877 34.057 58.411 1.00 44.36 235 SER C CA 1
ATOM 5740 C C . SER C 1 238 ? 142.138 34.093 57.513 1.00 43.47 235 SER C C 1
ATOM 5741 O O . SER C 1 238 ? 142.089 33.725 56.339 1.00 43.61 235 SER C O 1
ATOM 5744 N N . TRP C 1 239 ? 143.254 34.544 58.081 1.00 41.81 236 TRP C N 1
ATOM 5745 C CA . TRP C 1 239 ? 144.582 34.470 57.464 1.00 40.69 236 TRP C CA 1
ATOM 5746 C C . TRP C 1 239 ? 144.963 32.997 57.219 1.00 40.69 236 TRP C C 1
ATOM 5747 O O . TRP C 1 239 ? 144.787 32.155 58.119 1.00 40.57 236 TRP C O 1
ATOM 5758 N N . PRO C 1 240 ? 145.462 32.672 55.999 1.00 40.33 237 PRO C N 1
ATOM 5759 C CA . PRO C 1 240 ? 145.857 31.291 55.619 1.00 40.22 237 PRO C CA 1
ATOM 5760 C C . PRO C 1 240 ? 146.782 30.597 56.631 1.00 39.90 237 PRO C C 1
ATOM 5761 O O . PRO C 1 240 ? 146.692 29.366 56.832 1.00 39.37 237 PRO C O 1
ATOM 5765 N N . PHE C 1 241 ? 147.618 31.398 57.294 1.00 38.96 238 PHE C N 1
ATOM 5766 C CA . PHE C 1 241 ? 148.626 30.873 58.214 1.00 38.70 238 PHE C CA 1
ATOM 5767 C C . PHE C 1 241 ? 148.181 30.884 59.657 1.00 37.96 238 PHE C C 1
ATOM 5768 O O . PHE C 1 241 ? 148.963 30.550 60.549 1.00 38.21 238 PHE C O 1
ATOM 5776 N N . TYR C 1 242 ? 146.916 31.241 59.875 1.00 37.12 239 TYR C N 1
ATOM 5777 C CA . TYR C 1 242 ? 146.358 31.316 61.219 1.00 36.46 239 TYR C CA 1
ATOM 5778 C C . TYR C 1 242 ? 146.511 29.988 61.981 1.00 36.44 239 TYR C C 1
ATOM 5779 O O . TYR C 1 242 ? 147.040 29.967 63.103 1.00 36.11 239 TYR C O 1
ATOM 5788 N N . THR C 1 243 ? 146.052 28.890 61.375 1.00 36.29 240 THR C N 1
ATOM 5789 C CA . THR C 1 243 ? 146.180 27.561 61.984 1.00 36.08 240 THR C CA 1
ATOM 5790 C C . THR C 1 243 ? 147.643 27.172 62.120 1.00 36.07 240 THR C C 1
ATOM 5791 O O . THR C 1 243 ? 148.066 26.734 63.194 1.00 35.53 240 THR C O 1
ATOM 5795 N N . ASP C 1 244 ? 148.417 27.376 61.049 1.00 36.32 241 ASP C N 1
ATOM 5796 C CA . ASP C 1 244 ? 149.840 27.024 61.049 1.00 37.00 241 ASP C CA 1
ATOM 5797 C C . ASP C 1 244 ? 150.587 27.727 62.200 1.00 37.08 241 ASP C C 1
ATOM 5798 O O . ASP C 1 244 ? 151.427 27.114 62.875 1.00 36.82 241 ASP C O 1
ATOM 5803 N N . LEU C 1 245 ? 150.290 29.012 62.400 1.00 36.89 242 LEU C N 1
ATOM 5804 C CA . LEU C 1 245 ? 150.887 29.773 63.490 1.00 36.90 242 LEU C CA 1
ATOM 5805 C C . LEU C 1 245 ? 150.740 29.061 64.835 1.00 36.91 242 LEU C C 1
ATOM 5806 O O . LEU C 1 245 ? 151.737 28.775 65.485 1.00 37.05 242 LEU C O 1
ATOM 5811 N N . TRP C 1 246 ? 149.507 28.757 65.227 1.00 36.62 243 TRP C N 1
ATOM 5812 C CA . TRP C 1 246 ? 149.241 28.084 66.484 1.00 37.31 243 TRP C CA 1
ATOM 5813 C C . TRP C 1 246 ? 149.669 26.616 66.479 1.00 37.65 243 TRP C C 1
ATOM 5814 O O . TRP C 1 246 ? 150.268 26.151 67.461 1.00 38.10 243 TRP C O 1
ATOM 5825 N N . VAL C 1 247 ? 149.376 25.881 65.402 1.00 37.73 244 VAL C N 1
ATOM 5826 C CA . VAL C 1 247 ? 149.839 24.485 65.326 1.00 37.95 244 VAL C CA 1
ATOM 5827 C C . VAL C 1 247 ? 151.363 24.394 65.423 1.00 37.92 244 VAL C C 1
ATOM 5828 O O . VAL C 1 247 ? 151.860 23.677 66.286 1.00 38.33 244 VAL C O 1
ATOM 5832 N N . ASN C 1 248 ? 152.085 25.146 64.583 1.00 37.85 245 ASN C N 1
ATOM 5833 C CA . ASN C 1 248 ? 153.556 25.255 64.656 1.00 37.97 245 ASN C CA 1
ATOM 5834 C C . ASN C 1 248 ? 154.116 25.647 66.031 1.00 38.28 245 ASN C C 1
ATOM 5835 O O . ASN C 1 248 ? 155.104 25.062 66.489 1.00 38.99 245 ASN C O 1
ATOM 5840 N N . THR C 1 249 ? 153.526 26.647 66.692 1.00 38.62 246 THR C N 1
ATOM 5841 C CA . THR C 1 249 ? 154.081 27.069 67.986 1.00 38.25 246 THR C CA 1
ATOM 5842 C C . THR C 1 249 ? 153.842 25.975 69.036 1.00 38.67 246 THR C C 1
ATOM 5843 O O . THR C 1 249 ? 154.732 25.684 69.849 1.00 38.69 246 THR C O 1
ATOM 5847 N N . LEU C 1 250 ? 152.665 25.348 69.010 1.00 38.99 247 LEU C N 1
ATOM 5848 C CA . LEU C 1 250 ? 152.403 24.228 69.942 1.00 40.10 247 LEU C CA 1
ATOM 5849 C C . LEU C 1 250 ? 153.442 23.107 69.780 1.00 40.87 247 LEU C C 1
ATOM 5850 O O . LEU C 1 250 ? 153.990 22.604 70.768 1.00 40.56 247 LEU C O 1
ATOM 5855 N N . GLN C 1 251 ? 153.719 22.750 68.524 1.00 41.87 248 GLN C N 1
ATOM 5856 C CA . GLN C 1 251 ? 154.694 21.712 68.197 1.00 42.61 248 GLN C CA 1
ATOM 5857 C C . GLN C 1 251 ? 156.087 22.104 68.672 1.00 42.35 248 GLN C C 1
ATOM 5858 O O . GLN C 1 251 ? 156.772 21.299 69.309 1.00 42.29 248 GLN C O 1
ATOM 5864 N N . PHE C 1 252 ? 156.490 23.348 68.394 1.00 41.76 249 PHE C N 1
ATOM 5865 C CA . PHE C 1 252 ? 157.820 23.817 68.771 1.00 41.36 249 PHE C CA 1
ATOM 5866 C C . PHE C 1 252 ? 158.114 23.737 70.272 1.00 41.36 249 PHE C C 1
ATOM 5867 O O . PHE C 1 252 ? 159.253 23.463 70.670 1.00 41.56 249 PHE C O 1
ATOM 5875 N N . ILE C 1 253 ? 157.104 23.968 71.106 1.00 41.44 250 ILE C N 1
ATOM 5876 C CA . ILE C 1 253 ? 157.316 23.999 72.567 1.00 41.00 250 ILE C CA 1
ATOM 5877 C C . ILE C 1 253 ? 156.850 22.722 73.281 1.00 40.96 250 ILE C C 1
ATOM 5878 O O . ILE C 1 253 ? 157.023 22.567 74.498 1.00 40.44 250 ILE C O 1
ATOM 5883 N N . ALA C 1 254 ? 156.271 21.807 72.514 1.00 41.42 251 ALA C N 1
ATOM 5884 C CA . ALA C 1 254 ? 155.756 20.551 73.049 1.00 42.71 251 ALA C CA 1
ATOM 5885 C C . ALA C 1 254 ? 156.844 19.720 73.702 1.00 43.61 251 ALA C C 1
ATOM 5886 O O . ALA C 1 254 ? 157.995 19.726 73.249 1.00 44.07 251 ALA C O 1
ATOM 5888 N N . ARG C 1 255 ? 156.489 19.029 74.783 1.00 45.06 252 ARG C N 1
ATOM 5889 C CA . ARG C 1 255 ? 157.279 17.895 75.276 1.00 46.62 252 ARG C CA 1
ATOM 5890 C C . ARG C 1 255 ? 157.434 16.935 74.074 1.00 47.47 252 ARG C C 1
ATOM 5891 O O . ARG C 1 255 ? 156.422 16.614 73.445 1.00 48.54 252 ARG C O 1
ATOM 5899 N N . LYS C 1 256 ? 158.624 16.466 73.684 1.00 48.83 253 LYS C N 1
ATOM 5900 C CA . LYS C 1 256 ? 159.948 16.531 74.336 1.00 49.91 253 LYS C CA 1
ATOM 5901 C C . LYS C 1 256 ? 160.268 15.219 75.084 1.00 50.05 253 LYS C C 1
ATOM 5902 O O . LYS C 1 256 ? 159.506 14.238 75.011 1.00 49.72 253 LYS C O 1
ATOM 5908 N N . LEU D 1 11 ? 116.170 4.613 80.334 1.00 44.47 8 LEU D N 1
ATOM 5909 C CA . LEU D 1 11 ? 115.464 5.910 80.645 1.00 45.27 8 LEU D CA 1
ATOM 5910 C C . LEU D 1 11 ? 116.340 7.131 80.353 1.00 44.88 8 LEU D C 1
ATOM 5911 O O . LEU D 1 11 ? 117.196 7.498 81.156 1.00 45.17 8 LEU D O 1
ATOM 5916 N N . LYS D 1 12 ? 116.115 7.738 79.190 1.00 44.45 9 LYS D N 1
ATOM 5917 C CA . LYS D 1 12 ? 116.877 8.892 78.714 1.00 43.96 9 LYS D CA 1
ATOM 5918 C C . LYS D 1 12 ? 116.214 10.252 79.103 1.00 43.20 9 LYS D C 1
ATOM 5919 O O . LYS D 1 12 ? 115.160 10.619 78.591 1.00 43.11 9 LYS D O 1
ATOM 5925 N N . VAL D 1 13 ? 116.854 10.985 80.011 1.00 42.56 10 VAL D N 1
ATOM 5926 C CA . VAL D 1 13 ? 116.304 12.230 80.572 1.00 41.51 10 VAL D CA 1
ATOM 5927 C C . VAL D 1 13 ? 117.165 13.464 80.248 1.00 41.18 10 VAL D C 1
ATOM 5928 O O . VAL D 1 13 ? 118.376 13.455 80.485 1.00 41.13 10 VAL D O 1
ATOM 5932 N N . LEU D 1 14 ? 116.536 14.506 79.696 1.00 39.98 11 LEU D N 1
ATOM 5933 C CA . LEU D 1 14 ? 117.170 15.810 79.517 1.00 38.96 11 LEU D CA 1
ATOM 5934 C C . LEU D 1 14 ? 116.891 16.675 80.762 1.00 38.13 11 LEU D C 1
ATOM 5935 O O . LEU D 1 14 ? 115.731 16.965 81.054 1.00 37.96 11 LEU D O 1
ATOM 5940 N N . PHE D 1 15 ? 117.941 17.041 81.513 1.00 37.17 12 PHE D N 1
ATOM 5941 C CA . PHE D 1 15 ? 117.790 17.830 82.744 1.00 36.23 12 PHE D CA 1
ATOM 5942 C C . PHE D 1 15 ? 118.351 19.232 82.556 1.00 35.80 12 PHE D C 1
ATOM 5943 O O . PHE D 1 15 ? 119.564 19.415 82.443 1.00 35.99 12 PHE D O 1
ATOM 5951 N N . ILE D 1 16 ? 117.455 20.217 82.539 1.00 35.15 13 ILE D N 1
ATOM 5952 C CA . ILE D 1 16 ? 117.774 21.607 82.158 1.00 34.45 13 ILE D CA 1
ATOM 5953 C C . ILE D 1 16 ? 117.742 22.553 83.359 1.00 34.05 13 ILE D C 1
ATOM 5954 O O . ILE D 1 16 ? 116.815 22.499 84.148 1.00 33.86 13 ILE D O 1
ATOM 5959 N N . GLY D 1 17 ? 118.758 23.405 83.493 1.00 33.63 14 GLY D N 1
ATOM 5960 C CA . GLY D 1 17 ? 118.796 24.397 84.574 1.00 33.33 14 GLY D CA 1
ATOM 5961 C C . GLY D 1 17 ? 119.749 24.107 85.712 1.00 33.04 14 GLY D C 1
ATOM 5962 O O . GLY D 1 17 ? 120.831 23.583 85.487 1.00 33.46 14 GLY D O 1
ATOM 5963 N N . GLU D 1 18 ? 119.352 24.472 86.928 1.00 32.72 15 GLU D N 1
ATOM 5964 C CA . GLU D 1 18 ? 120.151 24.265 88.145 1.00 33.23 15 GLU D CA 1
ATOM 5965 C C . GLU D 1 18 ? 121.624 24.699 88.009 1.00 33.60 15 GLU D C 1
ATOM 5966 O O . GLU D 1 18 ? 122.560 24.011 88.477 1.00 32.92 15 GLU D O 1
ATOM 5972 N N . SER D 1 19 ? 121.806 25.838 87.344 1.00 34.00 16 SER D N 1
ATOM 5973 C CA . SER D 1 19 ? 123.108 26.462 87.193 1.00 34.44 16 SER D CA 1
ATOM 5974 C C . SER D 1 19 ? 123.029 27.979 87.356 1.00 34.97 16 SER D C 1
ATOM 5975 O O . SER D 1 19 ? 122.050 28.613 86.946 1.00 35.20 16 SER D O 1
ATOM 5978 N N . TRP D 1 20 ? 124.072 28.561 87.943 1.00 35.61 17 TRP D N 1
ATOM 5979 C CA . TRP D 1 20 ? 124.131 30.006 88.087 1.00 36.16 17 TRP D CA 1
ATOM 5980 C C . TRP D 1 20 ? 125.538 30.576 88.133 1.00 36.43 17 TRP D C 1
ATOM 5981 O O . TRP D 1 20 ? 126.471 29.913 88.591 1.00 36.19 17 TRP D O 1
ATOM 5992 N N A HIS D 1 21 ? 125.671 31.817 87.672 0.50 36.48 18 HIS D N 1
ATOM 5993 N N B HIS D 1 21 ? 125.689 31.790 87.614 0.50 36.09 18 HIS D N 1
ATOM 5994 C CA A HIS D 1 21 ? 126.918 32.568 87.763 0.50 36.77 18 HIS D CA 1
ATOM 5995 C CA B HIS D 1 21 ? 126.901 32.556 87.842 0.50 36.00 18 HIS D CA 1
ATOM 5996 C C A HIS D 1 21 ? 126.709 33.728 88.746 0.50 36.76 18 HIS D C 1
ATOM 5997 C C B HIS D 1 21 ? 126.580 33.644 88.836 0.50 36.33 18 HIS D C 1
ATOM 5998 O O A HIS D 1 21 ? 125.977 34.671 88.429 0.50 36.69 18 HIS D O 1
ATOM 5999 O O B HIS D 1 21 ? 125.674 34.452 88.616 0.50 36.32 18 HIS D O 1
ATOM 6012 N N . ILE D 1 22 ? 127.330 33.643 89.931 1.00 36.58 19 ILE D N 1
ATOM 6013 C CA . ILE D 1 22 ? 127.216 34.665 90.962 1.00 36.85 19 ILE D CA 1
ATOM 6014 C C . ILE D 1 22 ? 128.314 35.696 90.741 1.00 37.00 19 ILE D C 1
ATOM 6015 O O . ILE D 1 22 ? 129.481 35.353 90.572 1.00 37.95 19 ILE D O 1
ATOM 6020 N N . HIS D 1 23 ? 127.930 36.961 90.691 1.00 36.60 20 HIS D N 1
ATOM 6021 C CA . HIS D 1 23 ? 128.891 38.031 90.762 1.00 35.95 20 HIS D CA 1
ATOM 6022 C C . HIS D 1 23 ? 128.733 38.710 92.126 1.00 35.74 20 HIS D C 1
ATOM 6023 O O . HIS D 1 23 ? 127.648 39.216 92.452 1.00 35.60 20 HIS D O 1
ATOM 6038 N N . ILE D 1 25 ? 129.879 41.640 94.812 1.00 34.15 22 ILE D N 1
ATOM 6039 C CA . ILE D 1 25 ? 130.566 42.920 95.026 1.00 33.30 22 ILE D CA 1
ATOM 6040 C C . ILE D 1 25 ? 130.755 43.110 96.526 1.00 33.11 22 ILE D C 1
ATOM 6041 O O . ILE D 1 25 ? 129.777 43.247 97.260 1.00 33.59 22 ILE D O 1
ATOM 6046 N N . HIS D 1 26 ? 132.003 43.085 96.994 1.00 32.34 23 HIS D N 1
ATOM 6047 C CA . HIS D 1 26 ? 132.258 43.217 98.430 1.00 31.45 23 HIS D CA 1
ATOM 6048 C C . HIS D 1 26 ? 132.615 44.667 98.707 1.00 31.53 23 HIS D C 1
ATOM 6049 O O . HIS D 1 26 ? 133.696 45.120 98.314 1.00 31.86 23 HIS D O 1
ATOM 6056 N N . SER D 1 27 ? 131.707 45.402 99.350 1.00 31.10 24 SER D N 1
ATOM 6057 C CA . SER D 1 27 ? 131.905 46.827 99.610 1.00 30.13 24 SER D CA 1
ATOM 6058 C C . SER D 1 27 ? 132.412 47.029 101.029 1.00 30.41 24 SER D C 1
ATOM 6059 O O . SER D 1 27 ? 131.783 46.593 102.002 1.00 30.16 24 SER D O 1
ATOM 6062 N N . LYS D 1 28 ? 133.576 47.669 101.133 1.00 30.34 25 LYS D N 1
ATOM 6063 C CA . LYS D 1 28 ? 134.199 47.948 102.420 1.00 30.57 25 LYS D CA 1
ATOM 6064 C C . LYS D 1 28 ? 134.441 49.434 102.513 1.00 30.47 25 LYS D C 1
ATOM 6065 O O . LYS D 1 28 ? 135.470 49.949 102.032 1.00 30.28 25 LYS D O 1
ATOM 6071 N N . GLY D 1 29 ? 133.475 50.114 103.129 1.00 30.45 26 GLY D N 1
ATOM 6072 C CA . GLY D 1 29 ? 133.500 51.556 103.271 1.00 30.02 26 GLY D CA 1
ATOM 6073 C C . GLY D 1 29 ? 133.295 52.124 101.886 1.00 30.46 26 GLY D C 1
ATOM 6074 O O . GLY D 1 29 ? 132.355 51.746 101.179 1.00 31.11 26 GLY D O 1
ATOM 6075 N N . TYR D 1 30 ? 134.189 53.019 101.491 1.00 30.10 27 TYR D N 1
ATOM 6076 C CA . TYR D 1 30 ? 134.138 53.624 100.185 1.00 29.54 27 TYR D CA 1
ATOM 6077 C C . TYR D 1 30 ? 134.352 52.631 99.032 1.00 29.35 27 TYR D C 1
ATOM 6078 O O . TYR D 1 30 ? 133.731 52.774 97.980 1.00 29.43 27 TYR D O 1
ATOM 6087 N N . ASP D 1 31 ? 135.224 51.649 99.240 1.00 28.90 28 ASP D N 1
ATOM 6088 C CA . ASP D 1 31 ? 135.764 50.820 98.169 1.00 29.77 28 ASP D CA 1
ATOM 6089 C C . ASP D 1 31 ? 135.046 49.478 97.956 1.00 30.32 28 ASP D C 1
ATOM 6090 O O . ASP D 1 31 ? 134.338 48.975 98.835 1.00 30.80 28 ASP D O 1
ATOM 6095 N N . SER D 1 32 ? 135.256 48.874 96.795 1.00 30.58 29 SER D N 1
ATOM 6096 C CA . SER D 1 32 ? 134.915 47.461 96.652 1.00 31.16 29 SER D CA 1
ATOM 6097 C C . SER D 1 32 ? 135.767 46.698 95.674 1.00 30.82 29 SER D C 1
ATOM 6098 O O . SER D 1 32 ? 136.366 47.260 94.772 1.00 30.31 29 SER D O 1
ATOM 6101 N N . PHE D 1 33 ? 135.838 45.397 95.912 1.00 31.56 30 PHE D N 1
ATOM 6102 C CA . PHE D 1 33 ? 136.428 44.440 94.991 1.00 32.10 30 PHE D CA 1
ATOM 6103 C C . PHE D 1 33 ? 135.391 43.343 94.704 1.00 32.86 30 PHE D C 1
ATOM 6104 O O . PHE D 1 33 ? 134.448 43.133 95.495 1.00 32.53 30 PHE D O 1
ATOM 6112 N N . THR D 1 34 ? 135.581 42.630 93.596 1.00 32.92 31 THR D N 1
ATOM 6113 C CA . THR D 1 34 ? 134.618 41.624 93.199 1.00 33.12 31 THR D CA 1
ATOM 6114 C C . THR D 1 34 ? 135.223 40.222 93.146 1.00 33.43 31 THR D C 1
ATOM 6115 O O . THR D 1 34 ? 136.421 40.053 92.893 1.00 33.44 31 THR D O 1
ATOM 6119 N N . SER D 1 35 ? 134.386 39.227 93.418 1.00 33.56 32 SER D N 1
ATOM 6120 C CA . SER D 1 35 ? 134.719 37.828 93.195 1.00 33.48 32 SER D CA 1
ATOM 6121 C C . SER D 1 35 ? 133.555 37.193 92.443 1.00 34.71 32 SER D C 1
ATOM 6122 O O . SER D 1 35 ? 132.387 37.527 92.698 1.00 34.26 32 SER D O 1
ATOM 6125 N N . SER D 1 36 ? 133.887 36.306 91.507 1.00 35.25 33 SER D N 1
ATOM 6126 C CA . SER D 1 36 ? 132.906 35.666 90.650 1.00 36.49 33 SER D CA 1
ATOM 6127 C C . SER D 1 36 ? 133.001 34.149 90.709 1.00 37.75 33 SER D C 1
ATOM 6128 O O . SER D 1 36 ? 134.097 33.592 90.866 1.00 38.27 33 SER D O 1
ATOM 6131 N N . LYS D 1 37 ? 131.854 33.488 90.556 1.00 39.12 34 LYS D N 1
ATOM 6132 C CA . LYS D 1 37 ? 131.704 32.066 90.893 1.00 40.69 34 LYS D CA 1
ATOM 6133 C C . LYS D 1 37 ? 130.746 31.394 89.913 1.00 41.66 34 LYS D C 1
ATOM 6134 O O . LYS D 1 37 ? 129.807 32.010 89.444 1.00 42.50 34 LYS D O 1
ATOM 6140 N N . TYR D 1 38 ? 130.977 30.128 89.606 1.00 42.52 35 TYR D N 1
ATOM 6141 C CA . TYR D 1 38 ? 130.008 29.356 88.842 1.00 42.99 35 TYR D CA 1
ATOM 6142 C C . TYR D 1 38 ? 129.590 28.164 89.688 1.00 43.56 35 TYR D C 1
ATOM 6143 O O . TYR D 1 38 ? 130.428 27.514 90.304 1.00 44.07 35 TYR D O 1
ATOM 6152 N N . GLU D 1 39 ? 128.298 27.888 89.744 1.00 44.13 36 GLU D N 1
ATOM 6153 C CA . GLU D 1 39 ? 127.840 26.731 90.482 1.00 45.36 36 GLU D CA 1
ATOM 6154 C C . GLU D 1 39 ? 126.816 25.942 89.699 1.00 45.30 36 GLU D C 1
ATOM 6155 O O . GLU D 1 39 ? 126.162 26.462 88.794 1.00 44.78 36 GLU D O 1
ATOM 6161 N N . GLU D 1 40 ? 126.707 24.667 90.061 1.00 45.87 37 GLU D N 1
ATOM 6162 C CA . GLU D 1 40 ? 125.604 23.826 89.627 1.00 45.95 37 GLU D CA 1
ATOM 6163 C C . GLU D 1 40 ? 124.889 23.303 90.852 1.00 46.72 37 GLU D C 1
ATOM 6164 O O . GLU D 1 40 ? 125.523 22.923 91.835 1.00 46.31 37 GLU D O 1
ATOM 6170 N N . GLY D 1 41 ? 123.565 23.295 90.806 1.00 47.75 38 GLY D N 1
ATOM 6171 C CA . GLY D 1 41 ? 122.815 23.128 92.040 1.00 49.99 38 GLY D CA 1
ATOM 6172 C C . GLY D 1 41 ? 122.092 21.835 92.373 1.00 51.29 38 GLY D C 1
ATOM 6173 O O . GLY D 1 41 ? 121.418 21.774 93.408 1.00 52.23 38 GLY D O 1
ATOM 6174 N N . ALA D 1 42 ? 122.203 20.803 91.544 1.00 51.68 39 ALA D N 1
ATOM 6175 C CA . ALA D 1 42 ? 121.339 19.646 91.773 1.00 52.95 39 ALA D CA 1
ATOM 6176 C C . ALA D 1 42 ? 122.112 18.419 92.281 1.00 53.43 39 ALA D C 1
ATOM 6177 O O . ALA D 1 42 ? 121.812 17.277 91.922 1.00 52.80 39 ALA D O 1
ATOM 6179 N N . THR D 1 43 ? 123.081 18.678 93.163 1.00 54.10 40 THR D N 1
ATOM 6180 C CA . THR D 1 43 ? 124.115 17.695 93.520 1.00 54.01 40 THR D CA 1
ATOM 6181 C C . THR D 1 43 ? 123.550 16.349 93.988 1.00 53.71 40 THR D C 1
ATOM 6182 O O . THR D 1 43 ? 123.775 15.333 93.336 1.00 53.02 40 THR D O 1
ATOM 6186 N N . TRP D 1 44 ? 122.813 16.365 95.101 1.00 53.64 41 TRP D N 1
ATOM 6187 C CA . TRP D 1 44 ? 122.252 15.151 95.692 1.00 54.13 41 TRP D CA 1
ATOM 6188 C C . TRP D 1 44 ? 121.193 14.501 94.807 1.00 54.69 41 TRP D C 1
ATOM 6189 O O . TRP D 1 44 ? 120.977 13.285 94.886 1.00 55.19 41 TRP D O 1
ATOM 6200 N N . LEU D 1 45 ? 120.561 15.301 93.950 1.00 54.93 42 LEU D N 1
ATOM 6201 C CA . LEU D 1 45 ? 119.508 14.808 93.065 1.00 55.06 42 LEU D CA 1
ATOM 6202 C C . LEU D 1 45 ? 120.070 14.051 91.845 1.00 55.22 42 LEU D C 1
ATOM 6203 O O . LEU D 1 45 ? 119.676 12.906 91.579 1.00 55.25 42 LEU D O 1
ATOM 6208 N N . LEU D 1 46 ? 120.985 14.678 91.116 1.00 55.22 43 LEU D N 1
ATOM 6209 C CA . LEU D 1 46 ? 121.567 14.043 89.946 1.00 55.82 43 LEU D CA 1
ATOM 6210 C C . LEU D 1 46 ? 122.405 12.813 90.327 1.00 56.43 43 LEU D C 1
ATOM 6211 O O . LEU D 1 46 ? 122.580 11.899 89.520 1.00 56.27 43 LEU D O 1
ATOM 6216 N N . GLU D 1 47 ? 122.908 12.800 91.558 1.00 56.88 44 GLU D N 1
ATOM 6217 C CA . GLU D 1 47 ? 123.637 11.656 92.059 1.00 57.58 44 GLU D CA 1
ATOM 6218 C C . GLU D 1 47 ? 122.663 10.525 92.340 1.00 57.44 44 GLU D C 1
ATOM 6219 O O . GLU D 1 47 ? 122.884 9.392 91.891 1.00 57.67 44 GLU D O 1
ATOM 6225 N N . CYS D 1 48 ? 121.590 10.839 93.072 1.00 56.88 45 CYS D N 1
ATOM 6226 C CA . CYS D 1 48 ? 120.506 9.896 93.314 1.00 56.42 45 CYS D CA 1
ATOM 6227 C C . CYS D 1 48 ? 119.886 9.299 92.039 1.00 56.27 45 CYS D C 1
ATOM 6228 O O . CYS D 1 48 ? 119.554 8.106 92.010 1.00 56.66 45 CYS D O 1
ATOM 6231 N N . LEU D 1 49 ? 119.743 10.115 90.995 1.00 55.61 46 LEU D N 1
ATOM 6232 C CA . LEU D 1 49 ? 119.132 9.654 89.752 1.00 55.04 46 LEU D CA 1
ATOM 6233 C C . LEU D 1 49 ? 120.055 8.723 88.990 1.00 55.48 46 LEU D C 1
ATOM 6234 O O . LEU D 1 49 ? 119.595 7.738 88.397 1.00 55.23 46 LEU D O 1
ATOM 6239 N N . ARG D 1 50 ? 121.353 9.035 89.007 1.00 55.87 47 ARG D N 1
ATOM 6240 C CA . ARG D 1 50 ? 122.350 8.238 88.278 1.00 56.27 47 ARG D CA 1
ATOM 6241 C C . ARG D 1 50 ? 122.531 6.845 88.862 1.00 55.87 47 ARG D C 1
ATOM 6242 O O . ARG D 1 50 ? 122.681 5.877 88.122 1.00 55.47 47 ARG D O 1
ATOM 6250 N N . LYS D 1 51 ? 122.487 6.765 90.189 1.00 55.95 48 LYS D N 1
ATOM 6251 C CA . LYS D 1 51 ? 122.582 5.510 90.919 1.00 56.12 48 LYS D CA 1
ATOM 6252 C C . LYS D 1 51 ? 121.243 4.777 90.931 1.00 55.81 48 LYS D C 1
ATOM 6253 O O . LYS D 1 51 ? 121.131 3.662 91.449 1.00 55.82 48 LYS D O 1
ATOM 6259 N N . GLY D 1 52 ? 120.223 5.418 90.368 1.00 55.34 49 GLY D N 1
ATOM 6260 C CA . GLY D 1 52 ? 118.882 4.850 90.334 1.00 54.65 49 GLY D CA 1
ATOM 6261 C C . GLY D 1 52 ? 118.527 4.331 88.957 1.00 53.88 49 GLY D C 1
ATOM 6262 O O . GLY D 1 52 ? 117.399 3.890 88.736 1.00 54.24 49 GLY D O 1
ATOM 6263 N N . GLY D 1 53 ? 119.485 4.404 88.031 1.00 53.01 50 GLY D N 1
ATOM 6264 C CA . GLY D 1 53 ? 119.325 3.837 86.690 1.00 51.77 50 GLY D CA 1
ATOM 6265 C C . GLY D 1 53 ? 118.876 4.798 85.606 1.00 50.86 50 GLY D C 1
ATOM 6266 O O . GLY D 1 53 ? 118.641 4.384 84.467 1.00 50.74 50 GLY D O 1
ATOM 6267 N N . VAL D 1 54 ? 118.740 6.078 85.952 1.00 49.93 51 VAL D N 1
ATOM 6268 C CA . VAL D 1 54 ? 118.403 7.111 84.968 1.00 48.37 51 VAL D CA 1
ATOM 6269 C C . VAL D 1 54 ? 119.649 7.584 84.227 1.00 47.77 51 VAL D C 1
ATOM 6270 O O . VAL D 1 54 ? 120.684 7.827 84.836 1.00 47.38 51 VAL D O 1
ATOM 6274 N N . ASP D 1 55 ? 119.528 7.704 82.910 1.00 47.31 52 ASP D N 1
ATOM 6275 C CA . ASP D 1 55 ? 120.548 8.297 82.050 1.00 47.34 52 ASP D CA 1
ATOM 6276 C C . ASP D 1 55 ? 120.268 9.802 81.862 1.00 46.79 52 ASP D C 1
ATOM 6277 O O . ASP D 1 55 ? 119.359 10.186 81.127 1.00 46.36 52 ASP D O 1
ATOM 6282 N N . ILE D 1 56 ? 121.045 10.646 82.535 1.00 46.70 53 ILE D N 1
ATOM 6283 C CA . ILE D 1 56 ? 120.858 12.099 82.486 1.00 46.20 53 ILE D CA 1
ATOM 6284 C C . ILE D 1 56 ? 121.760 12.749 81.453 1.00 45.72 53 ILE D C 1
ATOM 6285 O O . ILE D 1 56 ? 122.981 12.592 81.525 1.00 46.13 53 ILE D O 1
ATOM 6290 N N . ASP D 1 57 ? 121.176 13.473 80.499 1.00 44.76 54 ASP D N 1
ATOM 6291 C CA . ASP D 1 57 ? 121.922 14.516 79.799 1.00 44.37 54 ASP D CA 1
ATOM 6292 C C . ASP D 1 57 ? 121.635 15.837 80.523 1.00 43.70 54 ASP D C 1
ATOM 6293 O O . ASP D 1 57 ? 120.501 16.347 80.478 1.00 43.35 54 ASP D O 1
ATOM 6298 N N . TYR D 1 58 ? 122.659 16.361 81.196 1.00 42.27 55 TYR D N 1
ATOM 6299 C CA . TYR D 1 58 ? 122.586 17.630 81.902 1.00 41.07 55 TYR D CA 1
ATOM 6300 C C . TYR D 1 58 ? 122.844 18.814 80.976 1.00 40.40 55 TYR D C 1
ATOM 6301 O O . TYR D 1 58 ? 123.807 18.812 80.230 1.00 40.72 55 TYR D O 1
ATOM 6318 N N . PRO D 1 60 ? 123.116 23.029 81.367 1.00 38.77 57 PRO D N 1
ATOM 6319 C CA . PRO D 1 60 ? 123.071 24.238 82.178 1.00 37.99 57 PRO D CA 1
ATOM 6320 C C . PRO D 1 60 ? 122.303 25.348 81.471 1.00 37.42 57 PRO D C 1
ATOM 6321 O O . PRO D 1 60 ? 122.256 25.384 80.251 1.00 36.80 57 PRO D O 1
ATOM 6325 N N . ALA D 1 61 ? 121.691 26.237 82.247 1.00 37.15 58 ALA D N 1
ATOM 6326 C CA . ALA D 1 61 ? 121.022 27.419 81.700 1.00 37.12 58 ALA D CA 1
ATOM 6327 C C . ALA D 1 61 ? 121.772 28.101 80.535 1.00 36.98 58 ALA D C 1
ATOM 6328 O O . ALA D 1 61 ? 121.173 28.400 79.497 1.00 36.42 58 ALA D O 1
ATOM 6330 N N . HIS D 1 62 ? 123.078 28.326 80.681 1.00 37.27 59 HIS D N 1
ATOM 6331 C CA . HIS D 1 62 ? 123.829 29.039 79.621 1.00 37.62 59 HIS D CA 1
ATOM 6332 C C . HIS D 1 62 ? 123.947 28.267 78.312 1.00 37.38 59 HIS D C 1
ATOM 6333 O O . HIS D 1 62 ? 124.112 28.842 77.252 1.00 37.06 59 HIS D O 1
ATOM 6340 N N . THR D 1 63 ? 123.821 26.955 78.405 1.00 37.53 60 THR D N 1
ATOM 6341 C CA . THR D 1 63 ? 123.828 26.102 77.241 1.00 37.70 60 THR D CA 1
ATOM 6342 C C . THR D 1 63 ? 122.535 26.223 76.431 1.00 37.95 60 THR D C 1
ATOM 6343 O O . THR D 1 63 ? 122.564 26.092 75.194 1.00 38.05 60 THR D O 1
ATOM 6347 N N . VAL D 1 64 ? 121.416 26.484 77.113 1.00 37.52 61 VAL D N 1
ATOM 6348 C CA . VAL D 1 64 ? 120.137 26.749 76.426 1.00 37.47 61 VAL D CA 1
ATOM 6349 C C . VAL D 1 64 ? 120.260 27.982 75.525 1.00 37.62 61 VAL D C 1
ATOM 6350 O O . VAL D 1 64 ? 119.775 28.001 74.396 1.00 36.81 61 VAL D O 1
ATOM 6354 N N . GLN D 1 65 ? 120.951 28.989 76.037 1.00 38.45 62 GLN D N 1
ATOM 6355 C CA . GLN D 1 65 ? 121.166 30.259 75.348 1.00 40.23 62 GLN D CA 1
ATOM 6356 C C . GLN D 1 65 ? 121.938 30.178 74.040 1.00 40.81 62 GLN D C 1
ATOM 6357 O O . GLN D 1 65 ? 121.751 31.010 73.158 1.00 40.49 62 GLN D O 1
ATOM 6363 N N . ILE D 1 66 ? 122.822 29.189 73.942 1.00 42.51 63 ILE D N 1
ATOM 6364 C CA . ILE D 1 66 ? 123.780 29.086 72.846 1.00 44.14 63 ILE D CA 1
ATOM 6365 C C . ILE D 1 66 ? 123.395 27.963 71.884 1.00 44.40 63 ILE D C 1
ATOM 6366 O O . ILE D 1 66 ? 123.545 28.102 70.667 1.00 45.17 63 ILE D O 1
ATOM 6371 N N . ALA D 1 67 ? 122.901 26.859 72.431 1.00 44.42 64 ALA D N 1
ATOM 6372 C CA . ALA D 1 67 ? 122.742 25.629 71.658 1.00 44.66 64 ALA D CA 1
ATOM 6373 C C . ALA D 1 67 ? 121.546 24.775 72.080 1.00 44.61 64 ALA D C 1
ATOM 6374 O O . ALA D 1 67 ? 121.654 23.542 72.155 1.00 44.49 64 ALA D O 1
ATOM 6376 N N . PHE D 1 68 ? 120.414 25.418 72.374 1.00 44.29 65 PHE D N 1
ATOM 6377 C CA . PHE D 1 68 ? 119.183 24.666 72.553 1.00 43.83 65 PHE D CA 1
ATOM 6378 C C . PHE D 1 68 ? 118.815 24.067 71.190 1.00 44.20 65 PHE D C 1
ATOM 6379 O O . PHE D 1 68 ? 118.861 24.774 70.184 1.00 43.86 65 PHE D O 1
ATOM 6387 N N . PRO D 1 69 ? 118.472 22.765 71.159 1.00 44.87 66 PRO D N 1
ATOM 6388 C CA . PRO D 1 69 ? 118.121 22.065 69.910 1.00 45.89 66 PRO D CA 1
ATOM 6389 C C . PRO D 1 69 ? 117.026 22.763 69.102 1.00 47.25 66 PRO D C 1
ATOM 6390 O O . PRO D 1 69 ? 115.933 23.045 69.625 1.00 47.55 66 PRO D O 1
ATOM 6394 N N . GLU D 1 70 ? 117.329 23.036 67.834 1.00 48.54 67 GLU D N 1
ATOM 6395 C CA . GLU D 1 70 ? 116.425 23.766 66.953 1.00 49.89 67 GLU D CA 1
ATOM 6396 C C . GLU D 1 70 ? 115.300 22.931 66.347 1.00 50.78 67 GLU D C 1
ATOM 6397 O O . GLU D 1 70 ? 114.343 23.487 65.797 1.00 51.29 67 GLU D O 1
ATOM 6403 N N . SER D 1 71 ? 115.404 21.609 66.418 1.00 51.74 68 SER D N 1
ATOM 6404 C CA . SER D 1 71 ? 114.302 20.785 65.928 1.00 52.79 68 SER D CA 1
ATOM 6405 C C . SER D 1 71 ? 113.933 19.636 66.848 1.00 52.83 68 SER D C 1
ATOM 6406 O O . SER D 1 71 ? 114.777 19.068 67.553 1.00 52.81 68 SER D O 1
ATOM 6409 N N . ILE D 1 72 ? 112.647 19.314 66.810 1.00 53.11 69 ILE D N 1
ATOM 6410 C CA . ILE D 1 72 ? 112.007 18.406 67.758 1.00 53.61 69 ILE D CA 1
ATOM 6411 C C . ILE D 1 72 ? 112.580 16.977 67.761 1.00 53.36 69 ILE D C 1
ATOM 6412 O O . ILE D 1 72 ? 112.514 16.291 68.783 1.00 53.56 69 ILE D O 1
ATOM 6417 N N . ASP D 1 73 ? 113.173 16.560 66.636 1.00 53.34 70 ASP D N 1
ATOM 6418 C CA . ASP D 1 73 ? 113.848 15.256 66.512 1.00 53.21 70 ASP D CA 1
ATOM 6419 C C . ASP D 1 73 ? 114.906 15.030 67.591 1.00 53.05 70 ASP D C 1
ATOM 6420 O O . ASP D 1 73 ? 114.984 13.934 68.152 1.00 53.00 70 ASP D O 1
ATOM 6425 N N . GLU D 1 74 ? 115.706 16.063 67.880 1.00 52.48 71 GLU D N 1
ATOM 6426 C CA . GLU D 1 74 ? 116.773 15.982 68.892 1.00 51.96 71 GLU D CA 1
ATOM 6427 C C . GLU D 1 74 ? 116.210 15.836 70.304 1.00 51.01 71 GLU D C 1
ATOM 6428 O O . GLU D 1 74 ? 116.852 15.236 71.177 1.00 51.16 71 GLU D O 1
ATOM 6434 N N . LEU D 1 75 ? 115.025 16.408 70.528 1.00 49.54 72 LEU D N 1
ATOM 6435 C CA . LEU D 1 75 ? 114.343 16.319 71.822 1.00 48.16 72 LEU D CA 1
ATOM 6436 C C . LEU D 1 75 ? 113.612 14.989 71.953 1.00 47.58 72 LEU D C 1
ATOM 6437 O O . LEU D 1 75 ? 113.483 14.437 73.043 1.00 46.74 72 LEU D O 1
ATOM 6442 N N . ASN D 1 76 ? 113.144 14.483 70.819 1.00 47.68 73 ASN D N 1
ATOM 6443 C CA . ASN D 1 76 ? 112.463 13.188 70.745 1.00 47.53 73 ASN D CA 1
ATOM 6444 C C . ASN D 1 76 ? 113.193 11.961 71.327 1.00 47.12 73 ASN D C 1
ATOM 6445 O O . ASN D 1 76 ? 112.535 11.000 71.751 1.00 47.40 73 ASN D O 1
ATOM 6450 N N . ARG D 1 77 ? 114.525 11.989 71.369 1.00 46.22 74 ARG D N 1
ATOM 6451 C CA . ARG D 1 77 ? 115.271 10.889 71.971 1.00 46.16 74 ARG D CA 1
ATOM 6452 C C . ARG D 1 77 ? 115.074 10.774 73.478 1.00 45.30 74 ARG D C 1
ATOM 6453 O O . ARG D 1 77 ? 115.385 9.731 74.075 1.00 45.58 74 ARG D O 1
ATOM 6461 N N . TYR D 1 78 ? 114.568 11.841 74.095 1.00 43.54 75 TYR D N 1
ATOM 6462 C CA . TYR D 1 78 ? 114.379 11.860 75.549 1.00 41.59 75 TYR D CA 1
ATOM 6463 C C . TYR D 1 78 ? 113.016 11.333 75.960 1.00 40.34 75 TYR D C 1
ATOM 6464 O O . TYR D 1 78 ? 112.009 11.588 75.291 1.00 39.80 75 TYR D O 1
ATOM 6473 N N . ASP D 1 79 ? 113.008 10.584 77.056 1.00 38.72 76 ASP D N 1
ATOM 6474 C CA . ASP D 1 79 ? 111.786 10.051 77.608 1.00 38.33 76 ASP D CA 1
ATOM 6475 C C . ASP D 1 79 ? 111.076 11.069 78.505 1.00 37.71 76 ASP D C 1
ATOM 6476 O O . ASP D 1 79 ? 109.852 11.072 78.577 1.00 37.11 76 ASP D O 1
ATOM 6481 N N . VAL D 1 80 ? 111.865 11.895 79.206 1.00 37.00 77 VAL D N 1
ATOM 6482 C CA . VAL D 1 80 ? 111.379 12.995 80.034 1.00 36.06 77 VAL D CA 1
ATOM 6483 C C . VAL D 1 80 ? 112.295 14.223 79.855 1.00 35.93 77 VAL D C 1
ATOM 6484 O O . VAL D 1 80 ? 113.521 14.086 79.732 1.00 35.98 77 VAL D O 1
ATOM 6488 N N . ILE D 1 81 ? 111.701 15.416 79.815 1.00 35.10 78 ILE D N 1
ATOM 6489 C CA . ILE D 1 81 ? 112.468 16.655 79.965 1.00 33.83 78 ILE D CA 1
ATOM 6490 C C . ILE D 1 81 ? 112.170 17.287 81.330 1.00 33.90 78 ILE D C 1
ATOM 6491 O O . ILE D 1 81 ? 111.004 17.445 81.711 1.00 34.04 78 ILE D O 1
ATOM 6496 N N . VAL D 1 82 ? 113.233 17.599 82.074 1.00 33.55 79 VAL D N 1
ATOM 6497 C CA . VAL D 1 82 ? 113.134 18.227 83.388 1.00 33.01 79 VAL D CA 1
ATOM 6498 C C . VAL D 1 82 ? 113.624 19.661 83.314 1.00 33.17 79 VAL D C 1
ATOM 6499 O O . VAL D 1 82 ? 114.647 19.943 82.708 1.00 32.56 79 VAL D O 1
ATOM 6503 N N . ILE D 1 83 ? 112.845 20.573 83.887 1.00 33.90 80 ILE D N 1
ATOM 6504 C CA . ILE D 1 83 ? 113.167 22.009 83.898 1.00 33.66 80 ILE D CA 1
ATOM 6505 C C . ILE D 1 83 ? 113.177 22.453 85.347 1.00 33.86 80 ILE D C 1
ATOM 6506 O O . ILE D 1 83 ? 112.174 22.328 86.042 1.00 34.00 80 ILE D O 1
ATOM 6511 N N . SER D 1 84 ? 114.321 22.952 85.815 1.00 34.29 81 SER D N 1
ATOM 6512 C CA . SER D 1 84 ? 114.462 23.337 87.218 1.00 33.81 81 SER D CA 1
ATOM 6513 C C . SER D 1 84 ? 115.308 24.604 87.397 1.00 33.67 81 SER D C 1
ATOM 6514 O O . SER D 1 84 ? 116.450 24.667 86.936 1.00 34.28 81 SER D O 1
ATOM 6517 N N . ASP D 1 85 ? 114.734 25.619 88.054 1.00 33.23 82 ASP D N 1
ATOM 6518 C CA . ASP D 1 85 ? 115.431 26.891 88.341 1.00 32.30 82 ASP D CA 1
ATOM 6519 C C . ASP D 1 85 ? 116.007 27.533 87.102 1.00 31.34 82 ASP D C 1
ATOM 6520 O O . ASP D 1 85 ? 117.134 28.000 87.100 1.00 31.88 82 ASP D O 1
ATOM 6525 N N . ILE D 1 86 ? 115.231 27.542 86.037 1.00 30.45 83 ILE D N 1
ATOM 6526 C CA . ILE D 1 86 ? 115.614 28.255 84.839 1.00 29.41 83 ILE D CA 1
ATOM 6527 C C . ILE D 1 86 ? 114.330 28.847 84.277 1.00 29.72 83 ILE D C 1
ATOM 6528 O O . ILE D 1 86 ? 113.303 28.145 84.151 1.00 29.99 83 ILE D O 1
ATOM 6533 N N . GLY D 1 87 ? 114.387 30.133 83.945 1.00 29.85 84 GLY D N 1
ATOM 6534 C CA . GLY D 1 87 ? 113.184 30.890 83.620 1.00 29.72 84 GLY D CA 1
ATOM 6535 C C . GLY D 1 87 ? 112.867 30.858 82.150 1.00 29.81 84 GLY D C 1
ATOM 6536 O O . GLY D 1 87 ? 113.752 30.625 81.314 1.00 29.95 84 GLY D O 1
ATOM 6537 N N . SER D 1 88 ? 111.597 31.115 81.839 1.00 29.65 85 SER D N 1
ATOM 6538 C CA . SER D 1 88 ? 111.120 31.162 80.463 1.00 29.82 85 SER D CA 1
ATOM 6539 C C . SER D 1 88 ? 111.944 32.088 79.567 1.00 29.41 85 SER D C 1
ATOM 6540 O O . SER D 1 88 ? 112.123 31.764 78.402 1.00 29.32 85 SER D O 1
ATOM 6543 N N . ASN D 1 89 ? 112.444 33.220 80.100 1.00 29.20 86 ASN D N 1
ATOM 6544 C CA . ASN D 1 89 ? 113.257 34.180 79.305 1.00 28.79 86 ASN D CA 1
ATOM 6545 C C . ASN D 1 89 ? 114.499 33.522 78.722 1.00 28.58 86 ASN D C 1
ATOM 6546 O O . ASN D 1 89 ? 114.975 33.900 77.653 1.00 28.07 86 ASN D O 1
ATOM 6551 N N . THR D 1 90 ? 115.032 32.536 79.433 1.00 29.20 87 THR D N 1
ATOM 6552 C CA . THR D 1 90 ? 116.223 31.855 78.945 1.00 30.38 87 THR D CA 1
ATOM 6553 C C . THR D 1 90 ? 115.896 31.060 77.671 1.00 30.46 87 THR D C 1
ATOM 6554 O O . THR D 1 90 ? 116.616 31.158 76.691 1.00 29.77 87 THR D O 1
ATOM 6558 N N . PHE D 1 91 ? 114.783 30.324 77.689 1.00 30.50 88 PHE D N 1
ATOM 6559 C CA . PHE D 1 91 ? 114.294 29.609 76.510 1.00 30.87 88 PHE D CA 1
ATOM 6560 C C . PHE D 1 91 ? 113.880 30.536 75.381 1.00 30.73 88 PHE D C 1
ATOM 6561 O O . PHE D 1 91 ? 114.168 30.266 74.219 1.00 30.92 88 PHE D O 1
ATOM 6569 N N . LEU D 1 92 ? 113.208 31.634 75.717 1.00 30.60 89 LEU D N 1
ATOM 6570 C CA . LEU D 1 92 ? 112.654 32.516 74.686 1.00 29.99 89 LEU D CA 1
ATOM 6571 C C . LEU D 1 92 ? 113.635 33.536 74.130 1.00 30.41 89 LEU D C 1
ATOM 6572 O O . LEU D 1 92 ? 113.477 33.983 72.982 1.00 29.92 89 LEU D O 1
ATOM 6577 N N . LEU D 1 93 ? 114.613 33.935 74.945 1.00 30.48 90 LEU D N 1
ATOM 6578 C CA . LEU D 1 93 ? 115.559 34.999 74.549 1.00 31.56 90 LEU D CA 1
ATOM 6579 C C . LEU D 1 93 ? 116.976 34.446 74.415 1.00 32.42 90 LEU D C 1
ATOM 6580 O O . LEU D 1 93 ? 117.889 34.874 75.121 1.00 32.63 90 LEU D O 1
ATOM 6585 N N . GLN D 1 94 ? 117.147 33.479 73.511 1.00 32.84 91 GLN D N 1
ATOM 6586 C CA . GLN D 1 94 ? 118.447 32.871 73.263 1.00 33.12 91 GLN D CA 1
ATOM 6587 C C . GLN D 1 94 ? 119.352 33.922 72.635 1.00 33.13 91 GLN D C 1
ATOM 6588 O O . GLN D 1 94 ? 118.859 34.878 72.043 1.00 33.12 91 GLN D O 1
ATOM 6594 N N . ASN D 1 95 ? 120.665 33.771 72.805 1.00 33.62 92 ASN D N 1
ATOM 6595 C CA . ASN D 1 95 ? 121.640 34.788 72.353 1.00 34.47 92 ASN D CA 1
ATOM 6596 C C . ASN D 1 95 ? 121.453 35.266 70.918 1.00 34.69 92 ASN D C 1
ATOM 6597 O O . ASN D 1 95 ? 121.529 36.459 70.651 1.00 34.30 92 ASN D O 1
ATOM 6602 N N . GLU D 1 96 ? 121.160 34.340 70.010 1.00 35.47 93 GLU D N 1
ATOM 6603 C CA . GLU D 1 96 ? 120.888 34.697 68.614 1.00 37.05 93 GLU D CA 1
ATOM 6604 C C . GLU D 1 96 ? 119.666 35.605 68.408 1.00 36.14 93 GLU D C 1
ATOM 6605 O O . GLU D 1 96 ? 119.661 36.462 67.514 1.00 35.95 93 GLU D O 1
ATOM 6611 N N . THR D 1 97 ? 118.635 35.402 69.234 1.00 35.92 94 THR D N 1
ATOM 6612 C CA . THR D 1 97 ? 117.443 36.242 69.230 1.00 35.43 94 THR D CA 1
ATOM 6613 C C . THR D 1 97 ? 117.760 37.634 69.782 1.00 36.05 94 THR D C 1
ATOM 6614 O O . THR D 1 97 ? 117.540 38.657 69.116 1.00 36.09 94 THR D O 1
ATOM 6618 N N . PHE D 1 98 ? 118.286 37.659 71.003 1.00 36.19 95 PHE D N 1
ATOM 6619 C CA . PHE D 1 98 ? 118.387 38.901 71.756 1.00 36.72 95 PHE D CA 1
ATOM 6620 C C . PHE D 1 98 ? 119.530 39.796 71.292 1.00 37.04 95 PHE D C 1
ATOM 6621 O O . PHE D 1 98 ? 119.370 41.007 71.306 1.00 37.33 95 PHE D O 1
ATOM 6629 N N . TYR D 1 99 ? 120.657 39.219 70.849 1.00 37.43 96 TYR D N 1
ATOM 6630 C CA . TYR D 1 99 ? 121.804 40.031 70.376 1.00 37.59 96 TYR D CA 1
ATOM 6631 C C . TYR D 1 99 ? 122.082 39.985 68.876 1.00 38.89 96 TYR D C 1
ATOM 6632 O O . TYR D 1 99 ? 122.511 40.989 68.285 1.00 38.32 96 TYR D O 1
ATOM 6641 N N . GLN D 1 100 ? 121.850 38.829 68.249 1.00 40.27 97 GLN D N 1
ATOM 6642 C CA . GLN D 1 100 ? 122.309 38.659 66.862 1.00 41.64 97 GLN D CA 1
ATOM 6643 C C . GLN D 1 100 ? 121.281 38.966 65.757 1.00 42.40 97 GLN D C 1
ATOM 6644 O O . GLN D 1 100 ? 121.577 38.760 64.578 1.00 43.19 97 GLN D O 1
ATOM 6650 N N . LEU D 1 101 ? 120.096 39.461 66.139 1.00 42.58 98 LEU D N 1
ATOM 6651 C CA . LEU D 1 101 ? 119.021 39.832 65.192 1.00 42.64 98 LEU D CA 1
ATOM 6652 C C . LEU D 1 101 ? 118.505 38.666 64.325 1.00 42.16 98 LEU D C 1
ATOM 6653 O O . LEU D 1 101 ? 118.050 38.877 63.208 1.00 41.74 98 LEU D O 1
ATOM 6658 N N . LYS D 1 102 ? 118.571 37.443 64.845 1.00 41.98 99 LYS D N 1
ATOM 6659 C CA . LYS D 1 102 ? 118.083 36.276 64.105 1.00 41.64 99 LYS D CA 1
ATOM 6660 C C . LYS D 1 102 ? 116.643 35.924 64.440 1.00 40.92 99 LYS D C 1
ATOM 6661 O O . LYS D 1 102 ? 116.160 36.152 65.551 1.00 40.06 99 LYS D O 1
ATOM 6667 N N . ILE D 1 103 ? 115.971 35.369 63.438 1.00 40.76 100 ILE D N 1
ATOM 6668 C CA . ILE D 1 103 ? 114.750 34.612 63.627 1.00 39.75 100 ILE D CA 1
ATOM 6669 C C . ILE D 1 103 ? 115.158 33.166 63.917 1.00 39.51 100 ILE D C 1
ATOM 6670 O O . ILE D 1 103 ? 116.030 32.611 63.263 1.00 40.15 100 ILE D O 1
ATOM 6675 N N . LYS D 1 104 ? 114.526 32.583 64.926 1.00 39.12 101 LYS D N 1
ATOM 6676 C CA . LYS D 1 104 ? 114.974 31.375 65.595 1.00 38.79 101 LYS D CA 1
ATOM 6677 C C . LYS D 1 104 ? 113.717 30.562 65.935 1.00 38.09 101 LYS D C 1
ATOM 6678 O O . LYS D 1 104 ? 112.664 31.149 66.189 1.00 37.89 101 LYS D O 1
ATOM 6684 N N . PRO D 1 105 ? 113.802 29.219 65.940 1.00 37.32 102 PRO D N 1
ATOM 6685 C CA . PRO D 1 105 ? 112.666 28.480 66.498 1.00 36.57 102 PRO D CA 1
ATOM 6686 C C . PRO D 1 105 ? 112.503 28.659 68.019 1.00 35.73 102 PRO D C 1
ATOM 6687 O O . PRO D 1 105 ? 113.486 28.702 68.775 1.00 35.74 102 PRO D O 1
ATOM 6691 N N . ASN D 1 106 ? 111.242 28.747 68.426 1.00 34.76 103 ASN D N 1
ATOM 6692 C CA . ASN D 1 106 ? 110.808 28.940 69.785 1.00 33.40 103 ASN D CA 1
ATOM 6693 C C . ASN D 1 106 ? 110.953 27.641 70.581 1.00 33.74 103 ASN D C 1
ATOM 6694 O O . ASN D 1 106 ? 110.186 26.673 70.385 1.00 33.41 103 ASN D O 1
ATOM 6699 N N . ALA D 1 107 ? 111.926 27.656 71.498 1.00 32.73 104 ALA D N 1
ATOM 6700 C CA . ALA D 1 107 ? 112.223 26.535 72.373 1.00 32.02 104 ALA D CA 1
ATOM 6701 C C . ALA D 1 107 ? 111.013 26.042 73.143 1.00 31.96 104 ALA D C 1
ATOM 6702 O O . ALA D 1 107 ? 110.898 24.855 73.430 1.00 31.97 104 ALA D O 1
ATOM 6704 N N . LEU D 1 108 ? 110.111 26.954 73.487 1.00 32.20 105 LEU D N 1
ATOM 6705 C CA . LEU D 1 108 ? 108.968 26.594 74.312 1.00 31.61 105 LEU D CA 1
ATOM 6706 C C . LEU D 1 108 ? 107.904 25.909 73.451 1.00 31.87 105 LEU D C 1
ATOM 6707 O O . LEU D 1 108 ? 107.303 24.948 73.896 1.00 31.58 105 LEU D O 1
ATOM 6712 N N . GLU D 1 109 ? 107.700 26.379 72.217 1.00 32.52 106 GLU D N 1
ATOM 6713 C CA . GLU D 1 109 ? 106.867 25.650 71.256 1.00 33.32 106 GLU D CA 1
ATOM 6714 C C . GLU D 1 109 ? 107.446 24.251 70.995 1.00 33.52 106 GLU D C 1
ATOM 6715 O O . GLU D 1 109 ? 106.703 23.273 70.941 1.00 33.28 106 GLU D O 1
ATOM 6721 N N . SER D 1 110 ? 108.772 24.170 70.843 1.00 33.70 107 SER D N 1
ATOM 6722 C CA . SER D 1 110 ? 109.473 22.886 70.695 1.00 33.40 107 SER D CA 1
ATOM 6723 C C . SER D 1 110 ? 109.153 21.910 71.817 1.00 33.59 107 SER D C 1
ATOM 6724 O O . SER D 1 110 ? 108.765 20.769 71.570 1.00 33.67 107 SER D O 1
ATOM 6727 N N . ILE D 1 111 ? 109.313 22.368 73.049 1.00 33.70 108 ILE D N 1
ATOM 6728 C CA . ILE D 1 111 ? 109.006 21.553 74.201 1.00 34.35 108 ILE D CA 1
ATOM 6729 C C . ILE D 1 111 ? 107.521 21.193 74.200 1.00 34.87 108 ILE D C 1
ATOM 6730 O O . ILE D 1 111 ? 107.161 20.048 74.479 1.00 35.48 108 ILE D O 1
ATOM 6735 N N . LYS D 1 112 ? 106.668 22.156 73.862 1.00 35.13 109 LYS D N 1
ATOM 6736 C CA . LYS D 1 112 ? 105.238 21.905 73.739 1.00 35.72 109 LYS D CA 1
ATOM 6737 C C . LYS D 1 112 ? 104.962 20.748 72.745 1.00 36.16 109 LYS D C 1
ATOM 6738 O O . LYS D 1 112 ? 104.264 19.786 73.094 1.00 35.69 109 LYS D O 1
ATOM 6744 N N . GLU D 1 113 ? 105.526 20.840 71.535 1.00 36.34 110 GLU D N 1
ATOM 6745 C CA . GLU D 1 113 ? 105.382 19.792 70.520 1.00 37.47 110 GLU D CA 1
ATOM 6746 C C . GLU D 1 113 ? 105.914 18.445 71.007 1.00 36.80 110 GLU D C 1
ATOM 6747 O O . GLU D 1 113 ? 105.270 17.417 70.824 1.00 37.34 110 GLU D O 1
ATOM 6753 N N . TYR D 1 114 ? 107.074 18.481 71.652 1.00 36.07 111 TYR D N 1
ATOM 6754 C CA . TYR D 1 114 ? 107.680 17.331 72.285 1.00 35.14 111 TYR D CA 1
ATOM 6755 C C . TYR D 1 114 ? 106.701 16.608 73.212 1.00 35.52 111 TYR D C 1
ATOM 6756 O O . TYR D 1 114 ? 106.577 15.376 73.154 1.00 35.31 111 TYR D O 1
ATOM 6765 N N . VAL D 1 115 ? 106.014 17.363 74.070 1.00 36.03 112 VAL D N 1
ATOM 6766 C CA . VAL D 1 115 ? 105.052 16.761 74.998 1.00 35.99 112 VAL D CA 1
ATOM 6767 C C . VAL D 1 115 ? 103.814 16.237 74.270 1.00 36.16 112 VAL D C 1
ATOM 6768 O O . VAL D 1 115 ? 103.365 15.143 74.581 1.00 36.23 112 VAL D O 1
ATOM 6772 N N . LYS D 1 116 ? 103.292 17.000 73.307 1.00 36.20 113 LYS D N 1
ATOM 6773 C CA . LYS D 1 116 ? 102.136 16.590 72.493 1.00 37.07 113 LYS D CA 1
ATOM 6774 C C . LYS D 1 116 ? 102.306 15.206 71.888 1.00 36.91 113 LYS D C 1
ATOM 6775 O O . LYS D 1 116 ? 101.346 14.437 71.812 1.00 37.21 113 LYS D O 1
ATOM 6781 N N . ASN D 1 117 ? 103.528 14.912 71.459 1.00 36.63 114 ASN D N 1
ATOM 6782 C CA . ASN D 1 117 ? 103.844 13.670 70.777 1.00 36.40 114 ASN D CA 1
ATOM 6783 C C . ASN D 1 117 ? 104.411 12.567 71.659 1.00 35.56 114 ASN D C 1
ATOM 6784 O O . ASN D 1 117 ? 105.064 11.663 71.162 1.00 35.86 114 ASN D O 1
ATOM 6789 N N . GLY D 1 118 ? 104.180 12.634 72.963 1.00 34.80 115 GLY D N 1
ATOM 6790 C CA . GLY D 1 118 ? 104.550 11.522 73.832 1.00 33.76 115 GLY D CA 1
ATOM 6791 C C . GLY D 1 118 ? 105.554 11.752 74.947 1.00 33.74 115 GLY D C 1
ATOM 6792 O O . GLY D 1 118 ? 105.567 10.989 75.938 1.00 33.49 115 GLY D O 1
ATOM 6793 N N . GLY D 1 119 ? 106.406 12.774 74.801 1.00 33.33 116 GLY D N 1
ATOM 6794 C CA . GLY D 1 119 ? 107.460 13.058 75.796 1.00 32.55 116 GLY D CA 1
ATOM 6795 C C . GLY D 1 119 ? 106.910 13.492 77.146 1.00 32.46 116 GLY D C 1
ATOM 6796 O O . GLY D 1 119 ? 105.873 14.135 77.210 1.00 32.08 116 GLY D O 1
ATOM 6797 N N . GLY D 1 120 ? 107.581 13.103 78.233 1.00 32.43 117 GLY D N 1
ATOM 6798 C CA . GLY D 1 120 ? 107.229 13.575 79.589 1.00 31.67 117 GLY D CA 1
ATOM 6799 C C . GLY D 1 120 ? 107.885 14.915 79.937 1.00 31.87 117 GLY D C 1
ATOM 6800 O O . GLY D 1 120 ? 108.950 15.265 79.408 1.00 32.18 117 GLY D O 1
ATOM 6801 N N . LEU D 1 121 ? 107.257 15.672 80.834 1.00 31.31 118 LEU D N 1
ATOM 6802 C CA . LEU D 1 121 ? 107.819 16.940 81.300 1.00 30.32 118 LEU D CA 1
ATOM 6803 C C . LEU D 1 121 ? 107.640 17.088 82.808 1.00 30.19 118 LEU D C 1
ATOM 6804 O O . LEU D 1 121 ? 106.520 16.972 83.327 1.00 30.29 118 LEU D O 1
ATOM 6809 N N . LEU D 1 122 ? 108.748 17.316 83.510 1.00 29.81 119 LEU D N 1
ATOM 6810 C CA . LEU D 1 122 ? 108.707 17.702 84.919 1.00 28.92 119 LEU D CA 1
ATOM 6811 C C . LEU D 1 122 ? 109.232 19.137 85.123 1.00 28.76 119 LEU D C 1
ATOM 6812 O O . LEU D 1 122 ? 110.261 19.519 84.559 1.00 28.31 119 LEU D O 1
ATOM 6825 N N . ILE D 1 124 ? 110.404 21.371 88.381 1.00 28.31 121 ILE D N 1
ATOM 6826 C CA . ILE D 1 124 ? 110.667 21.376 89.817 1.00 29.06 121 ILE D CA 1
ATOM 6827 C C . ILE D 1 124 ? 110.681 22.838 90.268 1.00 28.92 121 ILE D C 1
ATOM 6828 O O . ILE D 1 124 ? 111.130 23.718 89.513 1.00 28.29 121 ILE D O 1
ATOM 6833 N N . GLY D 1 125 ? 110.194 23.079 91.490 1.00 28.82 122 GLY D N 1
ATOM 6834 C CA . GLY D 1 125 ? 110.004 24.439 92.023 1.00 28.51 122 GLY D CA 1
ATOM 6835 C C . GLY D 1 125 ? 111.305 25.113 92.409 1.00 28.82 122 GLY D C 1
ATOM 6836 O O . GLY D 1 125 ? 112.342 24.448 92.542 1.00 28.08 122 GLY D O 1
ATOM 6837 N N . GLY D 1 126 ? 111.249 26.442 92.572 1.00 29.09 123 GLY D N 1
ATOM 6838 C CA . GLY D 1 126 ? 112.420 27.279 92.846 1.00 28.20 123 GLY D CA 1
ATOM 6839 C C . GLY D 1 126 ? 112.161 28.728 92.511 1.00 29.13 123 GLY D C 1
ATOM 6840 O O . GLY D 1 126 ? 111.074 29.074 92.085 1.00 29.30 123 GLY D O 1
ATOM 6841 N N . TYR D 1 127 ? 113.166 29.584 92.701 1.00 29.99 124 TYR D N 1
ATOM 6842 C CA . TYR D 1 127 ? 113.033 31.035 92.474 1.00 29.88 124 TYR D CA 1
ATOM 6843 C C . TYR D 1 127 ? 112.884 31.362 91.009 1.00 30.31 124 TYR D C 1
ATOM 6844 O O . TYR D 1 127 ? 112.265 32.386 90.648 1.00 29.71 124 TYR D O 1
ATOM 6853 N N . LEU D 1 128 ? 113.441 30.489 90.161 1.00 30.17 125 LEU D N 1
ATOM 6854 C CA . LEU D 1 128 ? 113.323 30.651 88.713 1.00 29.60 125 LEU D CA 1
ATOM 6855 C C . LEU D 1 128 ? 112.504 29.563 88.003 1.00 29.79 125 LEU D C 1
ATOM 6856 O O . LEU D 1 128 ? 112.665 29.323 86.806 1.00 29.53 125 LEU D O 1
ATOM 6861 N N . SER D 1 129 ? 111.612 28.926 88.764 1.00 29.50 126 SER D N 1
ATOM 6862 C CA . SER D 1 129 ? 110.568 28.070 88.219 1.00 29.48 126 SER D CA 1
ATOM 6863 C C . SER D 1 129 ? 109.205 28.771 88.328 1.00 29.44 126 SER D C 1
ATOM 6864 O O . SER D 1 129 ? 109.065 29.771 89.044 1.00 29.26 126 SER D O 1
ATOM 6867 N N . PHE D 1 130 ? 108.203 28.266 87.601 1.00 29.31 127 PHE D N 1
ATOM 6868 C CA . PHE D 1 130 ? 106.823 28.746 87.757 1.00 28.48 127 PHE D CA 1
ATOM 6869 C C . PHE D 1 130 ? 106.731 30.263 87.599 1.00 28.23 127 PHE D C 1
ATOM 6870 O O . PHE D 1 130 ? 107.070 30.777 86.533 1.00 28.08 127 PHE D O 1
ATOM 6886 N N . GLY D 1 132 ? 108.038 32.445 90.437 1.00 29.10 129 GLY D N 1
ATOM 6887 C CA . GLY D 1 132 ? 109.335 32.662 91.093 1.00 29.57 129 GLY D CA 1
ATOM 6888 C C . GLY D 1 132 ? 109.573 34.007 91.750 1.00 29.77 129 GLY D C 1
ATOM 6889 O O . GLY D 1 132 ? 108.665 34.829 91.874 1.00 30.36 129 GLY D O 1
ATOM 6890 N N . ILE D 1 133 ? 110.816 34.237 92.167 1.00 30.21 130 ILE D N 1
ATOM 6891 C CA . ILE D 1 133 ? 111.201 35.504 92.784 1.00 29.78 130 ILE D CA 1
ATOM 6892 C C . ILE D 1 133 ? 110.911 36.684 91.855 1.00 29.18 130 ILE D C 1
ATOM 6893 O O . ILE D 1 133 ? 111.365 36.716 90.710 1.00 28.68 130 ILE D O 1
ATOM 6898 N N . GLU D 1 134 ? 110.094 37.618 92.343 1.00 28.73 131 GLU D N 1
ATOM 6899 C CA . GLU D 1 134 ? 109.657 38.810 91.557 1.00 28.56 131 GLU D CA 1
ATOM 6900 C C . GLU D 1 134 ? 108.956 38.477 90.239 1.00 27.75 131 GLU D C 1
ATOM 6901 O O . GLU D 1 134 ? 108.978 39.272 89.288 1.00 27.12 131 GLU D O 1
ATOM 6907 N N . ALA D 1 135 ? 108.320 37.303 90.218 1.00 27.43 132 ALA D N 1
ATOM 6908 C CA . ALA D 1 135 ? 107.671 36.718 89.029 1.00 27.32 132 ALA D CA 1
ATOM 6909 C C . ALA D 1 135 ? 108.589 36.595 87.819 1.00 27.01 132 ALA D C 1
ATOM 6910 O O . ALA D 1 135 ? 108.117 36.518 86.698 1.00 28.21 132 ALA D O 1
ATOM 6912 N N . LYS D 1 136 ? 109.898 36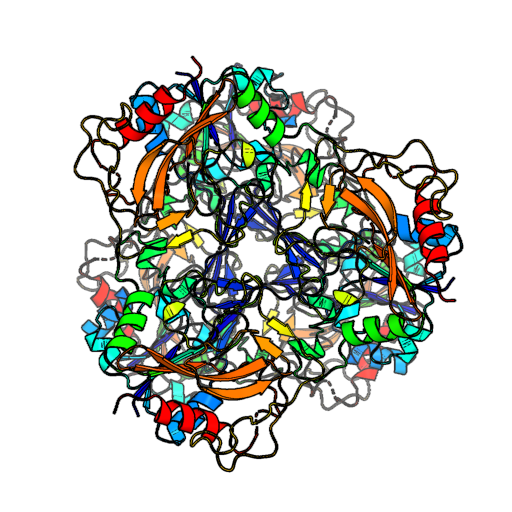.561 88.051 1.00 27.02 133 LYS D N 1
ATOM 6913 C CA . LYS D 1 136 ? 110.897 36.535 86.976 1.00 26.41 133 LYS D CA 1
ATOM 6914 C C . LYS D 1 136 ? 110.781 35.325 86.047 1.00 25.70 133 LYS D C 1
ATOM 6915 O O . LYS D 1 136 ? 111.021 35.451 84.858 1.00 25.33 133 LYS D O 1
ATOM 6921 N N . ALA D 1 137 ? 110.463 34.151 86.586 1.00 25.72 134 ALA D N 1
ATOM 6922 C CA . ALA D 1 137 ? 110.399 32.946 85.740 1.00 25.88 134 ALA D CA 1
ATOM 6923 C C . ALA D 1 137 ? 109.310 33.126 84.661 1.00 26.22 134 ALA D C 1
ATOM 6924 O O . ALA D 1 137 ? 109.488 32.709 83.506 1.00 26.26 134 ALA D O 1
ATOM 6926 N N . ASN D 1 138 ? 108.231 33.823 85.036 1.00 25.83 135 ASN D N 1
ATOM 6927 C CA . ASN D 1 138 ? 107.223 34.324 84.096 1.00 26.04 135 ASN D CA 1
ATOM 6928 C C . ASN D 1 138 ? 106.520 33.227 83.283 1.00 25.83 135 ASN D C 1
ATOM 6929 O O . ASN D 1 138 ? 106.019 33.496 82.191 1.00 25.47 135 ASN D O 1
ATOM 6934 N N . TYR D 1 139 ? 106.460 32.003 83.811 1.00 25.79 136 TYR D N 1
ATOM 6935 C CA . TYR D 1 139 ? 105.990 30.895 82.986 1.00 25.59 136 TYR D CA 1
ATOM 6936 C C . TYR D 1 139 ? 104.531 31.050 82.603 1.00 25.98 136 TYR D C 1
ATOM 6937 O O . TYR D 1 139 ? 104.130 30.666 81.492 1.00 25.15 136 TYR D O 1
ATOM 6946 N N . LYS D 1 140 ? 103.761 31.665 83.498 1.00 26.22 137 LYS D N 1
ATOM 6947 C CA . LYS D 1 140 ? 102.345 31.910 83.251 1.00 27.30 137 LYS D CA 1
ATOM 6948 C C . LYS D 1 140 ? 102.055 32.625 81.937 1.00 27.80 137 LYS D C 1
ATOM 6949 O O . LYS D 1 140 ? 101.085 32.285 81.250 1.00 28.72 137 LYS D O 1
ATOM 6955 N N . ASN D 1 141 ? 102.889 33.599 81.579 1.00 27.82 138 ASN D N 1
ATOM 6956 C CA . ASN D 1 141 ? 102.635 34.425 80.400 1.00 28.26 138 ASN D CA 1
ATOM 6957 C C . ASN D 1 141 ? 103.323 33.856 79.130 1.00 28.95 138 ASN D C 1
ATOM 6958 O O . ASN D 1 141 ? 103.601 34.564 78.153 1.00 29.46 138 ASN D O 1
ATOM 6963 N N . THR D 1 142 ? 103.566 32.552 79.145 1.00 28.70 139 THR D N 1
ATOM 6964 C CA . THR D 1 142 ? 104.201 31.881 78.002 1.00 28.90 139 THR D CA 1
ATOM 6965 C C . THR D 1 142 ? 103.349 30.751 77.426 1.00 28.91 139 THR D C 1
ATOM 6966 O O . THR D 1 142 ? 102.409 30.272 78.063 1.00 28.08 139 THR D O 1
ATOM 6970 N N . VAL D 1 143 ? 103.722 30.318 76.224 1.00 29.49 140 VAL D N 1
ATOM 6971 C CA . VAL D 1 143 ? 103.032 29.234 75.527 1.00 29.77 140 VAL D CA 1
ATOM 6972 C C . VAL D 1 143 ? 103.161 27.907 76.267 1.00 29.74 140 VAL D C 1
ATOM 6973 O O . VAL D 1 143 ? 102.430 26.956 75.979 1.00 30.42 140 VAL D O 1
ATOM 6977 N N . LEU D 1 144 ? 104.037 27.863 77.264 1.00 29.16 141 LEU D N 1
ATOM 6978 C CA . LEU D 1 144 ? 104.191 26.657 78.048 1.00 29.04 141 LEU D CA 1
ATOM 6979 C C . LEU D 1 144 ? 103.163 26.489 79.167 1.00 29.47 141 LEU D C 1
ATOM 6980 O O . LEU D 1 144 ? 102.996 25.369 79.676 1.00 29.38 141 LEU D O 1
ATOM 6985 N N . ALA D 1 145 ? 102.497 27.583 79.556 1.00 28.87 142 ALA D N 1
ATOM 6986 C CA . ALA D 1 145 ? 101.478 27.542 80.620 1.00 28.70 142 ALA D CA 1
ATOM 6987 C C . ALA D 1 145 ? 100.391 26.471 80.392 1.00 28.91 142 ALA D C 1
ATOM 6988 O O . ALA D 1 145 ? 100.054 25.741 81.324 1.00 29.27 142 ALA D O 1
ATOM 6990 N N . GLU D 1 146 ? 99.848 26.385 79.171 1.00 29.28 143 GLU D N 1
ATOM 6991 C CA . GLU D 1 146 ? 98.807 25.394 78.832 1.00 30.10 143 GLU D CA 1
ATOM 6992 C C . GLU D 1 146 ? 99.252 23.940 78.948 1.00 30.65 143 GLU D C 1
ATOM 6993 O O . GLU D 1 146 ? 98.434 23.047 79.178 1.00 31.11 143 GLU D O 1
ATOM 6999 N N . VAL D 1 147 ? 100.551 23.707 78.783 1.00 30.91 144 VAL D N 1
ATOM 7000 C CA . VAL D 1 147 ? 101.131 22.380 78.887 1.00 30.57 144 VAL D CA 1
ATOM 7001 C C . VAL D 1 147 ? 101.107 21.855 80.326 1.00 30.97 144 VAL D C 1
ATOM 7002 O O . VAL D 1 147 ? 101.048 20.636 80.543 1.00 30.38 144 VAL D O 1
ATOM 7006 N N . LEU D 1 148 ? 101.122 22.769 81.302 1.00 30.58 145 LEU D N 1
ATOM 7007 C CA . LEU D 1 148 ? 101.348 22.392 82.712 1.00 29.83 145 LEU D CA 1
ATOM 7008 C C . LEU D 1 148 ? 100.037 22.085 83.442 1.00 29.66 145 LEU D C 1
ATOM 7009 O O . LEU D 1 148 ? 99.023 22.726 83.170 1.00 30.05 145 LEU D O 1
ATOM 7014 N N . PRO D 1 149 ? 100.047 21.088 84.357 1.00 29.54 146 PRO D N 1
ATOM 7015 C CA . PRO D 1 149 ? 98.853 20.644 85.096 1.00 28.82 146 PRO D CA 1
ATOM 7016 C C . PRO D 1 149 ? 98.492 21.535 86.306 1.00 28.57 146 PRO D C 1
ATOM 7017 O O . PRO D 1 149 ? 97.664 21.144 87.141 1.00 27.74 146 PRO D O 1
ATOM 7021 N N . VAL D 1 150 ? 99.127 22.695 86.422 1.00 28.00 147 VAL D N 1
ATOM 7022 C CA . VAL D 1 150 ? 98.768 23.660 87.465 1.00 28.27 147 VAL D CA 1
ATOM 7023 C C . VAL D 1 150 ? 98.508 24.996 86.791 1.00 28.59 147 VAL D C 1
ATOM 7024 O O . VAL D 1 150 ? 98.972 25.223 85.671 1.00 28.80 147 VAL D O 1
ATOM 7028 N N . ILE D 1 151 ? 97.760 25.870 87.455 1.00 28.88 148 ILE D N 1
ATOM 7029 C CA . ILE D 1 151 ? 97.596 27.245 86.998 1.00 28.80 148 ILE D CA 1
ATOM 7030 C C . ILE D 1 151 ? 98.355 28.156 87.971 1.00 29.05 148 ILE D C 1
ATOM 7031 O O . ILE D 1 151 ? 98.154 28.104 89.172 1.00 28.52 148 ILE D O 1
ATOM 7044 N N . LEU D 1 153 ? 99.926 31.677 89.816 1.00 30.70 150 LEU D N 1
ATOM 7045 C CA . LEU D 1 153 ? 99.529 33.026 90.295 1.00 31.39 150 LEU D CA 1
ATOM 7046 C C . LEU D 1 153 ? 100.044 34.108 89.362 1.00 31.88 150 LEU D C 1
ATOM 7047 O O . LEU D 1 153 ? 100.978 33.857 88.592 1.00 32.18 150 LEU D O 1
ATOM 7052 N N . ASP D 1 154 ? 99.503 35.326 89.474 1.00 32.99 151 ASP D N 1
ATOM 7053 C CA . ASP D 1 154 ? 99.923 36.455 88.609 1.00 34.05 151 ASP D CA 1
ATOM 7054 C C . ASP D 1 154 ? 101.145 37.295 88.997 1.00 34.32 151 ASP D C 1
ATOM 7055 O O . ASP D 1 154 ? 101.624 38.112 88.184 1.00 36.21 151 ASP D O 1
ATOM 7060 N N . GLY D 1 155 ? 101.650 37.131 90.208 1.00 33.12 152 GLY D N 1
ATOM 7061 C CA . GLY D 1 155 ? 102.874 37.822 90.605 1.00 31.46 152 GLY D CA 1
ATOM 7062 C C . GLY D 1 155 ? 103.827 36.815 91.221 1.00 30.78 152 GLY D C 1
ATOM 7063 O O . GLY D 1 155 ? 103.766 35.618 90.883 1.00 29.68 152 GLY D O 1
ATOM 7064 N N . ASP D 1 156 ? 104.676 37.295 92.136 1.00 29.85 153 ASP D N 1
ATOM 7065 C CA . ASP D 1 156 ? 105.619 36.449 92.894 1.00 29.39 153 ASP D CA 1
ATOM 7066 C C . ASP D 1 156 ? 104.816 35.338 93.558 1.00 29.49 153 ASP D C 1
ATOM 7067 O O . ASP D 1 156 ? 103.856 35.614 94.270 1.00 29.34 153 ASP D O 1
ATOM 7072 N N . ASP D 1 157 ? 105.210 34.082 93.354 1.00 29.53 154 ASP D N 1
ATOM 7073 C CA . ASP D 1 157 ? 104.386 32.976 93.833 1.00 29.16 154 ASP D CA 1
ATOM 7074 C C . ASP D 1 157 ? 105.000 32.193 94.990 1.00 29.07 154 ASP D C 1
ATOM 7075 O O . ASP D 1 157 ? 104.457 31.158 95.382 1.00 29.27 154 ASP D O 1
ATOM 7080 N N . ARG D 1 158 ? 106.130 32.666 95.523 1.00 28.98 155 ARG D N 1
ATOM 7081 C CA . ARG D 1 158 ? 106.860 31.936 96.574 1.00 28.55 155 ARG D CA 1
ATOM 7082 C C . ARG D 1 158 ? 106.074 31.930 97.864 1.00 28.67 155 ARG D C 1
ATOM 7083 O O . ARG D 1 158 ? 105.521 32.939 98.233 1.00 28.66 155 ARG D O 1
ATOM 7091 N N . VAL D 1 159 ? 106.029 30.798 98.553 1.00 28.67 156 VAL D N 1
ATOM 7092 C CA . VAL D 1 159 ? 105.644 30.785 99.945 1.00 28.86 156 VAL D CA 1
ATOM 7093 C C . VAL D 1 159 ? 106.929 30.444 100.725 1.00 29.69 156 VAL D C 1
ATOM 7094 O O . VAL D 1 159 ? 107.531 29.369 100.534 1.00 29.42 156 VAL D O 1
ATOM 7098 N N . GLU D 1 160 ? 107.366 31.379 101.569 1.00 30.08 157 GLU D N 1
ATOM 7099 C CA . GLU D 1 160 ? 108.601 31.211 102.340 1.00 30.27 157 GLU D CA 1
ATOM 7100 C C . GLU D 1 160 ? 108.267 30.666 103.730 1.00 30.57 157 GLU D C 1
ATOM 7101 O O . GLU D 1 160 ? 107.529 31.294 104.498 1.00 31.04 157 GLU D O 1
ATOM 7107 N N . LYS D 1 161 ? 108.800 29.488 104.039 1.00 30.90 158 LYS D N 1
ATOM 7108 C CA . LYS D 1 161 ? 108.587 28.840 105.324 1.00 31.49 158 LYS D CA 1
ATOM 7109 C C . LYS D 1 161 ? 109.919 28.541 106.034 1.00 32.31 158 LYS D C 1
ATOM 7110 O O . LYS D 1 161 ? 110.285 27.384 106.177 1.00 32.51 158 LYS D O 1
ATOM 7116 N N . PRO D 1 162 ? 110.650 29.580 106.491 1.00 33.23 159 PRO D N 1
ATOM 7117 C CA . PRO D 1 162 ? 111.977 29.271 107.085 1.00 33.82 159 PRO D CA 1
ATOM 7118 C C . PRO D 1 162 ? 111.953 28.315 108.305 1.00 34.58 159 PRO D C 1
ATOM 7119 O O . PRO D 1 162 ? 112.984 27.697 108.609 1.00 34.11 159 PRO D O 1
ATOM 7123 N N . GLU D 1 163 ? 110.799 28.204 108.977 1.00 35.28 160 GLU D N 1
ATOM 7124 C CA . GLU D 1 163 ? 110.613 27.305 110.124 1.00 36.36 160 GLU D CA 1
ATOM 7125 C C . GLU D 1 163 ? 110.344 25.876 109.678 1.00 36.79 160 GLU D C 1
ATOM 7126 O O . GLU D 1 163 ? 110.314 24.947 110.505 1.00 36.81 160 GLU D O 1
ATOM 7132 N N . GLY D 1 164 ? 110.105 25.709 108.381 1.00 37.24 161 GLY D N 1
ATOM 7133 C CA . GLY D 1 164 ? 109.785 24.407 107.825 1.00 37.87 161 GLY D CA 1
ATOM 7134 C C . GLY D 1 164 ? 108.331 24.010 107.946 1.00 38.61 161 GLY D C 1
ATOM 7135 O O . GLY D 1 164 ? 107.642 24.366 108.903 1.00 37.86 161 GLY D O 1
ATOM 7136 N N . ILE D 1 165 ? 107.872 23.265 106.946 1.00 39.73 162 ILE D N 1
ATOM 7137 C CA . ILE D 1 165 ? 106.535 22.699 106.942 1.00 40.79 162 ILE D CA 1
ATOM 7138 C C . ILE D 1 165 ? 106.544 21.400 106.116 1.00 41.66 162 ILE D C 1
ATOM 7139 O O . ILE D 1 165 ? 107.263 21.272 105.125 1.00 41.71 162 ILE D O 1
ATOM 7144 N N . CYS D 1 166 ? 105.773 20.418 106.541 1.00 43.28 163 CYS D N 1
ATOM 7145 C CA . CYS D 1 166 ? 105.899 19.110 105.920 1.00 45.12 163 CYS D CA 1
ATOM 7146 C C . CYS D 1 166 ? 104.901 18.851 104.784 1.00 44.91 163 CYS D C 1
ATOM 7147 O O . CYS D 1 166 ? 103.848 19.497 104.693 1.00 44.69 163 CYS D O 1
ATOM 7150 N N . ALA D 1 167 ? 105.263 17.915 103.913 1.00 45.19 164 ALA D N 1
ATOM 7151 C CA . ALA D 1 167 ? 104.359 17.435 102.883 1.00 45.74 164 ALA D CA 1
ATOM 7152 C C . ALA D 1 167 ? 103.300 16.544 103.518 1.00 46.32 164 ALA D C 1
ATOM 7153 O O . ALA D 1 167 ? 103.531 15.970 104.588 1.00 46.65 164 ALA D O 1
ATOM 7155 N N . GLU D 1 168 ? 102.138 16.459 102.866 1.00 46.60 165 GLU D N 1
ATOM 7156 C CA . GLU D 1 168 ? 101.145 15.413 103.115 1.00 46.57 165 GLU D CA 1
ATOM 7157 C C . GLU D 1 168 ? 100.925 14.612 101.831 1.00 45.66 165 GLU D C 1
ATOM 7158 O O . GLU D 1 168 ? 100.902 15.174 100.722 1.00 45.22 165 GLU D O 1
ATOM 7164 N N . ALA D 1 169 ? 100.766 13.300 101.986 1.00 44.84 166 ALA D N 1
ATOM 7165 C CA . ALA D 1 169 ? 100.204 12.458 100.925 1.00 43.73 166 ALA D CA 1
ATOM 7166 C C . ALA D 1 169 ? 98.693 12.642 100.953 1.00 42.95 166 ALA D C 1
ATOM 7167 O O . ALA D 1 169 ? 98.073 12.504 102.002 1.00 43.21 166 ALA D O 1
ATOM 7169 N N . VAL D 1 170 ? 98.116 13.026 99.821 1.00 42.24 167 VAL D N 1
ATOM 7170 C CA . VAL D 1 170 ? 96.664 13.084 99.698 1.00 41.93 167 VAL D CA 1
ATOM 7171 C C . VAL D 1 170 ? 96.161 11.913 98.847 1.00 41.97 167 VAL D C 1
ATOM 7172 O O . VAL D 1 170 ? 95.015 11.464 99.003 1.00 41.96 167 VAL D O 1
ATOM 7176 N N . SER D 1 171 ? 97.039 11.430 97.967 1.00 41.74 168 SER D N 1
ATOM 7177 C CA . SER D 1 171 ? 96.842 10.180 97.226 1.00 42.00 168 SER D CA 1
ATOM 7178 C C . SER D 1 171 ? 97.946 9.176 97.599 1.00 42.00 168 SER D C 1
ATOM 7179 O O . SER D 1 171 ? 98.847 8.937 96.800 1.00 41.16 168 SER D O 1
ATOM 7182 N N . PRO D 1 172 ? 97.869 8.590 98.820 1.00 42.69 169 PRO D N 1
ATOM 7183 C CA . PRO D 1 172 ? 98.953 7.734 99.331 1.00 43.48 169 PRO D CA 1
ATOM 7184 C C . PRO D 1 172 ? 99.102 6.412 98.571 1.00 44.14 169 PRO D C 1
ATOM 7185 O O . PRO D 1 172 ? 100.182 5.820 98.565 1.00 44.84 169 PRO D O 1
ATOM 7189 N N . GLU D 1 173 ? 98.028 5.978 97.919 1.00 44.58 170 GLU D N 1
ATOM 7190 C CA . GLU D 1 173 ? 98.016 4.752 97.129 1.00 44.98 170 GLU D CA 1
ATOM 7191 C C . GLU D 1 173 ? 98.487 4.959 95.679 1.00 43.97 170 GLU D C 1
ATOM 7192 O O . GLU D 1 173 ? 98.522 4.011 94.886 1.00 44.09 170 GLU D O 1
ATOM 7198 N N . HIS D 1 174 ? 98.851 6.192 95.332 1.00 42.46 171 HIS D N 1
ATOM 7199 C CA . HIS D 1 174 ? 99.283 6.496 93.976 1.00 41.00 171 HIS D CA 1
ATOM 7200 C C . HIS D 1 174 ? 100.594 5.764 93.715 1.00 40.73 171 HIS D C 1
ATOM 7201 O O . HIS D 1 174 ? 101.423 5.689 94.607 1.00 40.72 171 HIS D O 1
ATOM 7208 N N . PRO D 1 175 ? 100.780 5.205 92.501 1.00 40.47 172 PRO D N 1
ATOM 7209 C CA . PRO D 1 175 ? 101.978 4.390 92.222 1.00 40.18 172 PRO D CA 1
ATOM 7210 C C . PRO D 1 175 ? 103.328 5.074 92.555 1.00 39.88 172 PRO D C 1
ATOM 7211 O O . PRO D 1 175 ? 104.235 4.436 93.100 1.00 40.33 172 PRO D O 1
ATOM 7215 N N . VAL D 1 176 ? 103.453 6.356 92.249 1.00 39.31 173 VAL D N 1
ATOM 7216 C CA . VAL D 1 176 ? 104.679 7.119 92.535 1.00 38.29 173 VAL D CA 1
ATOM 7217 C C . VAL D 1 176 ? 105.071 7.138 94.035 1.00 38.65 173 VAL D C 1
ATOM 7218 O O . VAL D 1 176 ? 106.256 7.108 94.358 1.00 38.91 173 VAL D O 1
ATOM 7222 N N . VAL D 1 177 ? 104.084 7.157 94.931 1.00 38.96 174 VAL D N 1
ATOM 7223 C CA . VAL D 1 177 ? 104.313 7.299 96.382 1.00 39.38 174 VAL D CA 1
ATOM 7224 C C . VAL D 1 177 ? 103.753 6.154 97.233 1.00 40.24 174 VAL D C 1
ATOM 7225 O O . VAL D 1 177 ? 103.752 6.234 98.467 1.00 39.94 174 VAL D O 1
ATOM 7229 N N . ASN D 1 178 ? 103.222 5.118 96.600 1.00 41.40 175 ASN D N 1
ATOM 7230 C CA . ASN D 1 178 ? 102.668 4.002 97.370 1.00 42.65 175 ASN D CA 1
ATOM 7231 C C . ASN D 1 178 ? 103.797 3.412 98.222 1.00 43.21 175 ASN D C 1
ATOM 7232 O O . ASN D 1 178 ? 104.900 3.189 97.713 1.00 43.91 175 ASN D O 1
ATOM 7237 N N . GLY D 1 179 ? 103.546 3.226 99.517 1.00 43.64 176 GLY D N 1
ATOM 7238 C CA . GLY D 1 179 ? 104.555 2.651 100.415 1.00 44.61 176 GLY D CA 1
ATOM 7239 C C . GLY D 1 179 ? 105.485 3.662 101.087 1.00 45.18 176 GLY D C 1
ATOM 7240 O O . GLY D 1 179 ? 106.395 3.278 101.829 1.00 45.40 176 GLY D O 1
ATOM 7241 N N . PHE D 1 180 ? 105.261 4.950 100.820 1.00 44.93 177 PHE D N 1
ATOM 7242 C CA . PHE D 1 180 ? 106.023 6.031 101.436 1.00 44.69 177 PHE D CA 1
ATOM 7243 C C . PHE D 1 180 ? 105.385 6.382 102.761 1.00 45.06 177 PHE D C 1
ATOM 7244 O O . PHE D 1 180 ? 104.194 6.119 102.972 1.00 45.31 177 PHE D O 1
ATOM 7252 N N . SER D 1 181 ? 106.168 6.972 103.660 1.00 45.55 178 SER D N 1
ATOM 7253 C CA . SER D 1 181 ? 105.611 7.574 104.884 1.00 45.92 178 SER D CA 1
ATOM 7254 C C . SER D 1 181 ? 106.650 8.433 105.579 1.00 45.87 178 SER D C 1
ATOM 7255 O O . SER D 1 181 ? 107.770 8.594 105.067 1.00 45.57 178 SER D O 1
ATOM 7258 N N . ASP D 1 182 ? 106.251 8.975 106.738 1.00 45.94 179 ASP D N 1
ATOM 7259 C CA . ASP D 1 182 ? 107.068 9.865 107.545 1.00 45.99 179 ASP D CA 1
ATOM 7260 C C . ASP D 1 182 ? 107.594 10.985 106.635 1.00 45.18 179 ASP D C 1
ATOM 7261 O O . ASP D 1 182 ? 108.807 11.124 106.405 1.00 45.07 179 ASP D O 1
ATOM 7266 N N . TYR D 1 183 ? 106.641 11.764 106.106 1.00 44.10 180 TYR D N 1
ATOM 7267 C CA . TYR D 1 183 ? 106.908 12.778 105.071 1.00 43.19 180 TYR D CA 1
ATOM 7268 C C . TYR D 1 183 ? 107.721 13.969 105.589 1.00 42.40 180 TYR D C 1
ATOM 7269 O O . TYR D 1 183 ? 107.447 14.478 106.676 1.00 42.58 180 TYR D O 1
ATOM 7278 N N . PRO D 1 184 ? 108.725 14.408 104.812 1.00 41.51 181 PRO D N 1
ATOM 7279 C CA . PRO D 1 184 ? 109.646 15.430 105.284 1.00 41.01 181 PRO D CA 1
ATOM 7280 C C . PRO D 1 184 ? 109.099 16.868 105.295 1.00 40.74 181 PRO D C 1
ATOM 7281 O O . PRO D 1 184 ? 107.902 17.126 105.058 1.00 40.48 181 PRO D O 1
ATOM 7285 N N . VAL D 1 185 ? 110.019 17.784 105.554 1.00 39.93 182 VAL D N 1
ATOM 7286 C CA . VAL D 1 185 ? 109.720 19.178 105.797 1.00 38.99 182 VAL D CA 1
ATOM 7287 C C . VAL D 1 185 ? 110.439 19.975 104.717 1.00 37.96 182 VAL D C 1
ATOM 7288 O O . VAL D 1 185 ? 111.464 19.526 104.187 1.00 37.19 182 VAL D O 1
ATOM 7292 N N . PHE D 1 186 ? 109.855 21.112 104.339 1.00 36.61 183 PHE D N 1
ATOM 7293 C CA . PHE D 1 186 ? 110.417 21.988 103.302 1.00 35.75 183 PHE D CA 1
ATOM 7294 C C . PHE D 1 186 ? 110.418 23.397 103.853 1.00 35.22 183 PHE D C 1
ATOM 7295 O O . PHE D 1 186 ? 109.661 23.692 104.789 1.00 35.53 183 PHE D O 1
ATOM 7303 N N . LEU D 1 187 ? 111.254 24.266 103.292 1.00 34.67 184 LEU D N 1
ATOM 7304 C CA . LEU D 1 187 ? 111.340 25.649 103.793 1.00 34.03 184 LEU D CA 1
ATOM 7305 C C . LEU D 1 187 ? 110.686 26.665 102.848 1.00 33.50 184 LEU D C 1
ATOM 7306 O O . LEU D 1 187 ? 110.712 27.888 103.081 1.00 33.24 184 LEU D O 1
ATOM 7311 N N . GLY D 1 188 ? 110.093 26.139 101.782 1.00 32.59 185 GLY D N 1
ATOM 7312 C CA . GLY D 1 188 ? 109.325 26.940 100.838 1.00 31.72 185 GLY D CA 1
ATOM 7313 C C . GLY D 1 188 ? 108.857 26.136 99.641 1.00 31.02 185 GLY D C 1
ATOM 7314 O O . GLY D 1 188 ? 109.248 24.978 99.466 1.00 30.02 185 GLY D O 1
ATOM 7315 N N . TYR D 1 189 ? 107.984 26.763 98.851 1.00 30.97 186 TYR D N 1
ATOM 7316 C CA . TYR D 1 189 ? 107.471 26.226 97.569 1.00 30.12 186 TYR D CA 1
ATOM 7317 C C . TYR D 1 189 ? 106.925 27.367 96.700 1.00 29.99 186 TYR D C 1
ATOM 7318 O O . TYR D 1 189 ? 106.819 28.515 97.169 1.00 30.37 186 TYR D O 1
ATOM 7327 N N . ASN D 1 190 ? 106.635 27.067 95.432 1.00 30.05 187 ASN D N 1
ATOM 7328 C CA . ASN D 1 190 ? 105.825 27.957 94.607 1.00 29.98 187 ASN D CA 1
ATOM 7329 C C . ASN D 1 190 ? 104.354 27.590 94.783 1.00 29.97 187 ASN D C 1
ATOM 7330 O O . ASN D 1 190 ? 103.978 26.427 94.657 1.00 29.41 187 ASN D O 1
ATOM 7335 N N . GLN D 1 191 ? 103.532 28.582 95.108 1.00 30.16 188 GLN D N 1
ATOM 7336 C CA . GLN D 1 191 ? 102.095 28.380 95.189 1.00 29.94 188 GLN D CA 1
ATOM 7337 C C . GLN D 1 191 ? 101.453 28.405 93.796 1.00 29.60 188 GLN D C 1
ATOM 7338 O O . GLN D 1 191 ? 101.594 29.364 93.039 1.00 29.11 188 GLN D O 1
ATOM 7344 N N . ALA D 1 192 ? 100.777 27.317 93.460 1.00 29.70 189 ALA D N 1
ATOM 7345 C CA . ALA D 1 192 ? 99.972 27.253 92.244 1.00 29.90 189 ALA D CA 1
ATOM 7346 C C . ALA D 1 192 ? 98.665 26.548 92.582 1.00 29.71 189 ALA D C 1
ATOM 7347 O O . ALA D 1 192 ? 98.461 26.149 93.729 1.00 29.17 189 ALA D O 1
ATOM 7349 N N . VAL D 1 193 ? 97.774 26.435 91.597 1.00 29.21 190 VAL D N 1
ATOM 7350 C CA . VAL D 1 193 ? 96.491 25.802 91.808 1.00 29.00 190 VAL D CA 1
ATOM 7351 C C . VAL D 1 193 ? 96.435 24.672 90.824 1.00 29.06 190 VAL D C 1
ATOM 7352 O O . VAL D 1 193 ? 96.606 24.894 89.632 1.00 28.82 190 VAL D O 1
ATOM 7356 N N . ALA D 1 194 ? 96.232 23.456 91.312 1.00 29.09 191 ALA D N 1
ATOM 7357 C CA . ALA D 1 194 ? 96.118 22.324 90.396 1.00 29.75 191 ALA D CA 1
ATOM 7358 C C . ALA D 1 194 ? 94.935 22.540 89.442 1.00 29.73 191 ALA D C 1
ATOM 7359 O O . ALA D 1 194 ? 93.848 22.921 89.872 1.00 29.48 191 ALA D O 1
ATOM 7361 N N . ARG D 1 195 ? 95.162 22.320 88.154 1.00 30.03 192 ARG D N 1
ATOM 7362 C CA . ARG D 1 195 ? 94.065 22.182 87.206 1.00 31.06 192 ARG D CA 1
ATOM 7363 C C . ARG D 1 195 ? 93.121 21.083 87.717 1.00 32.40 192 ARG D C 1
ATOM 7364 O O . ARG D 1 195 ? 93.575 20.080 88.314 1.00 33.14 192 ARG D O 1
ATOM 7372 N N . ASP D 1 196 ? 91.819 21.255 87.519 1.00 33.31 193 ASP D N 1
ATOM 7373 C CA . ASP D 1 196 ? 90.902 20.324 88.167 1.00 34.42 193 ASP D CA 1
ATOM 7374 C C . ASP D 1 196 ? 90.771 18.971 87.488 1.00 34.31 193 ASP D C 1
ATOM 7375 O O . ASP D 1 196 ? 90.162 18.089 88.066 1.00 34.35 193 ASP D O 1
ATOM 7380 N N . ASP D 1 197 ? 91.333 18.798 86.288 1.00 34.20 194 ASP D N 1
ATOM 7381 C CA . ASP D 1 197 ? 91.402 17.461 85.680 1.00 34.32 194 ASP D CA 1
ATOM 7382 C C . ASP D 1 197 ? 92.708 16.739 85.999 1.00 34.45 194 ASP D C 1
ATOM 7383 O O . ASP D 1 197 ? 92.905 15.622 85.548 1.00 35.09 194 ASP D O 1
ATOM 7388 N N . ALA D 1 198 ? 93.603 17.399 86.742 1.00 34.07 195 ALA D N 1
ATOM 7389 C CA . ALA D 1 198 ? 94.895 16.855 87.113 1.00 33.43 195 ALA D CA 1
ATOM 7390 C C . ALA D 1 198 ? 94.794 16.034 88.390 1.00 33.60 195 ALA D C 1
ATOM 7391 O O . ALA D 1 198 ? 93.812 16.154 89.143 1.00 32.92 195 ALA D O 1
ATOM 7393 N N . ASP D 1 199 ? 95.821 15.215 88.645 1.00 34.00 196 ASP D N 1
ATOM 7394 C CA . ASP D 1 199 ? 95.903 14.442 89.902 1.00 34.53 196 ASP D CA 1
ATOM 7395 C C . ASP D 1 199 ? 96.900 14.993 90.944 1.00 34.08 196 ASP D C 1
ATOM 7396 O O . ASP D 1 199 ? 98.113 14.949 90.751 1.00 34.12 196 ASP D O 1
ATOM 7401 N N . VAL D 1 200 ? 96.367 15.472 92.064 1.00 33.73 197 VAL D N 1
ATOM 7402 C CA . VAL D 1 200 ? 97.185 15.951 93.172 1.00 33.09 197 VAL D CA 1
ATOM 7403 C C . VAL D 1 200 ? 97.516 14.785 94.100 1.00 32.97 197 VAL D C 1
ATOM 7404 O O . VAL D 1 200 ? 96.628 14.137 94.649 1.00 33.47 197 VAL D O 1
ATOM 7408 N N . VAL D 1 201 ? 98.804 14.534 94.276 1.00 32.92 198 VAL D N 1
ATOM 7409 C CA . VAL D 1 201 ? 99.288 13.376 95.037 1.00 32.54 198 VAL D CA 1
ATOM 7410 C C . VAL D 1 201 ? 99.846 13.782 96.412 1.00 32.85 198 VAL D C 1
ATOM 7411 O O . VAL D 1 201 ? 99.635 13.077 97.417 1.00 32.58 198 VAL D O 1
ATOM 7415 N N . LEU D 1 202 ? 100.577 14.900 96.437 1.00 32.67 199 LEU D N 1
ATOM 7416 C CA . LEU D 1 202 ? 101.107 15.468 97.681 1.00 33.21 199 LEU D CA 1
ATOM 7417 C C . LEU D 1 202 ? 100.694 16.921 97.806 1.00 33.06 199 LEU D C 1
ATOM 7418 O O . LEU D 1 202 ? 100.638 17.657 96.812 1.00 33.13 199 LEU D O 1
ATOM 7423 N N . THR D 1 203 ? 100.400 17.324 99.032 1.00 33.24 200 THR D N 1
ATOM 7424 C CA . THR D 1 203 ? 100.138 18.719 99.311 1.00 33.05 200 THR D CA 1
ATOM 7425 C C . THR D 1 203 ? 101.122 19.258 100.312 1.00 33.20 200 THR D C 1
ATOM 7426 O O . THR D 1 203 ? 101.867 18.509 100.946 1.00 32.93 200 THR D O 1
ATOM 7430 N N . ILE D 1 204 ? 101.073 20.577 100.477 1.00 33.36 201 ILE D N 1
ATOM 7431 C CA . ILE D 1 204 ? 101.903 21.271 101.423 1.00 33.49 201 ILE D CA 1
ATOM 7432 C C . ILE D 1 204 ? 101.213 22.589 101.784 1.00 33.96 201 ILE D C 1
ATOM 7433 O O . ILE D 1 204 ? 100.904 23.411 100.904 1.00 33.77 201 ILE D O 1
ATOM 7438 N N . ASN D 1 205 ? 100.960 22.775 103.082 1.00 34.33 202 ASN D N 1
ATOM 7439 C CA . ASN D 1 205 ? 100.395 24.026 103.601 1.00 34.85 202 ASN D CA 1
ATOM 7440 C C . ASN D 1 205 ? 99.068 24.381 102.880 1.00 35.32 202 ASN D C 1
ATOM 7441 O O . ASN D 1 205 ? 98.834 25.524 102.494 1.00 35.53 202 ASN D O 1
ATOM 7446 N N . ASN D 1 206 ? 98.221 23.376 102.695 1.00 36.41 203 ASN D N 1
ATOM 7447 C CA . ASN D 1 206 ? 96.921 23.506 101.993 1.00 37.74 203 ASN D CA 1
ATOM 7448 C C . ASN D 1 206 ? 97.033 23.780 100.496 1.00 37.16 203 ASN D C 1
ATOM 7449 O O . ASN D 1 206 ? 96.050 24.205 99.880 1.00 37.17 203 ASN D O 1
ATOM 7454 N N . ASP D 1 207 ? 98.228 23.594 99.934 1.00 36.40 204 ASP D N 1
ATOM 7455 C CA . ASP D 1 207 ? 98.462 23.822 98.508 1.00 35.67 204 ASP D CA 1
ATOM 7456 C C . ASP D 1 207 ? 98.998 22.544 97.876 1.00 35.20 204 ASP D C 1
ATOM 7457 O O . ASP D 1 207 ? 99.474 21.670 98.594 1.00 34.70 204 ASP D O 1
ATOM 7462 N N . PRO D 1 208 ? 98.900 22.419 96.536 1.00 34.53 205 PRO D N 1
ATOM 7463 C CA . PRO D 1 208 ? 99.530 21.267 95.896 1.00 34.18 205 PRO D CA 1
ATOM 7464 C C . PRO D 1 208 ? 101.062 21.285 95.985 1.00 34.11 205 PRO D C 1
ATOM 7465 O O . PRO D 1 208 ? 101.702 22.345 95.934 1.00 34.33 205 PRO D O 1
ATOM 7469 N N . LEU D 1 209 ? 101.636 20.103 96.133 1.00 33.44 206 LEU D N 1
ATOM 7470 C CA . LEU D 1 209 ? 103.070 19.944 96.116 1.00 32.93 206 LEU D CA 1
ATOM 7471 C C . LEU D 1 209 ? 103.466 19.053 94.945 1.00 32.41 206 LEU D C 1
ATOM 7472 O O . LEU D 1 209 ? 104.409 19.367 94.234 1.00 32.57 206 LEU D O 1
ATOM 7477 N N . LEU D 1 210 ? 102.737 17.951 94.747 1.00 31.85 207 LEU D N 1
ATOM 7478 C CA . LEU D 1 210 ? 103.012 17.040 93.645 1.00 31.51 207 LEU D CA 1
ATOM 7479 C C . LEU D 1 210 ? 101.746 16.773 92.825 1.00 31.70 207 LEU D C 1
ATOM 7480 O O . LEU D 1 210 ? 100.745 16.305 93.353 1.00 31.58 207 LEU D O 1
ATOM 7485 N N . VAL D 1 211 ? 101.833 17.051 91.522 1.00 31.72 208 VAL D N 1
ATOM 7486 C CA . VAL D 1 211 ? 100.685 17.085 90.623 1.00 31.51 208 VAL D CA 1
ATOM 7487 C C . VAL D 1 211 ? 101.024 16.409 89.296 1.00 31.60 208 VAL D C 1
ATOM 7488 O O . VAL D 1 211 ? 102.005 16.767 88.639 1.00 31.28 208 VAL D O 1
ATOM 7492 N N . PHE D 1 212 ? 100.194 15.450 88.898 1.00 31.00 209 PHE D N 1
ATOM 7493 C CA . PHE D 1 212 ? 100.348 14.787 87.600 1.00 31.25 209 PHE D CA 1
ATOM 7494 C C . PHE D 1 212 ? 99.233 15.160 86.618 1.00 31.93 209 PHE D C 1
ATOM 7495 O O . PHE D 1 212 ? 98.049 15.272 86.987 1.00 32.23 209 PHE D O 1
ATOM 7503 N N . GLY D 1 213 ? 99.611 15.341 85.366 1.00 31.82 210 GLY D N 1
ATOM 7504 C CA . GLY D 1 213 ? 98.620 15.538 84.333 1.00 31.84 210 GLY D CA 1
ATOM 7505 C C . GLY D 1 213 ? 99.016 14.926 83.022 1.00 31.61 210 GLY D C 1
ATOM 7506 O O . GLY D 1 213 ? 99.953 14.128 82.940 1.00 31.72 210 GLY D O 1
ATOM 7507 N N . GLU D 1 214 ? 98.290 15.323 81.988 1.00 32.16 211 GLU D N 1
ATOM 7508 C CA . GLU D 1 214 ? 98.497 14.835 80.633 1.00 32.97 211 GLU D CA 1
ATOM 7509 C C . GLU D 1 214 ? 98.374 15.991 79.687 1.00 32.60 211 GLU D C 1
ATOM 7510 O O . GLU D 1 214 ? 97.716 16.985 79.984 1.00 33.32 211 GLU D O 1
ATOM 7516 N N . TYR D 1 215 ? 99.027 15.870 78.548 1.00 32.60 212 TYR D N 1
ATOM 7517 C CA . TYR D 1 215 ? 98.939 16.880 77.531 1.00 32.03 212 TYR D CA 1
ATOM 7518 C C . TYR D 1 215 ? 99.043 16.217 76.167 1.00 32.21 212 TYR D C 1
ATOM 7519 O O . TYR D 1 215 ? 100.133 15.877 75.722 1.00 31.85 212 TYR D O 1
ATOM 7528 N N . GLN D 1 216 ? 97.892 16.047 75.524 1.00 32.91 213 GLN D N 1
ATOM 7529 C CA . GLN D 1 216 ? 97.750 15.181 74.346 1.00 34.01 213 GLN D CA 1
ATOM 7530 C C . GLN D 1 216 ? 98.417 13.820 74.641 1.00 34.15 213 GLN D C 1
ATOM 7531 O O . GLN D 1 216 ? 98.004 13.158 75.581 1.00 35.16 213 GLN D O 1
ATOM 7537 N N . GLN D 1 217 ? 99.452 13.413 73.911 1.00 34.90 214 GLN D N 1
ATOM 7538 C CA . GLN D 1 217 ? 100.067 12.102 74.147 1.00 35.22 214 GLN D CA 1
ATOM 7539 C C . GLN D 1 217 ? 101.053 12.037 75.321 1.00 35.43 214 GLN D C 1
ATOM 7540 O O . GLN D 1 217 ? 101.382 10.933 75.813 1.00 35.52 214 GLN D O 1
ATOM 7546 N N . GLY D 1 218 ? 101.561 13.197 75.747 1.00 34.64 215 GLY D N 1
ATOM 7547 C CA . GLY D 1 218 ? 102.621 13.237 76.750 1.00 33.86 215 GLY D CA 1
ATOM 7548 C C . GLY D 1 218 ? 102.121 13.331 78.177 1.00 33.98 215 GLY D C 1
ATOM 7549 O O . GLY D 1 218 ? 100.924 13.498 78.426 1.00 33.91 215 GLY D O 1
ATOM 7550 N N . LYS D 1 219 ? 103.038 13.234 79.130 1.00 33.53 216 LYS D N 1
ATOM 7551 C CA . LYS D 1 219 ? 102.636 13.260 80.514 1.00 33.78 216 LYS D CA 1
ATOM 7552 C C . LYS D 1 219 ? 103.396 14.319 81.300 1.00 32.87 216 LYS D C 1
ATOM 7553 O O . LYS D 1 219 ? 104.513 14.639 80.982 1.00 33.21 216 LYS D O 1
ATOM 7559 N N . THR D 1 220 ? 102.762 14.903 82.304 1.00 32.04 217 THR D N 1
ATOM 7560 C CA . THR D 1 220 ? 103.332 16.081 82.937 1.00 30.71 217 THR D CA 1
ATOM 7561 C C . THR D 1 220 ? 103.328 15.878 84.426 1.00 30.42 217 THR D C 1
ATOM 7562 O O . THR D 1 220 ? 102.426 15.242 84.971 1.00 29.52 217 THR D O 1
ATOM 7566 N N . ALA D 1 221 ? 104.354 16.411 85.079 1.00 30.19 218 ALA D N 1
ATOM 7567 C CA . ALA D 1 221 ? 104.392 16.472 86.528 1.00 29.89 218 ALA D CA 1
ATOM 7568 C C . ALA D 1 221 ? 104.923 17.844 86.962 1.00 30.16 218 ALA D C 1
ATOM 7569 O O . ALA D 1 221 ? 105.776 18.425 86.296 1.00 30.09 218 ALA D O 1
ATOM 7571 N N . CYS D 1 222 ? 104.411 18.339 88.084 1.00 30.11 219 CYS D N 1
ATOM 7572 C CA . CYS D 1 222 ? 104.965 19.503 88.750 1.00 30.74 219 CYS D CA 1
ATOM 7573 C C . CYS D 1 222 ? 105.258 19.152 90.195 1.00 30.12 219 CYS D C 1
ATOM 7574 O O . CYS D 1 222 ? 104.413 18.590 90.891 1.00 29.78 219 CYS D O 1
ATOM 7577 N N . PHE D 1 223 ? 106.472 19.456 90.634 1.00 29.98 220 PHE D N 1
ATOM 7578 C CA . PHE D 1 223 ? 106.823 19.369 92.053 1.00 29.95 220 PHE D CA 1
ATOM 7579 C C . PHE D 1 223 ? 107.061 20.821 92.468 1.00 30.11 220 PHE D C 1
ATOM 7580 O O . PHE D 1 223 ? 107.971 21.471 91.944 1.00 30.39 220 PHE D O 1
ATOM 7596 N N . SER D 1 225 ? 107.984 22.363 95.293 1.00 30.44 222 SER D N 1
ATOM 7597 C CA . SER D 1 225 ? 109.179 22.776 96.032 1.00 30.62 222 SER D CA 1
ATOM 7598 C C . SER D 1 225 ? 110.480 22.475 95.278 1.00 30.78 222 SER D C 1
ATOM 7599 O O . SER D 1 225 ? 110.464 22.074 94.115 1.00 30.94 222 SER D O 1
ATOM 7602 N N . ASP D 1 226 ? 111.603 22.683 95.943 1.00 31.52 223 ASP D N 1
ATOM 7603 C CA . ASP D 1 226 ? 112.909 22.479 95.323 1.00 32.41 223 ASP D CA 1
ATOM 7604 C C . ASP D 1 226 ? 113.433 21.062 95.572 1.00 32.92 223 ASP D C 1
ATOM 7605 O O . ASP D 1 226 ? 113.001 20.394 96.504 1.00 32.78 223 ASP D O 1
ATOM 7610 N N . CYS D 1 227 ? 114.352 20.604 94.727 1.00 34.45 224 CYS D N 1
ATOM 7611 C CA . CYS D 1 227 ? 115.036 19.321 94.947 1.00 35.87 224 CYS D CA 1
ATOM 7612 C C . CYS D 1 227 ? 116.315 19.522 95.791 1.00 37.07 224 CYS D C 1
ATOM 7613 O O . CYS D 1 227 ? 116.845 18.572 96.399 1.00 36.95 224 CYS D O 1
ATOM 7616 N N . SER D 1 228 ? 116.801 20.762 95.809 1.00 37.62 225 SER D N 1
ATOM 7617 C CA . SER D 1 228 ? 117.969 21.116 96.590 1.00 38.55 225 SER D CA 1
ATOM 7618 C C . SER D 1 228 ? 117.698 22.243 97.612 1.00 39.03 225 SER D C 1
ATOM 7619 O O . SER D 1 228 ? 116.530 22.650 97.819 1.00 39.73 225 SER D O 1
ATOM 7622 N N . PRO D 1 229 ? 118.760 22.703 98.308 1.00 38.34 226 PRO D N 1
ATOM 7623 C CA . PRO D 1 229 ? 118.602 23.811 99.249 1.00 37.75 226 PRO D CA 1
ATOM 7624 C C . PRO D 1 229 ? 118.313 25.161 98.563 1.00 36.33 226 PRO D C 1
ATOM 7625 O O . PRO D 1 229 ? 118.616 25.329 97.371 1.00 35.63 226 PRO D O 1
ATOM 7629 N N . HIS D 1 230 ? 117.738 26.114 99.303 1.00 35.30 227 HIS D N 1
ATOM 7630 C CA . HIS D 1 230 ? 117.381 25.954 100.723 1.00 34.50 227 HIS D CA 1
ATOM 7631 C C . HIS D 1 230 ? 115.962 25.459 100.967 1.00 34.13 227 HIS D C 1
ATOM 7632 O O . HIS D 1 230 ? 115.652 25.037 102.055 1.00 34.05 227 HIS D O 1
ATOM 7639 N N . TRP D 1 231 ? 115.088 25.516 99.969 1.00 34.83 228 TRP D N 1
ATOM 7640 C CA . TRP D 1 231 ? 113.727 24.982 100.160 1.00 34.66 228 TRP D CA 1
ATOM 7641 C C . TRP D 1 231 ? 113.727 23.474 100.445 1.00 35.33 228 TRP D C 1
ATOM 7642 O O . TRP D 1 231 ? 112.994 23.003 101.317 1.00 34.60 228 TRP D O 1
ATOM 7653 N N . GLY D 1 232 ? 114.562 22.728 99.724 1.00 36.42 229 GLY D N 1
ATOM 7654 C CA . GLY D 1 232 ? 114.761 21.314 100.040 1.00 38.19 229 GLY D CA 1
ATOM 7655 C C . GLY D 1 232 ? 115.678 21.150 101.242 1.00 39.05 229 GLY D C 1
ATOM 7656 O O . GLY D 1 232 ? 116.835 21.535 101.197 1.00 39.59 229 GLY D O 1
ATOM 7657 N N . THR D 1 233 ? 115.155 20.566 102.311 1.00 40.33 230 THR D N 1
ATOM 7658 C CA . THR D 1 233 ? 115.894 20.409 103.560 1.00 41.83 230 THR D CA 1
ATOM 7659 C C . THR D 1 233 ? 116.640 19.066 103.715 1.00 43.16 230 THR D C 1
ATOM 7660 O O . THR D 1 233 ? 116.442 18.115 102.930 1.00 43.25 230 THR D O 1
ATOM 7664 N N . GLN D 1 234 ? 117.464 19.005 104.764 1.00 44.14 231 GLN D N 1
ATOM 7665 C CA . GLN D 1 234 ? 118.182 17.803 105.128 1.00 45.68 231 GLN D CA 1
ATOM 7666 C C . GLN D 1 234 ? 117.245 16.640 105.413 1.00 46.57 231 GLN D C 1
ATOM 7667 O O . GLN D 1 234 ? 117.546 15.512 105.035 1.00 46.70 231 GLN D O 1
ATOM 7673 N N . GLN D 1 235 ? 116.121 16.918 106.074 1.00 47.47 232 GLN D N 1
ATOM 7674 C CA . GLN D 1 235 ? 115.102 15.907 106.317 1.00 48.58 232 GLN D CA 1
ATOM 7675 C C . GLN D 1 235 ? 114.617 15.317 104.989 1.00 49.03 232 GLN D C 1
ATOM 7676 O O . GLN D 1 235 ? 114.299 14.135 104.919 1.00 49.69 232 GLN D O 1
ATOM 7682 N N . PHE D 1 236 ? 114.597 16.146 103.943 1.00 49.17 233 PHE D N 1
ATOM 7683 C CA . PHE D 1 236 ? 114.083 15.769 102.640 1.00 48.93 233 PHE D CA 1
ATOM 7684 C C . PHE D 1 236 ? 115.059 14.829 101.940 1.00 48.87 233 PHE D C 1
ATOM 7685 O O . PHE D 1 236 ? 114.690 13.722 101.532 1.00 48.90 233 PHE D O 1
ATOM 7701 N N . SER D 1 238 ? 117.565 13.160 103.141 1.00 49.58 235 SER D N 1
ATOM 7702 C CA . SER D 1 238 ? 117.906 12.007 103.958 1.00 49.75 235 SER D CA 1
ATOM 7703 C C . SER D 1 238 ? 116.696 11.099 104.147 1.00 50.01 235 SER D C 1
ATOM 7704 O O . SER D 1 238 ? 116.830 9.976 104.657 1.00 50.62 235 SER D O 1
ATOM 7707 N N . TRP D 1 239 ? 115.515 11.592 103.774 1.00 49.27 236 TRP D N 1
ATOM 7708 C CA . TRP D 1 239 ? 114.286 10.801 103.846 1.00 48.57 236 TRP D CA 1
ATOM 7709 C C . TRP D 1 239 ? 114.483 9.495 103.057 1.00 48.57 236 TRP D C 1
ATOM 7710 O O . TRP D 1 239 ? 114.978 9.526 101.920 1.00 48.02 236 TRP D O 1
ATOM 7721 N N . PRO D 1 240 ? 114.157 8.343 103.684 1.00 48.68 237 PRO D N 1
ATOM 7722 C CA . PRO D 1 240 ? 114.354 7.034 103.038 1.00 48.78 237 PRO D CA 1
ATOM 7723 C C . PRO D 1 240 ? 113.803 6.970 101.600 1.00 48.62 237 PRO D C 1
ATOM 7724 O O . PRO D 1 240 ? 114.424 6.347 100.723 1.00 48.79 237 PRO D O 1
ATOM 7728 N N . PHE D 1 241 ? 112.681 7.649 101.355 1.00 48.17 238 PHE D N 1
ATOM 7729 C CA . PHE D 1 241 ? 112.018 7.610 100.046 1.00 47.83 238 PHE D CA 1
ATOM 7730 C C . PHE D 1 241 ? 112.345 8.750 99.058 1.00 47.24 238 PHE D C 1
ATOM 7731 O O . PHE D 1 241 ? 111.583 8.990 98.120 1.00 47.48 238 PHE D O 1
ATOM 7739 N N . TYR D 1 242 ? 113.472 9.435 99.250 1.00 46.13 239 TYR D N 1
ATOM 7740 C CA . TYR D 1 242 ? 113.869 10.548 98.367 1.00 45.11 239 TYR D CA 1
ATOM 7741 C C . TYR D 1 242 ? 114.187 10.121 96.931 1.00 44.92 239 TYR D C 1
ATOM 7742 O O . TYR D 1 242 ? 113.702 10.729 95.970 1.00 44.73 239 TYR D O 1
ATOM 7751 N N . THR D 1 243 ? 115.013 9.090 96.789 1.00 45.01 240 THR D N 1
ATOM 7752 C CA . THR D 1 243 ? 115.466 8.646 95.468 1.00 44.80 240 THR D CA 1
ATOM 7753 C C . THR D 1 243 ? 114.297 8.069 94.689 1.00 44.08 240 THR D C 1
ATOM 7754 O O . THR D 1 243 ? 114.172 8.303 93.487 1.00 43.55 240 THR D O 1
ATOM 7758 N N . ASP D 1 244 ? 113.434 7.347 95.397 1.00 43.39 241 ASP D N 1
ATOM 7759 C CA . ASP D 1 244 ? 112.270 6.732 94.797 1.00 43.47 241 ASP D CA 1
ATOM 7760 C C . ASP D 1 244 ? 111.230 7.750 94.321 1.00 43.63 241 ASP D C 1
ATOM 7761 O O . ASP D 1 244 ? 110.562 7.520 93.303 1.00 43.22 241 ASP D O 1
ATOM 7766 N N . LEU D 1 245 ? 111.111 8.872 95.036 1.00 42.82 242 LEU D N 1
ATOM 7767 C CA . LEU D 1 245 ? 110.208 9.937 94.634 1.00 41.95 242 LEU D CA 1
ATOM 7768 C C . LEU D 1 245 ? 110.552 10.391 93.228 1.00 41.55 242 LEU D C 1
ATOM 7769 O O . LEU D 1 245 ? 109.709 10.315 92.340 1.00 41.27 242 LEU D O 1
ATOM 7774 N N . TRP D 1 246 ? 111.800 10.810 93.020 1.00 41.02 243 TRP D N 1
ATOM 7775 C CA . TRP D 1 246 ? 112.226 11.364 91.735 1.00 40.55 243 TRP D CA 1
ATOM 7776 C C . TRP D 1 246 ? 112.340 10.325 90.620 1.00 40.24 243 TRP D C 1
ATOM 7777 O O . TRP D 1 246 ? 111.981 10.592 89.472 1.00 39.82 243 TRP D O 1
ATOM 7788 N N . VAL D 1 247 ? 112.847 9.145 90.964 1.00 40.08 244 VAL D N 1
ATOM 7789 C CA . VAL D 1 247 ? 112.871 8.028 90.025 1.00 39.60 244 VAL D CA 1
ATOM 7790 C C . VAL D 1 247 ? 111.434 7.623 89.651 1.00 38.87 244 VAL D C 1
ATOM 7791 O O . VAL D 1 247 ? 111.106 7.524 88.467 1.00 38.11 244 VAL D O 1
ATOM 7795 N N . ASN D 1 248 ? 110.580 7.439 90.655 1.00 38.12 245 ASN D N 1
ATOM 7796 C CA . ASN D 1 248 ? 109.194 7.089 90.389 1.00 38.04 245 ASN D CA 1
ATOM 7797 C C . ASN D 1 248 ? 108.418 8.136 89.581 1.00 38.28 245 ASN D C 1
ATOM 7798 O O . ASN D 1 248 ? 107.637 7.756 88.697 1.00 38.47 245 ASN D O 1
ATOM 7803 N N . THR D 1 249 ? 108.665 9.435 89.809 1.00 38.19 246 THR D N 1
ATOM 7804 C CA . THR D 1 249 ? 107.922 10.434 89.027 1.00 37.52 246 THR D CA 1
ATOM 7805 C C . THR D 1 249 ? 108.358 10.474 87.576 1.00 37.41 246 THR D C 1
ATOM 7806 O O . THR D 1 249 ? 107.528 10.676 86.691 1.00 37.02 246 THR D O 1
ATOM 7810 N N . LEU D 1 250 ? 109.649 10.283 87.330 1.00 37.60 247 LEU D N 1
ATOM 7811 C CA . LEU D 1 250 ? 110.157 10.245 85.953 1.00 38.36 247 LEU D CA 1
ATOM 7812 C C . LEU D 1 250 ? 109.700 9.006 85.206 1.00 38.90 247 LEU D C 1
ATOM 7813 O O . LEU D 1 250 ? 109.466 9.045 84.003 1.00 39.22 247 LEU D O 1
ATOM 7818 N N . GLN D 1 251 ? 109.597 7.903 85.931 1.00 39.45 248 GLN D N 1
ATOM 7819 C CA . GLN D 1 251 ? 109.169 6.633 85.370 1.00 40.23 248 GLN D CA 1
ATOM 7820 C C . GLN D 1 251 ? 107.687 6.750 85.014 1.00 39.47 248 GLN D C 1
ATOM 7821 O O . GLN D 1 251 ? 107.248 6.296 83.957 1.00 39.20 248 GLN D O 1
ATOM 7827 N N . PHE D 1 252 ? 106.937 7.413 85.891 1.00 38.59 249 PHE D N 1
ATOM 7828 C CA . PHE D 1 252 ? 105.513 7.579 85.697 1.00 38.13 249 PHE D CA 1
ATOM 7829 C C . PHE D 1 252 ? 105.156 8.416 84.466 1.00 37.80 249 PHE D C 1
ATOM 7830 O O . PHE D 1 252 ? 104.131 8.168 83.819 1.00 37.70 249 PHE D O 1
ATOM 7838 N N . ILE D 1 253 ? 105.992 9.392 84.139 1.00 36.63 250 ILE D N 1
ATOM 7839 C CA . ILE D 1 253 ? 105.681 10.285 83.041 1.00 36.19 250 ILE D CA 1
ATOM 7840 C C . ILE D 1 253 ? 106.490 10.007 81.756 1.00 36.44 250 ILE D C 1
ATOM 7841 O O . ILE D 1 253 ? 106.234 10.620 80.708 1.00 35.48 250 ILE D O 1
ATOM 7846 N N . ALA D 1 254 ? 107.443 9.080 81.840 1.00 37.10 251 ALA D N 1
ATOM 7847 C CA . ALA D 1 254 ? 108.283 8.718 80.696 1.00 38.58 251 ALA D CA 1
ATOM 7848 C C . ALA D 1 254 ? 107.455 8.301 79.494 1.00 39.63 251 ALA D C 1
ATOM 7849 O O . ALA D 1 254 ? 106.401 7.665 79.643 1.00 38.94 251 ALA D O 1
ATOM 7851 N N . ARG D 1 255 ? 107.934 8.689 78.311 1.00 41.15 252 ARG D N 1
ATOM 7852 C CA . ARG D 1 255 ? 107.430 8.156 77.054 1.00 43.33 252 ARG D CA 1
ATOM 7853 C C . ARG D 1 255 ? 107.419 6.621 77.092 1.00 44.63 252 ARG D C 1
ATOM 7854 O O . ARG D 1 255 ? 108.347 6.002 77.621 1.00 44.21 252 ARG D O 1
ATOM 7862 N N . LYS D 1 256 ? 106.364 6.018 76.545 1.00 47.41 253 LYS D N 1
ATOM 7863 C CA . LYS D 1 256 ? 106.405 4.572 76.236 1.00 48.55 253 LYS D CA 1
ATOM 7864 C C . LYS D 1 256 ? 106.644 4.311 74.747 1.00 48.68 253 LYS D C 1
ATOM 7865 O O . LYS D 1 256 ? 107.745 4.538 74.235 1.00 48.85 253 LYS D O 1
ATOM 7871 N N . LYS E 1 9 ? 99.829 69.592 58.749 1.00 55.40 6 LYS E N 1
ATOM 7872 C CA . LYS E 1 9 ? 100.547 69.202 57.494 1.00 55.31 6 LYS E CA 1
ATOM 7873 C C . LYS E 1 9 ? 102.052 69.312 57.696 1.00 54.79 6 LYS E C 1
ATOM 7874 O O . LYS E 1 9 ? 102.797 68.406 57.294 1.00 55.27 6 LYS E O 1
ATOM 7880 N N . LYS E 1 10 ? 102.492 70.414 58.314 1.00 53.69 7 LYS E N 1
ATOM 7881 C CA . LYS E 1 10 ? 103.901 70.582 58.708 1.00 52.67 7 LYS E CA 1
ATOM 7882 C C . LYS E 1 10 ? 104.107 70.294 60.205 1.00 51.33 7 LYS E C 1
ATOM 7883 O O . LYS E 1 10 ? 103.870 71.168 61.053 1.00 51.75 7 LYS E O 1
ATOM 7889 N N . LEU E 1 11 ? 104.560 69.074 60.511 1.00 49.13 8 LEU E N 1
ATOM 7890 C CA . LEU E 1 11 ? 104.523 68.539 61.885 1.00 47.12 8 LEU E CA 1
ATOM 7891 C C . LEU E 1 11 ? 105.752 68.775 62.718 1.00 45.37 8 LEU E C 1
ATOM 7892 O O . LEU E 1 11 ? 106.860 68.414 62.329 1.00 45.29 8 LEU E O 1
ATOM 7897 N N . LYS E 1 12 ? 105.530 69.338 63.899 1.00 43.61 9 LYS E N 1
ATOM 7898 C CA . LYS E 1 12 ? 106.560 69.440 64.912 1.00 41.86 9 LYS E CA 1
ATOM 7899 C C . LYS E 1 12 ? 106.275 68.353 65.937 1.00 40.68 9 LYS E C 1
ATOM 7900 O O . LYS E 1 12 ? 105.242 68.389 66.623 1.00 40.99 9 LYS E O 1
ATOM 7906 N N . VAL E 1 13 ? 107.168 67.374 66.024 1.00 39.33 10 VAL E N 1
ATOM 7907 C CA . VAL E 1 13 ? 106.975 66.214 66.910 1.00 37.56 10 VAL E CA 1
ATOM 7908 C C . VAL E 1 13 ? 108.112 66.084 67.929 1.00 36.59 10 VAL E C 1
ATOM 7909 O O . VAL E 1 13 ? 109.281 66.183 67.565 1.00 36.47 10 VAL E O 1
ATOM 7913 N N . LEU E 1 14 ? 107.759 65.867 69.197 1.00 35.05 11 LEU E N 1
ATOM 7914 C CA . LEU E 1 14 ? 108.722 65.574 70.259 1.00 33.92 11 LEU E CA 1
ATOM 7915 C C . LEU E 1 14 ? 108.842 64.060 70.398 1.00 33.21 11 LEU E C 1
ATOM 7916 O O . LEU E 1 14 ? 107.870 63.390 70.707 1.00 33.05 11 LEU E O 1
ATOM 7921 N N . PHE E 1 15 ? 110.021 63.509 70.148 1.00 32.83 12 PHE E N 1
ATOM 7922 C CA . PHE E 1 15 ? 110.208 62.068 70.265 1.00 32.43 12 PHE E CA 1
ATOM 7923 C C . PHE E 1 15 ? 111.004 61.765 71.542 1.00 32.31 12 PHE E C 1
ATOM 7924 O O . PHE E 1 15 ? 112.169 62.148 71.653 1.00 32.80 12 PHE E O 1
ATOM 7932 N N . ILE E 1 16 ? 110.371 61.094 72.507 1.00 31.55 13 ILE E N 1
ATOM 7933 C CA . ILE E 1 16 ? 111.004 60.807 73.779 1.00 30.58 13 ILE E CA 1
ATOM 7934 C C . ILE E 1 16 ? 111.392 59.333 73.924 1.00 31.17 13 ILE E C 1
ATOM 7935 O O . ILE E 1 16 ? 110.593 58.419 73.679 1.00 31.81 13 ILE E O 1
ATOM 7940 N N . GLY E 1 17 ? 112.639 59.100 74.306 1.00 30.86 14 GLY E N 1
ATOM 7941 C CA . GLY E 1 17 ? 113.053 57.782 74.764 1.00 31.35 14 GLY E CA 1
ATOM 7942 C C . GLY E 1 17 ? 114.085 57.159 73.878 1.00 31.17 14 GLY E C 1
ATOM 7943 O O . GLY E 1 17 ? 114.950 57.842 73.382 1.00 31.05 14 GLY E O 1
ATOM 7944 N N . GLU E 1 18 ? 113.994 55.848 73.696 1.00 32.20 15 GLU E N 1
ATOM 7945 C CA . GLU E 1 18 ? 114.857 55.109 72.752 1.00 32.67 15 GLU E CA 1
ATOM 7946 C C . GLU E 1 18 ? 116.361 55.332 72.952 1.00 32.87 15 GLU E C 1
ATOM 7947 O O . GLU E 1 18 ? 117.131 55.392 71.995 1.00 32.55 15 GLU E O 1
ATOM 7953 N N . SER E 1 19 ? 116.767 55.425 74.215 1.00 33.39 16 SER E N 1
ATOM 7954 C CA . SER E 1 19 ? 118.181 55.479 74.565 1.00 33.44 16 SER E CA 1
ATOM 7955 C C . SER E 1 19 ? 118.446 54.704 75.841 1.00 33.26 16 SER E C 1
ATOM 7956 O O . SER E 1 19 ? 117.552 54.541 76.668 1.00 33.35 16 SER E O 1
ATOM 7959 N N . TRP E 1 20 ? 119.675 54.223 75.988 1.00 32.97 17 TRP E N 1
ATOM 7960 C CA . TRP E 1 20 ? 120.052 53.463 77.164 1.00 33.70 17 TRP E CA 1
ATOM 7961 C C . TRP E 1 20 ? 121.561 53.501 77.414 1.00 33.49 17 TRP E C 1
ATOM 7962 O O . TRP E 1 20 ? 122.343 53.800 76.508 1.00 33.11 17 TRP E O 1
ATOM 7973 N N A HIS E 1 21 ? 121.949 53.162 78.647 0.50 33.61 18 HIS E N 1
ATOM 7974 N N B HIS E 1 21 ? 121.941 53.251 78.661 0.50 33.44 18 HIS E N 1
ATOM 7975 C CA A HIS E 1 21 ? 123.339 53.163 79.109 0.50 33.76 18 HIS E CA 1
ATOM 7976 C CA B HIS E 1 21 ? 123.331 53.090 79.019 0.50 33.37 18 HIS E CA 1
ATOM 7977 C C A HIS E 1 21 ? 123.661 51.788 79.721 0.50 33.67 18 HIS E C 1
ATOM 7978 C C B HIS E 1 21 ? 123.485 51.711 79.615 0.50 33.47 18 HIS E C 1
ATOM 7979 O O A HIS E 1 21 ? 123.338 51.545 80.891 0.50 33.92 18 HIS E O 1
ATOM 7980 O O B HIS E 1 21 ? 122.881 51.393 80.642 0.50 33.82 18 HIS E O 1
ATOM 7993 N N . ILE E 1 22 ? 124.290 50.886 78.963 1.00 33.78 19 ILE E N 1
ATOM 7994 C CA . ILE E 1 22 ? 124.606 49.557 79.506 1.00 33.60 19 ILE E CA 1
ATOM 7995 C C . ILE E 1 22 ? 125.885 49.627 80.308 1.00 33.08 19 ILE E C 1
ATOM 7996 O O . ILE E 1 22 ? 126.893 50.153 79.843 1.00 33.40 19 ILE E O 1
ATOM 8001 N N . HIS E 1 23 ? 125.826 49.101 81.526 1.00 32.66 20 HIS E N 1
ATOM 8002 C CA . HIS E 1 23 ? 127.023 48.720 82.227 1.00 31.45 20 HIS E CA 1
ATOM 8003 C C . HIS E 1 23 ? 127.211 47.215 82.033 1.00 30.94 20 HIS E C 1
ATOM 8004 O O . HIS E 1 23 ? 126.338 46.445 82.387 1.00 31.35 20 HIS E O 1
ATOM 8019 N N . ILE E 1 25 ? 129.401 43.915 83.003 1.00 28.84 22 ILE E N 1
ATOM 8020 C CA . ILE E 1 25 ? 130.352 43.307 83.883 1.00 28.78 22 ILE E CA 1
ATOM 8021 C C . ILE E 1 25 ? 130.776 41.985 83.228 1.00 29.68 22 ILE E C 1
ATOM 8022 O O . ILE E 1 25 ? 129.953 41.069 83.075 1.00 29.43 22 ILE E O 1
ATOM 8027 N N . HIS E 1 26 ? 132.051 41.897 82.830 1.00 29.71 23 HIS E N 1
ATOM 8028 C CA . HIS E 1 26 ? 132.579 40.703 82.153 1.00 30.58 23 HIS E CA 1
ATOM 8029 C C . HIS E 1 26 ? 133.333 39.862 83.157 1.00 30.50 23 HIS E C 1
ATOM 8030 O O . HIS E 1 26 ? 134.475 40.177 83.452 1.00 30.97 23 HIS E O 1
ATOM 8037 N N . SER E 1 27 ? 132.716 38.804 83.668 1.00 30.87 24 SER E N 1
ATOM 8038 C CA . SER E 1 27 ? 133.376 37.936 84.652 1.00 32.14 24 SER E CA 1
ATOM 8039 C C . SER E 1 27 ? 134.220 36.833 84.004 1.00 32.28 24 SER E C 1
ATOM 8040 O O . SER E 1 27 ? 133.701 36.001 83.257 1.00 32.56 24 SER E O 1
ATOM 8043 N N . LYS E 1 28 ? 135.521 36.835 84.291 1.00 32.89 25 LYS E N 1
ATOM 8044 C CA . LYS E 1 28 ? 136.439 35.798 83.785 1.00 32.76 25 LYS E CA 1
ATOM 8045 C C . LYS E 1 28 ? 137.063 35.015 84.935 1.00 32.48 25 LYS E C 1
ATOM 8046 O O . LYS E 1 28 ? 138.135 35.365 85.433 1.00 33.16 25 LYS E O 1
ATOM 8052 N N . GLY E 1 29 ? 136.397 33.949 85.357 1.00 31.96 26 GLY E N 1
ATOM 8053 C CA . GLY E 1 29 ? 136.804 33.237 86.555 1.00 31.50 26 GLY E CA 1
ATOM 8054 C C . GLY E 1 29 ? 136.532 34.080 87.796 1.00 31.52 26 GLY E C 1
ATOM 8055 O O . GLY E 1 29 ? 135.409 34.532 88.025 1.00 31.59 26 GLY E O 1
ATOM 8056 N N . TYR E 1 30 ? 137.565 34.270 88.602 1.00 31.40 27 TYR E N 1
ATOM 8057 C CA . TYR E 1 30 ? 137.512 35.132 89.768 1.00 31.14 27 TYR E CA 1
ATOM 8058 C C . TYR E 1 30 ? 137.275 36.618 89.409 1.00 31.10 27 TYR E C 1
ATOM 8059 O O . TYR E 1 30 ? 136.524 37.313 90.111 1.00 30.86 27 TYR E O 1
ATOM 8068 N N . ASP E 1 31 ? 137.906 37.082 88.323 1.00 30.35 28 ASP E N 1
ATOM 8069 C CA . ASP E 1 31 ? 138.012 38.514 88.006 1.00 30.42 28 ASP E CA 1
ATOM 8070 C C . ASP E 1 31 ? 136.929 39.022 87.105 1.00 30.25 28 ASP E C 1
ATOM 8071 O O . ASP E 1 31 ? 136.315 38.262 86.364 1.00 30.41 28 ASP E O 1
ATOM 8076 N N . SER E 1 32 ? 136.732 40.334 87.137 1.00 30.48 29 SER E N 1
ATOM 8077 C CA . SER E 1 32 ? 135.836 40.998 86.199 1.00 30.93 29 SER E CA 1
ATOM 8078 C C . SER E 1 32 ? 136.444 42.306 85.752 1.00 31.08 29 SER E C 1
ATOM 8079 O O . SER E 1 32 ? 137.076 43.007 86.541 1.00 31.57 29 SER E O 1
ATOM 8082 N N . PHE E 1 33 ? 136.256 42.634 84.481 1.00 30.96 30 PHE E N 1
ATOM 8083 C CA . PHE E 1 33 ? 136.447 43.992 84.042 1.00 30.78 30 PHE E CA 1
ATOM 8084 C C . PHE E 1 33 ? 135.104 44.481 83.527 1.00 31.24 30 PHE E C 1
ATOM 8085 O O . PHE E 1 33 ? 134.213 43.682 83.240 1.00 31.18 30 PHE E O 1
ATOM 8093 N N . THR E 1 34 ? 134.949 45.797 83.424 1.00 31.64 31 THR E N 1
ATOM 8094 C CA . THR E 1 34 ? 133.673 46.371 83.001 1.00 31.21 31 THR E CA 1
ATOM 8095 C C . THR E 1 34 ? 133.838 47.197 81.739 1.00 31.25 31 THR E C 1
ATOM 8096 O O . THR E 1 34 ? 134.893 47.760 81.502 1.00 31.88 31 THR E O 1
ATOM 8100 N N . SER E 1 35 ? 132.810 47.245 80.906 1.00 30.96 32 SER E N 1
ATOM 8101 C CA . SER E 1 35 ? 132.791 48.211 79.818 1.00 30.98 32 SER E CA 1
ATOM 8102 C C . SER E 1 35 ? 131.411 48.865 79.820 1.00 31.20 32 SER E C 1
ATOM 8103 O O . SER E 1 35 ? 130.410 48.216 80.157 1.00 31.11 32 SER E O 1
ATOM 8106 N N . SER E 1 36 ? 131.360 50.154 79.492 1.00 30.76 33 SER E N 1
ATOM 8107 C CA . SER E 1 36 ? 130.099 50.867 79.574 1.00 30.91 33 SER E CA 1
ATOM 8108 C C . SER E 1 36 ? 129.769 51.443 78.231 1.00 31.64 33 SER E C 1
ATOM 8109 O O . SER E 1 36 ? 130.630 51.970 77.551 1.00 30.38 33 SER E O 1
ATOM 8112 N N . LYS E 1 37 ? 128.489 51.347 77.881 1.00 33.03 34 LYS E N 1
ATOM 8113 C CA . LYS E 1 37 ? 128.073 51.483 76.505 1.00 34.71 34 LYS E CA 1
ATOM 8114 C C . LYS E 1 37 ? 126.768 52.294 76.415 1.00 34.91 34 LYS E C 1
ATOM 8115 O O . LYS E 1 37 ? 125.704 51.827 76.852 1.00 35.36 34 LYS E O 1
ATOM 8121 N N . TYR E 1 38 ? 126.868 53.509 75.876 1.00 35.16 35 TYR E N 1
ATOM 8122 C CA . TYR E 1 38 ? 125.691 54.256 75.429 1.00 35.34 35 TYR E CA 1
ATOM 8123 C C . TYR E 1 38 ? 125.242 53.839 74.003 1.00 36.05 35 TYR E C 1
ATOM 8124 O O . TYR E 1 38 ? 126.076 53.567 73.137 1.00 35.97 35 TYR E O 1
ATOM 8133 N N . GLU E 1 39 ? 123.928 53.764 73.778 1.00 36.76 36 GLU E N 1
ATOM 8134 C CA . GLU E 1 39 ? 123.366 53.553 72.437 1.00 37.74 36 GLU E CA 1
ATOM 8135 C C . GLU E 1 39 ? 122.056 54.289 72.344 1.00 37.25 36 GLU E C 1
ATOM 8136 O O . GLU E 1 39 ? 121.394 54.546 73.355 1.00 37.38 36 GLU E O 1
ATOM 8142 N N . GLU E 1 40 ? 121.689 54.643 71.118 1.00 37.04 37 GLU E N 1
ATOM 8143 C CA . GLU E 1 40 ? 120.366 55.150 70.821 1.00 36.44 37 GLU E CA 1
ATOM 8144 C C . GLU E 1 40 ? 119.694 54.168 69.880 1.00 36.34 37 GLU E C 1
ATOM 8145 O O . GLU E 1 40 ? 120.329 53.660 68.962 1.00 36.06 37 GLU E O 1
ATOM 8151 N N . GLY E 1 41 ? 118.412 53.896 70.127 1.00 36.44 38 GLY E N 1
ATOM 8152 C CA . GLY E 1 41 ? 117.737 52.757 69.533 1.00 36.50 38 GLY E CA 1
ATOM 8153 C C . GLY E 1 41 ? 116.902 53.001 68.299 1.00 36.88 38 GLY E C 1
ATOM 8154 O O . GLY E 1 41 ? 116.575 52.045 67.590 1.00 36.49 38 GLY E O 1
ATOM 8155 N N . ALA E 1 42 ? 116.559 54.268 68.048 1.00 37.39 39 ALA E N 1
ATOM 8156 C CA . ALA E 1 42 ? 115.657 54.643 66.947 1.00 38.15 39 ALA E CA 1
ATOM 8157 C C . ALA E 1 42 ? 116.273 55.567 65.874 1.00 38.47 39 ALA E C 1
ATOM 8158 O O . ALA E 1 42 ? 115.558 56.309 65.197 1.00 39.00 39 ALA E O 1
ATOM 8160 N N . THR E 1 43 ? 117.585 55.501 65.700 1.00 39.18 40 THR E N 1
ATOM 8161 C CA . THR E 1 43 ? 118.282 56.313 64.692 1.00 39.85 40 THR E CA 1
ATOM 8162 C C . THR E 1 43 ? 117.638 56.178 63.300 1.00 39.98 40 THR E C 1
ATOM 8163 O O . THR E 1 43 ? 117.367 57.183 62.631 1.00 40.05 40 THR E O 1
ATOM 8167 N N . TRP E 1 44 ? 117.355 54.939 62.890 1.00 40.42 41 TRP E N 1
ATOM 8168 C CA . TRP E 1 44 ? 116.649 54.664 61.635 1.00 40.73 41 TRP E CA 1
ATOM 8169 C C . TRP E 1 44 ? 115.303 55.378 61.503 1.00 40.20 41 TRP E C 1
ATOM 8170 O O . TRP E 1 44 ? 115.075 56.131 60.542 1.00 40.23 41 TRP E O 1
ATOM 8181 N N . LEU E 1 45 ? 114.410 55.119 62.453 1.00 39.16 42 LEU E N 1
ATOM 8182 C CA . LEU E 1 45 ? 113.107 55.747 62.460 1.00 38.52 42 LEU E CA 1
ATOM 8183 C C . LEU E 1 45 ? 113.246 57.268 62.348 1.00 37.80 42 LEU E C 1
ATOM 8184 O O . LEU E 1 45 ? 112.621 57.885 61.494 1.00 38.11 42 LEU E O 1
ATOM 8189 N N . LEU E 1 46 ? 114.058 57.868 63.212 1.00 36.80 43 LEU E N 1
ATOM 8190 C CA . LEU E 1 46 ? 114.211 59.326 63.225 1.00 36.47 43 LEU E CA 1
ATOM 8191 C C . LEU E 1 46 ? 114.711 59.881 61.877 1.00 35.88 43 LEU E C 1
ATOM 8192 O O . LEU E 1 46 ? 114.315 60.966 61.476 1.00 36.64 43 LEU E O 1
ATOM 8197 N N B GLU E 1 47 ? 115.556 59.121 61.190 0.50 34.82 44 GLU E N 1
ATOM 8198 C CA B GLU E 1 47 ? 116.014 59.479 59.863 0.50 34.28 44 GLU E CA 1
ATOM 8199 C C B GLU E 1 47 ? 114.872 59.454 58.852 0.50 34.39 44 GLU E C 1
ATOM 8200 O O B GLU E 1 47 ? 114.792 60.303 57.974 0.50 33.91 44 GLU E O 1
ATOM 8206 N N . CYS E 1 48 ? 113.980 58.481 58.992 1.00 35.28 45 CYS E N 1
ATOM 8207 C CA . CYS E 1 48 ? 112.826 58.337 58.099 1.00 35.41 45 CYS E CA 1
ATOM 8208 C C . CYS E 1 48 ? 111.830 59.457 58.292 1.00 35.39 45 CYS E C 1
ATOM 8209 O O . CYS E 1 48 ? 111.252 59.956 57.322 1.00 35.44 45 CYS E O 1
ATOM 8212 N N . LEU E 1 49 ? 111.603 59.836 59.544 1.00 35.69 46 LEU E N 1
ATOM 8213 C CA . LEU E 1 49 ? 110.699 60.946 59.842 1.00 36.74 46 LEU E CA 1
ATOM 8214 C C . LEU E 1 49 ? 111.267 62.265 59.335 1.00 37.34 46 LEU E C 1
ATOM 8215 O O . LEU E 1 49 ? 110.513 63.120 58.862 1.00 37.64 46 LEU E O 1
ATOM 8220 N N A ARG E 1 50 ? 112.589 62.427 59.449 0.50 37.54 47 ARG E N 1
ATOM 8221 N N B ARG E 1 50 ? 112.588 62.413 59.439 0.50 37.64 47 ARG E N 1
ATOM 8222 C CA A ARG E 1 50 ? 113.294 63.597 58.910 0.50 37.76 47 ARG E CA 1
ATOM 8223 C CA B ARG E 1 50 ? 113.297 63.577 58.918 0.50 38.05 47 ARG E CA 1
ATOM 8224 C C A ARG E 1 50 ? 113.041 63.722 57.408 0.50 38.11 47 ARG E C 1
ATOM 8225 C C B ARG E 1 50 ? 113.042 63.717 57.418 0.50 38.23 47 ARG E C 1
ATOM 8226 O O A ARG E 1 50 ? 112.608 64.777 56.932 0.50 37.89 47 ARG E O 1
ATOM 8227 O O B ARG E 1 50 ? 112.610 64.777 56.951 0.50 38.03 47 ARG E O 1
ATOM 8242 N N . LYS E 1 51 ? 113.280 62.628 56.685 1.00 38.36 48 LYS E N 1
ATOM 8243 C CA . LYS E 1 51 ? 113.091 62.574 55.230 1.00 39.32 48 LYS E CA 1
ATOM 8244 C C . LYS E 1 51 ? 111.637 62.731 54.805 1.00 39.68 48 LYS E C 1
ATOM 8245 O O . LYS E 1 51 ? 111.359 63.124 53.669 1.00 40.40 48 LYS E O 1
ATOM 8251 N N . GLY E 1 52 ? 110.715 62.405 55.711 1.00 39.82 49 GLY E N 1
ATOM 8252 C CA . GLY E 1 52 ? 109.288 62.453 55.438 1.00 39.16 49 GLY E CA 1
ATOM 8253 C C . GLY E 1 52 ? 108.750 63.781 55.905 1.00 39.50 49 GLY E C 1
ATOM 8254 O O . GLY E 1 52 ? 107.537 63.971 55.995 1.00 39.75 49 GLY E O 1
ATOM 8255 N N . GLY E 1 53 ? 109.664 64.695 56.220 1.00 39.40 50 GLY E N 1
ATOM 8256 C CA . GLY E 1 53 ? 109.334 66.096 56.427 1.00 39.06 50 GLY E CA 1
ATOM 8257 C C . GLY E 1 53 ? 108.881 66.475 57.819 1.00 39.11 50 GLY E C 1
ATOM 8258 O O . GLY E 1 53 ? 108.392 67.589 58.021 1.00 39.59 50 GLY E O 1
ATOM 8259 N N . VAL E 1 54 ? 109.044 65.569 58.781 1.00 38.44 51 VAL E N 1
ATOM 8260 C CA . VAL E 1 54 ? 108.694 65.874 60.157 1.00 38.02 51 VAL E CA 1
ATOM 8261 C C . VAL E 1 54 ? 109.843 66.613 60.839 1.00 37.96 51 VAL E C 1
ATOM 8262 O O . VAL E 1 54 ? 110.996 66.181 60.789 1.00 38.12 51 VAL E O 1
ATOM 8266 N N . ASP E 1 55 ? 109.502 67.736 61.460 1.00 37.96 52 ASP E N 1
ATOM 8267 C CA . ASP E 1 55 ? 110.401 68.496 62.312 1.00 38.85 52 ASP E CA 1
ATOM 8268 C C . ASP E 1 55 ? 110.492 67.824 63.698 1.00 38.88 52 ASP E C 1
ATOM 8269 O O . ASP E 1 55 ? 109.611 68.000 64.538 1.00 39.24 52 ASP E O 1
ATOM 8274 N N . ILE E 1 56 ? 111.557 67.058 63.937 1.00 39.58 53 ILE E N 1
ATOM 8275 C CA . ILE E 1 56 ? 111.704 66.282 65.196 1.00 39.87 53 ILE E CA 1
ATOM 8276 C C . ILE E 1 56 ? 112.624 66.932 66.244 1.00 39.96 53 ILE E C 1
ATOM 8277 O O . ILE E 1 56 ? 113.723 67.369 65.911 1.00 40.56 53 ILE E O 1
ATOM 8282 N N . ASP E 1 57 ? 112.171 67.000 67.499 1.00 39.19 54 ASP E N 1
ATOM 8283 C CA . ASP E 1 57 ? 113.070 67.153 68.636 1.00 38.65 54 ASP E CA 1
ATOM 8284 C C . ASP E 1 57 ? 113.260 65.798 69.313 1.00 37.96 54 ASP E C 1
ATOM 8285 O O . ASP E 1 57 ? 112.291 65.138 69.692 1.00 37.68 54 ASP E O 1
ATOM 8290 N N . TYR E 1 58 ? 114.508 65.386 69.451 1.00 36.79 55 TYR E N 1
ATOM 8291 C CA . TYR E 1 58 ? 114.819 64.139 70.107 1.00 36.22 55 TYR E CA 1
ATOM 8292 C C . TYR E 1 58 ? 115.214 64.361 71.565 1.00 36.33 55 TYR E C 1
ATOM 8293 O O . TYR E 1 58 ? 116.126 65.136 71.875 1.00 35.99 55 TYR E O 1
ATOM 8310 N N . PRO E 1 60 ? 116.362 61.994 74.502 1.00 36.33 57 PRO E N 1
ATOM 8311 C CA . PRO E 1 60 ? 116.717 60.713 75.113 1.00 36.06 57 PRO E CA 1
ATOM 8312 C C . PRO E 1 60 ? 116.237 60.662 76.565 1.00 35.63 57 PRO E C 1
ATOM 8313 O O . PRO E 1 60 ? 116.037 61.707 77.184 1.00 35.61 57 PRO E O 1
ATOM 8317 N N . ALA E 1 61 ? 116.060 59.455 77.096 1.00 35.00 58 ALA E N 1
ATOM 8318 C CA . ALA E 1 61 ? 115.676 59.257 78.499 1.00 34.54 58 ALA E CA 1
ATOM 8319 C C . ALA E 1 61 ? 116.439 60.121 79.519 1.00 34.27 58 ALA E C 1
ATOM 8320 O O . ALA E 1 61 ? 115.814 60.735 80.390 1.00 33.60 58 ALA E O 1
ATOM 8322 N N . HIS E 1 62 ? 117.770 60.180 79.416 1.00 34.33 59 HIS E N 1
ATOM 8323 C CA . HIS E 1 62 ? 118.560 60.981 80.377 1.00 34.71 59 HIS E CA 1
ATOM 8324 C C . HIS E 1 62 ? 118.146 62.450 80.410 1.00 35.01 59 HIS E C 1
ATOM 8325 O O . HIS E 1 62 ? 118.170 63.076 81.469 1.00 36.05 59 HIS E O 1
ATOM 8332 N N . THR E 1 63 ? 117.712 62.980 79.272 1.00 34.80 60 THR E N 1
ATOM 8333 C CA . THR E 1 63 ? 117.315 64.383 79.174 1.00 34.42 60 THR E CA 1
ATOM 8334 C C . THR E 1 63 ? 115.966 64.670 79.855 1.00 34.50 60 THR E C 1
ATOM 8335 O O . THR E 1 63 ? 115.716 65.792 80.278 1.00 34.33 60 THR E O 1
ATOM 8339 N N . VAL E 1 64 ? 115.082 63.675 79.925 1.00 34.67 61 VAL E N 1
ATOM 8340 C CA . VAL E 1 64 ? 113.865 63.797 80.724 1.00 34.61 61 VAL E CA 1
ATOM 8341 C C . VAL E 1 64 ? 114.220 63.972 82.214 1.00 35.06 61 VAL E C 1
ATOM 8342 O O . VAL E 1 64 ? 113.606 64.787 82.898 1.00 34.66 61 VAL E O 1
ATOM 8346 N N . GLN E 1 65 ? 115.218 63.216 82.687 1.00 35.82 62 GLN E N 1
ATOM 8347 C CA . GLN E 1 65 ? 115.723 63.275 84.069 1.00 37.60 62 GLN E CA 1
ATOM 8348 C C . GLN E 1 65 ? 116.259 64.650 84.479 1.00 38.55 62 GLN E C 1
ATOM 8349 O O . GLN E 1 65 ? 115.936 65.133 85.556 1.00 38.97 62 GLN E O 1
ATOM 8355 N N . ILE E 1 66 ? 117.074 65.254 83.611 1.00 39.87 63 ILE E N 1
ATOM 8356 C CA . ILE E 1 66 ? 117.722 66.561 83.816 1.00 41.08 63 ILE E CA 1
ATOM 8357 C C . ILE E 1 66 ? 116.825 67.762 83.504 1.00 41.06 63 ILE E C 1
ATOM 8358 O O . ILE E 1 66 ? 116.922 68.808 84.164 1.00 41.67 63 ILE E O 1
ATOM 8363 N N . ALA E 1 67 ? 116.006 67.634 82.458 1.00 40.88 64 ALA E N 1
ATOM 8364 C CA . ALA E 1 67 ? 115.524 68.812 81.732 1.00 40.59 64 ALA E CA 1
ATOM 8365 C C . ALA E 1 67 ? 114.187 68.647 81.039 1.00 40.39 64 ALA E C 1
ATOM 8366 O O . ALA E 1 67 ? 113.947 69.284 80.004 1.00 40.09 64 ALA E O 1
ATOM 8368 N N . PHE E 1 68 ? 113.311 67.808 81.586 1.00 40.26 65 PHE E N 1
ATOM 8369 C CA . PHE E 1 68 ? 111.954 67.748 81.048 1.00 39.88 65 PHE E CA 1
ATOM 8370 C C . PHE E 1 68 ? 111.254 69.102 81.256 1.00 40.20 65 PHE E C 1
ATOM 8371 O O . PHE E 1 68 ? 111.351 69.673 82.340 1.00 39.60 65 PHE E O 1
ATOM 8379 N N . PRO E 1 69 ? 110.577 69.628 80.212 1.00 41.45 66 PRO E N 1
ATOM 8380 C CA . PRO E 1 69 ? 109.887 70.934 80.293 1.00 42.71 66 PRO E CA 1
ATOM 8381 C C . PRO E 1 69 ? 108.866 71.031 81.432 1.00 44.29 66 PRO E C 1
ATOM 8382 O O . PRO E 1 69 ? 107.958 70.195 81.531 1.00 44.57 66 PRO E O 1
ATOM 8386 N N . GLU E 1 70 ? 109.032 72.040 82.287 1.00 46.03 67 GLU E N 1
ATOM 8387 C CA . GLU E 1 70 ? 108.060 72.358 83.339 1.00 48.18 67 GLU E CA 1
ATOM 8388 C C . GLU E 1 70 ? 106.787 73.067 82.828 1.00 49.14 67 GLU E C 1
ATOM 8389 O O . GLU E 1 70 ? 105.729 72.981 83.455 1.00 49.37 67 GLU E O 1
ATOM 8395 N N . SER E 1 71 ? 106.897 73.763 81.701 1.00 50.44 68 SER E N 1
ATOM 8396 C CA . SER E 1 71 ? 105.805 74.582 81.188 1.00 51.83 68 SER E CA 1
ATOM 8397 C C . SER E 1 71 ? 104.954 73.818 80.184 1.00 52.21 68 SER E C 1
ATOM 8398 O O . SER E 1 71 ? 105.472 73.192 79.265 1.00 51.99 68 SER E O 1
ATOM 8401 N N . ILE E 1 72 ? 103.638 73.893 80.356 1.00 52.90 69 ILE E N 1
ATOM 8402 C CA . ILE E 1 72 ? 102.717 73.315 79.382 1.00 53.24 69 ILE E CA 1
ATOM 8403 C C . ILE E 1 72 ? 102.783 74.068 78.047 1.00 53.23 69 ILE E C 1
ATOM 8404 O O . ILE E 1 72 ? 102.629 73.460 76.988 1.00 53.08 69 ILE E O 1
ATOM 8409 N N . ASP E 1 73 ? 103.046 75.380 78.108 1.00 53.53 70 ASP E N 1
ATOM 8410 C CA . ASP E 1 73 ? 103.155 76.235 76.899 1.00 53.72 70 ASP E CA 1
ATOM 8411 C C . ASP E 1 73 ? 104.269 75.723 75.997 1.00 52.94 70 ASP E C 1
ATOM 8412 O O . ASP E 1 73 ? 104.193 75.834 74.771 1.00 52.96 70 ASP E O 1
ATOM 8417 N N . GLU E 1 74 ? 105.295 75.170 76.641 1.00 51.82 71 GLU E N 1
ATOM 8418 C CA . GLU E 1 74 ? 106.474 74.637 75.990 1.00 51.54 71 GLU E CA 1
ATOM 8419 C C . GLU E 1 74 ? 106.165 73.309 75.284 1.00 50.23 71 GLU E C 1
ATOM 8420 O O . GLU E 1 74 ? 106.721 73.020 74.212 1.00 49.86 71 GLU E O 1
ATOM 8426 N N . LEU E 1 75 ? 105.283 72.508 75.890 1.00 48.73 72 LEU E N 1
ATOM 8427 C CA . LEU E 1 75 ? 104.784 71.282 75.261 1.00 47.22 72 LEU E CA 1
ATOM 8428 C C . LEU E 1 75 ? 103.808 71.597 74.131 1.00 46.51 72 LEU E C 1
ATOM 8429 O O . LEU E 1 75 ? 103.749 70.874 73.137 1.00 45.73 72 LEU E O 1
ATOM 8434 N N . ASN E 1 76 ? 103.065 72.691 74.288 1.00 46.18 73 ASN E N 1
ATOM 8435 C CA . ASN E 1 76 ? 102.009 73.067 73.349 1.00 46.20 73 ASN E CA 1
ATOM 8436 C C . ASN E 1 76 ? 102.490 73.375 71.940 1.00 45.95 73 ASN E C 1
ATOM 8437 O O . ASN E 1 76 ? 101.688 73.408 71.006 1.00 46.23 73 ASN E O 1
ATOM 8442 N N . ARG E 1 77 ? 103.795 73.593 71.787 1.00 45.84 74 ARG E N 1
ATOM 8443 C CA . ARG E 1 77 ? 104.408 73.821 70.477 1.00 45.70 74 ARG E CA 1
ATOM 8444 C C . ARG E 1 77 ? 104.377 72.574 69.585 1.00 43.74 74 ARG E C 1
ATOM 8445 O O . ARG E 1 77 ? 104.348 72.673 68.354 1.00 43.92 74 ARG E O 1
ATOM 8453 N N . TYR E 1 78 ? 104.378 71.401 70.213 1.00 41.90 75 TYR E N 1
ATOM 8454 C CA . TYR E 1 78 ? 104.396 70.134 69.488 1.00 39.74 75 TYR E CA 1
ATOM 8455 C C . TYR E 1 78 ? 103.011 69.704 69.028 1.00 38.75 75 TYR E C 1
ATOM 8456 O O . TYR E 1 78 ? 102.025 69.890 69.745 1.00 38.64 75 TYR E O 1
ATOM 8465 N N . ASP E 1 79 ? 102.948 69.142 67.820 1.00 37.64 76 ASP E N 1
ATOM 8466 C CA . ASP E 1 79 ? 101.714 68.569 67.301 1.00 36.90 76 ASP E CA 1
ATOM 8467 C C . ASP E 1 79 ? 101.446 67.144 67.835 1.00 36.21 76 ASP E C 1
ATOM 8468 O O . ASP E 1 79 ? 100.287 66.787 68.083 1.00 36.10 76 ASP E O 1
ATOM 8473 N N . VAL E 1 80 ? 102.518 66.352 67.973 1.00 34.90 77 VAL E N 1
ATOM 8474 C CA . VAL E 1 80 ? 102.501 65.027 68.581 1.00 34.28 77 VAL E CA 1
ATOM 8475 C C . VAL E 1 80 ? 103.682 64.844 69.563 1.00 34.34 77 VAL E C 1
ATOM 8476 O O . VAL E 1 80 ? 104.766 65.401 69.357 1.00 34.84 77 VAL E O 1
ATOM 8480 N N . ILE E 1 81 ? 103.454 64.075 70.633 1.00 33.71 78 ILE E N 1
ATOM 8481 C CA . ILE E 1 81 ? 104.530 63.542 71.466 1.00 31.91 78 ILE E CA 1
ATOM 8482 C C . ILE E 1 81 ? 104.583 62.025 71.286 1.00 31.75 78 ILE E C 1
ATOM 8483 O O . ILE E 1 81 ? 103.556 61.346 71.360 1.00 31.29 78 ILE E O 1
ATOM 8488 N N . VAL E 1 82 ? 105.783 61.502 71.027 1.00 31.69 79 VAL E N 1
ATOM 8489 C CA . VAL E 1 82 ? 106.019 60.063 70.955 1.00 31.47 79 VAL E CA 1
ATOM 8490 C C . VAL E 1 82 ? 106.835 59.577 72.142 1.00 31.65 79 VAL E C 1
ATOM 8491 O O . VAL E 1 82 ? 107.884 60.130 72.451 1.00 31.85 79 VAL E O 1
ATOM 8495 N N . ILE E 1 83 ? 106.325 58.556 72.836 1.00 31.31 80 ILE E N 1
ATOM 8496 C CA . ILE E 1 83 ? 107.034 57.922 73.943 1.00 29.80 80 ILE E CA 1
ATOM 8497 C C . ILE E 1 83 ? 107.386 56.492 73.530 1.00 30.09 80 ILE E C 1
ATOM 8498 O O . ILE E 1 83 ? 106.515 55.715 73.139 1.00 29.83 80 ILE E O 1
ATOM 8503 N N . SER E 1 84 ? 108.664 56.144 73.618 1.00 29.93 81 SER E N 1
ATOM 8504 C CA . SER E 1 84 ? 109.116 54.836 73.198 1.00 29.80 81 SER E CA 1
ATOM 8505 C C . SER E 1 84 ? 110.269 54.331 74.071 1.00 29.78 81 SER E C 1
ATOM 8506 O O . SER E 1 84 ? 111.286 55.007 74.230 1.00 29.91 81 SER E O 1
ATOM 8509 N N . ASP E 1 85 ? 110.094 53.132 74.632 1.00 29.99 82 ASP E N 1
ATOM 8510 C CA . ASP E 1 85 ? 111.106 52.499 75.499 1.00 29.56 82 ASP E CA 1
ATOM 8511 C C . ASP E 1 85 ? 111.647 53.433 76.582 1.00 28.87 82 ASP E C 1
ATOM 8512 O O . ASP E 1 85 ? 112.849 53.474 76.846 1.00 28.88 82 ASP E O 1
ATOM 8517 N N . ILE E 1 86 ? 110.742 54.189 77.199 1.00 28.45 83 ILE E N 1
ATOM 8518 C CA . ILE E 1 86 ? 111.048 54.924 78.418 1.00 27.52 83 ILE E CA 1
ATOM 8519 C C . ILE E 1 86 ? 109.925 54.728 79.461 1.00 27.15 83 ILE E C 1
ATOM 8520 O O . ILE E 1 86 ? 108.756 54.954 79.186 1.00 26.29 83 ILE E O 1
ATOM 8525 N N . GLY E 1 87 ? 110.298 54.281 80.657 1.00 26.87 84 GLY E N 1
ATOM 8526 C CA . GLY E 1 87 ? 109.311 53.972 81.683 1.00 26.88 84 GLY E CA 1
ATOM 8527 C C . GLY E 1 87 ? 108.702 55.187 82.382 1.00 26.98 84 GLY E C 1
ATOM 8528 O O . GLY E 1 87 ? 109.223 56.324 82.295 1.00 26.55 84 GLY E O 1
ATOM 8529 N N . SER E 1 88 ? 107.591 54.945 83.080 1.00 26.13 85 SER E N 1
ATOM 8530 C CA . SER E 1 88 ? 106.895 56.020 83.807 1.00 25.75 85 SER E CA 1
ATOM 8531 C C . SER E 1 88 ? 107.742 56.646 84.923 1.00 25.89 85 SER E C 1
ATOM 8532 O O . SER E 1 88 ? 107.641 57.846 85.184 1.00 26.22 85 SER E O 1
ATOM 8535 N N . ASN E 1 89 ? 108.590 55.832 85.555 1.00 25.98 86 ASN E N 1
ATOM 8536 C CA . ASN E 1 89 ? 109.468 56.276 86.633 1.00 26.28 86 ASN E CA 1
ATOM 8537 C C . ASN E 1 89 ? 110.370 57.410 86.169 1.00 27.05 86 ASN E C 1
ATOM 8538 O O . ASN E 1 89 ? 110.665 58.323 86.947 1.00 27.62 86 ASN E O 1
ATOM 8543 N N . THR E 1 90 ? 110.790 57.375 84.906 1.00 27.39 87 THR E N 1
ATOM 8544 C CA . THR E 1 90 ? 111.696 58.410 84.391 1.00 28.03 87 THR E CA 1
ATOM 8545 C C . THR E 1 90 ? 111.023 59.782 84.399 1.00 28.62 87 THR E C 1
ATOM 8546 O O . THR E 1 90 ? 111.632 60.758 84.845 1.00 29.21 87 THR E O 1
ATOM 8550 N N . PHE E 1 91 ? 109.770 59.832 83.942 1.00 28.39 88 PHE E N 1
ATOM 8551 C CA . PHE E 1 91 ? 108.956 61.048 83.976 1.00 27.99 88 PHE E CA 1
ATOM 8552 C C . PHE E 1 91 ? 108.583 61.507 85.393 1.00 28.24 88 PHE E C 1
ATOM 8553 O O . PHE E 1 91 ? 108.664 62.683 85.708 1.00 28.78 88 PHE E O 1
ATOM 8561 N N . LEU E 1 92 ? 108.172 60.567 86.235 1.00 28.27 89 LEU E N 1
ATOM 8562 C CA . LEU E 1 92 ? 107.709 60.853 87.579 1.00 27.73 89 LEU E CA 1
ATOM 8563 C C . LEU E 1 92 ? 108.821 61.199 88.570 1.00 27.82 89 LEU E C 1
ATOM 8564 O O . LEU E 1 92 ? 108.598 62.002 89.486 1.00 28.04 89 LEU E O 1
ATOM 8569 N N . LEU E 1 93 ? 109.990 60.577 88.394 1.00 27.45 90 LEU E N 1
ATOM 8570 C CA . LEU E 1 93 ? 111.096 60.625 89.356 1.00 27.01 90 LEU E CA 1
ATOM 8571 C C . LEU E 1 93 ? 112.340 61.254 88.739 1.00 27.45 90 LEU E C 1
ATOM 8572 O O . LEU E 1 93 ? 113.438 60.665 88.767 1.00 26.91 90 LEU E O 1
ATOM 8577 N N . GLN E 1 94 ? 112.154 62.447 88.171 1.00 27.92 91 GLN E N 1
ATOM 8578 C CA . GLN E 1 94 ? 113.259 63.273 87.702 1.00 28.68 91 GLN E CA 1
ATOM 8579 C C . GLN E 1 94 ? 114.242 63.552 88.859 1.00 29.16 91 GLN E C 1
ATOM 8580 O O . GLN E 1 94 ? 113.891 63.463 90.043 1.00 29.49 91 GLN E O 1
ATOM 8586 N N . ASN E 1 95 ? 115.481 63.841 88.496 1.00 30.06 92 ASN E N 1
ATOM 8587 C CA . ASN E 1 95 ? 116.585 64.035 89.428 1.00 30.85 92 ASN E CA 1
ATOM 8588 C C . ASN E 1 95 ? 116.330 65.027 90.580 1.00 31.50 92 ASN E C 1
ATOM 8589 O O . ASN E 1 95 ? 116.710 64.759 91.721 1.00 31.68 92 ASN E O 1
ATOM 8594 N N . GLU E 1 96 ? 115.667 66.144 90.283 1.00 32.31 93 GLU E N 1
ATOM 8595 C CA . GLU E 1 96 ? 115.314 67.137 91.306 1.00 34.48 93 GLU E CA 1
ATOM 8596 C C . GLU E 1 96 ? 114.296 66.591 92.320 1.00 33.98 93 GLU E C 1
ATOM 8597 O O . GLU E 1 96 ? 114.305 66.963 93.492 1.00 34.29 93 GLU E O 1
ATOM 8603 N N . THR E 1 97 ? 113.431 65.696 91.861 1.00 33.28 94 THR E N 1
ATOM 8604 C CA . THR E 1 97 ? 112.474 65.043 92.731 1.00 32.26 94 THR E CA 1
ATOM 8605 C C . THR E 1 97 ? 113.155 64.001 93.605 1.00 32.03 94 THR E C 1
ATOM 8606 O O . THR E 1 97 ? 113.005 64.005 94.825 1.00 31.61 94 THR E O 1
ATOM 8610 N N . PHE E 1 98 ? 113.893 63.094 92.979 1.00 32.21 95 PHE E N 1
ATOM 8611 C CA . PHE E 1 98 ? 114.331 61.898 93.695 1.00 32.66 95 PHE E CA 1
ATOM 8612 C C . PHE E 1 98 ? 115.591 62.130 94.519 1.00 32.88 95 PHE E C 1
ATOM 8613 O O . PHE E 1 98 ? 115.780 61.486 95.553 1.00 33.28 95 PHE E O 1
ATOM 8621 N N . TYR E 1 99 ? 116.442 63.051 94.071 1.00 33.15 96 TYR E N 1
ATOM 8622 C CA . TYR E 1 99 ? 117.687 63.347 94.773 1.00 34.04 96 TYR E CA 1
ATOM 8623 C C . TYR E 1 99 ? 117.720 64.671 95.548 1.00 35.51 96 TYR E C 1
ATOM 8624 O O . TYR E 1 99 ? 118.312 64.718 96.627 1.00 35.22 96 TYR E O 1
ATOM 8633 N N . GLN E 1 100 ? 117.080 65.716 95.008 1.00 36.85 97 GLN E N 1
ATOM 8634 C CA . GLN E 1 100 ? 117.311 67.106 95.461 1.00 38.88 97 GLN E CA 1
ATOM 8635 C C . GLN E 1 100 ? 116.234 67.731 96.356 1.00 39.26 97 GLN E C 1
ATOM 8636 O O . GLN E 1 100 ? 116.289 68.927 96.638 1.00 39.22 97 GLN E O 1
ATOM 8642 N N . LEU E 1 101 ? 115.257 66.934 96.776 1.00 40.36 98 LEU E N 1
ATOM 8643 C CA . LEU E 1 101 ? 114.182 67.386 97.677 1.00 41.38 98 LEU E CA 1
ATOM 8644 C C . LEU E 1 101 ? 113.272 68.528 97.164 1.00 41.50 98 LEU E C 1
ATOM 8645 O O . LEU E 1 101 ? 112.653 69.225 97.969 1.00 41.63 98 LEU E O 1
ATOM 8650 N N . LYS E 1 102 ? 113.175 68.714 95.852 1.00 41.56 99 LYS E N 1
ATOM 8651 C CA . LYS E 1 102 ? 112.309 69.765 95.301 1.00 42.17 99 LYS E CA 1
ATOM 8652 C C . LYS E 1 102 ? 110.913 69.243 94.966 1.00 41.83 99 LYS E C 1
ATOM 8653 O O . LYS E 1 102 ? 110.733 68.064 94.658 1.00 41.97 99 LYS E O 1
ATOM 8659 N N . ILE E 1 103 ? 109.931 70.134 95.041 1.00 41.54 100 ILE E N 1
ATOM 8660 C CA . ILE E 1 103 ? 108.617 69.907 94.459 1.00 41.30 100 ILE E CA 1
ATOM 8661 C C . ILE E 1 103 ? 108.739 70.372 93.019 1.00 40.28 100 ILE E C 1
ATOM 8662 O O . ILE E 1 103 ? 109.476 71.299 92.720 1.00 40.84 100 ILE E O 1
ATOM 8667 N N . LYS E 1 104 ? 108.005 69.738 92.129 1.00 38.91 101 LYS E N 1
ATOM 8668 C CA . LYS E 1 104 ? 108.306 69.819 90.723 1.00 37.95 101 LYS E CA 1
ATOM 8669 C C . LYS E 1 104 ? 106.997 69.474 90.006 1.00 36.41 101 LYS E C 1
ATOM 8670 O O . LYS E 1 104 ? 106.226 68.659 90.507 1.00 36.77 101 LYS E O 1
ATOM 8676 N N . PRO E 1 105 ? 106.725 70.093 88.844 1.00 34.82 102 PRO E N 1
ATOM 8677 C CA . PRO E 1 105 ? 105.475 69.721 88.177 1.00 33.51 102 PRO E CA 1
ATOM 8678 C C . PRO E 1 105 ? 105.523 68.283 87.649 1.00 31.94 102 PRO E C 1
ATOM 8679 O O . PRO E 1 105 ? 106.586 67.798 87.268 1.00 31.61 102 PRO E O 1
ATOM 8683 N N . ASN E 1 106 ? 104.371 67.615 87.652 1.00 31.06 103 ASN E N 1
ATOM 8684 C CA . ASN E 1 106 ? 104.256 66.208 87.272 1.00 29.68 103 ASN E CA 1
ATOM 8685 C C . ASN E 1 106 ? 104.254 66.042 85.751 1.00 29.39 103 ASN E C 1
ATOM 8686 O O . ASN E 1 106 ? 103.330 66.489 85.069 1.00 29.19 103 ASN E O 1
ATOM 8691 N N . ALA E 1 107 ? 105.297 65.400 85.216 1.00 29.33 104 ALA E N 1
ATOM 8692 C CA . ALA E 1 107 ? 105.514 65.351 83.749 1.00 28.54 104 ALA E CA 1
ATOM 8693 C C . ALA E 1 107 ? 104.378 64.632 83.046 1.00 28.89 104 ALA E C 1
ATOM 8694 O O . ALA E 1 107 ? 104.014 64.947 81.909 1.00 28.95 104 ALA E O 1
ATOM 8696 N N . LEU E 1 108 ? 103.806 63.654 83.738 1.00 29.86 105 LEU E N 1
ATOM 8697 C CA . LEU E 1 108 ? 102.731 62.855 83.144 1.00 29.69 105 LEU E CA 1
ATOM 8698 C C . LEU E 1 108 ? 101.406 63.636 83.184 1.00 29.79 105 LEU E C 1
ATOM 8699 O O . LEU E 1 108 ? 100.589 63.515 82.249 1.00 29.44 105 LEU E O 1
ATOM 8704 N N . GLU E 1 109 ? 101.205 64.439 84.239 1.00 29.79 106 GLU E N 1
ATOM 8705 C CA . GLU E 1 109 ? 100.098 65.415 84.240 1.00 30.97 106 GLU E CA 1
ATOM 8706 C C . GLU E 1 109 ? 100.240 66.401 83.070 1.00 31.05 106 GLU E C 1
ATOM 8707 O O . GLU E 1 109 ? 99.282 66.631 82.343 1.00 31.27 106 GLU E O 1
ATOM 8713 N N . SER E 1 110 ? 101.456 66.911 82.852 1.00 31.49 107 SER E N 1
ATOM 8714 C CA . SER E 1 110 ? 101.729 67.874 81.767 1.00 31.47 107 SER E CA 1
ATOM 8715 C C . SER E 1 110 ? 101.348 67.272 80.435 1.00 31.43 107 SER E C 1
ATOM 8716 O O . SER E 1 110 ? 100.617 67.891 79.650 1.00 31.39 107 SER E O 1
ATOM 8719 N N . ILE E 1 111 ? 101.831 66.051 80.200 1.00 31.55 108 ILE E N 1
ATOM 8720 C CA . ILE E 1 111 ? 101.518 65.314 78.969 1.00 31.60 108 ILE E CA 1
ATOM 8721 C C . ILE E 1 111 ? 100.014 65.102 78.824 1.00 31.90 108 ILE E C 1
ATOM 8722 O O . ILE E 1 111 ? 99.466 65.291 77.737 1.00 31.96 108 ILE E O 1
ATOM 8727 N N . LYS E 1 112 ? 99.353 64.749 79.926 1.00 32.35 109 LYS E N 1
ATOM 8728 C CA . LYS E 1 112 ? 97.899 64.592 79.946 1.00 32.84 109 LYS E CA 1
ATOM 8729 C C . LYS E 1 112 ? 97.166 65.883 79.519 1.00 33.34 109 LYS E C 1
ATOM 8730 O O . LYS E 1 112 ? 96.313 65.847 78.626 1.00 33.11 109 LYS E O 1
ATOM 8736 N N . GLU E 1 113 ? 97.498 67.005 80.160 1.00 33.38 110 GLU E N 1
ATOM 8737 C CA . GLU E 1 113 ? 96.922 68.312 79.802 1.00 34.40 110 GLU E CA 1
ATOM 8738 C C . GLU E 1 113 ? 97.197 68.739 78.351 1.00 33.65 110 GLU E C 1
ATOM 8739 O O . GLU E 1 113 ? 96.327 69.297 77.674 1.00 34.10 110 GLU E O 1
ATOM 8745 N N . TYR E 1 114 ? 98.402 68.449 77.877 1.00 33.05 111 TYR E N 1
ATOM 8746 C CA . TYR E 1 114 ? 98.769 68.689 76.503 1.00 32.29 111 TYR E CA 1
ATOM 8747 C C . TYR E 1 114 ? 97.826 67.905 75.567 1.00 32.74 111 TYR E C 1
ATOM 8748 O O . TYR E 1 114 ? 97.342 68.452 74.564 1.00 32.09 111 TYR E O 1
ATOM 8757 N N . VAL E 1 115 ? 97.538 66.639 75.902 1.00 33.00 112 VAL E N 1
ATOM 8758 C CA . VAL E 1 115 ? 96.557 65.868 75.119 1.00 33.57 112 VAL E CA 1
ATOM 8759 C C . VAL E 1 115 ? 95.126 66.438 75.259 1.00 34.29 112 VAL E C 1
ATOM 8760 O O . VAL E 1 115 ? 94.449 66.638 74.250 1.00 34.17 112 VAL E O 1
ATOM 8764 N N . LYS E 1 116 ? 94.682 66.723 76.485 1.00 35.07 113 LYS E N 1
ATOM 8765 C CA . LYS E 1 116 ? 93.335 67.291 76.714 1.00 36.48 113 LYS E CA 1
ATOM 8766 C C . LYS E 1 116 ? 93.078 68.481 75.812 1.00 36.24 113 LYS E C 1
ATOM 8767 O O . LYS E 1 116 ? 91.958 68.676 75.314 1.00 36.18 113 LYS E O 1
ATOM 8773 N N . ASN E 1 117 ? 94.130 69.281 75.627 1.00 35.90 114 ASN E N 1
ATOM 8774 C CA . ASN E 1 117 ? 94.042 70.527 74.903 1.00 35.48 114 ASN E CA 1
ATOM 8775 C C . ASN E 1 117 ? 94.406 70.421 73.428 1.00 34.98 114 ASN E C 1
ATOM 8776 O O . ASN E 1 117 ? 94.619 71.445 72.784 1.00 34.57 114 ASN E O 1
ATOM 8781 N N . GLY E 1 118 ? 94.463 69.200 72.892 1.00 33.82 115 GLY E N 1
ATOM 8782 C CA . GLY E 1 118 ? 94.570 69.024 71.446 1.00 32.72 115 GLY E CA 1
ATOM 8783 C C . GLY E 1 118 ? 95.832 68.383 70.931 1.00 32.47 115 GLY E C 1
ATOM 8784 O O . GLY E 1 118 ? 95.929 68.049 69.740 1.00 33.33 115 GLY E O 1
ATOM 8785 N N . GLY E 1 119 ? 96.816 68.207 71.799 1.00 31.89 116 GLY E N 1
ATOM 8786 C CA . GLY E 1 119 ? 98.009 67.472 71.410 1.00 31.30 116 GLY E CA 1
ATOM 8787 C C . GLY E 1 119 ? 97.771 66.011 71.050 1.00 31.88 116 GLY E C 1
ATOM 8788 O O . GLY E 1 119 ? 96.821 65.375 71.536 1.00 31.94 116 GLY E O 1
ATOM 8789 N N . GLY E 1 120 ? 98.643 65.469 70.200 1.00 31.68 117 GLY E N 1
ATOM 8790 C CA . GLY E 1 120 ? 98.666 64.025 69.935 1.00 30.63 117 GLY E CA 1
ATOM 8791 C C . GLY E 1 120 ? 99.706 63.257 70.749 1.00 30.41 117 GLY E C 1
ATOM 8792 O O . GLY E 1 120 ? 100.785 63.783 71.116 1.00 30.08 117 GLY E O 1
ATOM 8793 N N . LEU E 1 121 ? 99.393 61.995 71.020 1.00 29.68 118 LEU E N 1
ATOM 8794 C CA . LEU E 1 121 ? 100.269 61.129 71.800 1.00 28.51 118 LEU E CA 1
ATOM 8795 C C . LEU E 1 121 ? 100.364 59.767 71.130 1.00 28.95 118 LEU E C 1
ATOM 8796 O O . LEU E 1 121 ? 99.331 59.121 70.861 1.00 28.97 118 LEU E O 1
ATOM 8801 N N . LEU E 1 122 ? 101.594 59.341 70.844 1.00 27.93 119 LEU E N 1
ATOM 8802 C CA . LEU E 1 122 ? 101.826 57.991 70.369 1.00 27.58 119 LEU E CA 1
ATOM 8803 C C . LEU E 1 122 ? 102.771 57.288 71.343 1.00 27.08 119 LEU E C 1
ATOM 8804 O O . LEU E 1 122 ? 103.815 57.832 71.701 1.00 26.65 119 LEU E O 1
ATOM 8817 N N . ILE E 1 124 ? 104.944 53.741 71.633 1.00 26.89 121 ILE E N 1
ATOM 8818 C CA . ILE E 1 124 ? 105.475 52.618 70.866 1.00 27.19 121 ILE E CA 1
ATOM 8819 C C . ILE E 1 124 ? 105.915 51.544 71.847 1.00 28.25 121 ILE E C 1
ATOM 8820 O O . ILE E 1 124 ? 106.562 51.845 72.858 1.00 28.39 121 ILE E O 1
ATOM 8825 N N . GLY E 1 125 ? 105.554 50.292 71.555 1.00 29.06 122 GLY E N 1
ATOM 8826 C CA . GLY E 1 125 ? 105.834 49.177 72.457 1.00 29.39 122 GLY E CA 1
ATOM 8827 C C . GLY E 1 125 ? 107.286 48.795 72.645 1.00 29.85 122 GLY E C 1
ATOM 8828 O O . GLY E 1 125 ? 108.149 49.130 71.826 1.00 30.48 122 GLY E O 1
ATOM 8829 N N . GLY E 1 126 ? 107.553 48.066 73.726 1.00 29.65 123 GLY E N 1
ATOM 8830 C CA . GLY E 1 126 ? 108.909 47.652 74.086 1.00 28.83 123 GLY E CA 1
ATOM 8831 C C . GLY E 1 126 ? 109.024 47.245 75.548 1.00 28.62 123 GLY E C 1
ATOM 8832 O O . GLY E 1 126 ? 108.020 47.201 76.264 1.00 28.69 123 GLY E O 1
ATOM 8833 N N . TYR E 1 127 ? 110.252 46.948 75.993 1.00 28.77 124 TYR E N 1
ATOM 8834 C CA . TYR E 1 127 ? 110.504 46.461 77.343 1.00 28.27 124 TYR E CA 1
ATOM 8835 C C . TYR E 1 127 ? 110.227 47.551 78.379 1.00 28.47 124 TYR E C 1
ATOM 8836 O O . TYR E 1 127 ? 109.820 47.233 79.493 1.00 28.05 124 TYR E O 1
ATOM 8845 N N . LEU E 1 128 ? 110.427 48.824 78.006 1.00 27.52 125 LEU E N 1
ATOM 8846 C CA . LEU E 1 128 ? 110.119 49.964 78.910 1.00 28.17 125 LEU E CA 1
ATOM 8847 C C . LEU E 1 128 ? 108.952 50.820 78.449 1.00 27.66 125 LEU E C 1
ATOM 8848 O O . LEU E 1 128 ? 108.884 52.010 78.710 1.00 26.92 125 LEU E O 1
ATOM 8853 N N . SER E 1 129 ? 108.042 50.164 77.738 1.00 27.90 126 SER E N 1
ATOM 8854 C CA . SER E 1 129 ? 106.759 50.730 77.362 1.00 27.93 126 SER E CA 1
ATOM 8855 C C . SER E 1 129 ? 105.622 49.910 78.014 1.00 27.24 126 SER E C 1
ATOM 8856 O O . SER E 1 129 ? 105.827 48.756 78.419 1.00 25.57 126 SER E O 1
ATOM 8859 N N . PHE E 1 130 ? 104.438 50.527 78.101 1.00 27.08 127 PHE E N 1
ATOM 8860 C CA . PHE E 1 130 ? 103.226 49.914 78.652 1.00 26.33 127 PHE E CA 1
ATOM 8861 C C . PHE E 1 130 ? 103.512 49.340 80.038 1.00 27.26 127 PHE E C 1
ATOM 8862 O O . PHE E 1 130 ? 103.836 50.108 80.970 1.00 26.74 127 PHE E O 1
ATOM 8878 N N . GLY E 1 132 ? 105.601 46.277 80.174 1.00 28.49 129 GLY E N 1
ATOM 8879 C CA . GLY E 1 132 ? 106.935 45.862 79.778 1.00 28.03 129 GLY E CA 1
ATOM 8880 C C . GLY E 1 132 ? 107.578 44.783 80.622 1.00 28.27 129 GLY E C 1
ATOM 8881 O O . GLY E 1 132 ? 106.911 44.082 81.399 1.00 28.57 129 GLY E O 1
ATOM 8882 N N . ILE E 1 133 ? 108.890 44.650 80.465 1.00 28.47 130 ILE E N 1
ATOM 8883 C CA . ILE E 1 133 ? 109.639 43.596 81.154 1.00 29.21 130 ILE E CA 1
ATOM 8884 C C . ILE E 1 133 ? 109.579 43.758 82.673 1.00 29.30 130 ILE E C 1
ATOM 8885 O O . ILE E 1 133 ? 109.849 44.846 83.213 1.00 29.51 130 ILE E O 1
ATOM 8890 N N . GLU E 1 134 ? 109.205 42.665 83.339 1.00 28.96 131 GLU E N 1
ATOM 8891 C CA . GLU E 1 134 ? 108.924 42.663 84.774 1.00 29.31 131 GLU E CA 1
ATOM 8892 C C . GLU E 1 134 ? 107.937 43.762 85.232 1.00 28.59 131 GLU E C 1
ATOM 8893 O O . GLU E 1 134 ? 107.902 44.106 86.407 1.00 28.75 131 GLU E O 1
ATOM 8899 N N . ALA E 1 135 ? 107.139 44.296 84.310 1.00 28.13 132 ALA E N 1
ATOM 8900 C CA . ALA E 1 135 ? 106.155 45.374 84.605 1.00 27.42 132 ALA E CA 1
ATOM 8901 C C . ALA E 1 135 ? 106.810 46.693 85.079 1.00 27.38 132 ALA E C 1
ATOM 8902 O O . ALA E 1 135 ? 106.187 47.494 85.776 1.00 27.66 132 ALA E O 1
ATOM 8904 N N . LYS E 1 136 ? 108.059 46.911 84.683 1.00 26.87 133 LYS E N 1
ATOM 8905 C CA . LYS E 1 136 ? 108.837 48.063 85.130 1.00 26.49 133 LYS E CA 1
ATOM 8906 C C . LYS E 1 136 ? 108.367 49.401 84.558 1.00 25.73 133 LYS E C 1
ATOM 8907 O O . LYS E 1 136 ? 108.509 50.447 85.233 1.00 25.38 133 LYS E O 1
ATOM 8913 N N . ALA E 1 137 ? 107.875 49.378 83.315 1.00 24.51 134 ALA E N 1
ATOM 8914 C CA . ALA E 1 137 ? 107.388 50.593 82.649 1.00 24.99 134 ALA E CA 1
ATOM 8915 C C . ALA E 1 137 ? 106.218 51.134 83.441 1.00 25.40 134 ALA E C 1
ATOM 8916 O O . ALA E 1 137 ? 106.067 52.355 83.567 1.00 25.23 134 ALA E O 1
ATOM 8918 N N . ASN E 1 138 ? 105.411 50.199 83.980 1.00 25.55 135 ASN E N 1
ATOM 8919 C CA . ASN E 1 138 ? 104.430 50.480 85.020 1.00 24.94 135 ASN E CA 1
ATOM 8920 C C . ASN E 1 138 ? 103.351 51.534 84.695 1.00 25.04 135 ASN E C 1
ATOM 8921 O O . ASN E 1 138 ? 102.767 52.114 85.608 1.00 25.02 135 ASN E O 1
ATOM 8926 N N . TYR E 1 139 ? 103.069 51.755 83.416 1.00 24.94 136 TYR E N 1
ATOM 8927 C CA . TYR E 1 139 ? 102.200 52.845 83.004 1.00 25.34 136 TYR E CA 1
ATOM 8928 C C . TYR E 1 139 ? 100.751 52.741 83.485 1.00 26.16 136 TYR E C 1
ATOM 8929 O O . TYR E 1 139 ? 100.061 53.766 83.597 1.00 26.78 136 TYR E O 1
ATOM 8938 N N . LYS E 1 140 ? 100.305 51.519 83.797 1.00 26.37 137 LYS E N 1
ATOM 8939 C CA . LYS E 1 140 ? 98.910 51.263 84.194 1.00 26.47 137 LYS E CA 1
ATOM 8940 C C . LYS E 1 140 ? 98.579 51.895 85.545 1.00 26.58 137 LYS E C 1
ATOM 8941 O O . LYS E 1 140 ? 97.437 52.259 85.808 1.00 26.80 137 LYS E O 1
ATOM 8947 N N . ASN E 1 141 ? 99.603 52.016 86.382 1.00 26.85 138 ASN E N 1
ATOM 8948 C CA . ASN E 1 141 ? 99.494 52.548 87.713 1.00 27.27 138 ASN E CA 1
ATOM 8949 C C . ASN E 1 141 ? 99.874 54.028 87.769 1.00 27.57 138 ASN E C 1
ATOM 8950 O O . ASN E 1 141 ? 100.230 54.552 88.825 1.00 28.54 138 ASN E O 1
ATOM 8955 N N . THR E 1 142 ? 99.757 54.703 86.627 1.00 27.62 139 THR E N 1
ATOM 8956 C CA . THR E 1 142 ? 100.079 56.130 86.520 1.00 27.30 139 THR E CA 1
ATOM 8957 C C . THR E 1 142 ? 98.902 56.895 85.955 1.00 28.15 139 THR E C 1
ATOM 8958 O O . THR E 1 142 ? 97.988 56.302 85.367 1.00 28.69 139 THR E O 1
ATOM 8962 N N . VAL E 1 143 ? 98.935 58.220 86.101 1.00 28.61 140 VAL E N 1
ATOM 8963 C CA . VAL E 1 143 ? 97.858 59.094 85.598 1.00 28.00 140 VAL E CA 1
ATOM 8964 C C . VAL E 1 143 ? 97.751 59.118 84.067 1.00 28.51 140 VAL E C 1
ATOM 8965 O O . VAL E 1 143 ? 96.834 59.736 83.502 1.00 28.59 140 VAL E O 1
ATOM 8969 N N . LEU E 1 144 ? 98.672 58.428 83.394 1.00 27.81 141 LEU E N 1
ATOM 8970 C CA . LEU E 1 144 ? 98.651 58.361 81.936 1.00 27.39 141 LEU E CA 1
ATOM 8971 C C . LEU E 1 144 ? 97.783 57.211 81.379 1.00 27.04 141 LEU E C 1
ATOM 8972 O O . LEU E 1 144 ? 97.387 57.247 80.221 1.00 26.90 141 LEU E O 1
ATOM 8977 N N . ALA E 1 145 ? 97.529 56.182 82.185 1.00 27.01 142 ALA E N 1
ATOM 8978 C CA . ALA E 1 145 ? 96.706 55.041 81.753 1.00 27.00 142 ALA E CA 1
ATOM 8979 C C . ALA E 1 145 ? 95.358 55.486 81.123 1.00 27.52 142 ALA E C 1
ATOM 8980 O O . ALA E 1 145 ? 94.992 55.024 80.047 1.00 27.38 142 ALA E O 1
ATOM 8982 N N . GLU E 1 146 ? 94.657 56.421 81.764 1.00 28.05 143 GLU E N 1
ATOM 8983 C CA . GLU E 1 146 ? 93.367 56.916 81.235 1.00 28.82 143 GLU E CA 1
ATOM 8984 C C . GLU E 1 146 ? 93.455 57.652 79.907 1.00 29.28 143 GLU E C 1
ATOM 8985 O O . GLU E 1 146 ? 92.434 57.836 79.239 1.00 29.85 143 GLU E O 1
ATOM 8991 N N . VAL E 1 147 ? 94.653 58.098 79.535 1.00 29.53 144 VAL E N 1
ATOM 8992 C CA . VAL E 1 147 ? 94.831 58.825 78.276 1.00 29.32 144 VAL E CA 1
ATOM 8993 C C . VAL E 1 147 ? 94.952 57.841 77.108 1.00 29.18 144 VAL E C 1
ATOM 8994 O O . VAL E 1 147 ? 94.562 58.165 75.983 1.00 29.22 144 VAL E O 1
ATOM 8998 N N . LEU E 1 148 ? 95.460 56.641 77.370 1.00 28.44 145 LEU E N 1
ATOM 8999 C CA . LEU E 1 148 ? 95.784 55.708 76.267 1.00 28.45 145 LEU E CA 1
ATOM 9000 C C . LEU E 1 148 ? 94.545 54.970 75.770 1.00 28.49 145 LEU E C 1
ATOM 9001 O O . LEU E 1 148 ? 93.623 54.730 76.548 1.00 28.06 145 LEU E O 1
ATOM 9006 N N . PRO E 1 149 ? 94.501 54.631 74.463 1.00 28.70 146 PRO E N 1
ATOM 9007 C CA . PRO E 1 149 ? 93.313 53.957 73.940 1.00 28.76 146 PRO E CA 1
ATOM 9008 C C . PRO E 1 149 ? 93.321 52.430 74.151 1.00 29.16 146 PRO E C 1
ATOM 9009 O O . PRO E 1 149 ? 92.561 51.702 73.498 1.00 29.34 146 PRO E O 1
ATOM 9013 N N . VAL E 1 150 ? 94.192 51.956 75.038 1.00 29.87 147 VAL E N 1
ATOM 9014 C CA . VAL E 1 150 ? 94.253 50.534 75.401 1.00 29.71 147 VAL E CA 1
ATOM 9015 C C . VAL E 1 150 ? 94.220 50.368 76.922 1.00 29.74 147 VAL E C 1
ATOM 9016 O O . VAL E 1 150 ? 94.533 51.301 77.676 1.00 29.92 147 VAL E O 1
ATOM 9020 N N . ILE E 1 151 ? 93.841 49.179 77.378 1.00 29.33 148 ILE E N 1
ATOM 9021 C CA . ILE E 1 151 ? 93.901 48.848 78.812 1.00 28.39 148 ILE E CA 1
ATOM 9022 C C . ILE E 1 151 ? 95.026 47.841 78.936 1.00 27.78 148 ILE E C 1
ATOM 9023 O O . ILE E 1 151 ? 95.095 46.896 78.160 1.00 28.42 148 ILE E O 1
ATOM 9036 N N . LEU E 1 153 ? 97.843 45.087 80.902 1.00 28.41 150 LEU E N 1
ATOM 9037 C CA . LEU E 1 153 ? 97.804 43.938 81.830 1.00 29.87 150 LEU E CA 1
ATOM 9038 C C . LEU E 1 153 ? 98.266 44.355 83.234 1.00 30.15 150 LEU E C 1
ATOM 9039 O O . LEU E 1 153 ? 98.744 45.470 83.423 1.00 30.74 150 LEU E O 1
ATOM 9044 N N . ASP E 1 154 ? 98.093 43.472 84.210 1.00 30.59 151 ASP E N 1
ATOM 9045 C CA . ASP E 1 154 ? 98.507 43.732 85.598 1.00 31.64 151 ASP E CA 1
ATOM 9046 C C . ASP E 1 154 ? 99.952 43.340 85.928 1.00 30.64 151 ASP E C 1
ATOM 9047 O O . ASP E 1 154 ? 100.460 43.686 86.984 1.00 31.98 151 ASP E O 1
ATOM 9052 N N . GLY E 1 155 ? 100.617 42.635 85.034 1.00 29.50 152 GLY E N 1
ATOM 9053 C CA . GLY E 1 155 ? 102.035 42.345 85.198 1.00 28.81 152 GLY E CA 1
ATOM 9054 C C . GLY E 1 155 ? 102.779 42.530 83.886 1.00 28.51 152 GLY E C 1
ATOM 9055 O O . GLY E 1 155 ? 102.358 43.301 83.004 1.00 27.68 152 GLY E O 1
ATOM 9056 N N . ASP E 1 156 ? 103.897 41.821 83.775 1.00 27.77 153 ASP E N 1
ATOM 9057 C CA . ASP E 1 156 ? 104.702 41.773 82.563 1.00 27.10 153 ASP E CA 1
ATOM 9058 C C . ASP E 1 156 ? 103.795 41.387 81.403 1.00 27.12 153 ASP E C 1
ATOM 9059 O O . ASP E 1 156 ? 103.068 40.379 81.472 1.00 26.37 153 ASP E O 1
ATOM 9064 N N . ASP E 1 157 ? 103.854 42.198 80.344 1.00 26.92 154 ASP E N 1
ATOM 9065 C CA . ASP E 1 157 ? 102.878 42.157 79.257 1.00 26.93 154 ASP E CA 1
ATOM 9066 C C . ASP E 1 157 ? 103.502 41.804 77.904 1.00 27.02 154 ASP E C 1
ATOM 9067 O O . ASP E 1 157 ? 102.858 41.944 76.861 1.00 27.31 154 ASP E O 1
ATOM 9072 N N . ARG E 1 158 ? 104.763 41.374 77.938 1.00 26.82 155 ARG E N 1
ATOM 9073 C CA . ARG E 1 158 ? 105.490 40.958 76.756 1.00 27.19 155 ARG E CA 1
ATOM 9074 C C . ARG E 1 158 ? 104.911 39.653 76.214 1.00 27.60 155 ARG E C 1
ATOM 9075 O O . ARG E 1 158 ? 104.590 38.726 76.972 1.00 26.59 155 ARG E O 1
ATOM 9083 N N . VAL E 1 159 ? 104.791 39.603 74.891 1.00 28.01 156 VAL E N 1
ATOM 9084 C CA . VAL E 1 159 ? 104.619 38.360 74.186 1.00 27.83 156 VAL E CA 1
ATOM 9085 C C . VAL E 1 159 ? 105.875 38.204 73.351 1.00 28.16 156 VAL E C 1
ATOM 9086 O O . VAL E 1 159 ? 106.143 39.000 72.451 1.00 28.19 156 VAL E O 1
ATOM 9090 N N . GLU E 1 160 ? 106.684 37.213 73.696 1.00 28.89 157 GLU E N 1
ATOM 9091 C CA . GLU E 1 160 ? 107.918 36.933 72.931 1.00 29.25 157 GLU E CA 1
ATOM 9092 C C . GLU E 1 160 ? 107.621 35.897 71.832 1.00 29.57 157 GLU E C 1
ATOM 9093 O O . GLU E 1 160 ? 107.097 34.802 72.112 1.00 28.76 157 GLU E O 1
ATOM 9099 N N . LYS E 1 161 ? 107.945 36.274 70.598 1.00 29.58 158 LYS E N 1
ATOM 9100 C CA . LYS E 1 161 ? 107.815 35.406 69.432 1.00 30.10 158 LYS E CA 1
ATOM 9101 C C . LYS E 1 161 ? 109.139 35.305 68.640 1.00 30.01 158 LYS E C 1
ATOM 9102 O O . LYS E 1 161 ? 109.232 35.837 67.535 1.00 30.17 158 LYS E O 1
ATOM 9108 N N . PRO E 1 162 ? 110.160 34.605 69.191 1.00 30.57 159 PRO E N 1
ATOM 9109 C CA . PRO E 1 162 ? 111.428 34.441 68.467 1.00 31.56 159 PRO E CA 1
ATOM 9110 C C . PRO E 1 162 ? 111.293 33.905 67.039 1.00 32.98 159 PRO E C 1
ATOM 9111 O O . PRO E 1 162 ? 112.136 34.230 66.194 1.00 33.95 159 PRO E O 1
ATOM 9115 N N . GLU E 1 163 ? 110.251 33.113 66.772 1.00 34.39 160 GLU E N 1
ATOM 9116 C CA . GLU E 1 163 ? 109.998 32.531 65.436 1.00 35.70 160 GLU E CA 1
ATOM 9117 C C . GLU E 1 163 ? 109.382 33.555 64.518 1.00 36.13 160 GLU E C 1
ATOM 9118 O O . GLU E 1 163 ? 109.320 33.344 63.297 1.00 36.74 160 GLU E O 1
ATOM 9124 N N . GLY E 1 164 ? 108.882 34.642 65.104 1.00 36.33 161 GLY E N 1
ATOM 9125 C CA . GLY E 1 164 ? 108.220 35.692 64.345 1.00 36.65 161 GLY E CA 1
ATOM 9126 C C . GLY E 1 164 ? 106.759 35.427 64.063 1.00 37.29 161 GLY E C 1
ATOM 9127 O O . GLY E 1 164 ? 106.344 34.301 63.871 1.00 37.04 161 GLY E O 1
ATOM 9128 N N . ILE E 1 165 ? 105.975 36.489 64.080 1.00 38.22 162 ILE E N 1
ATOM 9129 C CA . ILE E 1 165 ? 104.634 36.475 63.537 1.00 39.38 162 ILE E CA 1
ATOM 9130 C C . ILE E 1 165 ? 104.402 37.800 62.842 1.00 39.38 162 ILE E C 1
ATOM 9131 O O . ILE E 1 165 ? 104.946 38.831 63.259 1.00 38.67 162 ILE E O 1
ATOM 9136 N N . CYS E 1 166 ? 103.586 37.765 61.795 1.00 40.01 163 CYS E N 1
ATOM 9137 C CA . CYS E 1 166 ? 103.322 38.957 60.987 1.00 42.18 163 CYS E CA 1
ATOM 9138 C C . CYS E 1 166 ? 102.139 39.779 61.486 1.00 41.27 163 CYS E C 1
ATOM 9139 O O . CYS E 1 166 ? 101.239 39.264 62.133 1.00 40.95 163 CYS E O 1
ATOM 9142 N N . ALA E 1 167 ? 102.173 41.070 61.190 1.00 41.53 164 ALA E N 1
ATOM 9143 C CA . ALA E 1 167 ? 101.051 41.953 61.438 1.00 41.47 164 ALA E CA 1
ATOM 9144 C C . ALA E 1 167 ? 99.963 41.643 60.425 1.00 41.49 164 ALA E C 1
ATOM 9145 O O . ALA E 1 167 ? 100.242 41.063 59.366 1.00 41.68 164 ALA E O 1
ATOM 9147 N N . GLU E 1 168 ? 98.730 42.017 60.760 1.00 41.02 165 GLU E N 1
ATOM 9148 C CA . GLU E 1 168 ? 97.599 41.884 59.850 1.00 41.04 165 GLU E CA 1
ATOM 9149 C C . GLU E 1 168 ? 96.717 43.115 59.911 1.00 40.39 165 GLU E C 1
ATOM 9150 O O . GLU E 1 168 ? 96.518 43.693 60.990 1.00 39.59 165 GLU E O 1
ATOM 9156 N N . ALA E 1 169 ? 96.205 43.538 58.754 1.00 40.16 166 ALA E N 1
ATOM 9157 C CA . ALA E 1 169 ? 95.262 44.653 58.732 1.00 39.86 166 ALA E CA 1
ATOM 9158 C C . ALA E 1 169 ? 93.850 44.134 58.970 1.00 39.97 166 ALA E C 1
ATOM 9159 O O . ALA E 1 169 ? 93.371 43.247 58.251 1.00 39.39 166 ALA E O 1
ATOM 9161 N N . VAL E 1 170 ? 93.208 44.653 60.014 1.00 40.52 167 VAL E N 1
ATOM 9162 C CA . VAL E 1 170 ? 91.779 44.383 60.256 1.00 41.42 167 VAL E CA 1
ATOM 9163 C C . VAL E 1 170 ? 90.888 45.552 59.823 1.00 41.88 167 VAL E C 1
ATOM 9164 O O . VAL E 1 170 ? 89.666 45.397 59.693 1.00 42.43 167 VAL E O 1
ATOM 9168 N N . SER E 1 171 ? 91.501 46.717 59.611 1.00 42.26 168 SER E N 1
ATOM 9169 C CA . SER E 1 171 ? 90.850 47.822 58.908 1.00 42.66 168 SER E CA 1
ATOM 9170 C C . SER E 1 171 ? 91.769 48.396 57.840 1.00 42.81 168 SER E C 1
ATOM 9171 O O . SER E 1 171 ? 92.246 49.529 57.999 1.00 42.41 168 SER E O 1
ATOM 9174 N N . PRO E 1 172 ? 91.990 47.634 56.735 1.00 43.05 169 PRO E N 1
ATOM 9175 C CA . PRO E 1 172 ? 92.930 48.002 55.667 1.00 43.24 169 PRO E CA 1
ATOM 9176 C C . PRO E 1 172 ? 92.503 49.237 54.835 1.00 43.71 169 PRO E C 1
ATOM 9177 O O . PRO E 1 172 ? 93.283 49.743 54.032 1.00 44.03 169 PRO E O 1
ATOM 9181 N N . GLU E 1 173 ? 91.280 49.711 55.035 1.00 44.25 170 GLU E N 1
ATOM 9182 C CA . GLU E 1 173 ? 90.785 50.933 54.374 1.00 44.76 170 GLU E CA 1
ATOM 9183 C C . GLU E 1 173 ? 91.012 52.193 55.221 1.00 43.78 170 GLU E C 1
ATOM 9184 O O . GLU E 1 173 ? 90.761 53.316 54.758 1.00 43.92 170 GLU E O 1
ATOM 9190 N N . HIS E 1 174 ? 91.471 52.002 56.460 1.00 42.32 171 HIS E N 1
ATOM 9191 C CA . HIS E 1 174 ? 91.757 53.119 57.350 1.00 40.77 171 HIS E CA 1
ATOM 9192 C C . HIS E 1 174 ? 92.837 53.983 56.686 1.00 39.84 171 HIS E C 1
ATOM 9193 O O . HIS E 1 174 ? 93.831 53.441 56.193 1.00 39.98 171 HIS E O 1
ATOM 9200 N N . PRO E 1 175 ? 92.636 55.315 56.646 1.00 39.15 172 PRO E N 1
ATOM 9201 C CA . PRO E 1 175 ? 93.576 56.258 55.997 1.00 38.89 172 PRO E CA 1
ATOM 9202 C C . PRO E 1 175 ? 95.062 55.998 56.266 1.00 38.88 172 PRO E C 1
ATOM 9203 O O . PRO E 1 175 ? 95.869 56.116 55.345 1.00 39.76 172 PRO E O 1
ATOM 9207 N N . VAL E 1 176 ? 95.424 55.636 57.502 1.00 38.43 173 VAL E N 1
ATOM 9208 C CA . VAL E 1 176 ? 96.828 55.442 57.888 1.00 37.65 173 VAL E CA 1
ATOM 9209 C C . VAL E 1 176 ? 97.502 54.282 57.148 1.00 38.55 173 VAL E C 1
ATOM 9210 O O . VAL E 1 176 ? 98.677 54.360 56.765 1.00 38.61 173 VAL E O 1
ATOM 9214 N N . VAL E 1 177 ? 96.751 53.213 56.929 1.00 39.24 174 VAL E N 1
ATOM 9215 C CA . VAL E 1 177 ? 97.317 51.986 56.377 1.00 39.76 174 VAL E CA 1
ATOM 9216 C C . VAL E 1 177 ? 96.821 51.651 54.966 1.00 40.44 174 VAL E C 1
ATOM 9217 O O . VAL E 1 177 ? 97.280 50.687 54.348 1.00 39.85 174 VAL E O 1
ATOM 9221 N N . ASN E 1 178 ? 95.874 52.437 54.468 1.00 41.44 175 ASN E N 1
ATOM 9222 C CA . ASN E 1 178 ? 95.325 52.184 53.149 1.00 43.08 175 ASN E CA 1
ATOM 9223 C C . ASN E 1 178 ? 96.414 52.039 52.072 1.00 43.47 175 ASN E C 1
ATOM 9224 O O . ASN E 1 178 ? 97.287 52.906 51.934 1.00 43.78 175 ASN E O 1
ATOM 9229 N N . GLY E 1 179 ? 96.369 50.927 51.337 1.00 43.89 176 GLY E N 1
ATOM 9230 C CA . GLY E 1 179 ? 97.329 50.659 50.268 1.00 43.75 176 GLY E CA 1
ATOM 9231 C C . GLY E 1 179 ? 98.532 49.824 50.659 1.00 43.79 176 GLY E C 1
ATOM 9232 O O . GLY E 1 179 ? 99.289 49.406 49.785 1.00 44.02 176 GLY E O 1
ATOM 9233 N N . PHE E 1 180 ? 98.718 49.579 51.959 1.00 43.56 177 PHE E N 1
ATOM 9234 C CA . PHE E 1 180 ? 99.880 48.825 52.454 1.00 43.31 177 PHE E CA 1
ATOM 9235 C C . PHE E 1 180 ? 99.690 47.364 52.095 1.00 43.51 177 PHE E C 1
ATOM 9236 O O . PHE E 1 180 ? 98.550 46.902 51.971 1.00 43.61 177 PHE E O 1
ATOM 9244 N N . SER E 1 181 ? 100.787 46.628 51.949 1.00 43.38 178 SER E N 1
ATOM 9245 C CA . SER E 1 181 ? 100.709 45.207 51.604 1.00 43.71 178 SER E CA 1
ATOM 9246 C C . SER E 1 181 ? 101.937 44.496 52.108 1.00 43.46 178 SER E C 1
ATOM 9247 O O . SER E 1 181 ? 102.895 45.147 52.531 1.00 44.15 178 SER E O 1
ATOM 9250 N N . ASP E 1 182 ? 101.916 43.167 52.058 1.00 42.72 179 ASP E N 1
ATOM 9251 C CA . ASP E 1 182 ? 103.078 42.354 52.408 1.00 42.47 179 ASP E CA 1
ATOM 9252 C C . ASP E 1 182 ? 103.629 42.730 53.792 1.00 41.28 179 ASP E C 1
ATOM 9253 O O . ASP E 1 182 ? 104.809 43.091 53.956 1.00 41.36 179 ASP E O 1
ATOM 9258 N N . TYR E 1 183 ? 102.742 42.648 54.777 1.00 39.69 180 TYR E N 1
ATOM 9259 C CA . TYR E 1 183 ? 103.048 42.974 56.155 1.00 38.23 180 TYR E CA 1
ATOM 9260 C C . TYR E 1 183 ? 104.188 42.129 56.718 1.00 37.55 180 TYR E C 1
ATOM 9261 O O . TYR E 1 183 ? 104.236 40.916 56.498 1.00 37.67 180 TYR E O 1
ATOM 9270 N N . PRO E 1 184 ? 105.125 42.776 57.439 1.00 36.81 181 PRO E N 1
ATOM 9271 C CA . PRO E 1 184 ? 106.309 42.069 57.909 1.00 36.24 181 PRO E CA 1
ATOM 9272 C C . PRO E 1 184 ? 106.114 41.268 59.196 1.00 36.02 181 PRO E C 1
ATOM 9273 O O . PRO E 1 184 ? 105.072 41.338 59.841 1.00 36.39 181 PRO E O 1
ATOM 9277 N N . VAL E 1 185 ? 107.157 40.543 59.569 1.00 35.42 182 VAL E N 1
ATOM 9278 C CA . VAL E 1 185 ? 107.207 39.760 60.778 1.00 34.65 182 VAL E CA 1
ATOM 9279 C C . VAL E 1 185 ? 107.785 40.593 61.946 1.00 33.95 182 VAL E C 1
ATOM 9280 O O . VAL E 1 185 ? 108.633 41.475 61.742 1.00 34.10 182 VAL E O 1
ATOM 9284 N N . PHE E 1 186 ? 107.280 40.319 63.153 1.00 32.83 183 PHE E N 1
ATOM 9285 C CA . PHE E 1 186 ? 107.713 40.930 64.409 1.00 31.17 183 PHE E CA 1
ATOM 9286 C C . PHE E 1 186 ? 108.070 39.825 65.358 1.00 30.82 183 PHE E C 1
ATOM 9287 O O . PHE E 1 186 ? 107.474 38.743 65.295 1.00 31.42 183 PHE E O 1
ATOM 9295 N N . LEU E 1 187 ? 109.028 40.086 66.248 1.00 29.96 184 LEU E N 1
ATOM 9296 C CA . LEU E 1 187 ? 109.531 39.041 67.139 1.00 29.13 184 LEU E CA 1
ATOM 9297 C C . LEU E 1 187 ? 108.940 39.133 68.557 1.00 28.54 184 LEU E C 1
ATOM 9298 O O . LEU E 1 187 ? 109.371 38.442 69.486 1.00 27.77 184 LEU E O 1
ATOM 9303 N N . GLY E 1 188 ? 107.918 39.973 68.704 1.00 28.27 185 GLY E N 1
ATOM 9304 C CA . GLY E 1 188 ? 107.351 40.244 70.015 1.00 27.54 185 GLY E CA 1
ATOM 9305 C C . GLY E 1 188 ? 106.530 41.511 70.048 1.00 27.49 185 GLY E C 1
ATOM 9306 O O . GLY E 1 188 ? 106.575 42.312 69.116 1.00 27.04 185 GLY E O 1
ATOM 9307 N N . TYR E 1 189 ? 105.759 41.670 71.124 1.00 27.10 186 TYR E N 1
ATOM 9308 C CA . TYR E 1 189 ? 104.890 42.824 71.311 1.00 27.34 186 TYR E CA 1
ATOM 9309 C C . TYR E 1 189 ? 104.410 42.891 72.757 1.00 27.22 186 TYR E C 1
ATOM 9310 O O . TYR E 1 189 ? 104.510 41.901 73.494 1.00 27.13 186 TYR E O 1
ATOM 9319 N N . ASN E 1 190 ? 103.916 44.066 73.149 1.00 27.16 187 ASN E N 1
ATOM 9320 C CA . ASN E 1 190 ? 103.213 44.250 74.416 1.00 27.36 187 ASN E CA 1
ATOM 9321 C C . ASN E 1 190 ? 101.737 43.917 74.227 1.00 27.82 187 ASN E C 1
ATOM 9322 O O . ASN E 1 190 ? 101.074 44.475 73.336 1.00 27.33 187 ASN E O 1
ATOM 9327 N N . GLN E 1 191 ? 101.226 43.006 75.055 1.00 28.43 188 GLN E N 1
ATOM 9328 C CA . GLN E 1 191 ? 99.819 42.610 74.980 1.00 28.54 188 GLN E CA 1
ATOM 9329 C C . GLN E 1 191 ? 98.916 43.570 75.729 1.00 28.53 188 GLN E C 1
ATOM 9330 O O . GLN E 1 191 ? 99.073 43.783 76.919 1.00 28.52 188 GLN E O 1
ATOM 9336 N N . ALA E 1 192 ? 97.950 44.141 75.028 1.00 28.83 189 ALA E N 1
ATOM 9337 C CA . ALA E 1 192 ? 96.985 45.024 75.674 1.00 28.82 189 ALA E CA 1
ATOM 9338 C C . ALA E 1 192 ? 95.580 44.727 75.111 1.00 28.77 189 ALA E C 1
ATOM 9339 O O . ALA E 1 192 ? 95.435 43.958 74.173 1.00 28.99 189 ALA E O 1
ATOM 9341 N N . VAL E 1 193 ? 94.564 45.299 75.734 1.00 28.52 190 VAL E N 1
ATOM 9342 C CA . VAL E 1 193 ? 93.203 45.178 75.270 1.00 29.06 190 VAL E CA 1
ATOM 9343 C C . VAL E 1 193 ? 92.777 46.576 74.806 1.00 29.15 190 VAL E C 1
ATOM 9344 O O . VAL E 1 193 ? 92.926 47.557 75.548 1.00 29.30 190 VAL E O 1
ATOM 9348 N N . ALA E 1 194 ? 92.279 46.669 73.577 1.00 29.00 191 ALA E N 1
ATOM 9349 C CA . ALA E 1 194 ? 91.752 47.940 73.081 1.00 29.66 191 ALA E CA 1
ATOM 9350 C C . ALA E 1 194 ? 90.551 48.404 73.925 1.00 29.81 191 ALA E C 1
ATOM 9351 O O . ALA E 1 194 ? 89.708 47.594 74.285 1.00 29.53 191 ALA E O 1
ATOM 9353 N N . ARG E 1 195 ? 90.472 49.696 74.246 1.00 30.26 192 ARG E N 1
ATOM 9354 C CA . ARG E 1 195 ? 89.233 50.233 74.816 1.00 30.76 192 ARG E CA 1
ATOM 9355 C C . ARG E 1 195 ? 88.118 49.991 73.771 1.00 31.85 192 ARG E C 1
ATOM 9356 O O . ARG E 1 195 ? 88.377 50.128 72.567 1.00 31.67 192 ARG E O 1
ATOM 9364 N N . ASP E 1 196 ? 86.906 49.591 74.191 1.00 33.22 193 ASP E N 1
ATOM 9365 C CA . ASP E 1 196 ? 85.854 49.256 73.186 1.00 34.59 193 ASP E CA 1
ATOM 9366 C C . ASP E 1 196 ? 85.351 50.536 72.497 1.00 34.64 193 ASP E C 1
ATOM 9367 O O . ASP E 1 196 ? 84.474 50.551 71.668 1.00 33.93 193 ASP E O 1
ATOM 9372 N N . ASP E 1 197 ? 86.033 51.595 72.874 1.00 35.76 194 ASP E N 1
ATOM 9373 C CA . ASP E 1 197 ? 85.899 52.952 72.430 1.00 36.17 194 ASP E CA 1
ATOM 9374 C C . ASP E 1 197 ? 86.762 53.211 71.188 1.00 36.08 194 ASP E C 1
ATOM 9375 O O . ASP E 1 197 ? 86.462 54.065 70.350 1.00 36.27 194 ASP E O 1
ATOM 9380 N N . ALA E 1 198 ? 87.875 52.490 71.124 1.00 35.29 195 ALA E N 1
ATOM 9381 C CA . ALA E 1 198 ? 88.972 52.809 70.239 1.00 34.85 195 ALA E CA 1
ATOM 9382 C C . ALA E 1 198 ? 88.881 52.051 68.924 1.00 34.70 195 ALA E C 1
ATOM 9383 O O . ALA E 1 198 ? 88.082 51.132 68.791 1.00 33.91 195 ALA E O 1
ATOM 9385 N N . ASP E 1 199 ? 89.713 52.444 67.958 1.00 34.48 196 ASP E N 1
ATOM 9386 C CA . ASP E 1 199 ? 89.710 51.840 66.640 1.00 34.86 196 ASP E CA 1
ATOM 9387 C C . ASP E 1 199 ? 90.945 50.972 66.479 1.00 33.71 196 ASP E C 1
ATOM 9388 O O . ASP E 1 199 ? 92.062 51.497 66.398 1.00 34.13 196 ASP E O 1
ATOM 9393 N N . VAL E 1 200 ? 90.747 49.656 66.428 1.00 32.60 197 VAL E N 1
ATOM 9394 C CA . VAL E 1 200 ? 91.834 48.714 66.141 1.00 31.53 197 VAL E CA 1
ATOM 9395 C C . VAL E 1 200 ? 92.059 48.571 64.627 1.00 31.87 197 VAL E C 1
ATOM 9396 O O . VAL E 1 200 ? 91.158 48.170 63.884 1.00 32.14 197 VAL E O 1
ATOM 9400 N N . VAL E 1 201 ? 93.266 48.884 64.166 1.00 31.71 198 VAL E N 1
ATOM 9401 C CA . VAL E 1 201 ? 93.536 48.910 62.728 1.00 31.41 198 VAL E CA 1
ATOM 9402 C C . VAL E 1 201 ? 94.395 47.730 62.264 1.00 31.65 198 VAL E C 1
ATOM 9403 O O . VAL E 1 201 ? 94.198 47.202 61.172 1.00 31.80 198 VAL E O 1
ATOM 9407 N N . LEU E 1 202 ? 95.348 47.325 63.098 1.00 31.83 199 LEU E N 1
ATOM 9408 C CA . LEU E 1 202 ? 96.230 46.206 62.792 1.00 32.29 199 LEU E CA 1
ATOM 9409 C C . LEU E 1 202 ? 96.269 45.301 64.003 1.00 32.47 199 LEU E C 1
ATOM 9410 O O . LEU E 1 202 ? 96.149 45.771 65.139 1.00 33.14 199 LEU E O 1
ATOM 9415 N N . THR E 1 203 ? 96.467 44.012 63.770 1.00 32.24 200 THR E N 1
ATOM 9416 C CA . THR E 1 203 ? 96.567 43.044 64.858 1.00 32.33 200 THR E CA 1
ATOM 9417 C C . THR E 1 203 ? 97.815 42.200 64.673 1.00 32.10 200 THR E C 1
ATOM 9418 O O . THR E 1 203 ? 98.426 42.175 63.606 1.00 31.54 200 THR E O 1
ATOM 9422 N N . ILE E 1 204 ? 98.167 41.484 65.727 1.00 31.84 201 ILE E N 1
ATOM 9423 C CA . ILE E 1 204 ? 99.329 40.643 65.734 1.00 31.85 201 ILE E CA 1
ATOM 9424 C C . ILE E 1 204 ? 98.914 39.494 66.646 1.00 32.45 201 ILE E C 1
ATOM 9425 O O . ILE E 1 204 ? 98.466 39.750 67.760 1.00 32.86 201 ILE E O 1
ATOM 9430 N N . ASN E 1 205 ? 98.972 38.251 66.163 1.00 33.31 202 ASN E N 1
ATOM 9431 C CA . ASN E 1 205 ? 98.575 37.076 66.979 1.00 34.47 202 ASN E CA 1
ATOM 9432 C C . ASN E 1 205 ? 97.152 37.259 67.521 1.00 34.82 202 ASN E C 1
ATOM 9433 O O . ASN E 1 205 ? 96.817 36.844 68.636 1.00 35.22 202 ASN E O 1
ATOM 9438 N N . ASN E 1 206 ? 96.327 37.920 66.714 1.00 35.00 203 ASN E N 1
ATOM 9439 C CA . ASN E 1 206 ? 94.967 38.293 67.086 1.00 35.44 203 ASN E CA 1
ATOM 9440 C C . ASN E 1 206 ? 94.848 39.315 68.238 1.00 35.11 203 ASN E C 1
ATOM 9441 O O . ASN E 1 206 ? 93.739 39.657 68.644 1.00 35.98 203 ASN E O 1
ATOM 9446 N N . ASP E 1 207 ? 95.972 39.817 68.747 1.00 33.89 204 ASP E N 1
ATOM 9447 C CA . ASP E 1 207 ? 95.926 40.905 69.742 1.00 32.82 204 ASP E CA 1
ATOM 9448 C C . ASP E 1 207 ? 96.019 42.241 68.995 1.00 31.70 204 ASP E C 1
ATOM 9449 O O . ASP E 1 207 ? 96.496 42.279 67.867 1.00 31.42 204 ASP E O 1
ATOM 9454 N N . PRO E 1 208 ? 95.556 43.340 69.618 1.00 31.50 205 PRO E N 1
ATOM 9455 C CA . PRO E 1 208 ? 95.695 44.608 68.886 1.00 31.50 205 PRO E CA 1
ATOM 9456 C C . PRO E 1 208 ? 97.176 44.954 68.661 1.00 31.78 205 PRO E C 1
ATOM 9457 O O . PRO E 1 208 ? 98.038 44.607 69.504 1.00 30.81 205 PRO E O 1
ATOM 9461 N N . LEU E 1 209 ? 97.461 45.593 67.523 1.00 31.59 206 LEU E N 1
ATOM 9462 C CA . LEU E 1 209 ? 98.818 46.075 67.223 1.00 31.50 206 LEU E CA 1
ATOM 9463 C C . LEU E 1 209 ? 98.851 47.595 67.000 1.00 31.59 206 LEU E C 1
ATOM 9464 O O . LEU E 1 209 ? 99.702 48.297 67.561 1.00 32.08 206 LEU E O 1
ATOM 9469 N N . LEU E 1 210 ? 97.942 48.092 66.166 1.00 31.43 207 LEU E N 1
ATOM 9470 C CA . LEU E 1 210 ? 97.806 49.532 65.958 1.00 30.88 207 LEU E CA 1
ATOM 9471 C C . LEU E 1 210 ? 96.408 49.972 66.351 1.00 30.52 207 LEU E C 1
ATOM 9472 O O . LEU E 1 210 ? 95.433 49.469 65.807 1.00 30.13 207 LEU E O 1
ATOM 9477 N N . VAL E 1 211 ? 96.329 50.920 67.284 1.00 30.50 208 VAL E N 1
ATOM 9478 C CA . VAL E 1 211 ? 95.062 51.347 67.883 1.00 30.94 208 VAL E CA 1
ATOM 9479 C C . VAL E 1 211 ? 94.995 52.875 67.953 1.00 31.28 208 VAL E C 1
ATOM 9480 O O . VAL E 1 211 ? 95.939 53.517 68.425 1.00 30.77 208 VAL E O 1
ATOM 9484 N N . PHE E 1 212 ? 93.871 53.434 67.494 1.00 30.98 209 PHE E N 1
ATOM 9485 C CA . PHE E 1 212 ? 93.640 54.888 67.516 1.00 31.31 209 PHE E CA 1
ATOM 9486 C C . PHE E 1 212 ? 92.511 55.261 68.472 1.00 31.96 209 PHE E C 1
ATOM 9487 O O . PHE E 1 212 ? 91.494 54.579 68.547 1.00 32.37 209 PHE E O 1
ATOM 9495 N N . GLY E 1 213 ? 92.688 56.340 69.211 1.00 32.69 210 GLY E N 1
ATOM 9496 C CA . GLY E 1 213 ? 91.599 56.844 70.030 1.00 33.76 210 GLY E CA 1
ATOM 9497 C C . GLY E 1 213 ? 91.585 58.345 70.166 1.00 34.28 210 GLY E C 1
ATOM 9498 O O . GLY E 1 213 ? 92.274 59.058 69.428 1.00 34.79 210 GLY E O 1
ATOM 9499 N N . GLU E 1 214 ? 90.794 58.827 71.115 1.00 34.74 211 GLU E N 1
ATOM 9500 C CA . GLU E 1 214 ? 90.731 60.245 71.399 1.00 35.37 211 GLU E CA 1
ATOM 9501 C C . GLU E 1 214 ? 90.717 60.425 72.892 1.00 35.10 211 GLU E C 1
ATOM 9502 O O . GLU E 1 214 ? 90.353 59.508 73.637 1.00 35.34 211 GLU E O 1
ATOM 9508 N N . TYR E 1 215 ? 91.155 61.594 73.328 1.00 34.49 212 TYR E N 1
ATOM 9509 C CA . TYR E 1 215 ? 91.124 61.961 74.723 1.00 34.05 212 TYR E CA 1
ATOM 9510 C C . TYR E 1 215 ? 90.892 63.461 74.842 1.00 35.10 212 TYR E C 1
ATOM 9511 O O . TYR E 1 215 ? 91.841 64.267 74.704 1.00 35.19 212 TYR E O 1
ATOM 9520 N N . GLN E 1 216 ? 89.642 63.821 75.151 1.00 35.54 213 GLN E N 1
ATOM 9521 C CA . GLN E 1 216 ? 89.157 65.209 75.090 1.00 36.39 213 GLN E CA 1
ATOM 9522 C C . GLN E 1 216 ? 89.509 65.797 73.708 1.00 36.31 213 GLN E C 1
ATOM 9523 O O . GLN E 1 216 ? 89.152 65.184 72.708 1.00 36.72 213 GLN E O 1
ATOM 9529 N N . GLN E 1 217 ? 90.211 66.929 73.624 1.00 36.37 214 GLN E N 1
ATOM 9530 C CA . GLN E 1 217 ? 90.560 67.508 72.302 1.00 36.52 214 GLN E CA 1
ATOM 9531 C C . GLN E 1 217 ? 91.632 66.726 71.507 1.00 35.22 214 GLN E C 1
ATOM 9532 O O . GLN E 1 217 ? 91.663 66.778 70.279 1.00 34.92 214 GLN E O 1
ATOM 9538 N N . GLY E 1 218 ? 92.501 66.007 72.206 1.00 34.13 215 GLY E N 1
ATOM 9539 C CA . GLY E 1 218 ? 93.624 65.328 71.559 1.00 33.60 215 GLY E CA 1
ATOM 9540 C C . GLY E 1 218 ? 93.337 63.953 70.988 1.00 33.20 215 GLY E C 1
ATOM 9541 O O . GLY E 1 218 ? 92.276 63.381 71.198 1.00 32.93 215 GLY E O 1
ATOM 9542 N N . LYS E 1 219 ? 94.302 63.435 70.243 1.00 33.43 216 LYS E N 1
ATOM 9543 C CA . LYS E 1 219 ? 94.171 62.166 69.559 1.00 33.59 216 LYS E CA 1
ATOM 9544 C C . LYS E 1 219 ? 95.326 61.262 69.947 1.00 32.83 216 LYS E C 1
ATOM 9545 O O . LYS E 1 219 ? 96.438 61.721 70.212 1.00 32.42 216 LYS E O 1
ATOM 9551 N N . THR E 1 220 ? 95.043 59.970 69.985 1.00 31.81 217 THR E N 1
ATOM 9552 C CA . THR E 1 220 ? 95.950 59.026 70.581 1.00 31.23 217 THR E CA 1
ATOM 9553 C C . THR E 1 220 ? 96.187 57.818 69.683 1.00 30.78 217 THR E C 1
ATOM 9554 O O . THR E 1 220 ? 95.360 57.478 68.827 1.00 30.69 217 THR E O 1
ATOM 9558 N N . ALA E 1 221 ? 97.343 57.195 69.873 1.00 29.63 218 ALA E N 1
ATOM 9559 C CA . ALA E 1 221 ? 97.721 56.032 69.107 1.00 29.34 218 ALA E CA 1
ATOM 9560 C C . ALA E 1 221 ? 98.659 55.155 69.933 1.00 29.58 218 ALA E C 1
ATOM 9561 O O . ALA E 1 221 ? 99.444 55.642 70.770 1.00 28.97 218 ALA E O 1
ATOM 9563 N N . CYS E 1 222 ? 98.553 53.854 69.717 1.00 28.90 219 CYS E N 1
ATOM 9564 C CA . CYS E 1 222 ? 99.464 52.932 70.379 1.00 29.90 219 CYS E CA 1
ATOM 9565 C C . CYS E 1 222 ? 99.923 51.945 69.333 1.00 29.28 219 CYS E C 1
ATOM 9566 O O . CYS E 1 222 ? 99.100 51.399 68.598 1.00 29.94 219 CYS E O 1
ATOM 9569 N N . PHE E 1 223 ? 101.231 51.741 69.249 1.00 28.56 220 PHE E N 1
ATOM 9570 C CA . PHE E 1 223 ? 101.757 50.698 68.413 1.00 28.12 220 PHE E CA 1
ATOM 9571 C C . PHE E 1 223 ? 102.394 49.699 69.351 1.00 27.84 220 PHE E C 1
ATOM 9572 O O . PHE E 1 223 ? 103.309 50.048 70.092 1.00 28.47 220 PHE E O 1
ATOM 9588 N N . SER E 1 225 ? 104.064 46.821 69.225 1.00 28.75 222 SER E N 1
ATOM 9589 C CA . SER E 1 225 ? 105.397 46.255 69.085 1.00 29.21 222 SER E CA 1
ATOM 9590 C C . SER E 1 225 ? 106.400 47.408 68.971 1.00 30.10 222 SER E C 1
ATOM 9591 O O . SER E 1 225 ? 106.046 48.585 69.137 1.00 30.48 222 SER E O 1
ATOM 9594 N N . ASP E 1 226 ? 107.645 47.065 68.690 1.00 31.13 223 ASP E N 1
ATOM 9595 C CA . ASP E 1 226 ? 108.738 48.023 68.685 1.00 32.30 223 ASP E CA 1
ATOM 9596 C C . ASP E 1 226 ? 108.993 48.640 67.294 1.00 32.91 223 ASP E C 1
ATOM 9597 O O . ASP E 1 226 ? 108.625 48.069 66.266 1.00 32.93 223 ASP E O 1
ATOM 9602 N N . CYS E 1 227 ? 109.627 49.808 67.263 1.00 33.45 224 CYS E N 1
ATOM 9603 C CA . CYS E 1 227 ? 110.051 50.390 65.986 1.00 33.66 224 CYS E CA 1
ATOM 9604 C C . CYS E 1 227 ? 111.450 49.892 65.606 1.00 33.70 224 CYS E C 1
ATOM 9605 O O . CYS E 1 227 ? 111.919 50.157 64.516 1.00 34.01 224 CYS E O 1
ATOM 9608 N N . SER E 1 228 ? 112.077 49.136 66.502 1.00 34.02 225 SER E N 1
ATOM 9609 C CA . SER E 1 228 ? 113.479 48.756 66.418 1.00 34.21 225 SER E CA 1
ATOM 9610 C C . SER E 1 228 ? 113.676 47.304 66.880 1.00 34.26 225 SER E C 1
ATOM 9611 O O . SER E 1 228 ? 112.771 46.724 67.494 1.00 33.82 225 SER E O 1
ATOM 9614 N N . PRO E 1 229 ? 114.872 46.717 66.619 1.00 34.65 226 PRO E N 1
ATOM 9615 C CA . PRO E 1 229 ? 115.196 45.351 67.088 1.00 34.23 226 PRO E CA 1
ATOM 9616 C C . PRO E 1 229 ? 115.155 45.268 68.611 1.00 33.78 226 PRO E C 1
ATOM 9617 O O . PRO E 1 229 ? 115.282 46.303 69.249 1.00 34.00 226 PRO E O 1
ATOM 9621 N N . HIS E 1 230 ? 114.963 44.070 69.184 1.00 33.20 227 HIS E N 1
ATOM 9622 C CA . HIS E 1 230 ? 114.765 42.832 68.377 1.00 32.58 227 HIS E CA 1
ATOM 9623 C C . HIS E 1 230 ? 113.325 42.548 67.911 1.00 32.21 227 HIS E C 1
ATOM 9624 O O . HIS E 1 230 ? 113.123 41.768 66.995 1.00 32.62 227 HIS E O 1
ATOM 9631 N N . TRP E 1 231 ? 112.334 43.185 68.524 1.00 32.17 228 TRP E N 1
ATOM 9632 C CA . TRP E 1 231 ? 110.930 42.969 68.148 1.00 31.56 228 TRP E CA 1
ATOM 9633 C C . TRP E 1 231 ? 110.609 43.487 66.752 1.00 32.58 228 TRP E C 1
ATOM 9634 O O . TRP E 1 231 ? 109.924 42.800 65.984 1.00 32.45 228 TRP E O 1
ATOM 9645 N N . GLY E 1 232 ? 111.067 44.705 66.444 1.00 33.27 229 GLY E N 1
ATOM 9646 C CA . GLY E 1 232 ? 111.016 45.228 65.082 1.00 34.64 229 GLY E CA 1
ATOM 9647 C C . GLY E 1 232 ? 112.125 44.563 64.277 1.00 35.65 229 GLY E C 1
ATOM 9648 O O . GLY E 1 232 ? 113.304 44.741 64.568 1.00 35.94 229 GLY E O 1
ATOM 9649 N N . THR E 1 233 ? 111.753 43.772 63.279 1.00 36.84 230 THR E N 1
ATOM 9650 C CA . THR E 1 233 ? 112.739 43.032 62.490 1.00 38.16 230 THR E CA 1
ATOM 9651 C C . THR E 1 233 ? 113.371 43.898 61.418 1.00 39.10 230 THR E C 1
ATOM 9652 O O . THR E 1 233 ? 112.803 44.914 61.030 1.00 39.61 230 THR E O 1
ATOM 9656 N N . GLN E 1 234 ? 114.548 43.484 60.944 1.00 40.59 231 GLN E N 1
ATOM 9657 C CA . GLN E 1 234 ? 115.206 44.136 59.813 1.00 41.82 231 GLN E CA 1
ATOM 9658 C C . GLN E 1 234 ? 114.246 44.189 58.638 1.00 41.52 231 GLN E C 1
ATOM 9659 O O . GLN E 1 234 ? 114.229 45.159 57.886 1.00 41.40 231 GLN E O 1
ATOM 9665 N N . GLN E 1 235 ? 113.444 43.137 58.493 1.00 41.82 232 GLN E N 1
ATOM 9666 C CA . GLN E 1 235 ? 112.402 43.080 57.473 1.00 42.19 232 GLN E CA 1
ATOM 9667 C C . GLN E 1 235 ? 111.365 44.196 57.665 1.00 41.46 232 GLN E C 1
ATOM 9668 O O . GLN E 1 235 ? 110.876 44.785 56.699 1.00 41.05 232 GLN E O 1
ATOM 9674 N N . PHE E 1 236 ? 111.050 44.502 58.914 1.00 41.19 233 PHE E N 1
ATOM 9675 C CA . PHE E 1 236 ? 110.122 45.589 59.195 1.00 41.14 233 PHE E CA 1
ATOM 9676 C C . PHE E 1 236 ? 110.741 46.961 58.869 1.00 41.77 233 PHE E C 1
ATOM 9677 O O . PHE E 1 236 ? 110.072 47.826 58.300 1.00 40.61 233 PHE E O 1
ATOM 9693 N N . SER E 1 238 ? 113.037 47.681 56.649 1.00 44.76 235 SER E N 1
ATOM 9694 C CA . SER E 1 238 ? 113.216 47.876 55.209 1.00 45.08 235 SER E CA 1
ATOM 9695 C C . SER E 1 238 ? 111.950 47.553 54.431 1.00 44.74 235 SER E C 1
ATOM 9696 O O . SER E 1 238 ? 111.965 47.471 53.200 1.00 45.12 235 SER E O 1
ATOM 9699 N N . TRP E 1 239 ? 110.858 47.354 55.170 1.00 44.00 236 TRP E N 1
ATOM 9700 C CA . TRP E 1 239 ? 109.528 47.239 54.595 1.00 43.11 236 TRP E CA 1
ATOM 9701 C C . TRP E 1 239 ? 109.197 48.570 53.893 1.00 42.40 236 TRP E C 1
ATOM 9702 O O . TRP E 1 239 ? 109.434 49.640 54.461 1.00 42.13 236 TRP E O 1
ATOM 9713 N N . PRO E 1 240 ? 108.698 48.512 52.639 1.00 41.72 237 PRO E N 1
ATOM 9714 C CA . PRO E 1 240 ? 108.432 49.701 51.823 1.00 41.20 237 PRO E CA 1
ATOM 9715 C C . PRO E 1 240 ? 107.494 50.705 52.480 1.00 40.66 237 PRO E C 1
ATOM 9716 O O . PRO E 1 240 ? 107.508 51.887 52.133 1.00 40.63 237 PRO E O 1
ATOM 9720 N N . PHE E 1 241 ? 106.687 50.239 53.427 1.00 40.11 238 PHE E N 1
ATOM 9721 C CA . PHE E 1 241 ? 105.706 51.116 54.069 1.00 39.25 238 PHE E CA 1
ATOM 9722 C C . PHE E 1 241 ? 106.081 51.517 55.497 1.00 38.22 238 PHE E C 1
ATOM 9723 O O . PHE E 1 241 ? 105.261 52.069 56.231 1.00 38.08 238 PHE E O 1
ATOM 9731 N N . TYR E 1 242 ? 107.325 51.260 55.886 1.00 37.34 239 TYR E N 1
ATOM 9732 C CA . TYR E 1 242 ? 107.779 51.624 57.224 1.00 37.09 239 TYR E CA 1
ATOM 9733 C C . TYR E 1 242 ? 107.588 53.119 57.464 1.00 37.40 239 TYR E C 1
ATOM 9734 O O . TYR E 1 242 ? 106.992 53.526 58.474 1.00 37.23 239 TYR E O 1
ATOM 9743 N N . THR E 1 243 ? 108.068 53.926 56.515 1.00 37.52 240 THR E N 1
ATOM 9744 C CA . THR E 1 243 ? 108.070 55.379 56.666 1.00 37.76 240 THR E CA 1
ATOM 9745 C C . THR E 1 243 ? 106.662 55.901 56.703 1.00 37.90 240 THR E C 1
ATOM 9746 O O . THR E 1 243 ? 106.320 56.687 57.589 1.00 38.91 240 THR E O 1
ATOM 9750 N N . ASP E 1 244 ? 105.852 55.468 55.737 1.00 38.09 241 ASP E N 1
ATOM 9751 C CA . ASP E 1 244 ? 104.465 55.928 55.614 1.00 38.09 241 ASP E CA 1
ATOM 9752 C C . ASP E 1 244 ? 103.639 55.559 56.829 1.00 37.15 241 ASP E C 1
ATOM 9753 O O . ASP E 1 244 ? 102.773 56.321 57.227 1.00 36.83 241 ASP E O 1
ATOM 9758 N N . LEU E 1 245 ? 103.909 54.384 57.398 1.00 36.56 242 LEU E N 1
ATOM 9759 C CA . LEU E 1 245 ? 103.218 53.929 58.605 1.00 36.12 242 LEU E CA 1
ATOM 9760 C C . LEU E 1 245 ? 103.368 54.969 59.705 1.00 35.09 242 LEU E C 1
ATOM 9761 O O . LEU E 1 245 ? 102.384 55.519 60.173 1.00 34.49 242 LEU E O 1
ATOM 9766 N N . TRP E 1 246 ? 104.611 55.261 60.069 1.00 34.71 243 TRP E N 1
ATOM 9767 C CA . TRP E 1 246 ? 104.900 56.152 61.180 1.00 34.07 243 TRP E CA 1
ATOM 9768 C C . TRP E 1 246 ? 104.505 57.578 60.865 1.00 34.17 243 TRP E C 1
ATOM 9769 O O . TRP E 1 246 ? 103.966 58.277 61.722 1.00 34.34 243 TRP E O 1
ATOM 9780 N N . VAL E 1 247 ? 104.760 57.994 59.623 1.00 34.58 244 VAL E N 1
ATOM 9781 C CA . VAL E 1 247 ? 104.431 59.342 59.162 1.00 34.47 244 VAL E CA 1
ATOM 9782 C C . VAL E 1 247 ? 102.915 59.534 59.135 1.00 34.43 244 VAL E C 1
ATOM 9783 O O . VAL E 1 247 ? 102.409 60.515 59.691 1.00 34.26 244 VAL E O 1
ATOM 9787 N N . ASN E 1 248 ? 102.201 58.594 58.507 1.00 34.75 245 ASN E N 1
ATOM 9788 C CA . ASN E 1 248 ? 100.731 58.627 58.483 1.00 35.35 245 ASN E CA 1
ATOM 9789 C C . ASN E 1 248 ? 100.119 58.619 59.873 1.00 34.94 245 ASN E C 1
ATOM 9790 O O . ASN E 1 248 ? 99.153 59.335 60.108 1.00 35.16 245 ASN E O 1
ATOM 9795 N N . THR E 1 249 ? 100.667 57.821 60.797 1.00 34.88 246 THR E N 1
ATOM 9796 C CA . THR E 1 249 ? 100.047 57.768 62.129 1.00 34.44 246 THR E CA 1
ATOM 9797 C C . THR E 1 249 ? 100.318 59.051 62.910 1.00 34.58 246 THR E C 1
ATOM 9798 O O . THR E 1 249 ? 99.437 59.565 63.627 1.00 33.60 246 THR E O 1
ATOM 9802 N N . LEU E 1 250 ? 101.523 59.596 62.743 1.00 34.57 247 LEU E N 1
ATOM 9803 C CA . LEU E 1 250 ? 101.832 60.917 63.320 1.00 34.79 247 LEU E CA 1
ATOM 9804 C C . LEU E 1 250 ? 100.852 61.971 62.821 1.00 34.64 247 LEU E C 1
ATOM 9805 O O . LEU E 1 250 ? 100.276 62.715 63.604 1.00 34.64 247 LEU E O 1
ATOM 9810 N N . GLN E 1 251 ? 100.637 61.966 61.509 1.00 35.22 248 GLN E N 1
ATOM 9811 C CA . GLN E 1 251 ? 99.776 62.914 60.814 1.00 35.52 248 GLN E CA 1
ATOM 9812 C C . GLN E 1 251 ? 98.292 62.715 61.179 1.00 35.41 248 GLN E C 1
ATOM 9813 O O . GLN E 1 251 ? 97.526 63.682 61.300 1.00 35.04 248 GLN E O 1
ATOM 9819 N N . PHE E 1 252 ? 97.890 61.458 61.353 1.00 35.17 249 PHE E N 1
ATOM 9820 C CA . PHE E 1 252 ? 96.512 61.150 61.732 1.00 35.23 249 PHE E CA 1
ATOM 9821 C C . PHE E 1 252 ? 96.091 61.766 63.079 1.00 34.80 249 PHE E C 1
ATOM 9822 O O . PHE E 1 252 ? 94.978 62.290 63.216 1.00 34.55 249 PHE E O 1
ATOM 9830 N N . ILE E 1 253 ? 96.995 61.714 64.050 1.00 34.41 250 ILE E N 1
ATOM 9831 C CA . ILE E 1 253 ? 96.712 62.128 65.426 1.00 34.41 250 ILE E CA 1
ATOM 9832 C C . ILE E 1 253 ? 97.220 63.555 65.759 1.00 35.22 250 ILE E C 1
ATOM 9833 O O . ILE E 1 253 ? 97.026 64.051 66.873 1.00 34.60 250 ILE E O 1
ATOM 9838 N N . ALA E 1 254 ? 97.851 64.215 64.785 1.00 36.46 251 ALA E N 1
ATOM 9839 C CA . ALA E 1 254 ? 98.408 65.561 65.012 1.00 37.51 251 ALA E CA 1
ATOM 9840 C C . ALA E 1 254 ? 97.370 66.597 65.426 1.00 38.45 251 ALA E C 1
ATOM 9841 O O . ALA E 1 254 ? 96.189 66.516 65.063 1.00 38.32 251 ALA E O 1
ATOM 9843 N N . ARG E 1 255 ? 97.819 67.565 66.213 1.00 40.21 252 ARG E N 1
ATOM 9844 C CA . ARG E 1 255 ? 97.021 68.748 66.501 1.00 42.15 252 ARG E CA 1
ATOM 9845 C C . ARG E 1 255 ? 96.394 69.357 65.227 1.00 44.01 252 ARG E C 1
ATOM 9846 O O . ARG E 1 255 ? 97.030 69.399 64.163 1.00 43.80 252 ARG E O 1
ATOM 9854 N N . LYS E 1 256 ? 95.125 69.752 65.357 1.00 46.48 253 LYS E N 1
ATOM 9855 C CA . LYS E 1 256 ? 94.443 70.743 64.505 1.00 48.70 253 LYS E CA 1
ATOM 9856 C C . LYS E 1 256 ? 92.999 70.348 64.230 1.00 49.47 253 LYS E C 1
ATOM 9857 O O . LYS E 1 256 ? 92.134 70.476 65.104 1.00 50.56 253 LYS E O 1
ATOM 9863 N N . LEU F 1 11 ? 107.195 54.323 127.343 1.00 51.04 8 LEU F N 1
ATOM 9864 C CA . LEU F 1 11 ? 107.111 53.555 126.052 1.00 51.10 8 LEU F CA 1
ATOM 9865 C C . LEU F 1 11 ? 108.445 53.010 125.551 1.00 50.57 8 LEU F C 1
ATOM 9866 O O . LEU F 1 11 ? 109.379 53.777 125.276 1.00 50.84 8 LEU F O 1
ATOM 9871 N N . LYS F 1 12 ? 108.525 51.685 125.435 1.00 49.83 9 LYS F N 1
ATOM 9872 C CA . LYS F 1 12 ? 109.664 51.034 124.782 1.00 48.87 9 LYS F CA 1
ATOM 9873 C C . LYS F 1 12 ? 109.286 50.552 123.370 1.00 47.76 9 LYS F C 1
ATOM 9874 O O . LYS F 1 12 ? 108.345 49.772 123.190 1.00 47.85 9 LYS F O 1
ATOM 9880 N N . VAL F 1 13 ? 110.028 51.026 122.376 1.00 46.31 10 VAL F N 1
ATOM 9881 C CA . VAL F 1 13 ? 109.684 50.815 120.973 1.00 44.49 10 VAL F CA 1
ATOM 9882 C C . VAL F 1 13 ? 110.857 50.217 120.216 1.00 42.95 10 VAL F C 1
ATOM 9883 O O . VAL F 1 13 ? 111.956 50.770 120.255 1.00 42.86 10 VAL F O 1
ATOM 9887 N N . LEU F 1 14 ? 110.615 49.090 119.539 1.00 41.36 11 LEU F N 1
ATOM 9888 C CA . LEU F 1 14 ? 111.571 48.499 118.575 1.00 39.50 11 LEU F CA 1
ATOM 9889 C C . LEU F 1 14 ? 111.280 49.074 117.188 1.00 38.50 11 LEU F C 1
ATOM 9890 O O . LEU F 1 14 ? 110.146 48.978 116.676 1.00 37.73 11 LEU F O 1
ATOM 9895 N N . PHE F 1 15 ? 112.292 49.695 116.600 1.00 37.05 12 PHE F N 1
ATOM 9896 C CA . PHE F 1 15 ? 112.126 50.343 115.320 1.00 36.78 12 PHE F CA 1
ATOM 9897 C C . PHE F 1 15 ? 113.034 49.671 114.304 1.00 36.64 12 PHE F C 1
ATOM 9898 O O . PHE F 1 15 ? 114.269 49.700 114.432 1.00 36.54 12 PHE F O 1
ATOM 9906 N N . ILE F 1 16 ? 112.407 49.082 113.289 1.00 36.12 13 ILE F N 1
ATOM 9907 C CA . ILE F 1 16 ? 113.108 48.185 112.361 1.00 35.39 13 ILE F CA 1
ATOM 9908 C C . ILE F 1 16 ? 113.121 48.781 110.964 1.00 35.15 13 ILE F C 1
ATOM 9909 O O . ILE F 1 16 ? 112.090 49.167 110.446 1.00 35.26 13 ILE F O 1
ATOM 9914 N N . GLY F 1 17 ? 114.300 48.861 110.366 1.00 35.18 14 GLY F N 1
ATOM 9915 C CA . GLY F 1 17 ? 114.425 49.302 108.987 1.00 34.96 14 GLY F CA 1
ATOM 9916 C C . GLY F 1 17 ? 115.118 50.635 108.855 1.00 35.17 14 GLY F C 1
ATOM 9917 O O . GLY F 1 17 ? 116.011 50.946 109.643 1.00 34.65 14 GLY F O 1
ATOM 9918 N N . GLU F 1 18 ? 114.710 51.404 107.844 1.00 35.19 15 GLU F N 1
ATOM 9919 C CA . GLU F 1 18 ? 115.276 52.725 107.539 1.00 35.70 15 GLU F CA 1
ATOM 9920 C C . GLU F 1 18 ? 116.806 52.743 107.410 1.00 35.91 15 GLU F C 1
ATOM 9921 O O . GLU F 1 18 ? 117.477 53.691 107.851 1.00 35.99 15 GLU F O 1
ATOM 9927 N N . SER F 1 19 ? 117.351 51.683 106.806 1.00 35.87 16 SER F N 1
ATOM 9928 C CA . SER F 1 19 ? 118.787 51.572 106.584 1.00 35.54 16 SER F CA 1
ATOM 9929 C C . SER F 1 19 ? 119.081 50.976 105.222 1.00 35.40 16 SER F C 1
ATOM 9930 O O . SER F 1 19 ? 118.329 50.130 104.717 1.00 35.47 16 SER F O 1
ATOM 9933 N N . TRP F 1 20 ? 120.166 51.426 104.613 1.00 35.03 17 TRP F N 1
ATOM 9934 C CA . TRP F 1 20 ? 120.564 50.864 103.327 1.00 35.33 17 TRP F CA 1
ATOM 9935 C C . TRP F 1 20 ? 122.057 51.020 103.055 1.00 34.77 17 TRP F C 1
ATOM 9936 O O . TRP F 1 20 ? 122.709 51.939 103.579 1.00 34.40 17 TRP F O 1
ATOM 9947 N N A HIS F 1 21 ? 122.585 50.119 102.227 0.50 34.15 18 HIS F N 1
ATOM 9948 N N B HIS F 1 21 ? 122.584 50.108 102.245 0.50 34.23 18 HIS F N 1
ATOM 9949 C CA A HIS F 1 21 ? 123.949 50.190 101.727 0.50 33.54 18 HIS F CA 1
ATOM 9950 C CA B HIS F 1 21 ? 123.906 50.264 101.688 0.50 33.69 18 HIS F CA 1
ATOM 9951 C C A HIS F 1 21 ? 123.860 50.474 100.216 0.50 33.75 18 HIS F C 1
ATOM 9952 C C B HIS F 1 21 ? 123.754 50.534 100.211 0.50 33.84 18 HIS F C 1
ATOM 9953 O O A HIS F 1 21 ? 123.360 49.635 99.452 0.50 34.03 18 HIS F O 1
ATOM 9954 O O B HIS F 1 21 ? 123.140 49.751 99.471 0.50 34.10 18 HIS F O 1
ATOM 9967 N N . ILE F 1 22 ? 124.306 51.657 99.785 1.00 33.70 19 ILE F N 1
ATOM 9968 C CA . ILE F 1 22 ? 124.278 52.032 98.381 1.00 33.56 19 ILE F CA 1
ATOM 9969 C C . ILE F 1 22 ? 125.614 51.673 97.732 1.00 33.64 19 ILE F C 1
ATOM 9970 O O . ILE F 1 22 ? 126.674 52.000 98.253 1.00 33.13 19 ILE F O 1
ATOM 9975 N N . HIS F 1 23 ? 125.557 50.986 96.598 1.00 33.37 20 HIS F N 1
ATOM 9976 C CA . HIS F 1 23 ? 126.734 50.798 95.779 1.00 33.36 20 HIS F CA 1
ATOM 9977 C C . HIS F 1 23 ? 126.512 51.590 94.503 1.00 32.95 20 HIS F C 1
ATOM 9978 O O . HIS F 1 23 ? 125.578 51.320 93.775 1.00 33.51 20 HIS F O 1
ATOM 9993 N N . ILE F 1 25 ? 127.909 52.935 90.835 1.00 32.45 22 ILE F N 1
ATOM 9994 C CA . ILE F 1 25 ? 128.801 52.647 89.729 1.00 31.97 22 ILE F CA 1
ATOM 9995 C C . ILE F 1 25 ? 128.730 53.867 88.815 1.00 31.59 22 ILE F C 1
ATOM 9996 O O . ILE F 1 25 ? 127.717 54.090 88.189 1.00 32.54 22 ILE F O 1
ATOM 10001 N N . HIS F 1 26 ? 129.798 54.652 88.763 1.00 31.15 23 HIS F N 1
ATOM 10002 C CA . HIS F 1 26 ? 129.821 55.902 88.017 1.00 30.73 23 HIS F CA 1
ATOM 10003 C C . HIS F 1 26 ? 130.511 55.627 86.695 1.00 30.98 23 HIS F C 1
ATOM 10004 O O . HIS F 1 26 ? 131.738 55.471 86.679 1.00 31.51 23 HIS F O 1
ATOM 10011 N N . SER F 1 27 ? 129.754 55.581 85.599 1.00 30.14 24 SER F N 1
ATOM 10012 C CA . SER F 1 27 ? 130.333 55.375 84.255 1.00 29.60 24 SER F CA 1
ATOM 10013 C C . SER F 1 27 ? 130.602 56.656 83.494 1.00 29.63 24 SER F C 1
ATOM 10014 O O . SER F 1 27 ? 129.691 57.446 83.231 1.00 29.92 24 SER F O 1
ATOM 10017 N N . LYS F 1 28 ? 131.855 56.831 83.096 1.00 29.81 25 LYS F N 1
ATOM 10018 C CA . LYS F 1 28 ? 132.266 57.961 82.272 1.00 29.94 25 LYS F CA 1
ATOM 10019 C C . LYS F 1 28 ? 132.773 57.407 80.961 1.00 29.96 25 LYS F C 1
ATOM 10020 O O . LYS F 1 28 ? 133.947 57.042 80.833 1.00 30.14 25 LYS F O 1
ATOM 10026 N N . GLY F 1 29 ? 131.879 57.336 79.983 1.00 30.47 26 GLY F N 1
ATOM 10027 C CA . GLY F 1 29 ? 132.184 56.674 78.708 1.00 29.74 26 GLY F CA 1
ATOM 10028 C C . GLY F 1 29 ? 132.473 55.198 78.921 1.00 29.41 26 GLY F C 1
ATOM 10029 O O . GLY F 1 29 ? 131.646 54.452 79.471 1.00 28.43 26 GLY F O 1
ATOM 10030 N N . TYR F 1 30 ? 133.670 54.787 78.526 1.00 29.32 27 TYR F N 1
ATOM 10031 C CA . TYR F 1 30 ? 134.021 53.384 78.553 1.00 29.29 27 TYR F CA 1
ATOM 10032 C C . TYR F 1 30 ? 134.200 52.902 79.996 1.00 28.88 27 TYR F C 1
ATOM 10033 O O . TYR F 1 30 ? 133.810 51.775 80.357 1.00 28.56 27 TYR F O 1
ATOM 10042 N N . ASP F 1 31 ? 134.756 53.788 80.816 1.00 28.30 28 ASP F N 1
ATOM 10043 C CA . ASP F 1 31 ? 135.228 53.450 82.151 1.00 27.79 28 ASP F CA 1
ATOM 10044 C C . ASP F 1 31 ? 134.168 53.676 83.215 1.00 28.25 28 ASP F C 1
ATOM 10045 O O . ASP F 1 31 ? 133.163 54.353 82.982 1.00 27.99 28 ASP F O 1
ATOM 10050 N N . SER F 1 32 ? 134.404 53.104 84.390 1.00 28.35 29 SER F N 1
ATOM 10051 C CA . SER F 1 32 ? 133.583 53.387 85.533 1.00 29.24 29 SER F CA 1
ATOM 10052 C C . SER F 1 32 ? 134.360 53.197 86.822 1.00 29.03 29 SER F C 1
ATOM 10053 O O . SER F 1 32 ? 135.191 52.308 86.925 1.00 29.34 29 SER F O 1
ATOM 10056 N N . PHE F 1 33 ? 134.098 54.039 87.812 1.00 28.89 30 PHE F N 1
ATOM 10057 C CA . PHE F 1 33 ? 134.618 53.783 89.155 1.00 28.90 30 PHE F CA 1
ATOM 10058 C C . PHE F 1 33 ? 133.455 53.647 90.124 1.00 29.08 30 PHE F C 1
ATOM 10059 O O . PHE F 1 33 ? 132.361 54.077 89.820 1.00 29.14 30 PHE F O 1
ATOM 10067 N N . THR F 1 34 ? 133.694 53.035 91.281 1.00 29.49 31 THR F N 1
ATOM 10068 C CA . THR F 1 34 ? 132.654 52.873 92.252 1.00 29.80 31 THR F CA 1
ATOM 10069 C C . THR F 1 34 ? 132.882 53.633 93.566 1.00 30.72 31 THR F C 1
ATOM 10070 O O . THR F 1 34 ? 134.019 53.967 93.946 1.00 30.27 31 THR F O 1
ATOM 10074 N N . SER F 1 35 ? 131.768 53.936 94.231 1.00 31.30 32 SER F N 1
ATOM 10075 C CA . SER F 1 35 ? 131.779 54.423 95.599 1.00 31.58 32 SER F CA 1
ATOM 10076 C C . SER F 1 35 ? 130.612 53.784 96.324 1.00 32.40 32 SER F C 1
ATOM 10077 O O . SER F 1 35 ? 129.542 53.597 95.740 1.00 32.46 32 SER F O 1
ATOM 10080 N N . SER F 1 36 ? 130.812 53.465 97.598 1.00 32.96 33 SER F N 1
ATOM 10081 C CA . SER F 1 36 ? 129.771 52.832 98.377 1.00 33.38 33 SER F CA 1
ATOM 10082 C C . SER F 1 36 ? 129.500 53.613 99.659 1.00 34.25 33 SER F C 1
ATOM 10083 O O . SER F 1 36 ? 130.378 54.316 100.166 1.00 34.36 33 SER F O 1
ATOM 10086 N N . LYS F 1 37 ? 128.287 53.472 100.186 1.00 35.22 34 LYS F N 1
ATOM 10087 C CA . LYS F 1 37 ? 127.744 54.418 101.155 1.00 36.67 34 LYS F CA 1
ATOM 10088 C C . LYS F 1 37 ? 126.670 53.743 102.006 1.00 37.51 34 LYS F C 1
ATOM 10089 O O . LYS F 1 37 ? 125.671 53.273 101.475 1.00 38.22 34 LYS F O 1
ATOM 10095 N N . TYR F 1 38 ? 126.869 53.680 103.317 1.00 37.90 35 TYR F N 1
ATOM 10096 C CA . TYR F 1 38 ? 125.796 53.279 104.220 1.00 38.16 35 TYR F CA 1
ATOM 10097 C C . TYR F 1 38 ? 125.062 54.522 104.729 1.00 39.25 35 TYR F C 1
ATOM 10098 O O . TYR F 1 38 ? 125.656 55.605 104.859 1.00 40.06 35 TYR F O 1
ATOM 10107 N N . GLU F 1 39 ? 123.769 54.365 104.995 1.00 39.53 36 GLU F N 1
ATOM 10108 C CA . GLU F 1 39 ? 122.913 55.473 105.373 1.00 40.40 36 GLU F CA 1
ATOM 10109 C C . GLU F 1 39 ? 121.710 54.990 106.151 1.00 40.26 36 GLU F C 1
ATOM 10110 O O . GLU F 1 39 ? 121.208 53.882 105.936 1.00 39.31 36 GLU F O 1
ATOM 10116 N N . GLU F 1 40 ? 121.258 55.848 107.057 1.00 40.40 37 GLU F N 1
ATOM 10117 C CA . GLU F 1 40 ? 120.061 55.624 107.826 1.00 40.85 37 GLU F CA 1
ATOM 10118 C C . GLU F 1 40 ? 119.079 56.729 107.505 1.00 41.13 37 GLU F C 1
ATOM 10119 O O . GLU F 1 40 ? 119.471 57.866 107.260 1.00 40.51 37 GLU F O 1
ATOM 10125 N N . GLY F 1 41 ? 117.793 56.392 107.498 1.00 41.88 38 GLY F N 1
ATOM 10126 C CA . GLY F 1 41 ? 116.801 57.254 106.852 1.00 42.80 38 GLY F CA 1
ATOM 10127 C C . GLY F 1 41 ? 115.897 58.084 107.734 1.00 43.63 38 GLY F C 1
ATOM 10128 O O . GLY F 1 41 ? 115.451 59.161 107.318 1.00 44.14 38 GLY F O 1
ATOM 10129 N N . ALA F 1 42 ? 115.621 57.580 108.936 1.00 43.98 39 ALA F N 1
ATOM 10130 C CA . ALA F 1 42 ? 114.692 58.214 109.871 1.00 44.31 39 ALA F CA 1
ATOM 10131 C C . ALA F 1 42 ? 115.426 58.775 111.100 1.00 44.56 39 ALA F C 1
ATOM 10132 O O . ALA F 1 42 ? 114.971 58.628 112.229 1.00 44.47 39 ALA F O 1
ATOM 10134 N N . THR F 1 43 ? 116.574 59.401 110.871 1.00 45.30 40 THR F N 1
ATOM 10135 C CA . THR F 1 43 ? 117.364 59.983 111.954 1.00 45.95 40 THR F CA 1
ATOM 10136 C C . THR F 1 43 ? 116.551 61.064 112.684 1.00 46.05 40 THR F C 1
ATOM 10137 O O . THR F 1 43 ? 116.492 61.079 113.917 1.00 45.88 40 THR F O 1
ATOM 10141 N N . TRP F 1 44 ? 115.904 61.931 111.905 1.00 46.49 41 TRP F N 1
ATOM 10142 C CA . TRP F 1 44 ? 115.023 62.974 112.424 1.00 47.08 41 TRP F CA 1
ATOM 10143 C C . TRP F 1 44 ? 113.875 62.387 113.241 1.00 47.09 41 TRP F C 1
ATOM 10144 O O . TRP F 1 44 ? 113.753 62.655 114.434 1.00 47.19 41 TRP F O 1
ATOM 10155 N N . LEU F 1 45 ? 113.054 61.565 112.601 1.00 47.13 42 LEU F N 1
ATOM 10156 C CA . LEU F 1 45 ? 111.979 60.857 113.281 1.00 47.10 42 LEU F CA 1
ATOM 10157 C C . LEU F 1 45 ? 112.425 60.273 114.635 1.00 47.36 42 LEU F C 1
ATOM 10158 O O . LEU F 1 45 ? 111.791 60.539 115.660 1.00 47.76 42 LEU F O 1
ATOM 10163 N N . LEU F 1 46 ? 113.525 59.528 114.647 1.00 47.19 43 LEU F N 1
ATOM 10164 C CA . LEU F 1 46 ? 113.965 58.856 115.862 1.00 47.65 43 LEU F CA 1
ATOM 10165 C C . LEU F 1 46 ? 114.372 59.854 116.958 1.00 47.98 43 LEU F C 1
ATOM 10166 O O . LEU F 1 46 ? 114.246 59.570 118.158 1.00 47.93 43 LEU F O 1
ATOM 10171 N N . GLU F 1 47 ? 114.845 61.017 116.526 1.00 47.98 44 GLU F N 1
ATOM 10172 C CA . GLU F 1 47 ? 115.233 62.109 117.404 1.00 48.62 44 GLU F CA 1
ATOM 10173 C C . GLU F 1 47 ? 113.962 62.731 118.004 1.00 48.34 44 GLU F C 1
ATOM 10174 O O . GLU F 1 47 ? 113.855 62.887 119.221 1.00 48.24 44 GLU F O 1
ATOM 10180 N N . CYS F 1 48 ? 112.994 63.046 117.141 1.00 48.11 45 CYS F N 1
ATOM 10181 C CA . CYS F 1 48 ? 111.683 63.541 117.563 1.00 47.60 45 CYS F CA 1
ATOM 10182 C C . CYS F 1 48 ? 110.981 62.611 118.545 1.00 47.52 45 CYS F C 1
ATOM 10183 O O . CYS F 1 48 ? 110.358 63.068 119.510 1.00 47.62 45 CYS F O 1
ATOM 10186 N N . LEU F 1 49 ? 111.073 61.310 118.299 1.00 47.29 46 LEU F N 1
ATOM 10187 C CA . LEU F 1 49 ? 110.452 60.328 119.182 1.00 47.43 46 LEU F CA 1
ATOM 10188 C C . LEU F 1 49 ? 111.145 60.227 120.537 1.00 47.81 46 LEU F C 1
ATOM 10189 O O . LEU F 1 49 ? 110.486 60.077 121.565 1.00 47.39 46 LEU F O 1
ATOM 10194 N N . ARG F 1 50 ? 112.472 60.312 120.532 1.00 48.46 47 ARG F N 1
ATOM 10195 C CA . ARG F 1 50 ? 113.232 60.312 121.768 1.00 49.47 47 ARG F CA 1
ATOM 10196 C C . ARG F 1 50 ? 113.020 61.600 122.570 1.00 49.48 47 ARG F C 1
ATOM 10197 O O . ARG F 1 50 ? 112.908 61.555 123.795 1.00 49.36 47 ARG F O 1
ATOM 10205 N N . LYS F 1 51 ? 112.934 62.733 121.875 1.00 49.54 48 LYS F N 1
ATOM 10206 C CA . LYS F 1 51 ? 112.615 64.007 122.523 1.00 49.94 48 LYS F CA 1
ATOM 10207 C C . LYS F 1 51 ? 111.166 64.128 123.002 1.00 49.95 48 LYS F C 1
ATOM 10208 O O . LYS F 1 51 ? 110.869 64.923 123.888 1.00 50.29 48 LYS F O 1
ATOM 10214 N N . GLY F 1 52 ? 110.272 63.334 122.419 1.00 50.00 49 GLY F N 1
ATOM 10215 C CA . GLY F 1 52 ? 108.906 63.185 122.929 1.00 49.26 49 GLY F CA 1
ATOM 10216 C C . GLY F 1 52 ? 108.801 62.035 123.919 1.00 49.00 49 GLY F C 1
ATOM 10217 O O . GLY F 1 52 ? 107.712 61.524 124.173 1.00 49.28 49 GLY F O 1
ATOM 10218 N N . GLY F 1 53 ? 109.940 61.614 124.462 1.00 48.71 50 GLY F N 1
ATOM 10219 C CA . GLY F 1 53 ? 109.979 60.708 125.610 1.00 48.74 50 GLY F CA 1
ATOM 10220 C C . GLY F 1 53 ? 109.854 59.223 125.344 1.00 48.75 50 GLY F C 1
ATOM 10221 O O . GLY F 1 53 ? 109.505 58.453 126.252 1.00 48.76 50 GLY F O 1
ATOM 10222 N N . VAL F 1 54 ? 110.143 58.810 124.111 1.00 48.72 51 VAL F N 1
ATOM 10223 C CA . VAL F 1 54 ? 110.011 57.407 123.727 1.00 48.57 51 VAL F CA 1
ATOM 10224 C C . VAL F 1 54 ? 111.375 56.746 123.780 1.00 48.33 51 VAL F C 1
ATOM 10225 O O . VAL F 1 54 ? 112.354 57.280 123.258 1.00 47.80 51 VAL F O 1
ATOM 10229 N N . ASP F 1 55 ? 111.431 55.585 124.420 1.00 48.28 52 ASP F N 1
ATOM 10230 C CA . ASP F 1 55 ? 112.667 54.827 124.498 1.00 48.68 52 ASP F CA 1
ATOM 10231 C C . ASP F 1 55 ? 112.758 53.861 123.311 1.00 48.36 52 ASP F C 1
ATOM 10232 O O . ASP F 1 55 ? 112.038 52.856 123.236 1.00 48.28 52 ASP F O 1
ATOM 10237 N N . ILE F 1 56 ? 113.659 54.176 122.391 1.00 47.95 53 ILE F N 1
ATOM 10238 C CA . ILE F 1 56 ? 113.740 53.445 121.137 1.00 47.66 53 ILE F CA 1
ATOM 10239 C C . ILE F 1 56 ? 114.942 52.517 121.019 1.00 47.34 53 ILE F C 1
ATOM 10240 O O . ILE F 1 56 ? 116.090 52.943 121.176 1.00 47.59 53 ILE F O 1
ATOM 10245 N N . ASP F 1 57 ? 114.655 51.243 120.750 1.00 46.87 54 ASP F N 1
ATOM 10246 C CA . ASP F 1 57 ? 115.662 50.289 120.262 1.00 45.90 54 ASP F CA 1
ATOM 10247 C C . ASP F 1 57 ? 115.660 50.241 118.726 1.00 44.72 54 ASP F C 1
ATOM 10248 O O . ASP F 1 57 ? 114.699 49.781 118.102 1.00 44.11 54 ASP F O 1
ATOM 10253 N N . TYR F 1 58 ? 116.748 50.724 118.139 1.00 42.96 55 TYR F N 1
ATOM 10254 C CA . TYR F 1 58 ? 116.917 50.765 116.706 1.00 41.47 55 TYR F CA 1
ATOM 10255 C C . TYR F 1 58 ? 117.608 49.504 116.135 1.00 40.68 55 TYR F C 1
ATOM 10256 O O . TYR F 1 58 ? 118.750 49.176 116.473 1.00 40.72 55 TYR F O 1
ATOM 10273 N N . PRO F 1 60 ? 118.610 48.231 112.508 1.00 37.86 57 PRO F N 1
ATOM 10274 C CA . PRO F 1 60 ? 118.712 48.458 111.054 1.00 37.47 57 PRO F CA 1
ATOM 10275 C C . PRO F 1 60 ? 118.498 47.133 110.300 1.00 37.13 57 PRO F C 1
ATOM 10276 O O . PRO F 1 60 ? 118.520 46.076 110.921 1.00 37.13 57 PRO F O 1
ATOM 10280 N N . ALA F 1 61 ? 118.288 47.187 108.988 1.00 36.98 58 ALA F N 1
ATOM 10281 C CA . ALA F 1 61 ? 117.884 45.998 108.209 1.00 36.89 58 ALA F CA 1
ATOM 10282 C C . ALA F 1 61 ? 118.909 44.866 108.266 1.00 37.42 58 ALA F C 1
ATOM 10283 O O . ALA F 1 61 ? 118.543 43.693 108.380 1.00 37.53 58 ALA F O 1
ATOM 10285 N N . HIS F 1 62 ? 120.195 45.213 108.204 1.00 38.04 59 HIS F N 1
ATOM 10286 C CA . HIS F 1 62 ? 121.235 44.189 108.286 1.00 38.56 59 HIS F CA 1
ATOM 10287 C C . HIS F 1 62 ? 121.245 43.474 109.626 1.00 38.64 59 HIS F C 1
ATOM 10288 O O . HIS F 1 62 ? 121.619 42.300 109.684 1.00 39.12 59 HIS F O 1
ATOM 10295 N N . THR F 1 63 ? 120.816 44.162 110.691 1.00 38.38 60 THR F N 1
ATOM 10296 C CA . THR F 1 63 ? 120.711 43.539 112.021 1.00 38.20 60 THR F CA 1
ATOM 10297 C C . THR F 1 63 ? 119.621 42.452 112.083 1.00 37.98 60 THR F C 1
ATOM 10298 O O . THR F 1 63 ? 119.831 41.408 112.714 1.00 37.38 60 THR F O 1
ATOM 10302 N N . VAL F 1 64 ? 118.479 42.692 111.413 1.00 37.59 61 VAL F N 1
ATOM 10303 C CA . VAL F 1 64 ? 117.440 41.670 111.227 1.00 36.87 61 VAL F CA 1
ATOM 10304 C C . VAL F 1 64 ? 118.010 40.375 110.602 1.00 37.47 61 VAL F C 1
ATOM 10305 O O . VAL F 1 64 ? 117.728 39.269 111.057 1.00 37.17 61 VAL F O 1
ATOM 10309 N N . GLN F 1 65 ? 118.834 40.535 109.580 1.00 38.53 62 GLN F N 1
ATOM 10310 C CA . GLN F 1 65 ? 119.471 39.414 108.902 1.00 40.39 62 GLN F CA 1
ATOM 10311 C C . GLN F 1 65 ? 120.387 38.549 109.778 1.00 41.52 62 GLN F C 1
ATOM 10312 O O . GLN F 1 65 ? 120.484 37.343 109.551 1.00 41.16 62 GLN F O 1
ATOM 10318 N N . ILE F 1 66 ? 121.072 39.175 110.745 1.00 43.04 63 ILE F N 1
ATOM 10319 C CA . ILE F 1 66 ? 122.080 38.509 111.596 1.00 44.55 63 ILE F CA 1
ATOM 10320 C C . ILE F 1 66 ? 121.522 38.108 112.958 1.00 45.08 63 ILE F C 1
ATOM 10321 O O . ILE F 1 66 ? 121.913 37.081 113.517 1.00 45.75 63 ILE F O 1
ATOM 10326 N N . ALA F 1 67 ? 120.622 38.918 113.511 1.00 45.45 64 ALA F N 1
ATOM 10327 C CA . ALA F 1 67 ? 120.319 38.782 114.927 1.00 45.65 64 ALA F CA 1
ATOM 10328 C C . ALA F 1 67 ? 118.876 39.062 115.331 1.00 45.78 64 ALA F C 1
ATOM 10329 O O . ALA F 1 67 ? 118.625 39.428 116.478 1.00 45.90 64 ALA F O 1
ATOM 10331 N N . PHE F 1 68 ? 117.923 38.873 114.418 1.00 45.54 65 PHE F N 1
ATOM 10332 C CA . PHE F 1 68 ? 116.528 39.016 114.802 1.00 45.09 65 PHE F CA 1
ATOM 10333 C C . PHE F 1 68 ? 116.183 38.045 115.942 1.00 46.04 65 PHE F C 1
ATOM 10334 O O . PHE F 1 68 ? 116.488 36.856 115.859 1.00 45.88 65 PHE F O 1
ATOM 10342 N N . PRO F 1 69 ? 115.544 38.557 117.008 1.00 47.27 66 PRO F N 1
ATOM 10343 C CA . PRO F 1 69 ? 115.175 37.747 118.179 1.00 48.31 66 PRO F CA 1
ATOM 10344 C C . PRO F 1 69 ? 114.354 36.502 117.825 1.00 49.49 66 PRO F C 1
ATOM 10345 O O . PRO F 1 69 ? 113.279 36.607 117.211 1.00 49.75 66 PRO F O 1
ATOM 10349 N N . GLU F 1 70 ? 114.854 35.340 118.233 1.00 50.19 67 GLU F N 1
ATOM 10350 C CA . GLU F 1 70 ? 114.195 34.083 117.964 1.00 51.28 67 GLU F CA 1
ATOM 10351 C C . GLU F 1 70 ? 112.997 33.804 118.873 1.00 52.30 67 GLU F C 1
ATOM 10352 O O . GLU F 1 70 ? 112.120 33.025 118.497 1.00 52.47 67 GLU F O 1
ATOM 10358 N N . SER F 1 71 ? 112.957 34.401 120.065 1.00 53.30 68 SER F N 1
ATOM 10359 C CA . SER F 1 71 ? 111.849 34.131 121.001 1.00 54.52 68 SER F CA 1
ATOM 10360 C C . SER F 1 71 ? 110.887 35.306 121.147 1.00 55.11 68 SER F C 1
ATOM 10361 O O . SER F 1 71 ? 111.302 36.468 121.153 1.00 54.97 68 SER F O 1
ATOM 10364 N N . ILE F 1 72 ? 109.599 34.999 121.273 1.00 56.07 69 ILE F N 1
ATOM 10365 C CA . ILE F 1 72 ? 108.603 36.047 121.454 1.00 57.08 69 ILE F CA 1
ATOM 10366 C C . ILE F 1 72 ? 108.802 36.798 122.780 1.00 57.62 69 ILE F C 1
ATOM 10367 O O . ILE F 1 72 ? 108.382 37.953 122.903 1.00 57.86 69 ILE F O 1
ATOM 10372 N N . ASP F 1 73 ? 109.471 36.152 123.742 1.00 57.97 70 ASP F N 1
ATOM 10373 C CA . ASP F 1 73 ? 109.800 36.768 125.041 1.00 58.37 70 ASP F CA 1
ATOM 10374 C C . ASP F 1 73 ? 110.725 37.973 124.922 1.00 58.20 70 ASP F C 1
ATOM 10375 O O . ASP F 1 73 ? 110.539 38.975 125.623 1.00 58.24 70 ASP F O 1
ATOM 10380 N N . GLU F 1 74 ? 111.714 37.877 124.035 1.00 57.85 71 GLU F N 1
ATOM 10381 C CA . GLU F 1 74 ? 112.545 39.025 123.696 1.00 57.70 71 GLU F CA 1
ATOM 10382 C C . GLU F 1 74 ? 111.686 40.174 123.152 1.00 56.59 71 GLU F C 1
ATOM 10383 O O . GLU F 1 74 ? 111.909 41.334 123.501 1.00 56.78 71 GLU F O 1
ATOM 10389 N N . LEU F 1 75 ? 110.698 39.849 122.317 1.00 55.38 72 LEU F N 1
ATOM 10390 C CA . LEU F 1 75 ? 109.862 40.871 121.670 1.00 53.97 72 LEU F CA 1
ATOM 10391 C C . LEU F 1 75 ? 108.812 41.466 122.606 1.00 53.33 72 LEU F C 1
ATOM 10392 O O . LEU F 1 75 ? 108.453 42.650 122.477 1.00 52.86 72 LEU F O 1
ATOM 10397 N N . ASN F 1 76 ? 108.337 40.645 123.546 1.00 52.41 73 ASN F N 1
ATOM 10398 C CA . ASN F 1 76 ? 107.239 41.012 124.442 1.00 51.89 73 ASN F CA 1
ATOM 10399 C C . ASN F 1 76 ? 107.526 42.185 125.382 1.00 51.15 73 ASN F C 1
ATOM 10400 O O . ASN F 1 76 ? 106.599 42.745 125.973 1.00 51.01 73 ASN F O 1
ATOM 10405 N N A ARG F 1 77 ? 108.801 42.555 125.487 0.50 50.74 74 ARG F N 1
ATOM 10406 N N B ARG F 1 77 ? 108.794 42.553 125.528 0.50 50.64 74 ARG F N 1
ATOM 10407 C CA A ARG F 1 77 ? 109.238 43.704 126.284 0.50 50.52 74 ARG F CA 1
ATOM 10408 C CA B ARG F 1 77 ? 109.132 43.732 126.319 0.50 50.30 74 ARG F CA 1
ATOM 10409 C C A ARG F 1 77 ? 109.081 45.052 125.558 0.50 49.92 74 ARG F C 1
ATOM 10410 C C B ARG F 1 77 ? 108.690 45.022 125.631 0.50 49.82 74 ARG F C 1
ATOM 10411 O O A ARG F 1 77 ? 109.346 46.111 126.133 0.50 50.03 74 ARG F O 1
ATOM 10412 O O B ARG F 1 77 ? 108.362 46.006 126.303 0.50 49.83 74 ARG F O 1
ATOM 10427 N N . TYR F 1 78 ? 108.651 45.005 124.298 1.00 49.33 75 TYR F N 1
ATOM 10428 C CA . TYR F 1 78 ? 108.330 46.212 123.536 1.00 48.00 75 TYR F CA 1
ATOM 10429 C C . TYR F 1 78 ? 106.846 46.506 123.582 1.00 46.94 75 TYR F C 1
ATOM 10430 O O . TYR F 1 78 ? 106.019 45.594 123.623 1.00 46.74 75 TYR F O 1
ATOM 10439 N N . ASP F 1 79 ? 106.527 47.793 123.589 1.00 45.83 76 ASP F N 1
ATOM 10440 C CA . ASP F 1 79 ? 105.148 48.257 123.646 1.00 44.90 76 ASP F CA 1
ATOM 10441 C C . ASP F 1 79 ? 104.574 48.389 122.252 1.00 43.73 76 ASP F C 1
ATOM 10442 O O . ASP F 1 79 ? 103.387 48.148 122.039 1.00 43.90 76 ASP F O 1
ATOM 10447 N N . VAL F 1 80 ? 105.440 48.782 121.320 1.00 42.38 77 VAL F N 1
ATOM 10448 C CA . VAL F 1 80 ? 105.138 48.909 119.905 1.00 40.83 77 VAL F CA 1
ATOM 10449 C C . VAL F 1 80 ? 106.377 48.449 119.140 1.00 40.17 77 VAL F C 1
ATOM 10450 O O . VAL F 1 80 ? 107.509 48.707 119.562 1.00 40.10 77 VAL F O 1
ATOM 10454 N N . ILE F 1 81 ? 106.164 47.734 118.036 1.00 39.07 78 ILE F N 1
ATOM 10455 C CA . ILE F 1 81 ? 107.219 47.519 117.049 1.00 37.34 78 ILE F CA 1
ATOM 10456 C C . ILE F 1 81 ? 106.897 48.338 115.804 1.00 36.18 78 ILE F C 1
ATOM 10457 O O . ILE F 1 81 ? 105.771 48.315 115.328 1.00 36.09 78 ILE F O 1
ATOM 10462 N N . VAL F 1 82 ? 107.882 49.073 115.295 1.00 35.03 79 VAL F N 1
ATOM 10463 C CA . VAL F 1 82 ? 107.713 49.841 114.059 1.00 33.72 79 VAL F CA 1
ATOM 10464 C C . VAL F 1 82 ? 108.537 49.247 112.917 1.00 33.18 79 VAL F C 1
ATOM 10465 O O . VAL F 1 82 ? 109.701 48.895 113.104 1.00 32.43 79 VAL F O 1
ATOM 10469 N N . ILE F 1 83 ? 107.916 49.157 111.737 1.00 32.61 80 ILE F N 1
ATOM 10470 C CA . ILE F 1 83 ? 108.567 48.644 110.523 1.00 31.74 80 ILE F CA 1
ATOM 10471 C C . ILE F 1 83 ? 108.464 49.662 109.386 1.00 31.34 80 ILE F C 1
ATOM 10472 O O . ILE F 1 83 ? 107.373 50.046 108.989 1.00 31.29 80 ILE F O 1
ATOM 10477 N N . SER F 1 84 ? 109.603 50.067 108.840 1.00 31.39 81 SER F N 1
ATOM 10478 C CA . SER F 1 84 ? 109.626 51.058 107.784 1.00 31.83 81 SER F CA 1
ATOM 10479 C C . SER F 1 84 ? 110.781 50.775 106.816 1.00 32.45 81 SER F C 1
ATOM 10480 O O . SER F 1 84 ? 111.934 50.588 107.246 1.00 32.76 81 SER F O 1
ATOM 10483 N N . ASP F 1 85 ? 110.452 50.725 105.517 1.00 32.25 82 ASP F N 1
ATOM 10484 C CA . ASP F 1 85 ? 111.428 50.538 104.432 1.00 31.79 82 ASP F CA 1
ATOM 10485 C C . ASP F 1 85 ? 112.325 49.316 104.589 1.00 30.86 82 ASP F C 1
ATOM 10486 O O . ASP F 1 85 ? 113.521 49.361 104.357 1.00 30.59 82 ASP F O 1
ATOM 10491 N N . ILE F 1 86 ? 111.715 48.223 105.007 1.00 30.24 83 ILE F N 1
ATOM 10492 C CA . ILE F 1 86 ? 112.380 46.935 105.105 1.00 29.53 83 ILE F CA 1
ATOM 10493 C C . ILE F 1 86 ? 111.379 45.862 104.614 1.00 29.18 83 ILE F C 1
ATOM 10494 O O . ILE F 1 86 ? 110.266 45.746 105.148 1.00 29.26 83 ILE F O 1
ATOM 10499 N N . GLY F 1 87 ? 111.759 45.123 103.568 1.00 27.99 84 GLY F N 1
ATOM 10500 C CA . GLY F 1 87 ? 110.839 44.213 102.912 1.00 27.33 84 GLY F CA 1
ATOM 10501 C C . GLY F 1 87 ? 110.701 42.888 103.619 1.00 26.69 84 GLY F C 1
ATOM 10502 O O . GLY F 1 87 ? 111.607 42.445 104.317 1.00 26.87 84 GLY F O 1
ATOM 10503 N N . SER F 1 88 ? 109.564 42.250 103.424 1.00 26.90 85 SER F N 1
ATOM 10504 C CA . SER F 1 88 ? 109.315 40.916 103.968 1.00 27.50 85 SER F CA 1
ATOM 10505 C C . SER F 1 88 ? 110.474 39.892 103.804 1.00 27.54 85 SER F C 1
ATOM 10506 O O . SER F 1 88 ? 110.675 39.078 104.691 1.00 27.38 85 SER F O 1
ATOM 10509 N N . ASN F 1 89 ? 111.217 39.947 102.694 1.00 27.61 86 ASN F N 1
ATOM 10510 C CA . ASN F 1 89 ? 112.334 39.019 102.440 1.00 28.06 86 ASN F CA 1
ATOM 10511 C C . ASN F 1 89 ? 113.449 39.092 103.475 1.00 28.06 86 ASN F C 1
ATOM 10512 O O . ASN F 1 89 ? 114.097 38.085 103.784 1.00 28.00 86 ASN F O 1
ATOM 10517 N N . THR F 1 90 ? 113.686 40.298 103.993 1.00 28.02 87 THR F N 1
ATOM 10518 C CA . THR F 1 90 ? 114.687 40.501 105.035 1.00 27.13 87 THR F CA 1
ATOM 10519 C C . THR F 1 90 ? 114.316 39.715 106.300 1.00 26.46 87 THR F C 1
ATOM 10520 O O . THR F 1 90 ? 115.175 39.091 106.871 1.00 27.33 87 THR F O 1
ATOM 10524 N N A PHE F 1 91 ? 113.048 39.713 106.709 0.50 24.97 88 PHE F N 1
ATOM 10525 C CA A PHE F 1 91 ? 112.614 38.902 107.845 0.50 24.02 88 PHE F CA 1
ATOM 10526 C C A PHE F 1 91 ? 112.632 37.392 107.569 0.50 25.02 88 PHE F C 1
ATOM 10527 O O A PHE F 1 91 ? 112.999 36.597 108.429 0.50 24.02 88 PHE F O 1
ATOM 10535 N N . LEU F 1 92 ? 112.214 37.005 106.366 1.00 27.01 89 LEU F N 1
ATOM 10536 C CA . LEU F 1 92 ? 111.976 35.594 106.049 1.00 28.84 89 LEU F CA 1
ATOM 10537 C C . LEU F 1 92 ? 113.235 34.889 105.620 1.00 30.19 89 LEU F C 1
ATOM 10538 O O . LEU F 1 92 ? 113.379 33.679 105.875 1.00 31.72 89 LEU F O 1
ATOM 10543 N N . LEU F 1 93 ? 114.133 35.636 104.974 1.00 30.82 90 LEU F N 1
ATOM 10544 C CA . LEU F 1 93 ? 115.379 35.073 104.450 1.00 32.13 90 LEU F CA 1
ATOM 10545 C C . LEU F 1 93 ? 116.638 35.598 105.183 1.00 32.80 90 LEU F C 1
ATOM 10546 O O . LEU F 1 93 ? 117.579 36.111 104.563 1.00 32.18 90 LEU F O 1
ATOM 10551 N N . GLN F 1 94 ? 116.640 35.445 106.510 1.00 34.05 91 GLN F N 1
ATOM 10552 C CA . GLN F 1 94 ? 117.819 35.764 107.341 1.00 35.05 91 GLN F CA 1
ATOM 10553 C C . GLN F 1 94 ? 119.021 34.940 106.880 1.00 35.43 91 GLN F C 1
ATOM 10554 O O . GLN F 1 94 ? 118.848 33.922 106.202 1.00 34.66 91 GLN F O 1
ATOM 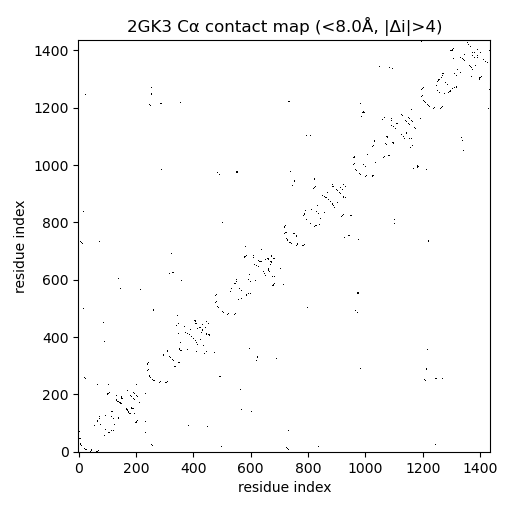10560 N N . ASN F 1 95 ? 120.230 35.397 107.229 1.00 36.23 92 ASN F N 1
ATOM 10561 C CA . ASN F 1 95 ? 121.472 34.822 106.694 1.00 37.34 92 ASN F CA 1
ATOM 10562 C C . ASN F 1 95 ? 121.641 33.345 107.007 1.00 37.54 92 ASN F C 1
ATOM 10563 O O . ASN F 1 95 ? 122.113 32.583 106.170 1.00 37.85 92 ASN F O 1
ATOM 10568 N N . GLU F 1 96 ? 121.224 32.938 108.195 1.00 37.93 93 GLU F N 1
ATOM 10569 C CA . GLU F 1 96 ? 121.294 31.528 108.562 1.00 38.97 93 GLU F CA 1
ATOM 10570 C C . GLU F 1 96 ? 120.339 30.668 107.748 1.00 38.39 93 GLU F C 1
ATOM 10571 O O . GLU F 1 96 ? 120.602 29.485 107.519 1.00 39.14 93 GLU F O 1
ATOM 10577 N N . THR F 1 97 ? 119.240 31.277 107.316 1.00 37.36 94 THR F N 1
ATOM 10578 C CA . THR F 1 97 ? 118.279 30.632 106.442 1.00 36.25 94 THR F CA 1
ATOM 10579 C C . THR F 1 97 ? 118.827 30.523 105.014 1.00 35.51 94 THR F C 1
ATOM 10580 O O . THR F 1 97 ? 118.852 29.429 104.427 1.00 35.06 94 THR F O 1
ATOM 10584 N N . PHE F 1 98 ? 119.271 31.648 104.467 1.00 34.71 95 PHE F N 1
ATOM 10585 C CA . PHE F 1 98 ? 119.569 31.713 103.049 1.00 35.02 95 PHE F CA 1
ATOM 10586 C C . PHE F 1 98 ? 120.953 31.170 102.649 1.00 35.31 95 PHE F C 1
ATOM 10587 O O . PHE F 1 98 ? 121.149 30.696 101.518 1.00 35.49 95 PHE F O 1
ATOM 10595 N N . TYR F 1 99 ? 121.911 31.257 103.560 1.00 35.03 96 TYR F N 1
ATOM 10596 C CA . TYR F 1 99 ? 123.284 30.896 103.241 1.00 35.52 96 TYR F CA 1
ATOM 10597 C C . TYR F 1 99 ? 123.792 29.694 104.024 1.00 35.89 96 TYR F C 1
ATOM 10598 O O . TYR F 1 99 ? 124.525 28.896 103.481 1.00 35.50 96 TYR F O 1
ATOM 10607 N N . GLN F 1 100 ? 123.399 29.587 105.292 1.00 37.04 97 GLN F N 1
ATOM 10608 C CA . GLN F 1 100 ? 123.971 28.594 106.208 1.00 38.57 97 GLN F CA 1
ATOM 10609 C C . GLN F 1 100 ? 123.121 27.345 106.329 1.00 38.78 97 GLN F C 1
ATOM 10610 O O . GLN F 1 100 ? 123.470 26.419 107.061 1.00 39.48 97 GLN F O 1
ATOM 10616 N N . LEU F 1 101 ? 122.004 27.344 105.601 1.00 38.97 98 LEU F N 1
ATOM 10617 C CA . LEU F 1 101 ? 121.081 26.211 105.482 1.00 38.76 98 LEU F CA 1
ATOM 10618 C C . LEU F 1 101 ? 120.546 25.744 106.836 1.00 38.89 98 LEU F C 1
ATOM 10619 O O . LEU F 1 101 ? 120.360 24.544 107.084 1.00 38.80 98 LEU F O 1
ATOM 10624 N N . LYS F 1 102 ? 120.284 26.725 107.695 1.00 38.84 99 LYS F N 1
ATOM 10625 C CA . LYS F 1 102 ? 119.662 26.480 108.981 1.00 39.16 99 LYS F CA 1
ATOM 10626 C C . LYS F 1 102 ? 118.127 26.566 108.885 1.00 38.89 99 LYS F C 1
ATOM 10627 O O . LYS F 1 102 ? 117.574 27.166 107.950 1.00 38.54 99 LYS F O 1
ATOM 10633 N N . ILE F 1 103 ? 117.455 25.925 109.840 1.00 38.71 100 ILE F N 1
ATOM 10634 C CA . ILE F 1 103 ? 116.021 26.089 110.050 1.00 38.71 100 ILE F CA 1
ATOM 10635 C C . ILE F 1 103 ? 115.880 27.087 111.198 1.00 38.58 100 ILE F C 1
ATOM 10636 O O . ILE F 1 103 ? 116.537 26.969 112.225 1.00 38.04 100 ILE F O 1
ATOM 10641 N N . LYS F 1 104 ? 115.041 28.094 111.003 1.00 38.88 101 LYS F N 1
ATOM 10642 C CA . LYS F 1 104 ? 115.075 29.262 111.868 1.00 39.10 101 LYS F CA 1
ATOM 10643 C C . LYS F 1 104 ? 113.649 29.565 112.231 1.00 38.28 101 LYS F C 1
ATOM 10644 O O . LYS F 1 104 ? 112.767 29.305 111.425 1.00 38.41 101 LYS F O 1
ATOM 10650 N N . PRO F 1 105 ? 113.400 30.113 113.443 1.00 37.90 102 PRO F N 1
ATOM 10651 C CA . PRO F 1 105 ? 112.013 30.508 113.680 1.00 36.79 102 PRO F CA 1
ATOM 10652 C C . PRO F 1 105 ? 111.596 31.597 112.668 1.00 36.13 102 PRO F C 1
ATOM 10653 O O . PRO F 1 105 ? 112.432 32.389 112.218 1.00 36.02 102 PRO F O 1
ATOM 10657 N N . ASN F 1 106 ? 110.316 31.632 112.325 1.00 35.08 103 ASN F N 1
ATOM 10658 C CA . ASN F 1 106 ? 109.814 32.623 111.398 1.00 34.51 103 ASN F CA 1
ATOM 10659 C C . ASN F 1 106 ? 109.606 34.003 112.037 1.00 33.80 103 ASN F C 1
ATOM 10660 O O . ASN F 1 106 ? 108.733 34.158 112.890 1.00 33.63 103 ASN F O 1
ATOM 10665 N N . ALA F 1 107 ? 110.397 34.988 111.599 1.00 33.37 104 ALA F N 1
ATOM 10666 C CA . ALA F 1 107 ? 110.340 36.378 112.111 1.00 33.88 104 ALA F CA 1
ATOM 10667 C C . ALA F 1 107 ? 108.958 37.036 111.985 1.00 34.01 104 ALA F C 1
ATOM 10668 O O . ALA F 1 107 ? 108.492 37.716 112.914 1.00 33.57 104 ALA F O 1
ATOM 10670 N N . LEU F 1 108 ? 108.309 36.827 110.839 1.00 33.99 105 LEU F N 1
ATOM 10671 C CA . LEU F 1 108 ? 106.973 37.358 110.635 1.00 34.24 105 LEU F CA 1
ATOM 10672 C C . LEU F 1 108 ? 105.918 36.687 111.522 1.00 34.66 105 LEU F C 1
ATOM 10673 O O . LEU F 1 108 ? 105.023 37.371 112.034 1.00 34.40 105 LEU F O 1
ATOM 10678 N N . GLU F 1 109 ? 106.044 35.375 111.730 1.00 34.96 106 GLU F N 1
ATOM 10679 C CA . GLU F 1 109 ? 105.189 34.657 112.680 1.00 36.08 106 GLU F CA 1
ATOM 10680 C C . GLU F 1 109 ? 105.406 35.148 114.107 1.00 36.46 106 GLU F C 1
ATOM 10681 O O . GLU F 1 109 ? 104.449 35.254 114.883 1.00 36.94 106 GLU F O 1
ATOM 10687 N N . SER F 1 110 ? 106.662 35.428 114.446 1.00 36.57 107 SER F N 1
ATOM 10688 C CA . SER F 1 110 ? 107.023 35.937 115.773 1.00 36.58 107 SER F CA 1
ATOM 10689 C C . SER F 1 110 ? 106.342 37.273 116.050 1.00 36.62 107 SER F C 1
ATOM 10690 O O . SER F 1 110 ? 105.717 37.444 117.099 1.00 36.84 107 SER F O 1
ATOM 10693 N N . ILE F 1 111 ? 106.472 38.205 115.108 1.00 36.60 108 ILE F N 1
ATOM 10694 C CA . ILE F 1 111 ? 105.785 39.506 115.150 1.00 36.65 108 ILE F CA 1
ATOM 10695 C C . ILE F 1 111 ? 104.268 39.308 115.211 1.00 37.08 108 ILE F C 1
ATOM 10696 O O . ILE F 1 111 ? 103.579 39.929 116.025 1.00 36.73 108 ILE F O 1
ATOM 10701 N N . LYS F 1 112 ? 103.759 38.423 114.356 1.00 37.55 109 LYS F N 1
ATOM 10702 C CA . LYS F 1 112 ? 102.343 38.097 114.352 1.00 38.77 109 LYS F CA 1
ATOM 10703 C C . LYS F 1 112 ? 101.885 37.644 115.749 1.00 39.57 109 LYS F C 1
ATOM 10704 O O . LYS F 1 112 ? 100.873 38.131 116.268 1.00 39.65 109 LYS F O 1
ATOM 10710 N N . GLU F 1 113 ? 102.647 36.731 116.354 1.00 40.01 110 GLU F N 1
ATOM 10711 C CA . GLU F 1 113 ? 102.388 36.259 117.719 1.00 41.33 110 GLU F CA 1
ATOM 10712 C C . GLU F 1 113 ? 102.479 37.370 118.770 1.00 41.03 110 GLU F C 1
ATOM 10713 O O . GLU F 1 113 ? 101.659 37.442 119.680 1.00 41.42 110 GLU F O 1
ATOM 10719 N N . TYR F 1 114 ? 103.484 38.225 118.631 1.00 40.73 111 TYR F N 1
ATOM 10720 C CA . TYR F 1 114 ? 103.665 39.391 119.480 1.00 40.70 111 TYR F CA 1
ATOM 10721 C C . TYR F 1 114 ? 102.441 40.332 119.500 1.00 40.85 111 TYR F C 1
ATOM 10722 O O . TYR F 1 114 ? 101.995 40.759 120.570 1.00 41.53 111 TYR F O 1
ATOM 10731 N N . VAL F 1 115 ? 101.904 40.661 118.328 1.00 40.91 112 VAL F N 1
ATOM 10732 C CA . VAL F 1 115 ? 100.697 41.497 118.244 1.00 40.69 112 VAL F CA 1
ATOM 10733 C C . VAL F 1 115 ? 99.501 40.769 118.872 1.00 40.87 112 VAL F C 1
ATOM 10734 O O . VAL F 1 115 ? 98.815 41.308 119.726 1.00 41.09 112 VAL F O 1
ATOM 10738 N N . LYS F 1 116 ? 99.278 39.536 118.443 1.00 41.61 113 LYS F N 1
ATOM 10739 C CA . LYS F 1 116 ? 98.300 38.621 119.050 1.00 42.57 113 LYS F CA 1
ATOM 10740 C C . LYS F 1 116 ? 98.190 38.758 120.584 1.00 42.64 113 LYS F C 1
ATOM 10741 O O . LYS F 1 116 ? 97.085 38.729 121.132 1.00 42.32 113 LYS F O 1
ATOM 10747 N N . ASN F 1 117 ? 99.339 38.932 121.247 1.00 42.64 114 ASN F N 1
ATOM 10748 C CA . ASN F 1 117 ? 99.430 38.976 122.705 1.00 42.74 114 ASN F CA 1
ATOM 10749 C C . ASN F 1 117 ? 99.575 40.371 123.329 1.00 42.60 114 ASN F C 1
ATOM 10750 O O . ASN F 1 117 ? 100.134 40.515 124.424 1.00 42.69 114 ASN F O 1
ATOM 10755 N N . GLY F 1 118 ? 99.066 41.391 122.641 1.00 41.92 115 GLY F N 1
ATOM 10756 C CA . GLY F 1 118 ? 99.022 42.745 123.197 1.00 41.10 115 GLY F CA 1
ATOM 10757 C C . GLY F 1 118 ? 99.986 43.751 122.602 1.00 40.45 115 GLY F C 1
ATOM 10758 O O . GLY F 1 118 ? 99.854 44.961 122.830 1.00 40.80 115 GLY F O 1
ATOM 10759 N N . GLY F 1 119 ? 100.960 43.260 121.842 1.00 39.81 116 GLY F N 1
ATOM 10760 C CA . GLY F 1 119 ? 101.913 44.129 121.165 1.00 38.63 116 GLY F CA 1
ATOM 10761 C C . GLY F 1 119 ? 101.291 45.013 120.098 1.00 37.86 116 GLY F C 1
ATOM 10762 O O . GLY F 1 119 ? 100.358 44.610 119.416 1.00 37.79 116 GLY F O 1
ATOM 10763 N N . GLY F 1 120 ? 101.804 46.231 119.972 1.00 37.57 117 GLY F N 1
ATOM 10764 C CA . GLY F 1 120 ? 101.343 47.162 118.956 1.00 36.97 117 GLY F CA 1
ATOM 10765 C C . GLY F 1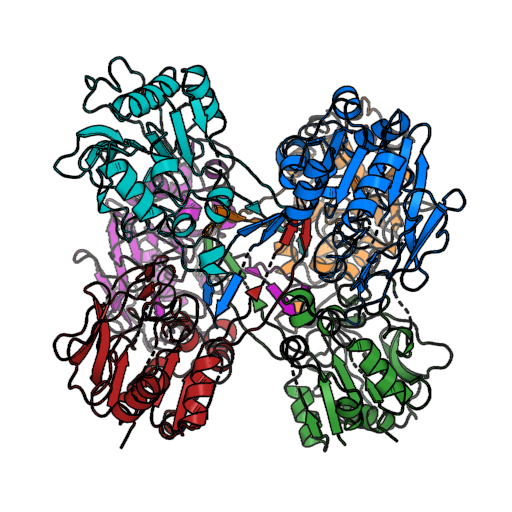 120 ? 102.280 47.112 117.768 1.00 36.78 117 GLY F C 1
ATOM 10766 O O . GLY F 1 120 ? 103.495 46.910 117.938 1.00 36.90 117 GLY F O 1
ATOM 10767 N N . LEU F 1 121 ? 101.721 47.286 116.569 1.00 36.09 118 LEU F N 1
ATOM 10768 C CA . LEU F 1 121 ? 102.506 47.270 115.324 1.00 35.36 118 LEU F CA 1
ATOM 10769 C C . LEU F 1 121 ? 102.180 48.444 114.401 1.00 34.73 118 LEU F C 1
ATOM 10770 O O . LEU F 1 121 ? 101.029 48.642 113.999 1.00 34.57 118 LEU F O 1
ATOM 10775 N N . LEU F 1 122 ? 103.204 49.222 114.069 1.00 34.36 119 LEU F N 1
ATOM 10776 C CA . LEU F 1 122 ? 103.097 50.245 113.035 1.00 33.56 119 LEU F CA 1
ATOM 10777 C C . LEU F 1 122 ? 103.898 49.869 111.777 1.00 33.73 119 LEU F C 1
ATOM 10778 O O . LEU F 1 122 ? 105.053 49.430 111.882 1.00 33.07 119 LEU F O 1
ATOM 10791 N N . ILE F 1 124 ? 105.195 51.853 108.294 1.00 32.11 121 ILE F N 1
ATOM 10792 C CA . ILE F 1 124 ? 105.333 53.148 107.639 1.00 30.83 121 ILE F CA 1
ATOM 10793 C C . ILE F 1 124 ? 105.648 52.876 106.192 1.00 30.59 121 ILE F C 1
ATOM 10794 O O . ILE F 1 124 ? 106.442 51.994 105.891 1.00 30.31 121 ILE F O 1
ATOM 10799 N N . GLY F 1 125 ? 105.029 53.645 105.302 1.00 30.39 122 GLY F N 1
ATOM 10800 C CA . GLY F 1 125 ? 105.161 53.436 103.868 1.00 29.68 122 GLY F CA 1
ATOM 10801 C C . GLY F 1 125 ? 106.474 53.880 103.250 1.00 29.33 122 GLY F C 1
ATOM 10802 O O . GLY F 1 125 ? 107.265 54.627 103.841 1.00 29.95 122 GLY F O 1
ATOM 10803 N N . GLY F 1 126 ? 106.690 53.425 102.031 1.00 28.22 123 GLY F N 1
ATOM 10804 C CA . GLY F 1 126 ? 107.947 53.629 101.329 1.00 28.10 123 GLY F CA 1
ATOM 10805 C C . GLY F 1 126 ? 108.122 52.593 100.241 1.00 27.30 123 GLY F C 1
ATOM 10806 O O . GLY F 1 126 ? 107.264 51.728 100.040 1.00 27.25 123 GLY F O 1
ATOM 10807 N N . TYR F 1 127 ? 109.241 52.680 99.540 1.00 27.82 124 TYR F N 1
ATOM 10808 C CA . TYR F 1 127 ? 109.568 51.726 98.464 1.00 27.88 124 TYR F CA 1
ATOM 10809 C C . TYR F 1 127 ? 109.712 50.287 98.957 1.00 27.34 124 TYR F C 1
ATOM 10810 O O . TYR F 1 127 ? 109.455 49.343 98.203 1.00 27.74 124 TYR F O 1
ATOM 10819 N N . LEU F 1 128 ? 110.138 50.125 100.205 1.00 27.30 125 LEU F N 1
ATOM 10820 C CA . LEU F 1 128 ? 110.276 48.788 100.779 1.00 26.99 125 LEU F CA 1
ATOM 10821 C C . LEU F 1 128 ? 109.311 48.428 101.894 1.00 27.46 125 LEU F C 1
ATOM 10822 O O . LEU F 1 128 ? 109.592 47.583 102.726 1.00 27.74 125 LEU F O 1
ATOM 10827 N N . SER F 1 129 ? 108.143 49.065 101.854 1.00 28.22 126 SER F N 1
ATOM 10828 C CA . SER F 1 129 ? 107.019 48.756 102.727 1.00 28.93 126 SER F CA 1
ATOM 10829 C C . SER F 1 129 ? 105.842 48.263 101.868 1.00 28.91 126 SER F C 1
ATOM 10830 O O . SER F 1 129 ? 105.844 48.439 100.645 1.00 29.25 126 SER F O 1
ATOM 10833 N N . PHE F 1 130 ? 104.855 47.642 102.509 1.00 29.32 127 PHE F N 1
ATOM 10834 C CA . PHE F 1 130 ? 103.633 47.195 101.834 1.00 29.28 127 PHE F CA 1
ATOM 10835 C C . PHE F 1 130 ? 103.991 46.338 100.604 1.00 29.61 127 PHE F C 1
ATOM 10836 O O . PHE F 1 130 ? 104.702 45.339 100.757 1.00 29.71 127 PHE F O 1
ATOM 10852 N N . GLY F 1 132 ? 105.281 48.121 97.521 1.00 30.03 129 GLY F N 1
ATOM 10853 C CA . GLY F 1 132 ? 106.483 48.916 97.258 1.00 29.82 129 GLY F CA 1
ATOM 10854 C C . GLY F 1 132 ? 106.901 48.926 95.801 1.00 29.73 129 GLY F C 1
ATOM 10855 O O . GLY F 1 132 ? 106.149 48.489 94.949 1.00 29.51 129 GLY F O 1
ATOM 10856 N N . ILE F 1 133 ? 108.110 49.435 95.530 1.00 29.75 130 ILE F N 1
ATOM 10857 C CA . ILE F 1 133 ? 108.664 49.518 94.179 1.00 28.85 130 ILE F CA 1
ATOM 10858 C C . ILE F 1 133 ? 108.828 48.110 93.592 1.00 28.91 130 ILE F C 1
ATOM 10859 O O . ILE F 1 133 ? 109.350 47.205 94.259 1.00 28.56 130 ILE F O 1
ATOM 10864 N N . GLU F 1 134 ? 108.338 47.915 92.364 1.00 28.99 131 GLU F N 1
ATOM 10865 C CA . GLU F 1 134 ? 108.305 46.568 91.729 1.00 28.94 131 GLU F CA 1
ATOM 10866 C C . GLU F 1 134 ? 107.689 45.474 92.619 1.00 27.58 131 GLU F C 1
ATOM 10867 O O . GLU F 1 134 ? 107.974 44.303 92.447 1.00 27.80 131 GLU F O 1
ATOM 10873 N N . ALA F 1 135 ? 106.848 45.879 93.567 1.00 27.20 132 ALA F N 1
ATOM 10874 C CA . ALA F 1 135 ? 106.221 44.984 94.552 1.00 27.13 132 ALA F CA 1
ATOM 10875 C C . ALA F 1 135 ? 107.252 44.187 95.394 1.00 27.76 132 ALA F C 1
ATOM 10876 O O . ALA F 1 135 ? 106.924 43.127 95.954 1.00 27.03 132 ALA F O 1
ATOM 10878 N N . LYS F 1 136 ? 108.465 44.740 95.534 1.00 28.02 133 LYS F N 1
ATOM 10879 C CA . LYS F 1 136 ? 109.571 44.006 96.164 1.00 28.37 133 LYS F CA 1
ATOM 10880 C C . LYS F 1 136 ? 109.377 43.749 97.653 1.00 28.53 133 LYS F C 1
ATOM 10881 O O . LYS F 1 136 ? 109.808 42.703 98.156 1.00 28.22 133 LYS F O 1
ATOM 10887 N N . ALA F 1 137 ? 108.727 44.681 98.367 1.00 28.23 134 ALA F N 1
ATOM 10888 C CA . ALA F 1 137 ? 108.455 44.446 99.795 1.00 28.14 134 ALA F CA 1
ATOM 10889 C C . ALA F 1 137 ? 107.559 43.234 100.006 1.00 28.15 134 ALA F C 1
ATOM 10890 O O . ALA F 1 137 ? 107.737 42.511 100.991 1.00 28.14 134 ALA F O 1
ATOM 10892 N N . ASN F 1 138 ? 106.583 43.053 99.105 1.00 28.28 135 ASN F N 1
ATOM 10893 C CA . ASN F 1 138 ? 105.870 41.786 98.919 1.00 27.98 135 ASN F CA 1
ATOM 10894 C C . ASN F 1 138 ? 105.069 41.351 100.141 1.00 28.72 135 ASN F C 1
ATOM 10895 O O . ASN F 1 138 ? 104.856 40.146 100.359 1.00 29.09 135 ASN F O 1
ATOM 10900 N N . TYR F 1 139 ? 104.615 42.309 100.949 1.00 28.64 136 TYR F N 1
ATOM 10901 C CA . TYR F 1 139 ? 104.040 41.926 102.245 1.00 28.92 136 TYR F CA 1
ATOM 10902 C C . TYR F 1 139 ? 102.724 41.174 102.101 1.00 29.41 136 TYR F C 1
ATOM 10903 O O . TYR F 1 139 ? 102.407 40.287 102.901 1.00 29.33 136 TYR F O 1
ATOM 10912 N N . LYS F 1 140 ? 101.987 41.491 101.041 1.00 29.99 137 LYS F N 1
ATOM 10913 C CA . LYS F 1 140 ? 100.706 40.852 100.791 1.00 30.53 137 LYS F CA 1
ATOM 10914 C C . LYS F 1 140 ? 100.835 39.342 100.712 1.00 30.22 137 LYS F C 1
ATOM 10915 O O . LYS F 1 140 ? 99.936 38.614 101.126 1.00 30.80 137 LYS F O 1
ATOM 10921 N N . ASN F 1 141 ? 101.946 38.862 100.178 1.00 30.35 138 ASN F N 1
ATOM 10922 C CA . ASN F 1 141 ? 102.098 37.422 99.994 1.00 30.54 138 ASN F CA 1
ATOM 10923 C C . ASN F 1 141 ? 102.753 36.756 101.183 1.00 30.77 138 ASN F C 1
ATOM 10924 O O . ASN F 1 141 ? 103.442 35.744 101.047 1.00 30.96 138 ASN F O 1
ATOM 10929 N N . THR F 1 142 ? 102.510 37.330 102.361 1.00 31.03 139 THR F N 1
ATOM 10930 C CA . THR F 1 142 ? 103.082 36.810 103.595 1.00 30.84 139 THR F CA 1
ATOM 10931 C C . THR F 1 142 ? 102.072 36.665 104.717 1.00 31.28 139 THR F C 1
ATOM 10932 O O . THR F 1 142 ? 100.931 37.145 104.619 1.00 30.89 139 THR F O 1
ATOM 10936 N N . VAL F 1 143 ? 102.513 35.976 105.777 1.00 31.95 140 VAL F N 1
ATOM 10937 C CA . VAL F 1 143 ? 101.697 35.726 106.956 1.00 32.42 140 VAL F CA 1
ATOM 10938 C C . VAL F 1 143 ? 101.438 37.020 107.731 1.00 32.41 140 VAL F C 1
ATOM 10939 O O . VAL F 1 143 ? 100.518 37.102 108.530 1.00 31.98 140 VAL F O 1
ATOM 10943 N N . LEU F 1 144 ? 102.218 38.053 107.449 1.00 32.64 141 LEU F N 1
ATOM 10944 C CA . LEU F 1 144 ? 101.986 39.336 108.102 1.00 33.55 141 LEU F CA 1
ATOM 10945 C C . LEU F 1 144 ? 100.810 40.112 107.471 1.00 34.07 141 LEU F C 1
ATOM 10946 O O . LEU F 1 144 ? 100.288 41.035 108.087 1.00 34.38 141 LEU F O 1
ATOM 10951 N N . ALA F 1 145 ? 100.379 39.718 106.268 1.00 34.25 142 ALA F N 1
ATOM 10952 C CA . ALA F 1 145 ? 99.270 40.402 105.608 1.00 34.40 142 ALA F CA 1
ATOM 10953 C C . ALA F 1 145 ? 98.027 40.548 106.512 1.00 34.57 142 ALA F C 1
ATOM 10954 O O . ALA F 1 145 ? 97.509 41.654 106.652 1.00 33.95 142 ALA F O 1
ATOM 10956 N N . GLU F 1 146 ? 97.597 39.435 107.124 1.00 35.13 143 GLU F N 1
ATOM 10957 C CA . GLU F 1 146 ? 96.413 39.352 108.012 1.00 35.74 143 GLU F CA 1
ATOM 10958 C C . GLU F 1 146 ? 96.479 40.236 109.251 1.00 35.95 143 GLU F C 1
ATOM 10959 O O . GLU F 1 146 ? 95.443 40.563 109.830 1.00 36.52 143 GLU F O 1
ATOM 10965 N N . VAL F 1 147 ? 97.688 40.601 109.675 1.00 36.16 144 VAL F N 1
ATOM 10966 C CA . VAL F 1 147 ? 97.868 41.466 110.849 1.00 36.06 144 VAL F CA 1
ATOM 10967 C C . VAL F 1 147 ? 97.501 42.932 110.599 1.00 36.14 144 VAL F C 1
ATOM 10968 O O . VAL F 1 147 ? 97.045 43.627 111.502 1.00 36.91 144 VAL F O 1
ATOM 10972 N N . LEU F 1 148 ? 97.690 43.400 109.374 1.00 35.86 145 LEU F N 1
ATOM 10973 C CA . LEU F 1 148 ? 97.564 44.820 109.089 1.00 35.59 145 LEU F CA 1
ATOM 10974 C C . LEU F 1 148 ? 96.111 45.247 108.843 1.00 35.17 145 LEU F C 1
ATOM 10975 O O . LEU F 1 148 ? 95.325 44.459 108.326 1.00 34.43 145 LEU F O 1
ATOM 10980 N N . PRO F 1 149 ? 95.757 46.494 109.241 1.00 34.90 146 PRO F N 1
ATOM 10981 C CA . PRO F 1 149 ? 94.411 47.061 109.050 1.00 34.92 146 PRO F CA 1
ATOM 10982 C C . PRO F 1 149 ? 94.120 47.542 107.604 1.00 34.88 146 PRO F C 1
ATOM 10983 O O . PRO F 1 149 ? 93.090 48.171 107.350 1.00 34.57 146 PRO F O 1
ATOM 10987 N N . VAL F 1 150 ? 95.017 47.244 106.668 1.00 34.70 147 VAL F N 1
ATOM 10988 C CA . VAL F 1 150 ? 94.792 47.592 105.269 1.00 34.99 147 VAL F CA 1
ATOM 10989 C C . VAL F 1 150 ? 94.852 46.344 104.385 1.00 35.31 147 VAL F C 1
ATOM 10990 O O . VAL F 1 150 ? 95.454 45.331 104.765 1.00 36.27 147 VAL F O 1
ATOM 10994 N N . ILE F 1 151 ? 94.215 46.411 103.221 1.00 34.89 148 ILE F N 1
ATOM 10995 C CA . ILE F 1 151 ? 94.393 45.399 102.177 1.00 34.84 148 ILE F CA 1
ATOM 10996 C C . ILE F 1 151 ? 95.198 46.020 101.033 1.00 34.69 148 ILE F C 1
ATOM 10997 O O . ILE F 1 151 ? 94.842 47.083 100.502 1.00 34.08 148 ILE F O 1
ATOM 11010 N N . LEU F 1 153 ? 97.378 46.138 97.288 1.00 34.12 150 LEU F N 1
ATOM 11011 C CA . LEU F 1 153 ? 97.281 45.784 95.876 1.00 33.27 150 LEU F CA 1
ATOM 11012 C C . LEU F 1 153 ? 98.146 44.570 95.580 1.00 33.17 150 LEU F C 1
ATOM 11013 O O . LEU F 1 153 ? 99.031 44.230 96.365 1.00 33.12 150 LEU F O 1
ATOM 11018 N N . ASP F 1 154 ? 97.876 43.922 94.446 1.00 33.51 151 ASP F N 1
ATOM 11019 C CA . ASP F 1 154 ? 98.654 42.777 93.950 1.00 33.42 151 ASP F CA 1
ATOM 11020 C C . ASP F 1 154 ? 99.985 43.111 93.253 1.00 32.86 151 ASP F C 1
ATOM 11021 O O . ASP F 1 154 ? 100.824 42.232 93.112 1.00 33.03 151 ASP F O 1
ATOM 11026 N N . GLY F 1 155 ? 100.189 44.347 92.798 1.00 32.01 152 GLY F N 1
ATOM 11027 C CA . GLY F 1 155 ? 101.496 44.704 92.193 1.00 31.44 152 GLY F CA 1
ATOM 11028 C C . GLY F 1 155 ? 102.168 45.881 92.892 1.00 30.68 152 GLY F C 1
ATOM 11029 O O . GLY F 1 155 ? 101.898 46.141 94.075 1.00 30.21 152 GLY F O 1
ATOM 11030 N N . ASP F 1 156 ? 103.031 46.589 92.157 1.00 29.88 153 ASP F N 1
ATOM 11031 C CA . ASP F 1 156 ? 103.632 47.843 92.615 1.00 28.91 153 ASP F CA 1
ATOM 11032 C C . ASP F 1 156 ? 102.533 48.822 93.059 1.00 28.86 153 ASP F C 1
ATOM 11033 O O . ASP F 1 156 ? 101.665 49.204 92.272 1.00 28.54 153 ASP F O 1
ATOM 11038 N N . ASP F 1 157 ? 102.577 49.233 94.322 1.00 27.84 154 ASP F N 1
ATOM 11039 C CA . ASP F 1 157 ? 101.490 50.009 94.900 1.00 27.62 154 ASP F CA 1
ATOM 11040 C C . ASP F 1 157 ? 101.841 51.504 95.104 1.00 28.00 154 ASP F C 1
ATOM 11041 O O . ASP F 1 157 ? 101.171 52.204 95.874 1.00 27.75 154 ASP F O 1
ATOM 11046 N N . ARG F 1 158 ? 102.884 51.985 94.427 1.00 27.59 155 ARG F N 1
ATOM 11047 C CA . ARG F 1 158 ? 103.294 53.385 94.590 1.00 28.34 155 ARG F CA 1
ATOM 11048 C C . ARG F 1 158 ? 102.335 54.293 93.874 1.00 28.30 155 ARG F C 1
ATOM 11049 O O . ARG F 1 158 ? 101.875 53.989 92.776 1.00 28.37 155 ARG F O 1
ATOM 11057 N N . VAL F 1 159 ? 102.017 55.408 94.513 1.00 28.75 156 VAL F N 1
ATOM 11058 C CA . VAL F 1 159 ? 101.431 56.523 93.781 1.00 28.13 156 VAL F CA 1
ATOM 11059 C C . VAL F 1 159 ? 102.441 57.638 93.886 1.00 28.52 156 VAL F C 1
ATOM 11060 O O . VAL F 1 159 ? 102.716 58.109 94.984 1.00 28.28 156 VAL F O 1
ATOM 11064 N N . GLU F 1 160 ? 103.020 58.022 92.748 1.00 28.97 157 GLU F N 1
ATOM 11065 C CA . GLU F 1 160 ? 104.006 59.085 92.729 1.00 29.60 157 GLU F CA 1
ATOM 11066 C C . GLU F 1 160 ? 103.344 60.443 92.499 1.00 30.59 157 GLU F C 1
ATOM 11067 O O . GLU F 1 160 ? 102.566 60.633 91.565 1.00 30.82 157 GLU F O 1
ATOM 11073 N N . LYS F 1 161 ? 103.644 61.386 93.377 1.00 31.32 158 LYS F N 1
ATOM 11074 C CA . LYS F 1 161 ? 103.091 62.726 93.259 1.00 32.00 158 LYS F CA 1
ATOM 11075 C C . LYS F 1 161 ? 104.227 63.756 93.411 1.00 32.13 158 LYS F C 1
ATOM 11076 O O . LYS F 1 161 ? 104.330 64.429 94.444 1.00 31.86 158 LYS F O 1
ATOM 11082 N N . PRO F 1 162 ? 105.087 63.876 92.381 1.00 32.34 159 PRO F N 1
ATOM 11083 C CA . PRO F 1 162 ? 106.201 64.830 92.433 1.00 32.38 159 PRO F CA 1
ATOM 11084 C C . PRO F 1 162 ? 105.736 66.276 92.632 1.00 32.58 159 PRO F C 1
ATOM 11085 O O . PRO F 1 162 ? 106.513 67.083 93.111 1.00 32.10 159 PRO F O 1
ATOM 11089 N N . GLU F 1 163 ? 104.489 66.577 92.253 1.00 33.02 160 GLU F N 1
ATOM 11090 C CA . GLU F 1 163 ? 103.898 67.908 92.424 1.00 34.01 160 GLU F CA 1
ATOM 11091 C C . GLU F 1 163 ? 103.340 68.145 93.838 1.00 34.66 160 GLU F C 1
ATOM 11092 O O . GLU F 1 163 ? 103.056 69.283 94.216 1.00 34.49 160 GLU F O 1
ATOM 11098 N N . GLY F 1 164 ? 103.216 67.072 94.615 1.00 35.52 161 GLY F N 1
ATOM 11099 C CA . GLY F 1 164 ? 102.805 67.160 96.016 1.00 36.47 161 GLY F CA 1
ATOM 11100 C C . GLY F 1 164 ? 101.311 67.128 96.229 1.00 37.48 161 GLY F C 1
ATOM 11101 O O . GLY F 1 164 ? 100.575 67.720 95.449 1.00 37.78 161 GLY F O 1
ATOM 11102 N N . ILE F 1 165 ? 100.856 66.421 97.268 1.00 38.25 162 ILE F N 1
ATOM 11103 C CA . ILE F 1 165 ? 99.444 66.454 97.674 1.00 39.57 162 ILE F CA 1
ATOM 11104 C C . ILE F 1 165 ? 99.348 66.534 99.174 1.00 40.25 162 ILE F C 1
ATOM 11105 O O . ILE F 1 165 ? 100.163 65.955 99.895 1.00 39.42 162 ILE F O 1
ATOM 11110 N N . CYS F 1 166 ? 98.303 67.212 99.626 1.00 41.69 163 CYS F N 1
ATOM 11111 C CA . CYS F 1 166 ? 98.010 67.329 101.045 1.00 43.52 163 CYS F CA 1
ATOM 11112 C C . CYS F 1 166 ? 97.397 66.111 101.684 1.00 42.68 163 CYS F C 1
ATOM 11113 O O . CYS F 1 166 ? 96.535 65.461 101.105 1.00 42.31 163 CYS F O 1
ATOM 11116 N N . ALA F 1 167 ? 97.849 65.825 102.899 1.00 42.81 164 ALA F N 1
ATOM 11117 C CA . ALA F 1 167 ? 97.077 65.005 103.810 1.00 43.26 164 ALA F CA 1
ATOM 11118 C C . ALA F 1 167 ? 95.787 65.759 104.127 1.00 43.78 164 ALA F C 1
ATOM 11119 O O . ALA F 1 167 ? 95.744 67.005 104.148 1.00 43.62 164 ALA F O 1
ATOM 11121 N N . GLU F 1 168 ? 94.732 64.991 104.335 1.00 44.20 165 GLU F N 1
ATOM 11122 C CA . GLU F 1 168 ? 93.480 65.525 104.831 1.00 45.10 165 GLU F CA 1
ATOM 11123 C C . GLU F 1 168 ? 92.999 64.687 106.015 1.00 44.59 165 GLU F C 1
ATOM 11124 O O . GLU F 1 168 ? 93.196 63.466 106.061 1.00 43.61 165 GLU F O 1
ATOM 11130 N N . ALA F 1 169 ? 92.416 65.357 107.001 1.00 44.72 166 ALA F N 1
ATOM 11131 C CA . ALA F 1 169 ? 91.869 64.654 108.149 1.00 45.07 166 ALA F CA 1
ATOM 11132 C C . ALA F 1 169 ? 90.388 64.379 107.928 1.00 45.14 166 ALA F C 1
ATOM 11133 O O . ALA F 1 169 ? 89.604 65.306 107.771 1.00 45.34 166 ALA F O 1
ATOM 11135 N N . VAL F 1 170 ? 90.015 63.104 107.879 1.00 45.55 167 VAL F N 1
ATOM 11136 C CA . VAL F 1 170 ? 88.600 62.730 107.741 1.00 46.08 167 VAL F CA 1
ATOM 11137 C C . VAL F 1 170 ? 87.960 62.399 109.093 1.00 46.52 167 VAL F C 1
ATOM 11138 O O . VAL F 1 170 ? 86.736 62.207 109.185 1.00 46.54 167 VAL F O 1
ATOM 11142 N N . SER F 1 171 ? 88.813 62.319 110.117 1.00 46.90 168 SER F N 1
ATOM 11143 C CA . SER F 1 171 ? 88.413 62.286 111.520 1.00 47.27 168 SER F CA 1
ATOM 11144 C C . SER F 1 171 ? 89.269 63.255 112.321 1.00 47.60 168 SER F C 1
ATOM 11145 O O . SER F 1 171 ? 90.155 62.813 113.053 1.00 47.63 168 SER F O 1
ATOM 11148 N N . PRO F 1 172 ? 88.996 64.575 112.214 1.00 48.25 169 PRO F N 1
ATOM 11149 C CA . PRO F 1 172 ? 89.775 65.593 112.929 1.00 48.57 169 PRO F CA 1
ATOM 11150 C C . PRO F 1 172 ? 89.715 65.413 114.441 1.00 49.25 169 PRO F C 1
ATOM 11151 O O . PRO F 1 172 ? 90.557 65.966 115.167 1.00 49.67 169 PRO F O 1
ATOM 11155 N N . GLU F 1 173 ? 88.717 64.654 114.893 1.00 49.27 170 GLU F N 1
ATOM 11156 C CA . GLU F 1 173 ? 88.434 64.481 116.303 1.00 49.66 170 GLU F CA 1
ATOM 11157 C C . GLU F 1 173 ? 89.216 63.334 116.906 1.00 48.97 170 GLU F C 1
ATOM 11158 O O . GLU F 1 173 ? 89.386 63.308 118.120 1.00 49.39 170 GLU F O 1
ATOM 11164 N N . HIS F 1 174 ? 89.685 62.390 116.079 1.00 47.98 171 HIS F N 1
ATOM 11165 C CA . HIS F 1 174 ? 90.433 61.225 116.591 1.00 46.74 171 HIS F CA 1
ATOM 11166 C C . HIS F 1 174 ? 91.534 61.692 117.544 1.00 46.31 171 HIS F C 1
ATOM 11167 O O . HIS F 1 174 ? 92.266 62.641 117.218 1.00 45.76 171 HIS F O 1
ATOM 11174 N N . PRO F 1 175 ? 91.627 61.048 118.733 1.00 46.02 172 PRO F N 1
ATOM 11175 C CA . PRO F 1 175 ? 92.614 61.396 119.764 1.00 46.11 172 PRO F CA 1
ATOM 11176 C C . PRO F 1 175 ? 94.029 61.603 119.212 1.00 45.98 172 PRO F C 1
ATOM 11177 O O . PRO F 1 175 ? 94.729 62.529 119.656 1.00 45.82 172 PRO F O 1
ATOM 11181 N N . VAL F 1 176 ? 94.423 60.783 118.230 1.00 45.52 173 VAL F N 1
ATOM 11182 C CA . VAL F 1 176 ? 95.769 60.864 117.655 1.00 44.87 173 VAL F CA 1
ATOM 11183 C C . VAL F 1 176 ? 96.017 62.164 116.890 1.00 44.39 173 VAL F C 1
ATOM 11184 O O . VAL F 1 176 ? 97.134 62.685 116.895 1.00 44.49 173 VAL F O 1
ATOM 11188 N N . VAL F 1 177 ? 94.989 62.682 116.232 1.00 43.92 174 VAL F N 1
ATOM 11189 C CA . VAL F 1 177 ? 95.169 63.868 115.388 1.00 43.80 174 VAL F CA 1
ATOM 11190 C C . VAL F 1 177 ? 94.486 65.126 115.911 1.00 43.91 174 VAL F C 1
ATOM 11191 O O . VAL F 1 177 ? 94.650 66.198 115.332 1.00 43.45 174 VAL F O 1
ATOM 11195 N N . ASN F 1 178 ? 93.726 64.994 116.996 1.00 44.42 175 ASN F N 1
ATOM 11196 C CA . ASN F 1 178 ? 92.953 66.131 117.533 1.00 45.04 175 ASN F CA 1
ATOM 11197 C C . ASN F 1 178 ? 93.806 67.380 117.772 1.00 44.44 175 ASN F C 1
ATOM 11198 O O . ASN F 1 178 ? 94.827 67.322 118.464 1.00 43.97 175 ASN F O 1
ATOM 11203 N N . GLY F 1 179 ? 93.390 68.494 117.167 1.00 44.60 176 GLY F N 1
ATOM 11204 C CA . GLY F 1 179 ? 94.083 69.789 117.331 1.00 44.66 176 GLY F CA 1
ATOM 11205 C C . GLY F 1 179 ? 95.146 70.109 116.291 1.00 44.83 176 GLY F C 1
ATOM 11206 O O . GLY F 1 179 ? 95.688 71.220 116.267 1.00 45.04 176 GLY F O 1
ATOM 11207 N N . PHE F 1 180 ? 95.453 69.140 115.428 1.00 44.86 177 PHE F N 1
ATOM 11208 C CA . PHE F 1 180 ? 96.377 69.347 114.307 1.00 44.66 177 PHE F CA 1
ATOM 11209 C C . PHE F 1 180 ? 95.725 70.277 113.311 1.00 44.46 177 PHE F C 1
ATOM 11210 O O . PHE F 1 180 ? 94.497 70.323 113.222 1.00 44.66 177 PHE F O 1
ATOM 11218 N N . SER F 1 181 ? 96.540 71.002 112.549 1.00 44.57 178 SER F N 1
ATOM 11219 C CA . SER F 1 181 ? 96.040 71.854 111.460 1.00 44.46 178 SER F CA 1
ATOM 11220 C C . SER F 1 181 ? 97.145 72.106 110.459 1.00 44.46 178 SER F C 1
ATOM 11221 O O . SER F 1 181 ? 98.287 71.709 110.689 1.00 44.29 178 SER F O 1
ATOM 11224 N N . ASP F 1 182 ? 96.804 72.776 109.355 1.00 44.76 179 ASP F N 1
ATOM 11225 C CA . ASP F 1 182 ? 97.777 73.159 108.319 1.00 45.05 179 ASP F CA 1
ATOM 11226 C C . ASP F 1 182 ? 98.586 71.939 107.810 1.00 44.27 179 ASP F C 1
ATOM 11227 O O . ASP F 1 182 ? 99.823 71.952 107.814 1.00 45.10 179 ASP F O 1
ATOM 11232 N N . TYR F 1 183 ? 97.883 70.893 107.373 1.00 42.97 180 TYR F N 1
ATOM 11233 C CA . TYR F 1 183 ? 98.519 69.619 107.022 1.00 41.76 180 TYR F CA 1
ATOM 11234 C C . TYR F 1 183 ? 99.544 69.725 105.885 1.00 40.91 180 TYR F C 1
ATOM 11235 O O . TYR F 1 183 ? 99.332 70.465 104.917 1.00 41.26 180 TYR F O 1
ATOM 11244 N N . PRO F 1 184 ? 100.662 68.987 106.004 1.00 39.79 181 PRO F N 1
ATOM 11245 C CA . PRO F 1 184 ? 101.710 69.158 105.009 1.00 39.14 181 PRO F CA 1
ATOM 11246 C C . PRO F 1 184 ? 101.468 68.387 103.709 1.00 38.48 181 PRO F C 1
ATOM 11247 O O . PRO F 1 184 ? 100.568 67.550 103.605 1.00 38.08 181 PRO F O 1
ATOM 11251 N N . VAL F 1 185 ? 102.297 68.709 102.731 1.00 37.91 182 VAL F N 1
ATOM 11252 C CA . VAL F 1 185 ? 102.266 68.128 101.407 1.00 37.33 182 VAL F CA 1
ATOM 11253 C C . VAL F 1 185 ? 103.174 66.885 101.366 1.00 35.99 182 VAL F C 1
ATOM 11254 O O . VAL F 1 185 ? 104.227 66.878 101.999 1.00 36.04 182 VAL F O 1
ATOM 11258 N N . PHE F 1 186 ? 102.744 65.822 100.683 1.00 34.76 183 PHE F N 1
ATOM 11259 C CA . PHE F 1 186 ? 103.616 64.632 100.428 1.00 32.80 183 PHE F CA 1
ATOM 11260 C C . PHE F 1 186 ? 103.846 64.407 98.937 1.00 32.01 183 PHE F C 1
ATOM 11261 O O . PHE F 1 186 ? 103.049 64.835 98.095 1.00 31.32 183 PHE F O 1
ATOM 11269 N N . LEU F 1 187 ? 104.929 63.715 98.609 1.00 31.60 184 LEU F N 1
ATOM 11270 C CA . LEU F 1 187 ? 105.244 63.463 97.205 1.00 31.20 184 LEU F CA 1
ATOM 11271 C C . LEU F 1 187 ? 104.924 62.044 96.748 1.00 30.77 184 LEU F C 1
ATOM 11272 O O . LEU F 1 187 ? 105.178 61.674 95.592 1.00 30.42 184 LEU F O 1
ATOM 11277 N N . GLY F 1 188 ? 104.350 61.253 97.645 1.00 30.43 185 GLY F N 1
ATOM 11278 C CA . GLY F 1 188 ? 103.822 59.952 97.253 1.00 29.71 185 GLY F CA 1
ATOM 11279 C C . GLY F 1 188 ? 103.425 59.130 98.449 1.00 29.66 185 GLY F C 1
ATOM 11280 O O . GLY F 1 188 ? 103.613 59.552 99.607 1.00 29.32 185 GLY F O 1
ATOM 11281 N N . TYR F 1 189 ? 102.874 57.955 98.152 1.00 28.94 186 TYR F N 1
ATOM 11282 C CA . TYR F 1 189 ? 102.368 57.028 99.147 1.00 28.80 186 TYR F CA 1
ATOM 11283 C C . TYR F 1 189 ? 102.147 55.658 98.507 1.00 29.09 186 TYR F C 1
ATOM 11284 O O . TYR F 1 189 ? 102.072 55.548 97.276 1.00 29.37 186 TYR F O 1
ATOM 11293 N N . ASN F 1 190 ? 102.055 54.626 99.348 1.00 29.48 187 ASN F N 1
ATOM 11294 C CA . ASN F 1 190 ? 101.540 53.326 98.936 1.00 30.20 187 ASN F CA 1
ATOM 11295 C C . ASN F 1 190 ? 99.999 53.307 98.968 1.00 30.84 187 ASN F C 1
ATOM 11296 O O . ASN F 1 190 ? 99.383 53.599 100.011 1.00 30.91 187 ASN F O 1
ATOM 11301 N N . GLN F 1 191 ? 99.386 53.007 97.821 1.00 30.88 188 GLN F N 1
ATOM 11302 C CA . GLN F 1 191 ? 97.935 52.827 97.747 1.00 31.50 188 GLN F CA 1
ATOM 11303 C C . GLN F 1 191 ? 97.499 51.471 98.331 1.00 31.73 188 GLN F C 1
ATOM 11304 O O . GLN F 1 191 ? 97.977 50.400 97.902 1.00 31.13 188 GLN F O 1
ATOM 11310 N N . ALA F 1 192 ? 96.613 51.537 99.330 1.00 31.72 189 ALA F N 1
ATOM 11311 C CA . ALA F 1 192 ? 95.982 50.341 99.911 1.00 32.05 189 ALA F CA 1
ATOM 11312 C C . ALA F 1 192 ? 94.495 50.613 100.250 1.00 32.69 189 ALA F C 1
ATOM 11313 O O . ALA F 1 192 ? 93.995 51.733 100.070 1.00 31.77 189 ALA F O 1
ATOM 11315 N N . VAL F 1 193 ? 93.783 49.573 100.680 1.00 33.50 190 VAL F N 1
ATOM 11316 C CA . VAL F 1 193 ? 92.372 49.704 101.031 1.00 33.80 190 VAL F CA 1
ATOM 11317 C C . VAL F 1 193 ? 92.215 49.362 102.497 1.00 33.96 190 VAL F C 1
ATOM 11318 O O . VAL F 1 193 ? 92.590 48.274 102.929 1.00 33.45 190 VAL F O 1
ATOM 11322 N N . ALA F 1 194 ? 91.700 50.317 103.265 1.00 34.59 191 ALA F N 1
ATOM 11323 C CA . ALA F 1 194 ? 91.423 50.090 104.680 1.00 35.43 191 ALA F CA 1
ATOM 11324 C C . ALA F 1 194 ? 90.455 48.918 104.805 1.00 36.26 191 ALA F C 1
ATOM 11325 O O . ALA F 1 194 ? 89.459 48.853 104.075 1.00 36.24 191 ALA F O 1
ATOM 11327 N N . ARG F 1 195 ? 90.775 47.981 105.696 1.00 37.54 192 ARG F N 1
ATOM 11328 C CA . ARG F 1 195 ? 89.867 46.886 106.020 1.00 38.83 192 ARG F CA 1
ATOM 11329 C C . ARG F 1 195 ? 88.575 47.478 106.582 1.00 39.93 192 ARG F C 1
ATOM 11330 O O . ARG F 1 195 ? 88.570 48.570 107.186 1.00 39.95 192 ARG F O 1
ATOM 11338 N N . ASP F 1 196 ? 87.484 46.749 106.349 1.00 41.35 193 ASP F N 1
ATOM 11339 C CA . ASP F 1 196 ? 86.112 47.091 106.776 1.00 42.01 193 ASP F CA 1
ATOM 11340 C C . ASP F 1 196 ? 85.957 47.493 108.228 1.00 41.79 193 ASP F C 1
ATOM 11341 O O . ASP F 1 196 ? 85.173 48.384 108.558 1.00 41.95 193 ASP F O 1
ATOM 11346 N N . ASP F 1 197 ? 86.701 46.807 109.088 1.00 41.37 194 ASP F N 1
ATOM 11347 C CA . ASP F 1 197 ? 86.636 47.019 110.522 1.00 41.34 194 ASP F CA 1
ATOM 11348 C C . ASP F 1 197 ? 87.689 47.972 111.058 1.00 40.85 194 ASP F C 1
ATOM 11349 O O . ASP F 1 197 ? 87.819 48.093 112.269 1.00 41.93 194 ASP F O 1
ATOM 11354 N N . ALA F 1 198 ? 88.417 48.663 110.183 1.00 39.79 195 ALA F N 1
ATOM 11355 C CA . ALA F 1 198 ? 89.490 49.575 110.615 1.00 38.97 195 ALA F CA 1
ATOM 11356 C C . ALA F 1 198 ? 89.075 51.048 110.602 1.00 38.74 195 ALA F C 1
ATOM 11357 O O . ALA F 1 198 ? 88.084 51.425 109.977 1.00 37.65 195 ALA F O 1
ATOM 11359 N N . ASP F 1 199 ? 89.849 51.885 111.289 1.00 38.80 196 ASP F N 1
ATOM 11360 C CA . ASP F 1 199 ? 89.526 53.303 111.368 1.00 39.12 196 ASP F CA 1
ATOM 11361 C C . ASP F 1 199 ? 90.443 54.142 110.507 1.00 38.14 196 ASP F C 1
ATOM 11362 O O . ASP F 1 199 ? 91.640 54.215 110.755 1.00 37.78 196 ASP F O 1
ATOM 11367 N N . VAL F 1 200 ? 89.869 54.770 109.484 1.00 37.69 197 VAL F N 1
ATOM 11368 C CA . VAL F 1 200 ? 90.609 55.729 108.681 1.00 37.13 197 VAL F CA 1
ATOM 11369 C C . VAL F 1 200 ? 90.554 57.091 109.370 1.00 37.02 197 VAL F C 1
ATOM 11370 O O . VAL F 1 200 ? 89.487 57.697 109.494 1.00 37.42 197 VAL F O 1
ATOM 11374 N N . VAL F 1 201 ? 91.721 57.551 109.812 1.00 36.62 198 VAL F N 1
ATOM 11375 C CA . VAL F 1 201 ? 91.892 58.885 110.415 1.00 35.92 198 VAL F CA 1
ATOM 11376 C C . VAL F 1 201 ? 92.326 59.963 109.406 1.00 35.63 198 VAL F C 1
ATOM 11377 O O . VAL F 1 201 ? 91.793 61.086 109.407 1.00 36.06 198 VAL F O 1
ATOM 11381 N N . LEU F 1 202 ? 93.303 59.642 108.559 1.00 35.04 199 LEU F N 1
ATOM 11382 C CA . LEU F 1 202 ? 93.743 60.589 107.529 1.00 34.29 199 LEU F CA 1
ATOM 11383 C C . LEU F 1 202 ? 93.674 59.991 106.131 1.00 33.90 199 LEU F C 1
ATOM 11384 O O . LEU F 1 202 ? 93.826 58.782 105.946 1.00 33.81 199 LEU F O 1
ATOM 11389 N N . THR F 1 203 ? 93.462 60.851 105.145 1.00 33.65 200 THR F N 1
ATOM 11390 C CA . THR F 1 203 ? 93.492 60.429 103.753 1.00 32.99 200 THR F CA 1
ATOM 11391 C C . THR F 1 203 ? 94.506 61.205 102.923 1.00 33.09 200 THR F C 1
ATOM 11392 O O . THR F 1 203 ? 94.990 62.282 103.328 1.00 32.35 200 THR F O 1
ATOM 11396 N N . ILE F 1 204 ? 94.824 60.645 101.757 1.00 32.25 201 ILE F N 1
ATOM 11397 C CA . ILE F 1 204 ? 95.722 61.288 100.829 1.00 32.56 201 ILE F CA 1
ATOM 11398 C C . ILE F 1 204 ? 95.228 60.979 99.428 1.00 32.58 201 ILE F C 1
ATOM 11399 O O . ILE F 1 204 ? 95.116 59.810 99.048 1.00 32.80 201 ILE F O 1
ATOM 11404 N N . ASN F 1 205 ? 94.868 62.023 98.684 1.00 32.81 202 ASN F N 1
ATOM 11405 C CA . ASN F 1 205 ? 94.328 61.841 97.339 1.00 33.32 202 ASN F CA 1
ATOM 11406 C C . ASN F 1 205 ? 93.115 60.888 97.467 1.00 33.13 202 ASN F C 1
ATOM 11407 O O . ASN F 1 205 ? 92.892 59.998 96.649 1.00 32.58 202 ASN F O 1
ATOM 11412 N N . ASN F 1 206 ? 92.365 61.092 98.551 1.00 33.21 203 ASN F N 1
ATOM 11413 C CA . ASN F 1 206 ? 91.185 60.280 98.926 1.00 33.56 203 ASN F CA 1
ATOM 11414 C C . ASN F 1 206 ? 91.461 58.805 99.292 1.00 33.35 203 ASN F C 1
ATOM 11415 O O . ASN F 1 206 ? 90.554 58.101 99.721 1.00 34.00 203 ASN F O 1
ATOM 11420 N N . ASP F 1 207 ? 92.705 58.353 99.144 1.00 33.05 204 ASP F N 1
ATOM 11421 C CA . ASP F 1 207 ? 93.125 57.024 99.609 1.00 32.82 204 ASP F CA 1
ATOM 11422 C C . ASP F 1 207 ? 93.458 57.013 101.110 1.00 32.29 204 ASP F C 1
ATOM 11423 O O . ASP F 1 207 ? 93.734 58.050 101.689 1.00 33.07 204 ASP F O 1
ATOM 11428 N N . PRO F 1 208 ? 93.480 55.831 101.745 1.00 31.92 205 PRO F N 1
ATOM 11429 C CA . PRO F 1 208 ? 93.847 55.922 103.164 1.00 31.73 205 PRO F CA 1
ATOM 11430 C C . PRO F 1 208 ? 95.293 56.370 103.390 1.00 32.23 205 PRO F C 1
ATOM 11431 O O . PRO F 1 208 ? 96.203 55.938 102.644 1.00 32.59 205 PRO F O 1
ATOM 11435 N N . LEU F 1 209 ? 95.491 57.243 104.392 1.00 31.67 206 LEU F N 1
ATOM 11436 C CA . LEU F 1 209 ? 96.825 57.661 104.815 1.00 31.41 206 LEU F CA 1
ATOM 11437 C C . LEU F 1 209 ? 97.194 57.173 106.218 1.00 32.10 206 LEU F C 1
ATOM 11438 O O . LEU F 1 209 ? 98.275 56.622 106.408 1.00 32.67 206 LEU F O 1
ATOM 11443 N N . LEU F 1 210 ? 96.313 57.408 107.191 1.00 32.50 207 LEU F N 1
ATOM 11444 C CA . LEU F 1 210 ? 96.509 56.933 108.549 1.00 32.75 207 LEU F CA 1
ATOM 11445 C C . LEU F 1 210 ? 95.329 56.058 108.954 1.00 33.26 207 LEU F C 1
ATOM 11446 O O . LEU F 1 210 ? 94.176 56.502 108.933 1.00 33.66 207 LEU F O 1
ATOM 11451 N N . VAL F 1 211 ? 95.638 54.808 109.300 1.00 33.46 208 VAL F N 1
ATOM 11452 C CA . VAL F 1 211 ? 94.639 53.777 109.587 1.00 33.97 208 VAL F CA 1
ATOM 11453 C C . VAL F 1 211 ? 95.003 53.062 110.887 1.00 34.62 208 VAL F C 1
ATOM 11454 O O . VAL F 1 211 ? 96.164 52.723 111.093 1.00 35.41 208 VAL F O 1
ATOM 11458 N N . PHE F 1 212 ? 94.012 52.816 111.743 1.00 34.77 209 PHE F N 1
ATOM 11459 C CA . PHE F 1 212 ? 94.210 52.066 112.984 1.00 35.12 209 PHE F CA 1
ATOM 11460 C C . PHE F 1 212 ? 93.328 50.841 113.021 1.00 35.69 209 PHE F C 1
ATOM 11461 O O . PHE F 1 212 ? 92.228 50.849 112.449 1.00 35.87 209 PHE F O 1
ATOM 11469 N N . GLY F 1 213 ? 93.790 49.803 113.716 1.00 36.19 210 GLY F N 1
ATOM 11470 C CA . GLY F 1 213 ? 93.045 48.546 113.808 1.00 37.49 210 GLY F CA 1
ATOM 11471 C C . GLY F 1 213 ? 93.499 47.617 114.922 1.00 38.68 210 GLY F C 1
ATOM 11472 O O . GLY F 1 213 ? 94.309 47.989 115.786 1.00 39.27 210 GLY F O 1
ATOM 11473 N N . GLU F 1 214 ? 92.981 46.396 114.912 1.00 39.39 211 GLU F N 1
ATOM 11474 C CA . GLU F 1 214 ? 93.230 45.462 116.005 1.00 40.88 211 GLU F CA 1
ATOM 11475 C C . GLU F 1 214 ? 93.581 44.092 115.468 1.00 41.21 211 GLU F C 1
ATOM 11476 O O . GLU F 1 214 ? 93.094 43.692 114.421 1.00 41.71 211 GLU F O 1
ATOM 11482 N N . TYR F 1 215 ? 94.419 43.361 116.182 1.00 41.73 212 TYR F N 1
ATOM 11483 C CA . TYR F 1 215 ? 94.663 41.992 115.814 1.00 42.54 212 TYR F CA 1
ATOM 11484 C C . TYR F 1 215 ? 94.764 41.163 117.085 1.00 43.39 212 TYR F C 1
ATOM 11485 O O . TYR F 1 215 ? 95.820 41.075 117.708 1.00 43.61 212 TYR F O 1
ATOM 11494 N N . GLN F 1 216 ? 93.638 40.548 117.435 1.00 44.37 213 GLN F N 1
ATOM 11495 C CA . GLN F 1 216 ? 93.408 39.913 118.730 1.00 45.96 213 GLN F CA 1
ATOM 11496 C C . GLN F 1 216 ? 93.668 40.892 119.902 1.00 46.07 213 GLN F C 1
ATOM 11497 O O . GLN F 1 216 ? 92.937 41.883 120.021 1.00 46.73 213 GLN F O 1
ATOM 11503 N N . GLN F 1 217 ? 94.686 40.682 120.735 1.00 46.16 214 GLN F N 1
ATOM 11504 C CA . GLN F 1 217 ? 94.920 41.614 121.861 1.00 46.18 214 GLN F CA 1
ATOM 11505 C C . GLN F 1 217 ? 95.709 42.874 121.477 1.00 45.64 214 GLN F C 1
ATOM 11506 O O . GLN F 1 217 ? 95.792 43.817 122.266 1.00 45.74 214 GLN F O 1
ATOM 11512 N N . GLY F 1 218 ? 96.289 42.894 120.276 1.00 44.78 215 GLY F N 1
ATOM 11513 C CA . GLY F 1 218 ? 97.159 44.000 119.857 1.00 43.19 215 GLY F CA 1
ATOM 11514 C C . GLY F 1 218 ? 96.470 45.035 119.001 1.00 42.03 215 GLY F C 1
ATOM 11515 O O . GLY F 1 218 ? 95.479 44.742 118.363 1.00 42.31 215 GLY F O 1
ATOM 11516 N N . LYS F 1 219 ? 96.991 46.257 119.016 1.00 41.17 216 LYS F N 1
ATOM 11517 C CA . LYS F 1 219 ? 96.468 47.347 118.202 1.00 40.06 216 LYS F CA 1
ATOM 11518 C C . LYS F 1 219 ? 97.441 47.624 117.052 1.00 38.74 216 LYS F C 1
ATOM 11519 O O . LYS F 1 219 ? 98.656 47.471 117.197 1.00 38.85 216 LYS F O 1
ATOM 11525 N N . THR F 1 220 ? 96.913 48.010 115.896 1.00 36.64 217 THR F N 1
ATOM 11526 C CA . THR F 1 220 ? 97.737 48.103 114.695 1.00 34.36 217 THR F CA 1
ATOM 11527 C C . THR F 1 220 ? 97.572 49.471 114.031 1.00 33.12 217 THR F C 1
ATOM 11528 O O . THR F 1 220 ? 96.551 50.126 114.191 1.00 32.52 217 THR F O 1
ATOM 11532 N N . ALA F 1 221 ? 98.591 49.909 113.307 1.00 31.67 218 ALA F N 1
ATOM 11533 C CA . ALA F 1 221 ? 98.497 51.154 112.543 1.00 30.42 218 ALA F CA 1
ATOM 11534 C C . ALA F 1 221 ? 99.329 51.070 111.261 1.00 29.62 218 ALA F C 1
ATOM 11535 O O . ALA F 1 221 ? 100.363 50.403 111.214 1.00 29.59 218 ALA F O 1
ATOM 11537 N N . CYS F 1 222 ? 98.860 51.750 110.223 1.00 28.39 219 CYS F N 1
ATOM 11538 C CA . CYS F 1 222 ? 99.621 51.874 109.005 1.00 27.45 219 CYS F CA 1
ATOM 11539 C C . CYS F 1 222 ? 99.661 53.341 108.644 1.00 25.97 219 CYS F C 1
ATOM 11540 O O . CYS F 1 222 ? 98.605 53.967 108.582 1.00 27.05 219 CYS F O 1
ATOM 11543 N N A PHE F 1 223 ? 100.860 53.896 108.468 0.50 23.82 220 PH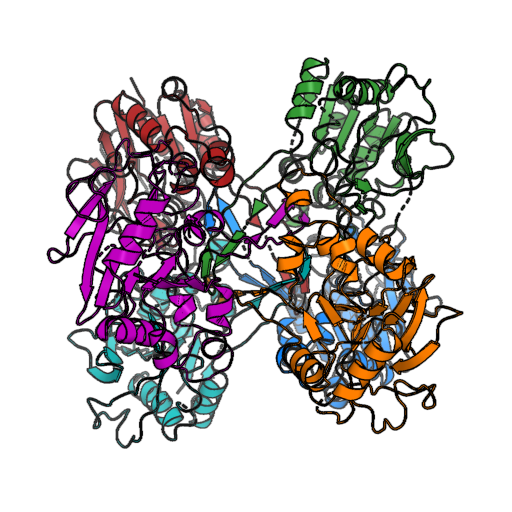E F N 1
ATOM 11544 C CA A PHE F 1 223 ? 101.013 55.194 107.820 0.50 22.68 220 PHE F CA 1
ATOM 11545 C C A PHE F 1 223 ? 101.496 54.946 106.398 0.50 23.52 220 PHE F C 1
ATOM 11546 O O A PHE F 1 223 ? 102.527 54.332 106.190 0.50 22.75 220 PHE F O 1
ATOM 11562 N N . SER F 1 225 ? 102.331 56.895 103.659 1.00 28.62 222 SER F N 1
ATOM 11563 C CA . SER F 1 225 ? 103.432 57.605 103.077 1.00 28.81 222 SER F CA 1
ATOM 11564 C C . SER F 1 225 ? 104.675 57.414 103.948 1.00 29.54 222 SER F C 1
ATOM 11565 O O . SER F 1 225 ? 104.690 56.587 104.857 1.00 30.43 222 SER F O 1
ATOM 11568 N N . ASP F 1 226 ? 105.725 58.164 103.647 1.00 30.00 223 ASP F N 1
ATOM 11569 C CA . ASP F 1 226 ? 107.008 57.994 104.308 1.00 30.96 223 ASP F CA 1
ATOM 11570 C C . ASP F 1 226 ? 107.177 59.017 105.440 1.00 31.29 223 ASP F C 1
ATOM 11571 O O . ASP F 1 226 ? 106.604 60.096 105.389 1.00 30.92 223 ASP F O 1
ATOM 11576 N N . CYS F 1 227 ? 107.974 58.661 106.442 1.00 32.42 224 CYS F N 1
ATOM 11577 C CA . CYS F 1 227 ? 108.371 59.573 107.518 1.00 33.92 224 CYS F CA 1
ATOM 11578 C C . CYS F 1 227 ? 109.555 60.430 107.104 1.00 34.32 224 CYS F C 1
ATOM 11579 O O . CYS F 1 227 ? 109.863 61.402 107.791 1.00 34.65 224 CYS F O 1
ATOM 11582 N N . SER F 1 228 ? 110.192 60.060 105.984 1.00 34.57 225 SER F N 1
ATOM 11583 C CA . SER F 1 228 ? 111.440 60.651 105.487 1.00 34.52 225 SER F CA 1
ATOM 11584 C C . SER F 1 228 ? 111.294 61.011 104.006 1.00 34.19 225 SER F C 1
ATOM 11585 O O . SER F 1 228 ? 110.319 60.634 103.369 1.00 33.49 225 SER F O 1
ATOM 11588 N N . PRO F 1 229 ? 112.293 61.708 103.440 1.00 34.05 226 PRO F N 1
ATOM 11589 C CA . PRO F 1 229 ? 112.266 61.994 101.990 1.00 34.06 226 PRO F CA 1
ATOM 11590 C C . PRO F 1 229 ? 112.424 60.731 101.080 1.00 33.85 226 PRO F C 1
ATOM 11591 O O . PRO F 1 229 ? 112.839 59.665 101.556 1.00 33.34 226 PRO F O 1
ATOM 11595 N N . HIS F 1 230 ? 112.097 60.831 99.791 1.00 33.74 227 HIS F N 1
ATOM 11596 C CA . HIS F 1 230 ? 111.577 62.036 99.167 1.00 33.42 227 HIS F CA 1
ATOM 11597 C C . HIS F 1 230 ? 110.079 62.215 99.404 1.00 33.32 227 HIS F C 1
ATOM 11598 O O . HIS F 1 230 ? 109.588 63.344 99.326 1.00 33.29 227 HIS F O 1
ATOM 11605 N N . TRP F 1 231 ? 109.359 61.127 99.712 1.00 32.59 228 TRP F N 1
ATOM 11606 C CA . TRP F 1 231 ? 107.895 61.215 99.879 1.00 31.96 228 TRP F CA 1
ATOM 11607 C C . TRP F 1 231 ? 107.492 62.091 101.085 1.00 32.99 228 TRP F C 1
ATOM 11608 O O . TRP F 1 231 ? 106.637 62.963 100.959 1.00 32.57 228 TRP F O 1
ATOM 11619 N N . GLY F 1 232 ? 108.077 61.827 102.257 1.00 33.91 229 GLY F N 1
ATOM 11620 C CA . GLY F 1 232 ? 107.900 62.716 103.409 1.00 35.00 229 GLY F CA 1
ATOM 11621 C C . GLY F 1 232 ? 108.748 63.957 103.196 1.00 35.36 229 GLY F C 1
ATOM 11622 O O . GLY F 1 232 ? 109.951 63.901 103.350 1.00 35.08 229 GLY F O 1
ATOM 11623 N N . THR F 1 233 ? 108.106 65.067 102.827 1.00 36.55 230 THR F N 1
ATOM 11624 C CA . THR F 1 233 ? 108.787 66.308 102.443 1.00 37.65 230 THR F CA 1
ATOM 11625 C C . THR F 1 233 ? 109.540 67.040 103.572 1.00 39.01 230 THR F C 1
ATOM 11626 O O . THR F 1 233 ? 109.475 66.646 104.750 1.00 38.92 230 THR F O 1
ATOM 11630 N N . GLN F 1 234 ? 110.244 68.117 103.205 1.00 40.85 231 GLN F N 1
ATOM 11631 C CA . GLN F 1 234 ? 110.854 69.016 104.205 1.00 42.81 231 GLN F CA 1
ATOM 11632 C C . GLN F 1 234 ? 109.734 69.651 105.031 1.00 42.86 231 GLN F C 1
ATOM 11633 O O . GLN F 1 234 ? 109.800 69.691 106.260 1.00 43.02 231 GLN F O 1
ATOM 11639 N N . GLN F 1 235 ? 108.704 70.127 104.331 1.00 43.21 232 GLN F N 1
ATOM 11640 C CA . GLN F 1 235 ? 107.515 70.692 104.975 1.00 43.80 232 GLN F CA 1
ATOM 11641 C C . GLN F 1 235 ? 106.876 69.753 106.010 1.00 43.40 232 GLN F C 1
ATOM 11642 O O . GLN F 1 235 ? 106.439 70.192 107.083 1.00 44.02 232 GLN F O 1
ATOM 11648 N N . PHE F 1 236 ? 106.812 68.467 105.687 1.00 42.40 233 PHE F N 1
ATOM 11649 C CA . PHE F 1 236 ? 106.253 67.492 106.610 1.00 41.40 233 PHE F CA 1
ATOM 11650 C C . PHE F 1 236 ? 107.139 67.355 107.844 1.00 41.50 233 PHE F C 1
ATOM 11651 O O . PHE F 1 236 ? 106.648 67.355 108.975 1.00 40.90 233 PHE F O 1
ATOM 11667 N N . SER F 1 238 ? 109.316 69.378 109.232 1.00 42.69 235 SER F N 1
ATOM 11668 C CA . SER F 1 238 ? 109.357 70.572 110.068 1.00 43.90 235 SER F CA 1
ATOM 11669 C C . SER F 1 238 ? 107.947 71.135 110.360 1.00 44.11 235 SER F C 1
ATOM 11670 O O . SER F 1 238 ? 107.791 72.317 110.694 1.00 44.48 235 SER F O 1
ATOM 11673 N N . TRP F 1 239 ? 106.933 70.274 110.217 1.00 43.69 236 TRP F N 1
ATOM 11674 C CA . TRP F 1 239 ? 105.558 70.565 110.612 1.00 42.77 236 TRP F CA 1
ATOM 11675 C C . TRP F 1 239 ? 105.460 70.570 112.148 1.00 43.08 236 TRP F C 1
ATOM 11676 O O . TRP F 1 239 ? 106.064 69.695 112.798 1.00 43.18 236 TRP F O 1
ATOM 11687 N N . PRO F 1 240 ? 104.717 71.550 112.738 1.00 42.84 237 PRO F N 1
ATOM 11688 C CA . PRO F 1 240 ? 104.522 71.604 114.202 1.00 42.70 237 PRO F CA 1
ATOM 11689 C C . PRO F 1 240 ? 103.956 70.311 114.793 1.00 42.70 237 PRO F C 1
ATOM 11690 O O . PRO F 1 240 ? 104.301 69.917 115.923 1.00 42.44 237 PRO F O 1
ATOM 11694 N N . PHE F 1 241 ? 103.112 69.627 114.033 1.00 42.58 238 PHE F N 1
ATOM 11695 C CA . PHE F 1 241 ? 102.495 68.414 114.569 1.00 42.62 238 PHE F CA 1
ATOM 11696 C C . PHE F 1 241 ? 103.231 67.089 114.256 1.00 42.48 238 PHE F C 1
ATOM 11697 O O . PHE F 1 241 ? 102.784 66.012 114.656 1.00 42.43 238 PHE F O 1
ATOM 11705 N N . TYR F 1 242 ? 104.391 67.191 113.609 1.00 42.28 239 TYR F N 1
ATOM 11706 C CA . TYR F 1 242 ? 105.176 66.028 113.198 1.00 42.07 239 TYR F CA 1
ATOM 11707 C C . TYR F 1 242 ? 105.457 65.028 114.328 1.00 42.14 239 TYR F C 1
ATOM 11708 O O . TYR F 1 242 ? 105.157 63.841 114.193 1.00 42.19 239 TYR F O 1
ATOM 11717 N N . THR F 1 243 ? 106.025 65.511 115.435 1.00 42.14 240 THR F N 1
ATOM 11718 C CA . THR F 1 243 ? 106.341 64.676 116.612 1.00 41.57 240 THR F CA 1
ATOM 11719 C C . THR F 1 243 ? 105.072 64.125 117.268 1.00 41.49 240 THR F C 1
ATOM 11720 O O . THR F 1 243 ? 104.967 62.921 117.555 1.00 41.34 240 THR F O 1
ATOM 11724 N N . ASP F 1 244 ? 104.111 65.021 117.493 1.00 41.22 241 ASP F N 1
ATOM 11725 C CA . ASP F 1 244 ? 102.806 64.666 118.031 1.00 40.84 241 ASP F CA 1
ATOM 11726 C C . ASP F 1 244 ? 102.197 63.516 117.221 1.00 40.39 241 ASP F C 1
ATOM 11727 O O . ASP F 1 244 ? 101.762 62.503 117.790 1.00 40.14 241 ASP F O 1
ATOM 11732 N N . LEU F 1 245 ? 102.184 63.677 115.895 1.00 39.57 242 LEU F N 1
ATOM 11733 C CA . LEU F 1 245 ? 101.628 62.667 114.995 1.00 39.08 242 LEU F CA 1
ATOM 11734 C C . LEU F 1 245 ? 102.161 61.289 115.369 1.00 38.50 242 LEU F C 1
ATOM 11735 O O . LEU F 1 245 ? 101.393 60.394 115.702 1.00 37.34 242 LEU F O 1
ATOM 11740 N N . TRP F 1 246 ? 103.490 61.182 115.381 1.00 38.40 243 TRP F N 1
ATOM 11741 C CA . TRP F 1 246 ? 104.196 59.932 115.524 1.00 38.41 243 TRP F CA 1
ATOM 11742 C C . TRP F 1 246 ? 104.174 59.409 116.969 1.00 39.37 243 TRP F C 1
ATOM 11743 O O . TRP F 1 246 ? 103.940 58.216 117.193 1.00 39.37 243 TRP F O 1
ATOM 11754 N N . VAL F 1 247 ? 104.392 60.304 117.944 1.00 39.76 244 VAL F N 1
ATOM 11755 C CA . VAL F 1 247 ? 104.248 59.968 119.378 1.00 39.47 244 VAL F CA 1
ATOM 11756 C C . VAL F 1 247 ? 102.815 59.528 119.734 1.00 39.45 244 VAL F C 1
ATOM 11757 O O . VAL F 1 247 ? 102.613 58.483 120.372 1.00 39.62 244 VAL F O 1
ATOM 11761 N N . ASN F 1 248 ? 101.828 60.322 119.323 1.00 39.33 245 ASN F N 1
ATOM 11762 C CA . ASN F 1 248 ? 100.422 59.984 119.571 1.00 39.42 245 ASN F CA 1
ATOM 11763 C C . ASN F 1 248 ? 100.040 58.620 119.015 1.00 39.71 245 ASN F C 1
ATOM 11764 O O . ASN F 1 248 ? 99.323 57.869 119.682 1.00 40.00 245 ASN F O 1
ATOM 11769 N N . THR F 1 249 ? 100.515 58.294 117.808 1.00 40.34 246 THR F N 1
ATOM 11770 C CA . THR F 1 249 ? 100.187 56.974 117.205 1.00 40.52 246 THR F CA 1
ATOM 11771 C C . THR F 1 249 ? 100.883 55.784 117.881 1.00 41.16 246 THR F C 1
ATOM 11772 O O . THR F 1 249 ? 100.286 54.709 118.018 1.00 41.44 246 THR F O 1
ATOM 11776 N N . LEU F 1 250 ? 102.107 55.979 118.364 1.00 42.10 247 LEU F N 1
ATOM 11777 C CA . LEU F 1 250 ? 102.762 54.916 119.127 1.00 42.76 247 LEU F CA 1
ATOM 11778 C C . LEU F 1 250 ? 102.016 54.743 120.436 1.00 43.75 247 LEU F C 1
ATOM 11779 O O . LEU F 1 250 ? 101.684 53.627 120.840 1.00 43.67 247 LEU F O 1
ATOM 11784 N N . GLN F 1 251 ? 101.684 55.875 121.054 1.00 45.08 248 GLN F N 1
ATOM 11785 C CA . GLN F 1 251 ? 100.927 55.895 122.303 1.00 45.67 248 GLN F CA 1
ATOM 11786 C C . GLN F 1 251 ? 99.557 55.237 122.141 1.00 45.45 248 GLN F C 1
ATOM 11787 O O . GLN F 1 251 ? 99.123 54.471 123.010 1.00 45.63 248 GLN F O 1
ATOM 11793 N N . PHE F 1 252 ? 98.893 55.509 121.018 1.00 44.97 249 PHE F N 1
ATOM 11794 C CA . PHE F 1 252 ? 97.556 54.977 120.771 1.00 44.48 249 PHE F CA 1
ATOM 11795 C C . PHE F 1 252 ? 97.508 53.452 120.654 1.00 44.22 249 PHE F C 1
ATOM 11796 O O . PHE F 1 252 ? 96.543 52.839 121.098 1.00 44.41 249 PHE F O 1
ATOM 11804 N N . ILE F 1 253 ? 98.543 52.851 120.065 1.00 44.01 250 ILE F N 1
ATOM 11805 C CA . ILE F 1 253 ? 98.572 51.400 119.807 1.00 43.67 250 ILE F CA 1
ATOM 11806 C C . ILE F 1 253 ? 99.455 50.601 120.769 1.00 43.98 250 ILE F C 1
ATOM 11807 O O . ILE F 1 253 ? 99.591 49.382 120.624 1.00 43.35 250 ILE F O 1
ATOM 11812 N N . ALA F 1 254 ? 100.043 51.296 121.743 1.00 45.02 251 ALA F N 1
ATOM 11813 C CA . ALA F 1 254 ? 100.956 50.685 122.733 1.00 45.87 251 ALA F CA 1
ATOM 11814 C C . ALA F 1 254 ? 100.289 49.621 123.578 1.00 46.50 251 ALA F C 1
ATOM 11815 O O . ALA F 1 254 ? 99.088 49.685 123.839 1.00 46.57 251 ALA F O 1
ATOM 11817 N N . ARG F 1 255 ? 101.080 48.645 124.014 1.00 47.87 252 ARG F N 1
ATOM 11818 C CA . ARG F 1 255 ? 100.638 47.664 125.002 1.00 48.94 252 ARG F CA 1
ATOM 11819 C C . ARG F 1 255 ? 99.896 48.346 126.164 1.00 50.49 252 ARG F C 1
ATOM 11820 O O . ARG F 1 255 ? 100.374 49.352 126.723 1.00 50.35 252 ARG F O 1
ATOM 11828 N N . LYS F 1 256 ? 98.723 47.802 126.499 1.00 52.04 253 LYS F N 1
ATOM 11829 C CA . LYS F 1 256 ? 97.884 48.317 127.585 1.00 53.85 253 LYS F CA 1
ATOM 11830 C C . LYS F 1 256 ? 98.185 47.598 128.893 1.00 54.00 253 LYS F C 1
ATOM 11831 O O . LYS F 1 256 ? 99.346 47.513 129.298 1.00 54.71 253 LYS F O 1
#

B-factor: mean 38.5, std 8.38, range [13.19, 303.93]

Nearest PDB structures (foldseek):
  2gk3-assembly1_C  TM=1.004E+00  e=5.014E-52  Salmonella enterica subsp. enterica serovar Typhimurium str. LT2
  3soz-assembly1_C  TM=9.823E-01  e=3.823E-37  Salmonella enterica subsp. enterica serovar Typhimurium str. LT2
  1i1q-assembly1_B  TM=6.470E-01  e=2.397E-05  Salmonella enterica subsp. enterica serovar Typhimurium
  2zuw-assembly1_B  TM=5.297E-01  e=1.014E-03  Bifidobacterium longum
  8cy8-assembly1_E  TM=4.370E-01  e=8.587E-01  Campylobacter jejuni

CATH classification: 3.40.50.880

Sequence (1436 aa):
LKVLFIGESWHIHIHSKGYDSFTSSKYEEGATWLLECLRKGGVDIDYPAHTVQIAFPESIDELNRYDVIVISDIGSNTFLLQNETFYQLKIKPNALESIKEYVKNGGGLLIGGYLSFGIEAKANYKNTVLAEVLPVILDGDDRVEKPEGICAEAVSPEHPVVNGFSDYPVFLGYNQAVARDDDADVVLTINNDPLLVFGEYQQGKTACFSDCSPHWGTQQFSWPFYTDLWVNTLQFIARKLKVLFIGESWHHIHIHSKGYDSFTSSKYEEGATWLLECLRKGGVDIDYPAHTVQIAFPESIDELNRYDVIVISDIGSNTFLLQNETFYQLKIKPNALESIKEYVKNGGGLLIGGYLSFGIEAKANYKNTVLAEVLPVILDGDDRVEKPEGICAEAVSPEHPVVNGFSDYPVFLGYNQAVARDDADVVLTINNDPLLVFGEYQQGKTACFSDCSPHWGTQQQFSWPFYTDLWVNTLQFIARKLKVLFIGESWHHIHIHSKGYDSFTSSKYEEGATWLLECLRKGGVDIDYPAHTVQIAFPESIDELNRYDVIVISDIGSNTFLLQNETFYQLKIKPNALESIKEYVKNGGGLLIGGYLSFGIEAKANYKNTVLAEVLPVILDGDDRVEKPEGICCAEAVSPEHPVVNGFSDYPVFLGYNQAVARDDDADVVLTINNDPLLVFGEYQQGKTACFSDCSPHWGTQQFSWPFYTDLWVNTLQFIARKLKVLFIGESWHHIHIHSKGYDSFTSSKYEEGATWLLECLRKGGVDIDYPAHTVQIAFPESIDELNRYDVIVISDIGSNTFLLQNETFYQLKIKPNALESIKEYVKNGGGLLIGGYLSFGIEAKANYKNTVLAEVLPVILDGDDRVEKPEGICAEAVSPEHPVVNGFSDYPVFLGYNQAVARDDADVVLTINNDPLLVFGEYQQGKTACFSDCSPHWGTQQFSWPFYTDLWVNTLQFIARKKKLKVLFIGESWHHIHIHSKGYDSFTSSKYEEGATWLLECLRRKGGVDIDYPAHTVQIAFPESIDELNRYDVIVISDIGSNTFLLQNETFYQLKIKPNALESIKEYVKNGGGLLIGGYLSFGIEAKANYKNTVLAEVLPVILDGDDRVEKPEGICAEAVSPEHPVVNGFSDYPVFLGYNQAVARDDADVVLTINNDPLLVFGEYQQGKTACFSDCSPHWGTQQFSWPFYTDLWVNTLQFIARKLKVLFIGESWHHIHIHSKGYDSFTSSKYEEGATWLLECLRKGGVDIDYPAHTVQIAFPESIDELNRRYDVIVISDIGSNTFLLQNETFYQLKIKPNALESIKEYVKNGGGLLIGGYLSFGIEAKANYKNTVLAEVLPVILDGDDRVEKPEGICAEAVSPEHPVVNGFSDYPVFLGYNQAVARDDADVVLTINNDPLLVFGEYQQGKTACFSDCSPHWGTQQFSWPFYTDLWVNTLQFIARK

Foldseek 3Di:
DEEEEEAQKDKDDWADDDPDIDIDIDIDGFCVVLVVLCVVVPYHYDYHLLCLLPPDDQDLVVLLVGQEYEDAQHALCSQQHRCCVPPVVDDGHRRLVSVLVNQQVAHEYEEWDCLPPHPQCRSVVQVDPNQVVAQWHDPGGFKDFAQVWWFKAFPACPPQLNPPPDPTGTFRIGGATGGDPQKDQGMATPNGGAWIWHGDNNFIYIYHQHLGPDRCPPCCVGVCVSSNVNSVSVVGTGD/DEEEEEAQKDKDWWADDDPDIDMDIDIDGFCPVLVVLQVVVVYHYDYHLVCLQEPNDQALVVVLVGQEYEDALHALCSQQPRCCVPPVVDDGDRSLVSVLVSQQAFHEYEEWECLPPHPQCRSVCQVDPNQVFAQWADPGGFKDFAQVWWWKDFPCCVDQLNPPPDDTDTFGIGGATDDDPQKDQGIATPNGGAWIWDGHNNFIYIYHQHLGPDRCPPCCCRPCVSSNVNSVSVVGTGD/DFEEEEAQKDKDKWADDDPDIDMDIDIDGFCPVLVVLQVVVPYDYDYHLLCLLPPDDQDLVVLLVGQEYEYALAALCSQQCRCCVPPVPDDGRRSLVSVLVSQLVAHEYEEWECLPPHDQCRSVVQVDPNNVFAQWADPGGQKDFAQVWWWKAFPACCPQLNPPDDPTDTFGIGGATGGDPQKDQTIDIPNGGAWIKDGNNNFIYIYHQHLGPDRCPPCCVGPCVSSNVNSVSVVGTGD/DEEEEEAQKDKDKWDDDPPDIDMDIDIDGFQVVQVVLQVVVPYDYDYHLLCLQECNPQALVVVLVGQEYEYALAALCSQAVRCCVPPVVDDGDRSLVSVLVNQQVFHEYEEWECLPPHDQCRSVCQVDPNQVVAQWHDDTGFKDFAQVWWWKDFPACCPQLRPPFDPTDTFGMGGATGGRPVWDAGMAIPPGGAWIKDGDNNFIYIYHQHSGPDRCDPCCCRPCNSSNVNSVSVVGTGD/DQFEEEEEAQKDKDWWADDPPDIDMDIDIDGFCPPLVVLCVVVRHNYDYHLVCLQVPNDQDLVVVLVGQEYEYALAALCSQQPRCCNPPVVDDGDRRLVSVLVSQLVFHEYEEWECLPPHDQCRSVCQVDPNQVVAQWHDPGGFKDFAQVWWWKAFPACCPQLNPPADDTDTFGMGGATGGNPQWDQTMATPNGGAWIKHGDNNFIYIYHQHLGPDRCPPCVVRPCSSSNVNSVSVVGTGD/DEEEEEAQKDKDKWADDVPDIDMDIDIDGFCPVVVVLQVVVPYHYDYHLLCLLPPQDQALVVVLVGFEYEYDQHAPCSQACRCCVPPVVDDGRRRLVSVLVSQLVQYEYEEWECLPPHDQCRSVPQVDPNQVVAQWADPGGQKDFAQVWWWKDFPCCPPQLNPPDDPTDTFGIGGATGGHPQKDQGIDTPNGGAWIWQGDNNFIYIYHQHLGPDGCPPCVVGPCVSSNSNSVSVVGTGD

Secondary structure (DSSP, 8-state):
-EEEEEE-EEEE--EEETTEEE---EEEES-HHHHHHHHHTT-EEE--HHHHHH----SHHHHHT-SEEEEES--HHHHHS-HHHHTT------HHHHHHHHHHTT-EE---STT---GGGTT-GGGSTTGGGSSB---S--EEEEEEEEEEEESSTTSTTTTT--SPPEEEEEE---B-TT-EEEEEETTEEEEEEEEETTEEEEE---SSTTTB-S----TTHHHHHHHHHHHHS--/-EEEEEE-EEEE--EEETTEEE---EEEES-HHHHHHHHHTT-EEE--HHHHHHH--SSHHHHTT-SEEEEES--HHHHHS-HHHHTS------HHHHHHHHHHTT-EE---STT---GGGTT-GGGSTTGGGSS----S--EEEEEEEEEEEES-TTSTTTTT--SPPEEEEEE-----TTSEEEEEETTEEEEEEEEETTEEEEE---SSTTTB-S----TTHHHHHHHHHHHHS--/-EEEEEE-EEEE--EEETTEEE---EEEES-HHHHHHHHHTT-EEE--HHHHHH----SHHHHHT-SEEEEES--HHHHHS-HHHHTS------HHHHHHHHHHTT-EE---STT---GGG-S-GGGSTTGGGSSB---S--EEEEEEEEEEEESSTTSTTTTT--S--EEEEEE---B-TTSEEEEEETTEEEEEEEEETTEEEEE---SSTTTB-S----TTHHHHHHHHHHHHS--/-EEEEEE-EEEE--EEETTEEE---EEEE--HHHHHHHHTTT-EEE--HHHHHHH--SSHHHHHT-SEEEEES--HHHHHS-HHHHTT------HHHHHHHHHHTT-EE---STT---GGGTT-GGGSTTGGGSSB---S--EEEEEEEEEEEESSTTSTTTTT--S--EEEEEE---B-TTSEEEEEETTEEEEEEEEETTEEEEE---SSTTTB-TT---TTHHHHHHHHHHHHS--/---EEEEEE-EEEE--EEETTEEE---EEEES-HHHHHHHHHTT-EEE--HHHHHHH----HHHHTT-SEEEEES--HHHHHT-HHHHTS------HHHHHHHHHHTT-EE---STT---GGG-S-GGGSTTGGGSSB---S--EEEEEEEEEEEESSTTSTTTTT--S--EEEEEE---B-TTSEEEEEETTEEEEEEEEETTEEEEE---SSTTTB-S----TTHHHHHHHHHHHH---/-EEEEEE-EEEE--EEETTEEE---EEEES-HHHHHHHHHTT-EEE--HHHHHHH--SSHHHHTT-SEEEEES--HHHHHS-HHHHTS------HHHHHHHHHHTT-EE---STT---GGGTT-GGGSTTGGGSSB---S--EEEEEEEEEEEES-TTSTTTTT--SPPEEEEEE---B-TTSEEEEEETTEEEEEEEEETTEEEEE---SSTTTB-S----TTHHHHHHHHHHHHS--

Solvent-accessible surface area: 47704 Å² total